Protein AF-0000000075268495 (afdb_homodimer)

Structure (mmCIF, N/CA/C/O backbone):
data_AF-0000000075268495-model_v1
#
loop_
_entity.id
_entity.type
_entity.pdbx_description
1 polymer 'Aminopeptidase P N-terminal domain-containing protein'
#
loop_
_atom_site.group_PDB
_atom_site.id
_atom_site.type_symbol
_atom_site.label_atom_id
_atom_site.label_alt_id
_atom_site.label_comp_id
_atom_site.label_asym_id
_atom_site.label_entity_id
_atom_site.label_seq_id
_atom_site.pdbx_PDB_ins_code
_atom_site.Cartn_x
_atom_site.Cartn_y
_atom_site.Cartn_z
_atom_site.occupancy
_atom_site.B_iso_or_equiv
_atom_site.auth_seq_id
_atom_site.auth_comp_id
_atom_site.auth_asym_id
_atom_site.auth_atom_id
_atom_site.pdbx_PDB_model_num
ATOM 1 N N . MET A 1 1 ? -10.266 -8.406 24.859 1 24.25 1 MET A N 1
ATOM 2 C CA . MET A 1 1 ? -11.539 -7.895 24.344 1 24.25 1 MET A CA 1
ATOM 3 C C . MET A 1 1 ? -12.148 -8.852 23.328 1 24.25 1 MET A C 1
ATOM 5 O O . MET A 1 1 ? -11.461 -9.32 22.422 1 24.25 1 MET A O 1
ATOM 9 N N . ASP A 1 2 ? -13.227 -9.531 23.609 1 26.25 2 ASP A N 1
ATOM 10 C CA . ASP A 1 2 ? -14.039 -10.578 23 1 26.25 2 ASP A CA 1
ATOM 11 C C . ASP A 1 2 ? -14.406 -10.227 21.562 1 26.25 2 ASP A C 1
ATOM 13 O O . ASP A 1 2 ? -14.664 -9.062 21.25 1 26.25 2 ASP A O 1
ATOM 17 N N . THR A 1 3 ? -14.062 -11.039 20.641 1 30.66 3 THR A N 1
ATOM 18 C CA . THR A 1 3 ? -14.414 -11.094 19.219 1 30.66 3 THR A CA 1
ATOM 19 C C . THR A 1 3 ? -15.891 -10.766 19.016 1 30.66 3 THR A C 1
ATOM 21 O O . THR A 1 3 ? -16.328 -10.523 17.891 1 30.66 3 THR A O 1
ATOM 24 N N . LEU A 1 4 ? -16.703 -10.977 20.047 1 28.22 4 LEU A N 1
ATOM 25 C CA . LEU A 1 4 ? -18.141 -10.758 20.016 1 28.22 4 LEU A CA 1
ATOM 26 C C . LEU A 1 4 ? -18.469 -9.266 19.906 1 28.22 4 LEU A C 1
ATOM 28 O O . LEU A 1 4 ? -19.547 -8.891 19.453 1 28.22 4 LEU A O 1
ATOM 32 N N . ALA A 1 5 ? -17.625 -8.445 20.469 1 30.89 5 ALA A N 1
ATOM 33 C CA . ALA A 1 5 ? -17.984 -7.027 20.484 1 30.89 5 ALA A CA 1
ATOM 34 C C . ALA A 1 5 ? -17.922 -6.441 19.078 1 30.89 5 ALA A C 1
ATOM 36 O O . ALA A 1 5 ? -18.562 -5.43 18.797 1 30.89 5 ALA A O 1
ATOM 37 N N . THR A 1 6 ? -17.094 -6.977 18.281 1 30.09 6 THR A N 1
ATOM 38 C CA . THR A 1 6 ? -16.969 -6.355 16.969 1 30.09 6 THR A CA 1
ATOM 39 C C . THR A 1 6 ? -18.172 -6.672 16.094 1 30.09 6 THR A C 1
ATOM 41 O O . THR A 1 6 ? -18.438 -5.977 15.109 1 30.09 6 THR A O 1
ATOM 44 N N . ARG A 1 7 ? -18.797 -7.77 16.312 1 35.94 7 ARG A N 1
ATOM 45 C CA . ARG A 1 7 ? -19.984 -8.07 15.523 1 35.94 7 ARG A CA 1
ATOM 46 C C . ARG A 1 7 ? -21.141 -7.145 15.891 1 35.94 7 ARG A C 1
ATOM 48 O O . ARG A 1 7 ? -22.172 -7.125 15.211 1 35.94 7 ARG A O 1
ATOM 55 N N . ALA A 1 8 ? -21.094 -6.82 17.125 1 32.69 8 ALA A N 1
ATOM 56 C CA . ALA A 1 8 ? -22.266 -6.117 17.641 1 32.69 8 ALA A CA 1
ATOM 57 C C . ALA A 1 8 ? -22.453 -4.77 16.953 1 32.69 8 ALA A C 1
ATOM 59 O O . ALA A 1 8 ? -23.469 -4.105 17.125 1 32.69 8 ALA A O 1
ATOM 60 N N . PHE A 1 9 ? -21.359 -4.18 16.703 1 33.69 9 PHE A N 1
ATOM 61 C CA . PHE A 1 9 ? -21.625 -2.803 16.312 1 33.69 9 PHE A CA 1
ATOM 62 C C . PHE A 1 9 ? -22.047 -2.725 14.859 1 33.69 9 PHE A C 1
ATOM 64 O O . PHE A 1 9 ? -22.219 -1.633 14.312 1 33.69 9 PHE A O 1
ATOM 71 N N . PHE A 1 10 ? -21.516 -3.695 14.047 1 37.97 10 PHE A N 1
ATOM 72 C CA . PHE A 1 10 ? -21.984 -3.408 12.695 1 37.97 10 PHE A CA 1
ATOM 73 C C . PHE A 1 10 ? -23.453 -3.803 12.539 1 37.97 10 PHE A C 1
ATOM 75 O O . PHE A 1 10 ? -23.812 -4.957 12.766 1 37.97 10 PHE A O 1
ATOM 82 N N . PRO A 1 11 ? -24.266 -2.945 12.68 1 39.12 11 PRO A N 1
ATOM 83 C CA . PRO A 1 11 ? -25.625 -3.299 12.266 1 39.12 11 PRO A CA 1
ATOM 84 C C . PRO A 1 11 ? -25.656 -4.113 10.977 1 39.12 11 PRO A C 1
ATOM 86 O O . PRO A 1 11 ? -24.938 -3.797 10.023 1 39.12 11 PRO A O 1
ATOM 89 N N . SER A 1 12 ? -25.734 -5.441 11.031 1 40.78 12 SER A N 1
ATOM 90 C CA . SER A 1 12 ? -25.891 -6.484 10.023 1 40.78 12 SER A CA 1
ATOM 91 C C . SER A 1 12 ? -26.438 -5.922 8.719 1 40.78 12 SER A C 1
ATOM 93 O O . SER A 1 12 ? -25.859 -6.105 7.652 1 40.78 12 SER A O 1
ATOM 95 N N . LYS A 1 13 ? -27.891 -6.102 8.5 1 46.56 13 LYS A N 1
ATOM 96 C CA . LYS A 1 13 ? -28.734 -6.398 7.344 1 46.56 13 LYS A CA 1
ATOM 97 C C . LYS A 1 13 ? -29.047 -5.133 6.547 1 46.56 13 LYS A C 1
ATOM 99 O O . LYS A 1 13 ? -29.828 -5.164 5.602 1 46.56 13 LYS A O 1
ATOM 104 N N . GLU A 1 14 ? -28.562 -4.008 6.902 1 55.59 14 GLU A N 1
ATOM 105 C CA . GLU A 1 14 ? -29.109 -2.896 6.137 1 55.59 14 GLU A CA 1
ATOM 106 C C . GLU A 1 14 ? -28.266 -2.611 4.895 1 55.59 14 GLU A C 1
ATOM 108 O O . GLU A 1 14 ? -27.047 -2.65 4.945 1 55.59 14 GLU A O 1
ATOM 113 N N . ARG A 1 15 ? -28.938 -2.549 3.77 1 67.31 15 ARG A N 1
ATOM 114 C CA . ARG A 1 15 ? -28.391 -2.182 2.469 1 67.31 15 ARG A CA 1
ATOM 115 C C . ARG A 1 15 ? -27.531 -0.919 2.57 1 67.31 15 ARG A C 1
ATOM 117 O O . ARG A 1 15 ? -27.797 -0.053 3.408 1 67.31 15 ARG A O 1
ATOM 124 N N . ILE A 1 16 ? -26.266 -0.981 1.92 1 73.19 16 ILE A N 1
ATOM 125 C CA . ILE A 1 16 ? -25.484 0.243 1.784 1 73.19 16 ILE A CA 1
ATOM 126 C C . ILE A 1 16 ? -26.375 1.365 1.251 1 73.19 16 ILE A C 1
ATOM 128 O O . ILE A 1 16 ? -27.125 1.17 0.293 1 73.19 16 ILE A O 1
ATOM 132 N N . ASN A 1 17 ? -26.391 2.396 1.964 1 80.88 17 ASN A N 1
ATOM 133 C CA . ASN A 1 17 ? -27.375 3.449 1.743 1 80.88 17 ASN A CA 1
ATOM 134 C C . ASN A 1 17 ? -27.016 4.301 0.528 1 80.88 17 ASN A C 1
ATOM 136 O O . ASN A 1 17 ? -26.859 5.52 0.643 1 80.88 17 ASN A O 1
ATOM 140 N N . THR A 1 18 ? -27.031 3.711 -0.625 1 86.5 18 THR A N 1
ATOM 141 C CA . THR A 1 18 ? -26.781 4.383 -1.893 1 86.5 18 THR A CA 1
ATOM 142 C C . THR A 1 18 ? -27.875 5.41 -2.188 1 86.5 18 THR A C 1
ATOM 144 O O . THR A 1 18 ? -27.578 6.539 -2.582 1 86.5 18 THR A O 1
ATOM 147 N N . ARG A 1 19 ? -29.062 5.051 -1.873 1 91.88 19 ARG A N 1
ATOM 148 C CA . ARG A 1 19 ? -30.203 5.906 -2.186 1 91.88 19 ARG A CA 1
ATOM 149 C C . ARG A 1 19 ? -30.203 7.16 -1.315 1 91.88 19 ARG A C 1
ATOM 151 O O . ARG A 1 19 ? -30.453 8.266 -1.804 1 91.88 19 ARG A O 1
ATOM 158 N N . GLU A 1 20 ? -29.922 6.973 -0.08 1 93.06 20 GLU A N 1
ATOM 159 C CA . GLU A 1 20 ? -29.891 8.125 0.814 1 93.06 20 GLU A CA 1
ATOM 160 C C . GLU A 1 20 ? -28.828 9.133 0.392 1 93.06 20 GLU A C 1
ATOM 162 O O . GLU A 1 20 ? -29.062 10.344 0.421 1 93.06 20 GLU A O 1
ATOM 167 N N . HIS A 1 21 ? -27.688 8.609 0.015 1 96 21 HIS A N 1
ATOM 168 C CA . HIS A 1 21 ? -26.625 9.484 -0.469 1 96 21 HIS A CA 1
ATOM 169 C C . HIS A 1 21 ? -27.047 10.211 -1.743 1 96 21 HIS A C 1
ATOM 171 O O . HIS A 1 21 ? -26.812 11.406 -1.891 1 96 21 HIS A O 1
ATOM 177 N N . TYR A 1 22 ? -27.766 9.5 -2.592 1 95.94 22 TYR A N 1
ATOM 178 C CA . TYR A 1 22 ? -28.25 10.078 -3.844 1 95.94 22 TYR A CA 1
ATOM 179 C C . TYR A 1 22 ? -29.219 11.219 -3.58 1 95.94 22 TYR A C 1
ATOM 181 O O . TYR A 1 22 ? -29.078 12.305 -4.145 1 95.94 22 TYR A O 1
ATOM 189 N N . LEU A 1 23 ? -30.094 10.953 -2.736 1 95.62 23 LEU A N 1
ATOM 190 C CA . LEU A 1 23 ? -31.109 11.969 -2.459 1 95.62 23 LEU A CA 1
ATOM 191 C C . LEU A 1 23 ? -30.484 13.203 -1.82 1 95.62 23 LEU A C 1
ATOM 193 O O . LEU A 1 23 ? -30.891 14.328 -2.117 1 95.62 23 LEU A O 1
ATOM 197 N N . LYS A 1 24 ? -29.547 12.992 -0.97 1 95.94 24 LYS A N 1
ATOM 198 C CA . LYS A 1 24 ? -28.828 14.102 -0.348 1 95.94 24 LYS A CA 1
ATOM 199 C C . LYS A 1 24 ? -28.047 14.906 -1.388 1 95.94 24 LYS A C 1
ATOM 201 O O . LYS A 1 24 ? -28.078 16.141 -1.368 1 95.94 24 LYS A O 1
ATOM 206 N N . ILE A 1 25 ? -27.406 14.273 -2.32 1 97.38 25 ILE A N 1
ATOM 207 C CA . ILE A 1 25 ? -26.641 14.914 -3.385 1 97.38 25 ILE A CA 1
ATOM 208 C C . ILE A 1 25 ? -27.594 15.68 -4.309 1 97.38 25 ILE A C 1
ATOM 210 O O . ILE A 1 25 ? -27.312 16.812 -4.707 1 97.38 25 ILE A O 1
ATOM 214 N N . LYS A 1 26 ? -28.688 15.031 -4.625 1 96.81 26 LYS A N 1
ATOM 215 C CA . LYS A 1 26 ? -29.672 15.641 -5.523 1 96.81 26 LYS A CA 1
ATOM 216 C C . LYS A 1 26 ? -30.141 16.984 -4.996 1 96.81 26 LYS A C 1
ATOM 218 O O . LYS A 1 26 ? -30.328 17.938 -5.77 1 96.81 26 LYS A O 1
ATOM 223 N N . LYS A 1 27 ? -30.297 17.078 -3.725 1 95.56 27 LYS A N 1
ATOM 224 C CA . LYS A 1 27 ? -30.734 18.328 -3.096 1 95.56 27 LYS A CA 1
ATOM 225 C C . LYS A 1 27 ? -29.734 19.453 -3.371 1 95.56 27 LYS A C 1
ATOM 227 O O . LYS A 1 27 ? -30.141 20.609 -3.59 1 95.56 27 LYS A O 1
ATOM 232 N N . HIS A 1 28 ? -28.469 19.156 -3.404 1 95.19 28 HIS A N 1
ATOM 233 C CA . HIS A 1 28 ? -27.438 20.156 -3.578 1 95.19 28 HIS A CA 1
ATOM 234 C C . HIS A 1 28 ? -27.141 20.391 -5.055 1 95.19 28 HIS A C 1
ATOM 236 O O . HIS A 1 28 ? -26.594 21.438 -5.426 1 95.19 28 HIS A O 1
ATOM 242 N N . LEU A 1 29 ? -27.375 19.406 -5.891 1 96 29 LEU A N 1
ATOM 243 C CA . LEU A 1 29 ? -27.109 19.5 -7.32 1 96 29 LEU A CA 1
ATOM 244 C C . LEU A 1 29 ? -28.047 20.5 -7.977 1 96 29 LEU A C 1
ATOM 246 O O . LEU A 1 29 ? -27.688 21.156 -8.961 1 96 29 LEU A O 1
ATOM 250 N N . ALA A 1 30 ? -29.188 20.719 -7.492 1 90.31 30 ALA A N 1
ATOM 251 C CA . ALA A 1 30 ? -30.203 21.656 -7.957 1 90.31 30 ALA A CA 1
ATOM 252 C C . ALA A 1 30 ? -30.516 21.438 -9.438 1 90.31 30 ALA A C 1
ATOM 254 O O . ALA A 1 30 ? -30.516 22.391 -10.227 1 90.31 30 ALA A O 1
ATOM 255 N N . ALA A 1 31 ? -30.672 20.266 -9.875 1 92.88 31 ALA A N 1
ATOM 256 C CA . ALA A 1 31 ? -31.078 19.859 -11.227 1 92.88 31 ALA A CA 1
ATOM 257 C C . ALA A 1 31 ? -32.281 18.922 -11.18 1 92.88 31 ALA A C 1
ATOM 259 O O . ALA A 1 31 ? -32.375 18.078 -10.281 1 92.88 31 ALA A O 1
ATOM 260 N N . LYS A 1 32 ? -33.094 19.141 -12.211 1 91.38 32 LYS A N 1
ATOM 261 C CA . LYS A 1 32 ? -34.312 18.344 -12.203 1 91.38 32 LYS A CA 1
ATOM 262 C C . LYS A 1 32 ? -34.281 17.266 -13.289 1 91.38 32 LYS A C 1
ATOM 264 O O . LYS A 1 32 ? -35.062 16.328 -13.258 1 91.38 32 LYS A O 1
ATOM 269 N N . SER A 1 33 ? -33.406 17.516 -14.25 1 95.75 33 SER A N 1
ATOM 270 C CA . SER A 1 33 ? -33.312 16.562 -15.352 1 95.75 33 SER A CA 1
ATOM 271 C C . SER A 1 33 ? -31.875 16.172 -15.641 1 95.75 33 SER A C 1
ATOM 273 O O . SER A 1 33 ? -30.953 16.875 -15.219 1 95.75 33 SER A O 1
ATOM 275 N N . GLY A 1 34 ? -31.75 14.984 -16.281 1 97.88 34 GLY A N 1
ATOM 276 C CA . GLY A 1 34 ? -30.438 14.484 -16.594 1 97.88 34 GLY A CA 1
ATOM 277 C C . GLY A 1 34 ? -30.016 13.297 -15.75 1 97.88 34 GLY A C 1
ATOM 278 O O . GLY A 1 34 ? -30.859 12.68 -15.086 1 97.88 34 GLY A O 1
ATOM 279 N N . ILE A 1 35 ? -28.719 12.945 -15.891 1 98.56 35 ILE A N 1
ATOM 280 C CA . ILE A 1 35 ? -28.219 11.812 -15.109 1 98.56 35 ILE A CA 1
ATOM 281 C C . ILE A 1 35 ? -26.906 12.195 -14.414 1 98.56 35 ILE A C 1
ATOM 283 O O . ILE A 1 35 ? -26.203 13.094 -14.875 1 98.56 35 ILE A O 1
ATOM 287 N N . ILE A 1 36 ? -26.672 11.617 -13.289 1 98.56 36 ILE A N 1
ATOM 288 C CA . ILE A 1 36 ? -25.344 11.547 -12.703 1 98.56 36 ILE A CA 1
ATOM 289 C C . ILE A 1 36 ? -24.625 10.297 -13.203 1 98.56 36 ILE A C 1
ATOM 291 O O . ILE A 1 36 ? -25.172 9.195 -13.164 1 98.56 36 ILE A O 1
ATOM 295 N N . TYR A 1 37 ? -23.484 10.461 -13.781 1 98.62 37 TYR A N 1
ATOM 296 C CA . TYR A 1 37 ? -22.641 9.344 -14.203 1 98.62 37 TYR A CA 1
ATOM 297 C C . TYR A 1 37 ? -21.234 9.461 -13.633 1 98.62 37 TYR A C 1
ATOM 299 O O . TYR A 1 37 ? -20.609 10.523 -13.719 1 98.62 37 TYR A O 1
ATOM 307 N N . HIS A 1 38 ? -20.75 8.414 -13.047 1 98.31 38 HIS A N 1
ATOM 308 C CA . HIS A 1 38 ? -19.359 8.375 -12.609 1 98.31 38 HIS A CA 1
ATOM 309 C C . HIS A 1 38 ? -18.781 6.973 -12.742 1 98.31 38 HIS A C 1
ATOM 311 O O . HIS A 1 38 ? -19.484 5.984 -12.539 1 98.31 38 HIS A O 1
ATOM 317 N N . ARG A 1 39 ? -17.578 6.938 -13.211 1 97.88 39 ARG A N 1
ATOM 318 C CA . ARG A 1 39 ? -16.828 5.695 -13.312 1 97.88 39 ARG A CA 1
ATOM 319 C C . ARG A 1 39 ? -15.867 5.539 -12.133 1 97.88 39 ARG A C 1
ATOM 321 O O . ARG A 1 39 ? -15.039 6.414 -11.883 1 97.88 39 ARG A O 1
ATOM 328 N N . GLY A 1 40 ? -16 4.402 -11.383 1 97.19 40 GLY A N 1
ATOM 329 C CA . GLY A 1 40 ? -15.141 4.137 -10.242 1 97.19 40 GLY A CA 1
ATOM 330 C C . GLY A 1 40 ? -13.719 3.791 -10.641 1 97.19 40 GLY A C 1
ATOM 331 O O . GLY A 1 40 ? -13.383 3.797 -11.828 1 97.19 40 GLY A O 1
ATOM 332 N N . GLY A 1 41 ? -12.938 3.586 -9.641 1 96.44 41 GLY A N 1
ATOM 333 C CA . GLY A 1 41 ? -11.539 3.254 -9.867 1 96.44 41 GLY A CA 1
ATOM 334 C C . GLY A 1 41 ? -11.344 1.907 -10.539 1 96.44 41 GLY A C 1
ATOM 335 O O . GLY A 1 41 ? -12.25 1.065 -10.523 1 96.44 41 GLY A O 1
ATOM 336 N N . THR A 1 42 ? -10.188 1.738 -11.164 1 95.5 42 THR A N 1
ATOM 337 C CA . THR A 1 42 ? -9.781 0.478 -11.781 1 95.5 42 THR A CA 1
ATOM 338 C C . THR A 1 42 ? -8.469 -0.019 -11.18 1 95.5 42 THR A C 1
ATOM 340 O O . THR A 1 42 ? -7.734 0.751 -10.562 1 95.5 42 THR A O 1
ATOM 343 N N . THR A 1 43 ? -8.164 -1.302 -11.289 1 93.69 43 THR A N 1
ATOM 344 C CA . THR A 1 43 ? -6.91 -1.869 -10.82 1 93.69 43 THR A CA 1
ATOM 345 C C . THR A 1 43 ? -5.766 -1.511 -11.766 1 93.69 43 THR A C 1
ATOM 347 O O . THR A 1 43 ? -5.984 -1.276 -12.953 1 93.69 43 THR A O 1
ATOM 350 N N . HIS A 1 44 ? -4.613 -1.408 -11.164 1 93.19 44 HIS A N 1
ATOM 351 C CA . HIS A 1 44 ? -3.391 -1.145 -11.922 1 93.19 44 HIS A CA 1
ATOM 352 C C . HIS A 1 44 ? -2.279 -2.109 -11.523 1 93.19 44 HIS A C 1
ATOM 354 O O . HIS A 1 44 ? -2.307 -2.678 -10.43 1 93.19 44 HIS A O 1
ATOM 360 N N . THR A 1 45 ? -1.354 -2.309 -12.43 1 93.38 45 THR A N 1
ATOM 361 C CA . THR A 1 45 ? -0.168 -3.107 -12.141 1 93.38 45 THR A CA 1
ATOM 362 C C . THR A 1 45 ? 1.051 -2.213 -11.93 1 93.38 45 THR A C 1
ATOM 364 O O . THR A 1 45 ? 1.055 -1.054 -12.352 1 93.38 45 THR A O 1
ATOM 367 N N . ARG A 1 46 ? 2.023 -2.717 -11.289 1 92.06 46 ARG A N 1
ATOM 368 C CA . ARG A 1 46 ? 3.252 -1.988 -11 1 92.06 46 ARG A CA 1
ATOM 369 C C . ARG A 1 46 ? 4.133 -1.873 -12.234 1 92.06 46 ARG A C 1
ATOM 371 O O . ARG A 1 46 ? 4.688 -2.871 -12.703 1 92.06 46 ARG A O 1
ATOM 378 N N . ASP A 1 47 ? 4.23 -0.627 -12.727 1 90.81 47 ASP A N 1
ATOM 379 C CA . ASP A 1 47 ? 5.148 -0.328 -13.812 1 90.81 47 ASP A CA 1
ATOM 380 C C . ASP A 1 47 ? 4.953 -1.299 -14.977 1 90.81 47 ASP A C 1
ATOM 382 O O . ASP A 1 47 ? 3.852 -1.418 -15.516 1 90.81 47 ASP A O 1
ATOM 386 N N . ASP A 1 48 ? 6 -2.023 -15.367 1 87.12 48 ASP A N 1
ATOM 387 C CA . ASP A 1 48 ? 5.945 -2.906 -16.531 1 87.12 48 ASP A CA 1
ATOM 388 C C . ASP A 1 48 ? 5.785 -4.363 -16.094 1 87.12 48 ASP A C 1
ATOM 390 O O . ASP A 1 48 ? 6.18 -5.277 -16.828 1 87.12 48 ASP A O 1
ATOM 394 N N . THR A 1 49 ? 5.152 -4.57 -14.93 1 90.38 49 THR A N 1
ATOM 395 C CA . THR A 1 49 ? 5.008 -5.93 -14.422 1 90.38 49 THR A CA 1
ATOM 396 C C . THR A 1 49 ? 3.535 -6.328 -14.359 1 90.38 49 THR A C 1
ATOM 398 O O . THR A 1 49 ? 2.654 -5.52 -14.656 1 90.38 49 THR A O 1
ATOM 401 N N . ASP A 1 50 ? 3.295 -7.613 -13.969 1 88.62 50 ASP A N 1
ATOM 402 C CA . ASP A 1 50 ? 1.931 -8.109 -13.82 1 88.62 50 ASP A CA 1
ATOM 403 C C . ASP A 1 50 ? 1.501 -8.109 -12.352 1 88.62 50 ASP A C 1
ATOM 405 O O . ASP A 1 50 ? 0.48 -8.703 -12 1 88.62 50 ASP A O 1
ATOM 409 N N . VAL A 1 51 ? 2.289 -7.473 -11.531 1 90.25 51 VAL A N 1
ATOM 410 C CA . VAL A 1 51 ? 1.951 -7.395 -10.117 1 90.25 51 VAL A CA 1
ATOM 411 C C . VAL A 1 51 ? 0.879 -6.328 -9.898 1 90.25 51 VAL A C 1
ATOM 413 O O . VAL A 1 51 ? 1.108 -5.145 -10.156 1 90.25 51 VAL A O 1
ATOM 416 N N . GLU A 1 52 ? -0.221 -6.777 -9.438 1 92.19 52 GLU A N 1
ATOM 417 C CA . GLU A 1 52 ? -1.307 -5.844 -9.148 1 92.19 52 GLU A CA 1
ATOM 418 C C . GLU A 1 52 ? -0.994 -4.992 -7.922 1 92.19 52 GLU A C 1
ATOM 420 O O . GLU A 1 52 ? -0.447 -5.492 -6.938 1 92.19 52 GLU A O 1
ATOM 425 N N . LEU A 1 53 ? -1.383 -3.738 -7.957 1 94 53 LEU A N 1
ATOM 426 C CA . LEU A 1 53 ? -1.26 -2.834 -6.82 1 94 53 LEU A CA 1
ATOM 427 C C . LEU A 1 53 ? -2.5 -2.9 -5.938 1 94 53 LEU A C 1
ATOM 429 O O . LEU A 1 53 ? -3.59 -3.227 -6.414 1 94 53 LEU A O 1
ATOM 433 N N . ASP A 1 54 ? -2.297 -2.613 -4.645 1 92.88 54 ASP A N 1
ATOM 434 C CA . ASP A 1 54 ? -3.449 -2.523 -3.754 1 92.88 54 ASP A CA 1
ATOM 435 C C . ASP A 1 54 ? -4.488 -1.545 -4.297 1 92.88 54 ASP A C 1
ATOM 437 O O . ASP A 1 54 ? -4.137 -0.48 -4.809 1 92.88 54 ASP A O 1
ATOM 441 N N . PHE A 1 55 ? -5.684 -2.002 -4.176 1 94.75 55 PHE A N 1
ATOM 442 C CA . PHE A 1 55 ? -6.758 -1.164 -4.691 1 94.75 55 PHE A CA 1
ATOM 443 C C . PHE A 1 55 ? -7.566 -0.557 -3.551 1 94.75 55 PHE A C 1
ATOM 445 O O . PHE A 1 55 ? -7.898 -1.244 -2.584 1 94.75 55 PHE A O 1
ATOM 452 N N . ARG A 1 56 ? -7.816 0.714 -3.652 1 95.94 56 ARG A N 1
ATOM 453 C CA . ARG A 1 56 ? -8.734 1.488 -2.822 1 95.94 56 ARG A CA 1
ATOM 454 C C . ARG A 1 56 ? -9.664 2.34 -3.682 1 95.94 56 ARG A C 1
ATOM 456 O O . ARG A 1 56 ? -9.203 3.117 -4.52 1 95.94 56 ARG A O 1
ATOM 463 N N . GLN A 1 57 ? -10.93 2.154 -3.541 1 96.75 57 GLN A N 1
ATOM 464 C CA . GLN A 1 57 ? -11.914 2.834 -4.379 1 96.75 57 GLN A CA 1
ATOM 465 C C . GLN A 1 57 ? -11.812 4.348 -4.234 1 96.75 57 GLN A C 1
ATOM 467 O O . GLN A 1 57 ? -11.422 4.852 -3.178 1 96.75 57 GLN A O 1
ATOM 472 N N . GLU A 1 58 ? -12.109 5 -5.316 1 97.19 58 GLU A N 1
ATOM 473 C CA . GLU A 1 58 ? -12.18 6.461 -5.324 1 97.19 58 GLU A CA 1
ATOM 474 C C . GLU A 1 58 ? -13.281 6.965 -4.406 1 97.19 58 GLU A C 1
ATOM 476 O O . GLU A 1 58 ? -14.391 6.418 -4.395 1 97.19 58 GLU A O 1
ATOM 481 N N . SER A 1 59 ? -13.031 7.941 -3.633 1 97.19 59 SER A N 1
ATOM 482 C CA . SER A 1 59 ? -13.859 8.312 -2.494 1 97.19 59 SER A CA 1
ATOM 483 C C . SER A 1 59 ? -15.234 8.812 -2.949 1 97.19 59 SER A C 1
ATOM 485 O O . SER A 1 59 ? -16.25 8.5 -2.322 1 97.19 59 SER A O 1
ATOM 487 N N . ASN A 1 60 ? -15.312 9.617 -3.947 1 97.25 60 ASN A N 1
ATOM 488 C CA . ASN A 1 60 ? -16.609 10.102 -4.418 1 97.25 60 ASN A CA 1
ATOM 489 C C . ASN A 1 60 ? -17.469 8.977 -4.973 1 97.25 60 ASN A C 1
ATOM 491 O O . ASN A 1 60 ? -18.688 8.961 -4.781 1 97.25 60 ASN A O 1
ATOM 495 N N . PHE A 1 61 ? -16.828 8.078 -5.672 1 97.75 61 PHE A N 1
ATOM 496 C CA . PHE A 1 61 ? -17.562 6.91 -6.152 1 97.75 61 PHE A CA 1
ATOM 497 C C . PHE A 1 61 ? -18.062 6.066 -4.984 1 97.75 61 PHE A C 1
ATOM 499 O O . PHE A 1 61 ? -19.188 5.578 -5.004 1 97.75 61 PHE A O 1
ATOM 506 N N . SER A 1 62 ? -17.203 5.867 -4.035 1 96.81 62 SER A N 1
ATOM 507 C CA . SER A 1 62 ? -17.609 5.148 -2.832 1 96.81 62 SER A CA 1
ATOM 508 C C . SER A 1 62 ? -18.812 5.816 -2.174 1 96.81 62 SER A C 1
ATOM 510 O O . SER A 1 62 ? -19.719 5.133 -1.691 1 96.81 62 SER A O 1
ATOM 512 N N . TYR A 1 63 ? -18.797 7.094 -2.111 1 97.19 63 TYR A N 1
ATOM 513 C CA . TYR A 1 63 ? -19.922 7.805 -1.519 1 97.19 63 TYR A CA 1
ATOM 514 C C . TYR A 1 63 ? -21.188 7.582 -2.324 1 97.19 63 TYR A C 1
ATOM 516 O O . TYR A 1 63 ? -22.266 7.332 -1.757 1 97.19 63 TYR A O 1
ATOM 524 N N . LEU A 1 64 ? -21.078 7.598 -3.598 1 96.69 64 LEU A N 1
ATOM 525 C CA . LEU A 1 64 ? -22.234 7.469 -4.492 1 96.69 64 LEU A CA 1
ATOM 526 C C . LEU A 1 64 ? -22.812 6.066 -4.418 1 96.69 64 LEU A C 1
ATOM 528 O O . LEU A 1 64 ? -24.016 5.883 -4.613 1 96.69 64 LEU A O 1
ATOM 532 N N . THR A 1 65 ? -21.969 5.105 -4.145 1 96.19 65 THR A N 1
ATOM 533 C CA . THR A 1 65 ? -22.422 3.75 -4.441 1 96.19 65 THR A CA 1
ATOM 534 C C . THR A 1 65 ? -22.266 2.85 -3.219 1 96.19 65 THR A C 1
ATOM 536 O O . THR A 1 65 ? -23.016 1.881 -3.061 1 96.19 65 THR A O 1
ATOM 539 N N . GLY A 1 66 ? -21.203 3.092 -2.449 1 95.12 66 GLY A N 1
ATOM 540 C CA . GLY A 1 66 ? -20.828 2.168 -1.392 1 95.12 66 GLY A CA 1
ATOM 541 C C . GLY A 1 66 ? -19.969 1.012 -1.884 1 95.12 66 GLY A C 1
ATOM 542 O O . GLY A 1 66 ? -19.547 0.173 -1.091 1 95.12 66 GLY A O 1
ATOM 543 N N . VAL A 1 67 ? -19.688 0.995 -3.227 1 95.69 67 VAL A N 1
ATOM 544 C CA . VAL A 1 67 ? -18.953 -0.123 -3.814 1 95.69 67 VAL A CA 1
ATOM 545 C C . VAL A 1 67 ? -17.453 0.059 -3.58 1 95.69 67 VAL A C 1
ATOM 547 O O . VAL A 1 67 ? -16.891 1.11 -3.896 1 95.69 67 VAL A O 1
ATOM 550 N N . GLU A 1 68 ? -16.812 -0.939 -3.072 1 94.38 68 GLU A N 1
ATOM 551 C CA . GLU A 1 68 ? -15.375 -0.893 -2.836 1 94.38 68 GLU A CA 1
ATOM 552 C C . GLU A 1 68 ? -14.609 -1.591 -3.957 1 94.38 68 GLU A C 1
ATOM 554 O O . GLU A 1 68 ? -13.414 -1.365 -4.133 1 94.38 68 GLU A O 1
ATOM 559 N N . ALA A 1 69 ? -15.273 -2.447 -4.711 1 94.25 69 ALA A N 1
ATOM 560 C CA . ALA A 1 69 ? -14.633 -3.229 -5.762 1 94.25 69 ALA A CA 1
ATOM 561 C C . ALA A 1 69 ? -14.305 -2.355 -6.969 1 94.25 69 ALA A C 1
ATOM 563 O O . ALA A 1 69 ? -14.945 -1.329 -7.195 1 94.25 69 ALA A O 1
ATOM 564 N N . ALA A 1 70 ? -13.359 -2.729 -7.766 1 95.44 70 ALA A N 1
ATOM 565 C CA . ALA A 1 70 ? -12.906 -1.979 -8.93 1 95.44 70 ALA A CA 1
ATOM 566 C C . ALA A 1 70 ? -13.797 -2.244 -10.141 1 95.44 70 ALA A C 1
ATOM 568 O O . ALA A 1 70 ? -14.469 -3.273 -10.203 1 95.44 70 ALA A O 1
ATOM 569 N N . GLY A 1 71 ? -13.836 -1.277 -11.047 1 96.06 71 GLY A N 1
ATOM 570 C CA . GLY A 1 71 ? -14.375 -1.496 -12.383 1 96.06 71 GLY A CA 1
ATOM 571 C C . GLY A 1 71 ? -15.852 -1.162 -12.492 1 96.06 71 GLY A C 1
ATOM 572 O O . GLY A 1 71 ? -16.453 -1.352 -13.547 1 96.06 71 GLY A O 1
ATOM 573 N N . TYR A 1 72 ? -16.453 -0.667 -11.445 1 97.69 72 TYR A N 1
ATOM 574 C CA . TYR A 1 72 ? -17.891 -0.377 -11.438 1 97.69 72 TYR A CA 1
ATOM 575 C C . TYR A 1 72 ? -18.156 1.028 -11.961 1 97.69 72 TYR A C 1
ATOM 577 O O . TYR A 1 72 ? -17.281 1.891 -11.93 1 97.69 72 TYR A O 1
ATOM 585 N N . HIS 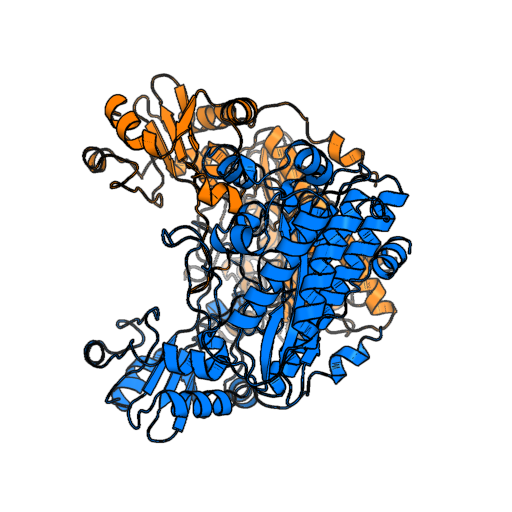A 1 73 ? -19.375 1.239 -12.492 1 98.44 73 HIS A N 1
ATOM 586 C CA . HIS A 1 73 ? -19.938 2.545 -12.812 1 98.44 73 HIS A CA 1
ATOM 587 C C . HIS A 1 73 ? -21.266 2.764 -12.094 1 98.44 73 HIS A C 1
ATOM 589 O O . HIS A 1 73 ? -21.828 1.826 -11.523 1 98.44 73 HIS A O 1
ATOM 595 N N . ILE A 1 74 ? -21.703 3.988 -12.109 1 98.38 74 ILE A N 1
ATOM 596 C CA . ILE A 1 74 ? -23.016 4.305 -11.57 1 98.38 74 ILE A CA 1
ATOM 597 C C . ILE A 1 74 ? -23.734 5.293 -12.492 1 98.38 74 ILE A C 1
ATOM 599 O O . ILE A 1 74 ? -23.109 6.215 -13.023 1 98.38 74 ILE A O 1
ATOM 603 N N . VAL A 1 75 ? -24.969 5.062 -12.719 1 98.5 75 VAL A N 1
ATOM 604 C CA . VAL A 1 75 ? -25.859 5.984 -13.398 1 98.5 75 VAL A CA 1
ATOM 605 C C . VAL A 1 75 ? -27.078 6.258 -12.516 1 98.5 75 VAL A C 1
ATOM 607 O O . VAL A 1 75 ? -27.75 5.328 -12.062 1 98.5 75 VAL A O 1
ATOM 610 N N . MET A 1 76 ? -27.344 7.504 -12.266 1 98.19 76 MET A N 1
ATOM 611 C CA . MET A 1 76 ? -28.516 7.91 -11.484 1 98.19 76 MET A CA 1
ATOM 612 C C . MET A 1 76 ? -29.375 8.883 -12.273 1 98.19 76 MET A C 1
ATOM 614 O O . MET A 1 76 ? -28.938 9.984 -12.609 1 98.19 76 MET A O 1
ATOM 618 N N . GLU A 1 77 ? -30.562 8.492 -12.539 1 97.62 77 GLU A N 1
ATOM 619 C CA . GLU A 1 77 ? -31.5 9.305 -13.305 1 97.62 77 GLU A CA 1
ATOM 620 C C . GLU A 1 77 ? -32.281 10.25 -12.391 1 97.62 77 GLU A C 1
ATOM 622 O O . GLU A 1 77 ? -33 9.812 -11.484 1 97.62 77 GLU A O 1
ATOM 627 N N . LEU A 1 78 ? -32.219 11.539 -12.68 1 97.56 78 LEU A N 1
ATOM 628 C CA . LEU A 1 78 ? -32.781 12.555 -11.789 1 97.56 78 LEU A CA 1
ATOM 629 C C . LEU A 1 78 ? -34.312 12.609 -11.891 1 97.56 78 LEU A C 1
ATOM 631 O O . LEU A 1 78 ? -34.969 12.844 -10.891 1 97.56 78 LEU A O 1
ATOM 635 N N . GLU A 1 79 ? -34.844 12.383 -13.07 1 95.69 79 GLU A N 1
ATOM 636 C CA . GLU A 1 79 ? -36.281 12.562 -13.305 1 95.69 79 GLU A CA 1
ATOM 637 C C . GLU A 1 79 ? -37.094 11.531 -12.531 1 95.69 79 GLU A C 1
ATOM 639 O O . GLU A 1 79 ? -38.094 11.867 -11.891 1 95.69 79 GLU A O 1
ATOM 644 N N . GLU A 1 80 ? -36.656 10.297 -12.555 1 95.06 80 GLU A N 1
ATOM 645 C CA . GLU A 1 80 ? -37.438 9.211 -11.969 1 95.06 80 GLU A CA 1
ATOM 646 C C . GLU A 1 80 ? -36.781 8.688 -10.695 1 95.06 80 GLU A C 1
ATOM 648 O O . GLU A 1 80 ? -37.312 7.793 -10.031 1 95.06 80 GLU A O 1
ATOM 653 N N . ASP A 1 81 ? -35.594 9.195 -10.352 1 96.25 81 ASP A N 1
ATOM 654 C CA . ASP A 1 81 ? -34.812 8.766 -9.188 1 96.25 81 ASP A CA 1
ATOM 655 C C . ASP A 1 81 ? -34.469 7.285 -9.273 1 96.25 81 ASP A C 1
ATOM 657 O O . ASP A 1 81 ? -34.594 6.551 -8.297 1 96.25 81 ASP A O 1
ATOM 661 N N . MET A 1 82 ? -34.125 6.863 -10.531 1 97.31 82 MET A N 1
ATOM 662 C CA . MET A 1 82 ? -33.656 5.492 -10.75 1 97.31 82 MET A CA 1
ATOM 663 C C . MET A 1 82 ? -32.156 5.398 -10.641 1 97.31 82 MET A C 1
ATOM 665 O O . MET A 1 82 ? -31.438 6.258 -11.164 1 97.31 82 MET A O 1
ATOM 669 N N . ILE A 1 83 ? -31.703 4.383 -9.93 1 97.88 83 ILE A N 1
ATOM 670 C CA . ILE A 1 83 ? -30.266 4.184 -9.727 1 97.88 83 ILE A CA 1
ATOM 671 C C . ILE A 1 83 ? -29.844 2.869 -10.375 1 97.88 83 ILE A C 1
ATOM 673 O O . ILE A 1 83 ? -30.344 1.801 -10.023 1 97.88 83 ILE A O 1
ATOM 677 N N . TYR A 1 84 ? -28.891 2.963 -11.297 1 98.31 84 TYR A N 1
ATOM 678 C CA . TYR A 1 84 ? -28.344 1.816 -12.008 1 98.31 84 TYR A CA 1
ATOM 679 C C . TYR A 1 84 ? -26.891 1.59 -11.633 1 98.31 84 TYR A C 1
ATOM 681 O O . TYR A 1 84 ? -26.031 2.443 -11.891 1 98.31 84 TYR A O 1
ATOM 689 N N . LEU A 1 85 ? -26.578 0.479 -10.977 1 98.06 85 LEU A N 1
ATOM 690 C CA . LEU A 1 85 ? -25.203 0.063 -10.719 1 98.06 85 LEU A CA 1
ATOM 691 C C . LEU A 1 85 ? -24.672 -0.79 -11.867 1 98.06 85 LEU A C 1
ATOM 693 O O . LEU A 1 85 ? -25.281 -1.787 -12.242 1 98.06 85 LEU A O 1
ATOM 697 N N . ILE A 1 86 ? -23.578 -0.305 -12.477 1 98.44 86 ILE A N 1
ATOM 698 C CA . ILE A 1 86 ? -22.984 -1.004 -13.609 1 98.44 86 ILE A CA 1
ATOM 699 C C . ILE A 1 86 ? -21.781 -1.818 -13.133 1 98.44 86 ILE A C 1
ATOM 701 O O . ILE A 1 86 ? -20.781 -1.256 -12.68 1 98.44 86 ILE A O 1
ATOM 705 N N . ARG A 1 87 ? -21.812 -3.094 -13.195 1 97 87 ARG A N 1
ATOM 706 C CA . ARG A 1 87 ? -20.703 -3.953 -12.781 1 97 87 ARG A CA 1
ATOM 707 C C . ARG A 1 87 ? -19.875 -4.391 -13.984 1 97 87 ARG A C 1
ATOM 709 O O . ARG A 1 87 ? -20.391 -4.465 -15.102 1 97 87 ARG A O 1
ATOM 716 N N . PRO A 1 88 ? -18.609 -4.629 -13.805 1 96 88 PRO A N 1
ATOM 717 C CA . PRO A 1 88 ? -17.781 -5.133 -14.914 1 96 88 PRO A CA 1
ATOM 718 C C . PRO A 1 88 ? -18.156 -6.559 -15.32 1 96 88 PRO A C 1
ATOM 720 O O . PRO A 1 88 ? -18.578 -7.352 -14.477 1 96 88 PRO A O 1
ATOM 723 N N . ASP A 1 89 ? -17.969 -6.754 -16.516 1 91.56 89 ASP A N 1
ATOM 724 C CA . ASP A 1 89 ? -18.078 -8.125 -16.984 1 91.56 89 ASP A CA 1
ATOM 725 C C . ASP A 1 89 ? -16.812 -8.922 -16.688 1 91.56 89 ASP A C 1
ATOM 727 O O . ASP A 1 89 ? -15.719 -8.352 -16.641 1 91.56 89 ASP A O 1
ATOM 731 N N . ARG A 1 90 ? -16.938 -10.156 -16.219 1 89.31 90 ARG A N 1
ATOM 732 C CA . ARG A 1 90 ? -15.797 -11.055 -16.016 1 89.31 90 ARG A CA 1
ATOM 733 C C . ARG A 1 90 ? -15.938 -12.312 -16.859 1 89.31 90 ARG A C 1
ATOM 735 O O . ARG A 1 90 ? -16.594 -13.273 -16.438 1 89.31 90 ARG A O 1
ATOM 742 N N . PRO A 1 91 ? -15.188 -12.273 -17.906 1 87.56 91 PRO A N 1
ATOM 743 C CA . PRO A 1 91 ? -15.234 -13.477 -18.734 1 87.56 91 PRO A CA 1
ATOM 744 C C . PRO A 1 91 ? -14.766 -14.727 -18 1 87.56 91 PRO A C 1
ATOM 746 O O . PRO A 1 91 ? -14.039 -14.617 -17 1 87.56 91 PRO A O 1
ATOM 749 N N . LYS A 1 92 ? -15.188 -15.82 -18.453 1 82.75 92 LYS A N 1
ATOM 750 C CA . LYS A 1 92 ? -14.922 -17.109 -17.812 1 82.75 92 LYS A CA 1
ATOM 751 C C . LYS A 1 92 ? -13.422 -17.297 -17.594 1 82.75 92 LYS A C 1
ATOM 753 O O . LYS A 1 92 ? -13 -17.766 -16.531 1 82.75 92 LYS A O 1
ATOM 758 N N . ALA A 1 93 ? -12.656 -16.953 -18.562 1 81.94 93 ALA A N 1
ATOM 759 C CA . ALA A 1 93 ? -11.211 -17.109 -18.438 1 81.94 93 ALA A CA 1
ATOM 760 C C . ALA A 1 93 ? -10.664 -16.312 -17.25 1 81.94 93 ALA A C 1
ATOM 762 O O . ALA A 1 93 ? -9.781 -16.797 -16.531 1 81.94 93 ALA A O 1
ATOM 763 N N . GLU A 1 94 ? -11.25 -15.195 -17.016 1 85.5 94 GLU A N 1
ATOM 764 C CA . GLU A 1 94 ? -10.82 -14.352 -15.906 1 85.5 94 GLU A CA 1
ATOM 765 C C . GLU A 1 94 ? -11.352 -14.883 -14.578 1 85.5 94 GLU A C 1
ATOM 767 O O . GLU A 1 94 ? -10.75 -14.648 -13.523 1 85.5 94 GLU A O 1
ATOM 772 N N . GLN A 1 95 ? -12.445 -15.555 -14.664 1 86.44 95 GLN A N 1
ATOM 773 C CA . GLN A 1 95 ? -13.023 -16.125 -13.453 1 86.44 95 GLN A CA 1
ATOM 774 C C . GLN A 1 95 ? -12.133 -17.203 -12.867 1 86.44 95 GLN A C 1
ATOM 776 O O . GLN A 1 95 ? -12.117 -17.422 -11.648 1 86.44 95 GLN A O 1
ATOM 781 N N . LEU A 1 96 ? -11.391 -17.875 -13.75 1 83.81 96 LEU A N 1
ATOM 782 C CA . LEU A 1 96 ? -10.422 -18.875 -13.289 1 83.81 96 LEU A CA 1
ATOM 783 C C . LEU A 1 96 ? -9.359 -18.234 -12.414 1 83.81 96 LEU A C 1
ATOM 785 O O . LEU A 1 96 ? -8.938 -18.812 -11.406 1 83.81 96 LEU A O 1
ATOM 789 N N . TRP A 1 97 ? -9.047 -16.984 -12.719 1 83.75 97 TRP A N 1
ATOM 790 C CA . TRP A 1 97 ? -7.93 -16.297 -12.07 1 83.75 97 TRP A CA 1
ATOM 791 C C . TRP A 1 97 ? -8.414 -15.422 -10.922 1 83.75 97 TRP A C 1
ATOM 793 O O . TRP A 1 97 ? -7.75 -15.312 -9.891 1 83.75 97 TRP A O 1
ATOM 803 N N . LYS A 1 98 ? -9.602 -14.898 -11.086 1 87.62 98 LYS A N 1
ATOM 804 C CA . LYS A 1 98 ? -10.023 -13.891 -10.117 1 87.62 98 LYS A CA 1
ATOM 805 C C . LYS A 1 98 ? -11.297 -14.312 -9.398 1 87.62 98 LYS A C 1
ATOM 807 O O . LYS A 1 98 ? -11.789 -13.602 -8.516 1 87.62 98 LYS A O 1
ATOM 812 N N . GLY A 1 99 ? -11.891 -15.43 -9.805 1 87.81 99 GLY A N 1
ATOM 813 C CA . GLY A 1 99 ? -13.094 -15.922 -9.148 1 87.81 99 GLY A CA 1
ATOM 814 C C . GLY A 1 99 ? -14.375 -15.5 -9.844 1 87.81 99 GLY A C 1
ATOM 815 O O . GLY A 1 99 ? -14.344 -14.664 -10.742 1 87.81 99 GLY A O 1
ATOM 816 N N . ILE A 1 100 ? -15.438 -16.109 -9.422 1 88.25 100 ILE A N 1
ATOM 817 C CA . ILE A 1 100 ? -16.75 -15.812 -9.969 1 88.25 100 ILE A CA 1
ATOM 818 C C . ILE A 1 100 ? -17.328 -14.555 -9.312 1 88.25 100 ILE A C 1
ATOM 820 O O . ILE A 1 100 ? -17.312 -14.43 -8.086 1 88.25 100 ILE A O 1
ATOM 824 N N . PRO A 1 101 ? -17.734 -13.688 -10.156 1 89.69 101 PRO A N 1
ATOM 825 C CA . PRO A 1 101 ? -18.312 -12.469 -9.578 1 89.69 101 PRO A CA 1
ATOM 826 C C . PRO A 1 101 ? -19.609 -12.734 -8.812 1 89.69 101 PRO A C 1
ATOM 828 O O . PRO A 1 101 ? -20.297 -13.727 -9.078 1 89.69 101 PRO A O 1
ATOM 831 N N . GLU A 1 102 ? -19.938 -11.805 -7.945 1 89.25 102 GLU A N 1
ATOM 832 C CA . GLU A 1 102 ? -21.234 -11.883 -7.254 1 89.25 102 GLU A CA 1
ATOM 833 C C . GLU A 1 102 ? -22.391 -11.773 -8.234 1 89.25 102 GLU A C 1
ATOM 835 O O . GLU A 1 102 ? -22.344 -10.961 -9.164 1 89.25 102 GLU A O 1
ATOM 840 N N . PRO A 1 103 ? -23.438 -12.578 -7.965 1 92.44 103 PRO A N 1
ATOM 841 C CA . PRO A 1 103 ? -24.609 -12.469 -8.844 1 92.44 103 PRO A CA 1
ATOM 842 C C . PRO A 1 103 ? -25.375 -11.156 -8.656 1 92.44 103 PRO A C 1
ATOM 844 O O . PRO A 1 103 ? -25.281 -10.531 -7.594 1 92.44 103 PRO A O 1
ATOM 847 N N . ASP A 1 104 ? -26.125 -10.789 -9.656 1 94.94 104 ASP A N 1
ATOM 848 C CA . ASP A 1 104 ? -26.859 -9.539 -9.633 1 94.94 104 ASP A CA 1
ATOM 849 C C . ASP A 1 104 ? -27.797 -9.469 -8.43 1 94.94 104 ASP A C 1
ATOM 851 O O . ASP A 1 104 ? -27.953 -8.414 -7.809 1 94.94 104 ASP A O 1
ATOM 855 N N . GLU A 1 105 ? -28.391 -10.578 -8.109 1 94.88 105 GLU A N 1
ATOM 856 C CA . GLU A 1 105 ? -29.328 -10.617 -6.988 1 94.88 105 GLU A CA 1
ATOM 857 C C . GLU A 1 105 ? -28.625 -10.266 -5.676 1 94.88 105 GLU A C 1
ATOM 859 O O . GLU A 1 105 ? -29.188 -9.555 -4.84 1 94.88 105 GLU A O 1
ATOM 864 N N . ALA A 1 106 ? -27.453 -10.789 -5.551 1 93.5 106 ALA A N 1
ATOM 865 C CA . ALA A 1 106 ? -26.688 -10.484 -4.352 1 93.5 106 ALA A CA 1
ATOM 866 C C . ALA A 1 106 ? -26.312 -9.008 -4.297 1 93.5 106 ALA A C 1
ATOM 868 O O . ALA A 1 106 ? -26.312 -8.398 -3.223 1 93.5 106 ALA A O 1
ATOM 869 N N . LEU A 1 107 ? -25.984 -8.383 -5.41 1 93.94 107 LEU A N 1
ATOM 870 C CA . LEU A 1 107 ? -25.641 -6.969 -5.484 1 93.94 107 LEU A CA 1
ATOM 871 C C . LEU A 1 107 ? -26.844 -6.098 -5.145 1 93.94 107 LEU A C 1
ATOM 873 O O . LEU A 1 107 ? -26.703 -5.094 -4.438 1 93.94 107 LEU A O 1
ATOM 877 N N . LEU A 1 108 ? -28.031 -6.539 -5.621 1 93.94 108 LEU A N 1
ATOM 878 C CA . LEU A 1 108 ? -29.25 -5.793 -5.34 1 93.94 108 LEU A CA 1
ATOM 879 C C . LEU A 1 108 ? -29.594 -5.84 -3.855 1 93.94 108 LEU A C 1
ATOM 881 O O . LEU A 1 108 ? -30.172 -4.895 -3.314 1 93.94 108 LEU A O 1
ATOM 885 N N . GLU A 1 109 ? -29.188 -6.922 -3.256 1 91.94 109 GLU A N 1
ATOM 886 C CA . GLU A 1 109 ? -29.422 -7.055 -1.819 1 91.94 109 GLU A CA 1
ATOM 887 C C . GLU A 1 109 ? -28.438 -6.211 -1.021 1 91.94 109 GLU A C 1
ATOM 889 O O . GLU A 1 109 ? -28.766 -5.695 0.045 1 91.94 109 GLU A O 1
ATOM 894 N N . LYS A 1 110 ? -27.312 -6.047 -1.564 1 91.38 110 LYS A N 1
ATOM 895 C CA . LYS A 1 110 ? -26.234 -5.379 -0.855 1 91.38 110 LYS A CA 1
ATOM 896 C C . LYS A 1 110 ? -26.297 -3.865 -1.05 1 91.38 110 LYS A C 1
ATOM 898 O O . LYS A 1 110 ? -26.047 -3.104 -0.117 1 91.38 110 LYS A O 1
ATOM 903 N N . TYR A 1 111 ? -26.594 -3.486 -2.258 1 92.19 111 TYR A N 1
ATOM 904 C CA . TYR A 1 111 ? -26.625 -2.07 -2.609 1 92.19 111 TYR A CA 1
ATOM 905 C C . TYR A 1 111 ? -28.047 -1.601 -2.881 1 92.19 111 TYR A C 1
ATOM 907 O O . TYR A 1 111 ? -28.797 -2.258 -3.609 1 92.19 111 TYR A O 1
ATOM 915 N N . ASN A 1 112 ? -28.438 -0.495 -2.201 1 93.44 112 ASN A N 1
ATOM 916 C CA . ASN A 1 112 ? -29.781 0.044 -2.393 1 93.44 112 ASN A CA 1
ATOM 917 C C . ASN A 1 112 ? -29.922 0.741 -3.744 1 93.44 112 ASN A C 1
ATOM 919 O O . ASN A 1 112 ? -30.047 1.966 -3.805 1 93.44 112 ASN A O 1
ATOM 923 N N . VAL A 1 113 ? -29.875 -0.076 -4.836 1 95.69 113 VAL A N 1
ATOM 924 C CA . VAL A 1 113 ? -30.031 0.388 -6.211 1 95.69 113 VAL A CA 1
ATOM 925 C C . VAL A 1 113 ? -31.234 -0.3 -6.855 1 95.69 113 VAL A C 1
ATOM 927 O O . VAL A 1 113 ? -31.797 -1.231 -6.285 1 95.69 113 VAL A O 1
ATOM 930 N N . ASP A 1 114 ? -31.625 0.207 -8.008 1 96.69 114 ASP A N 1
ATOM 931 C CA . ASP A 1 114 ? -32.844 -0.3 -8.633 1 96.69 114 ASP A CA 1
ATOM 932 C C . ASP A 1 114 ? -32.531 -1.395 -9.648 1 96.69 114 ASP A C 1
ATOM 934 O O . ASP A 1 114 ? -33.344 -2.291 -9.883 1 96.69 114 ASP A O 1
ATOM 938 N N . CYS A 1 115 ? -31.375 -1.262 -10.289 1 97.06 115 CYS A N 1
ATOM 939 C CA . CYS A 1 115 ? -31.031 -2.184 -11.375 1 97.06 115 CYS A CA 1
ATOM 940 C C . CYS A 1 115 ? -29.531 -2.391 -11.461 1 97.06 115 CYS A C 1
ATOM 942 O O . CYS A 1 115 ? -28.75 -1.488 -11.141 1 97.06 115 CYS A O 1
ATOM 944 N N . ILE A 1 116 ? -29.156 -3.629 -11.867 1 97.75 116 ILE A N 1
ATOM 945 C CA . ILE A 1 116 ? -27.766 -3.953 -12.18 1 97.75 116 ILE A CA 1
ATOM 946 C C . ILE A 1 116 ? -27.609 -4.145 -13.688 1 97.75 116 ILE A C 1
ATOM 948 O O . ILE A 1 116 ? -28.422 -4.82 -14.328 1 97.75 116 ILE A O 1
ATOM 952 N N . LEU A 1 117 ? -26.625 -3.455 -14.273 1 97.88 117 LEU A N 1
ATOM 953 C CA . LEU A 1 117 ? -26.281 -3.645 -15.68 1 97.88 117 LEU A CA 1
ATOM 954 C C . LEU A 1 117 ? -24.828 -4.074 -15.82 1 97.88 117 LEU A C 1
ATOM 956 O O . LEU A 1 117 ? -24 -3.812 -14.938 1 97.88 117 LEU A O 1
ATOM 960 N N . LEU A 1 118 ? -24.547 -4.766 -16.906 1 96.88 118 LEU A N 1
ATOM 961 C CA . LEU A 1 118 ? -23.156 -5 -17.281 1 96.88 118 LEU A CA 1
ATOM 962 C C . LEU A 1 118 ? -22.562 -3.771 -17.953 1 96.88 118 LEU A C 1
ATOM 964 O O . LEU A 1 118 ? -23.266 -3.039 -18.656 1 96.88 118 LEU A O 1
ATOM 968 N N . ASP A 1 119 ? -21.281 -3.598 -17.688 1 97.19 119 ASP A N 1
ATOM 969 C CA . ASP A 1 119 ? -20.625 -2.465 -18.328 1 97.19 119 ASP A CA 1
ATOM 970 C C . ASP A 1 119 ? -20.734 -2.555 -19.859 1 97.19 119 ASP A C 1
ATOM 972 O O . ASP A 1 119 ? -20.828 -1.531 -20.531 1 97.19 119 ASP A O 1
ATOM 976 N N . THR A 1 120 ? -20.844 -3.725 -20.422 1 96.44 120 THR A N 1
ATOM 977 C CA . THR A 1 120 ? -20.953 -3.936 -21.859 1 96.44 120 THR A CA 1
ATOM 978 C C . THR A 1 120 ? -22.312 -3.457 -22.375 1 96.44 120 THR A C 1
ATOM 980 O O . THR A 1 120 ? -22.5 -3.289 -23.578 1 96.44 120 THR A O 1
ATOM 983 N N . GLN A 1 121 ? -23.234 -3.25 -21.453 1 97.56 121 GLN A N 1
ATOM 984 C CA . GLN A 1 121 ? -24.578 -2.807 -21.828 1 97.56 121 GLN A CA 1
ATOM 985 C C . GLN A 1 121 ? -24.719 -1.294 -21.688 1 97.56 121 GLN A C 1
ATOM 987 O O . GLN A 1 121 ? -25.719 -0.713 -22.109 1 97.56 121 GLN A O 1
ATOM 992 N N . LEU A 1 122 ? -23.797 -0.656 -21.094 1 98.19 122 LEU A N 1
ATOM 993 C CA . LEU A 1 122 ? -23.922 0.725 -20.641 1 98.19 122 LEU A CA 1
ATOM 994 C C . LEU A 1 122 ? -24.141 1.662 -21.828 1 98.19 122 LEU A C 1
ATOM 996 O O . LEU A 1 122 ? -25.016 2.527 -21.781 1 98.19 122 LEU A O 1
ATOM 1000 N N . LYS A 1 123 ? -23.375 1.519 -22.859 1 98.06 123 LYS A N 1
ATOM 1001 C CA . LYS A 1 123 ? -23.453 2.402 -24.031 1 98.06 123 LYS A CA 1
ATOM 1002 C C . LYS A 1 123 ? -24.844 2.379 -24.641 1 98.06 123 LYS A C 1
ATOM 1004 O O . LYS A 1 123 ? -25.453 3.43 -24.875 1 98.06 123 LYS A O 1
ATOM 1009 N N . ASP A 1 124 ? -25.359 1.211 -24.906 1 97.81 124 ASP A N 1
ATOM 1010 C CA . ASP A 1 124 ? -26.703 1.063 -25.484 1 97.81 124 ASP A CA 1
ATOM 1011 C C . ASP A 1 124 ? -27.766 1.575 -24.516 1 97.81 124 ASP A C 1
ATOM 1013 O O . ASP A 1 124 ? -28.75 2.197 -24.938 1 97.81 124 ASP A O 1
ATOM 1017 N N . PHE A 1 125 ? -27.562 1.25 -23.281 1 98.06 125 PHE A N 1
ATOM 1018 C CA . PHE A 1 125 ? -28.5 1.716 -22.266 1 98.06 125 PHE A CA 1
ATOM 1019 C C . PHE A 1 125 ? -28.609 3.236 -22.297 1 98.06 125 PHE A C 1
ATOM 1021 O O . PHE A 1 125 ? -29.719 3.781 -22.25 1 98.06 125 PHE A O 1
ATOM 1028 N N . LEU A 1 126 ? -27.516 3.941 -22.375 1 98.12 126 LEU A N 1
ATOM 1029 C CA . LEU A 1 126 ? -27.5 5.398 -22.391 1 98.12 126 LEU A CA 1
ATOM 1030 C C . LEU A 1 126 ? -28.141 5.945 -23.656 1 98.12 126 LEU A C 1
ATOM 1032 O O . LEU A 1 126 ? -28.812 6.98 -23.625 1 98.12 126 LEU A O 1
ATOM 1036 N N . LYS A 1 127 ? -27.922 5.262 -24.75 1 97.19 127 LYS A N 1
ATOM 1037 C CA . LYS A 1 127 ? -28.578 5.656 -26 1 97.19 127 LYS A CA 1
ATOM 1038 C C . LYS A 1 127 ? -30.094 5.613 -25.859 1 97.19 127 LYS A C 1
ATOM 1040 O O . LYS A 1 127 ? -30.797 6.484 -26.375 1 97.19 127 LYS A O 1
ATOM 1045 N N . ASP A 1 128 ? -30.516 4.602 -25.203 1 97.12 128 ASP A N 1
ATOM 1046 C CA . ASP A 1 128 ? -31.953 4.438 -25.016 1 97.12 128 ASP A CA 1
ATOM 1047 C C . ASP A 1 128 ? -32.5 5.461 -24.016 1 97.12 128 ASP A C 1
ATOM 1049 O O . ASP A 1 128 ? -33.594 5.973 -24.188 1 97.12 128 ASP A O 1
ATOM 1053 N N . LEU A 1 129 ? -31.688 5.727 -23.016 1 96.25 129 LEU A N 1
ATOM 1054 C CA . LEU A 1 129 ? -32.125 6.637 -21.953 1 96.25 129 LEU A CA 1
ATOM 1055 C C . LEU A 1 129 ? -32.188 8.07 -22.469 1 96.25 129 LEU A C 1
ATOM 1057 O O . LEU A 1 129 ? -33 8.859 -22 1 96.25 129 LEU A O 1
ATOM 1061 N N . LYS A 1 130 ? -31.297 8.508 -23.375 1 96.25 130 LYS A N 1
ATOM 1062 C CA . LYS A 1 130 ? -31.234 9.82 -24.016 1 96.25 130 LYS A CA 1
ATOM 1063 C C . LYS A 1 130 ? -31.203 10.938 -22.969 1 96.25 130 LYS A C 1
ATOM 1065 O O . LYS A 1 130 ? -32.062 11.844 -23.016 1 96.25 130 LYS A O 1
ATOM 1070 N N . PRO A 1 131 ? -30.25 10.898 -22.156 1 96.88 131 PRO A N 1
ATOM 1071 C CA . PRO A 1 131 ? -30.203 11.945 -21.141 1 96.88 131 PRO A CA 1
ATOM 1072 C C . PRO A 1 131 ? -30.016 13.344 -21.734 1 96.88 131 PRO A C 1
ATOM 1074 O O . PRO A 1 131 ? -29.297 13.5 -22.719 1 96.88 131 PRO A O 1
ATOM 1077 N N . SER A 1 132 ? -30.641 14.344 -21.125 1 97.12 132 SER A N 1
ATOM 1078 C CA . SER A 1 132 ? -30.5 15.734 -21.547 1 97.12 132 SER A CA 1
ATOM 1079 C C . SER A 1 132 ? -29.125 16.281 -21.172 1 97.12 132 SER A C 1
ATOM 1081 O O . SER A 1 132 ? -28.562 17.109 -21.891 1 97.12 132 SER A O 1
ATOM 1083 N N . VAL A 1 133 ? -28.641 15.867 -20.016 1 98 133 VAL A N 1
ATOM 1084 C CA . VAL A 1 133 ? -27.328 16.281 -19.484 1 98 133 VAL A CA 1
ATOM 1085 C C . VAL A 1 133 ? -26.734 15.141 -18.672 1 98 133 VAL A C 1
ATOM 1087 O O . VAL A 1 133 ? -27.453 14.375 -18.031 1 98 133 VAL A O 1
ATOM 1090 N N . ILE A 1 134 ? -25.422 14.984 -18.75 1 98.56 134 ILE A N 1
ATOM 1091 C CA . ILE A 1 134 ? -24.688 14.031 -17.938 1 98.56 134 ILE A CA 1
ATOM 1092 C C . ILE A 1 134 ? -23.797 14.773 -16.938 1 98.56 134 ILE A C 1
ATOM 1094 O O . ILE A 1 134 ? -22.781 15.344 -17.312 1 98.56 134 ILE A O 1
ATOM 1098 N N . PHE A 1 135 ? -24.234 14.805 -15.656 1 98.56 135 PHE A N 1
ATOM 1099 C CA . PHE A 1 135 ? -23.422 15.375 -14.578 1 98.56 135 PHE A CA 1
ATOM 1100 C C . PHE A 1 135 ? -22.344 14.391 -14.133 1 98.56 135 PHE A C 1
ATOM 1102 O O . PHE A 1 135 ? -22.656 13.242 -13.805 1 98.56 135 PHE A O 1
ATOM 1109 N N . THR A 1 136 ? -21.109 14.773 -14.172 1 98.31 136 THR A N 1
ATOM 1110 C CA . THR A 1 136 ? -20.016 13.93 -13.719 1 98.31 136 THR A CA 1
ATOM 1111 C C . THR A 1 136 ? -18.922 14.766 -13.047 1 98.31 136 THR A C 1
ATOM 1113 O O . THR A 1 136 ? -19.062 15.984 -12.922 1 98.31 136 THR A O 1
ATOM 1116 N N . LEU A 1 137 ? -17.922 14.117 -12.5 1 97.25 137 LEU A N 1
ATOM 1117 C CA . LEU A 1 137 ? -16.812 14.82 -11.859 1 97.25 137 LEU A CA 1
ATOM 1118 C C . LEU A 1 137 ? -15.805 15.312 -12.891 1 97.25 137 LEU A C 1
ATOM 1120 O O . LEU A 1 137 ? -15.703 14.742 -13.984 1 97.25 137 LEU A O 1
ATOM 1124 N N . ASP A 1 138 ? -15.016 16.312 -12.547 1 94.31 138 ASP A N 1
ATOM 1125 C CA . ASP A 1 138 ? -14.07 16.938 -13.461 1 94.31 138 ASP A CA 1
ATOM 1126 C C . ASP A 1 138 ? -12.953 15.969 -13.844 1 94.31 138 ASP A C 1
ATOM 1128 O O . ASP A 1 138 ? -12.344 16.109 -14.906 1 94.31 138 ASP A O 1
ATOM 1132 N N . PHE A 1 139 ? -12.719 14.953 -13.016 1 91.5 139 PHE A N 1
ATOM 1133 C CA . PHE A 1 139 ? -11.602 14.062 -13.281 1 91.5 139 PHE A CA 1
ATOM 1134 C C . PHE A 1 139 ? -12.094 12.703 -13.773 1 91.5 139 PHE A C 1
ATOM 1136 O O . PHE A 1 139 ? -11.297 11.789 -14 1 91.5 139 PHE A O 1
ATOM 1143 N N . THR A 1 140 ? -13.383 12.594 -13.961 1 92.31 140 THR A N 1
ATOM 1144 C CA . THR A 1 140 ? -13.914 11.328 -14.43 1 92.31 140 THR A CA 1
ATOM 1145 C C . THR A 1 140 ? -13.344 10.969 -15.805 1 92.31 140 THR A C 1
ATOM 1147 O O . THR A 1 140 ? -13.367 11.797 -16.719 1 92.31 140 THR A O 1
ATOM 1150 N N . ASP A 1 141 ? -12.836 9.781 -15.938 1 91.56 141 ASP A N 1
ATOM 1151 C CA . ASP A 1 141 ? -12.375 9.281 -17.234 1 91.56 141 ASP A CA 1
ATOM 1152 C C . ASP A 1 141 ? -13.531 8.719 -18.047 1 91.56 141 ASP A C 1
ATOM 1154 O O . ASP A 1 141 ? -13.93 7.566 -17.875 1 91.56 141 ASP A O 1
ATOM 1158 N N . ILE A 1 142 ? -14.023 9.516 -18.922 1 95.25 142 ILE A N 1
ATOM 1159 C CA . ILE A 1 142 ? -15.148 9.07 -19.734 1 95.25 142 ILE A CA 1
ATOM 1160 C C . ILE A 1 142 ? -14.617 8.352 -20.984 1 95.25 142 ILE A C 1
ATOM 1162 O O . ILE A 1 142 ? -13.883 8.938 -21.781 1 95.25 142 ILE A O 1
ATOM 1166 N N . ASP A 1 143 ? -14.961 7.16 -21.125 1 96.94 143 ASP A N 1
ATOM 1167 C CA . ASP A 1 143 ? -14.602 6.344 -22.281 1 96.94 143 ASP A CA 1
ATOM 1168 C C . ASP A 1 143 ? -15.711 6.359 -23.328 1 96.94 143 ASP A C 1
ATOM 1170 O O . ASP A 1 143 ? -16.703 5.648 -23.203 1 96.94 143 ASP A O 1
ATOM 1174 N N . TYR A 1 144 ? -15.539 7.156 -24.344 1 96.38 144 TYR A N 1
ATOM 1175 C CA . TYR A 1 144 ? -16.562 7.328 -25.375 1 96.38 144 TYR A CA 1
ATOM 1176 C C . TYR A 1 144 ? -16.531 6.168 -26.375 1 96.38 144 TYR A C 1
ATOM 1178 O O . TYR A 1 144 ? -17.453 6.016 -27.172 1 96.38 144 TYR A O 1
ATOM 1186 N N . ASP A 1 145 ? -15.492 5.359 -26.297 1 95.25 145 ASP A N 1
ATOM 1187 C CA . ASP A 1 145 ? -15.383 4.219 -27.219 1 95.25 145 ASP A CA 1
ATOM 1188 C C . ASP A 1 145 ? -16.188 3.031 -26.703 1 95.25 145 ASP A C 1
ATOM 1190 O O . ASP A 1 145 ? -16.844 2.334 -27.484 1 95.25 145 ASP A O 1
ATOM 1194 N N . HIS A 1 146 ? -16.219 2.932 -25.391 1 95.62 146 HIS A N 1
ATOM 1195 C CA . HIS A 1 146 ? -16.75 1.671 -24.891 1 95.62 146 HIS A CA 1
ATOM 1196 C C . HIS A 1 146 ? -18.031 1.895 -24.094 1 95.62 146 HIS A C 1
ATOM 1198 O O . HIS A 1 146 ? -18.938 1.057 -24.109 1 95.62 146 HIS A O 1
ATOM 1204 N N . TYR A 1 147 ? -18.125 3.006 -23.359 1 97.19 147 TYR A N 1
ATOM 1205 C CA . TYR A 1 147 ? -19.172 3.039 -22.344 1 97.19 147 TYR A CA 1
ATOM 1206 C C . TYR A 1 147 ? -20.156 4.16 -22.625 1 97.19 147 TYR A C 1
ATOM 1208 O O . TYR A 1 147 ? -21.359 4.031 -22.344 1 97.19 147 TYR A O 1
ATOM 1216 N N . VAL A 1 148 ? -19.703 5.305 -23.109 1 97.88 148 VAL A N 1
ATOM 1217 C CA . VAL A 1 148 ? -20.547 6.469 -23.312 1 97.88 148 VAL A CA 1
ATOM 1218 C C . VAL A 1 148 ? -20.562 6.848 -24.797 1 97.88 148 VAL A C 1
ATOM 1220 O O . VAL A 1 148 ? -19.5 7.023 -25.406 1 97.88 148 VAL A O 1
ATOM 1223 N N . PRO A 1 149 ? -21.75 6.984 -25.391 1 97.31 149 PRO A N 1
ATOM 1224 C CA . PRO A 1 149 ? -21.797 7.398 -26.797 1 97.31 149 PRO A CA 1
ATOM 1225 C C . PRO A 1 149 ? -21.156 8.758 -27.047 1 97.31 149 PRO A C 1
ATOM 1227 O O . PRO A 1 149 ? -21.359 9.688 -26.25 1 97.31 149 PRO A O 1
ATOM 1230 N N . MET A 1 150 ? -20.438 8.891 -28.109 1 96.62 150 MET A N 1
ATOM 1231 C CA . MET A 1 150 ? -19.703 10.094 -28.453 1 96.62 150 MET A CA 1
ATOM 1232 C C . MET A 1 150 ? -20.641 11.289 -28.594 1 96.62 150 MET A C 1
ATOM 1234 O O . MET A 1 150 ? -20.25 12.422 -28.297 1 96.62 150 MET A O 1
ATOM 1238 N N . GLU A 1 151 ? -21.859 11.094 -29 1 95.38 151 GLU A N 1
ATOM 1239 C CA . GLU A 1 151 ? -22.828 12.164 -29.219 1 95.38 151 GLU A CA 1
ATOM 1240 C C . GLU A 1 151 ? -23.172 12.891 -27.922 1 95.38 151 GLU A C 1
ATOM 1242 O O . GLU A 1 151 ? -23.703 14 -27.953 1 95.38 151 GLU A O 1
ATOM 1247 N N . TYR A 1 152 ? -22.812 12.305 -26.828 1 96.75 152 TYR A N 1
ATOM 1248 C CA . TYR A 1 152 ? -23.172 12.906 -25.547 1 96.75 152 TYR A CA 1
ATOM 1249 C C . TYR A 1 152 ? -22.031 13.766 -25.016 1 96.75 152 TYR A C 1
ATOM 1251 O O . TYR A 1 152 ? -22.156 14.391 -23.969 1 96.75 152 TYR A O 1
ATOM 1259 N N . LYS A 1 153 ? -20.906 13.773 -25.688 1 96.88 153 LYS A N 1
ATOM 1260 C CA . LYS A 1 153 ? -19.75 14.555 -25.25 1 96.88 153 LYS A CA 1
ATOM 1261 C C . LYS A 1 153 ? -20.141 16.016 -25 1 96.88 153 LYS A C 1
ATOM 1263 O O . LYS A 1 153 ? -19.672 16.625 -24.031 1 96.88 153 LYS A O 1
ATOM 1268 N N . SER A 1 154 ? -21.031 16.578 -25.766 1 96.75 154 SER A N 1
ATOM 1269 C CA . SER A 1 154 ? -21.453 17.969 -25.641 1 96.75 154 SER A CA 1
ATOM 1270 C C . SER A 1 154 ? -22.469 18.141 -24.516 1 96.75 154 SER A C 1
ATOM 1272 O O . SER A 1 154 ? -22.781 19.266 -24.141 1 96.75 154 SER A O 1
ATOM 1274 N N . LYS A 1 155 ? -22.984 17.094 -23.969 1 97.31 155 LYS A N 1
ATOM 1275 C CA . LYS A 1 155 ? -24 17.156 -22.922 1 97.31 155 LYS A CA 1
ATOM 1276 C C . LYS A 1 155 ? -23.406 16.906 -21.547 1 97.31 155 LYS A C 1
ATOM 1278 O O . LYS A 1 155 ? -24.141 16.828 -20.547 1 97.31 155 LYS A O 1
ATOM 1283 N N . VAL A 1 156 ? -22.094 16.75 -21.453 1 98.06 156 VAL A N 1
ATOM 1284 C CA . VAL A 1 156 ? -21.438 16.438 -20.188 1 98.06 156 VAL A CA 1
ATOM 1285 C C . VAL A 1 156 ? -21.219 17.719 -19.391 1 98.06 156 VAL A C 1
ATOM 1287 O O . VAL A 1 156 ? -20.719 18.719 -19.922 1 98.06 156 VAL A O 1
ATOM 1290 N N . ASP A 1 157 ? -21.672 17.781 -18.203 1 97.88 157 ASP A N 1
ATOM 1291 C CA . ASP A 1 157 ? -21.453 18.859 -17.25 1 97.88 157 ASP A CA 1
ATOM 1292 C C . ASP A 1 157 ? -20.531 18.422 -16.125 1 97.88 157 ASP A C 1
ATOM 1294 O O . ASP A 1 157 ? -20.891 17.578 -15.297 1 97.88 157 ASP A O 1
ATOM 1298 N N . ARG A 1 158 ? -19.344 18.969 -16.016 1 97.38 158 ARG A N 1
ATOM 1299 C CA . ARG A 1 158 ? -18.344 18.609 -15.016 1 97.38 158 ARG A CA 1
ATOM 1300 C C . ARG A 1 158 ? -18.266 19.672 -13.93 1 97.38 158 ARG A C 1
ATOM 1302 O O . ARG A 1 158 ? -17.375 19.625 -13.078 1 97.38 158 ARG A O 1
ATOM 1309 N N . SER A 1 159 ? -19.125 20.641 -13.867 1 95.56 159 SER A N 1
ATOM 1310 C CA . SER A 1 159 ? -18.938 21.844 -13.039 1 95.56 159 SER A CA 1
ATOM 1311 C C . SER A 1 159 ? -19.766 21.766 -11.766 1 95.56 159 SER A C 1
ATOM 1313 O O . SER A 1 159 ? -19.484 22.469 -10.789 1 95.56 159 SER A O 1
ATOM 1315 N N . ARG A 1 160 ? -20.766 20.875 -11.68 1 95.69 160 ARG A N 1
ATOM 1316 C CA . ARG A 1 160 ? -21.75 21 -10.609 1 95.69 160 ARG A CA 1
ATOM 1317 C C . ARG A 1 160 ? -21.656 19.828 -9.641 1 95.69 160 ARG A C 1
ATOM 1319 O O . ARG A 1 160 ? -21.891 19.984 -8.438 1 95.69 160 ARG A O 1
ATOM 1326 N N . LEU A 1 161 ? -21.328 18.688 -10.125 1 97.38 161 LEU A N 1
ATOM 1327 C CA . LEU A 1 161 ? -21.5 17.469 -9.336 1 97.38 161 LEU A CA 1
ATOM 1328 C C . LEU A 1 161 ? -20.547 17.453 -8.148 1 97.38 161 LEU A C 1
ATOM 1330 O O . LEU A 1 161 ? -20.922 17.047 -7.047 1 97.38 161 LEU A O 1
ATOM 1334 N N . ARG A 1 162 ? -19.312 17.891 -8.367 1 95.88 162 ARG A N 1
ATOM 1335 C CA . ARG A 1 162 ? -18.312 17.828 -7.301 1 95.88 162 ARG A CA 1
ATOM 1336 C C . ARG A 1 162 ? -18.781 18.609 -6.07 1 95.88 162 ARG A C 1
ATOM 1338 O O . ARG A 1 162 ? -18.734 18.078 -4.953 1 95.88 162 ARG A O 1
ATOM 1345 N N . SER A 1 163 ? -19.203 19.828 -6.246 1 94.44 163 SER A N 1
ATOM 1346 C CA . SER A 1 163 ? -19.656 20.656 -5.129 1 94.44 163 SER A CA 1
ATOM 1347 C C . SER A 1 163 ? -20.859 20.016 -4.422 1 94.44 163 SER A C 1
ATOM 1349 O O . SER A 1 163 ? -20.953 20.078 -3.195 1 94.44 163 SER A O 1
ATOM 1351 N N . ALA A 1 164 ? -21.75 19.422 -5.172 1 96.56 164 ALA A N 1
ATOM 1352 C CA . ALA A 1 164 ? -22.922 18.766 -4.586 1 96.56 164 ALA A CA 1
ATOM 1353 C C . ALA A 1 164 ? -22.5 17.594 -3.707 1 96.56 164 ALA A C 1
ATOM 1355 O O . ALA A 1 164 ? -23.016 17.438 -2.594 1 96.56 164 ALA A O 1
ATOM 1356 N N . ILE A 1 165 ? -21.578 16.781 -4.207 1 96.81 165 ILE A N 1
ATOM 1357 C CA . ILE A 1 165 ? -21.109 15.633 -3.445 1 96.81 165 ILE A CA 1
ATOM 1358 C C . ILE A 1 165 ? -20.391 16.109 -2.186 1 96.81 165 ILE A C 1
ATOM 1360 O O . ILE A 1 165 ? -20.594 15.555 -1.102 1 96.81 165 ILE A O 1
ATOM 1364 N N . HIS A 1 166 ? -19.531 17.141 -2.322 1 94.69 166 HIS A N 1
ATOM 1365 C CA . HIS A 1 166 ? -18.75 17.656 -1.192 1 94.69 166 HIS A CA 1
ATOM 1366 C C . HIS A 1 166 ? -19.672 18.188 -0.091 1 94.69 166 HIS A C 1
ATOM 1368 O O . HIS A 1 166 ? -19.438 17.938 1.093 1 94.69 166 HIS A O 1
ATOM 1374 N N . GLU A 1 167 ? -20.703 18.859 -0.465 1 94.06 167 GLU A N 1
ATOM 1375 C CA . GLU A 1 167 ? -21.656 19.359 0.523 1 94.06 167 GLU A CA 1
ATOM 1376 C C . GLU A 1 167 ? -22.359 18.203 1.242 1 94.06 167 GLU A C 1
ATOM 1378 O O . GLU A 1 167 ? -22.531 18.234 2.463 1 94.06 167 GLU A O 1
ATOM 1383 N N . ALA A 1 168 ? -22.703 17.234 0.488 1 95.75 168 ALA A N 1
ATOM 1384 C CA . ALA A 1 168 ? -23.375 16.078 1.062 1 95.75 168 ALA A CA 1
ATOM 1385 C C . ALA A 1 168 ? -22.469 15.32 2.016 1 95.75 168 ALA A C 1
ATOM 1387 O O . ALA A 1 168 ? -22.906 14.852 3.068 1 95.75 168 ALA A O 1
ATOM 1388 N N . ARG A 1 169 ? -21.172 15.234 1.667 1 96.12 169 ARG A N 1
ATOM 1389 C CA . ARG A 1 169 ? -20.203 14.461 2.43 1 96.12 169 ARG A CA 1
ATOM 1390 C C . ARG A 1 169 ? -19.859 15.148 3.744 1 96.12 169 ARG A C 1
ATOM 1392 O O . ARG A 1 169 ? -19.312 14.531 4.656 1 96.12 169 ARG A O 1
ATOM 1399 N N . LEU A 1 170 ? -20.125 16.406 3.883 1 94.81 170 LEU A N 1
ATOM 1400 C CA . LEU A 1 170 ? -19.688 17.203 5.023 1 94.81 170 LEU A CA 1
ATOM 1401 C C . LEU A 1 170 ? -20.375 16.75 6.305 1 94.81 170 LEU A C 1
ATOM 1403 O O . LEU A 1 170 ? -19.734 16.641 7.355 1 94.81 170 LEU A O 1
ATOM 1407 N N . THR A 1 171 ? -21.672 16.562 6.242 1 95.94 171 THR A N 1
ATOM 1408 C CA . THR A 1 171 ? -22.422 16.062 7.391 1 95.94 171 THR A CA 1
ATOM 1409 C C . THR A 1 171 ? -22.719 14.57 7.227 1 95.94 171 THR A C 1
ATOM 1411 O O . THR A 1 171 ? -23.172 14.133 6.16 1 95.94 171 THR A O 1
ATOM 1414 N N . LYS A 1 172 ? -22.484 13.844 8.234 1 96.94 172 LYS A N 1
ATOM 1415 C CA . LYS A 1 172 ? -22.5 12.391 8.141 1 96.94 172 LYS A CA 1
ATOM 1416 C C . LYS A 1 172 ? -23.859 11.836 8.562 1 96.94 172 LYS A C 1
ATOM 1418 O O . LYS A 1 172 ? -24.5 12.375 9.477 1 96.94 172 LYS A O 1
ATOM 1423 N N . PHE A 1 173 ? -24.297 10.742 7.898 1 95.88 173 PHE A N 1
ATOM 1424 C CA . PHE A 1 173 ? -25.406 9.93 8.391 1 95.88 173 PHE A CA 1
ATOM 1425 C C . PHE A 1 173 ? -24.984 9.133 9.617 1 95.88 173 PHE A C 1
ATOM 1427 O O . PHE A 1 173 ? -23.781 8.945 9.867 1 95.88 173 PHE A O 1
ATOM 1434 N N . ALA A 1 174 ? -25.953 8.609 10.367 1 96 174 ALA A N 1
ATOM 1435 C CA . ALA A 1 174 ? -25.703 7.859 11.586 1 96 174 ALA A CA 1
ATOM 1436 C C . ALA A 1 174 ? -24.812 6.648 11.305 1 96 174 ALA A C 1
ATOM 1438 O O . ALA A 1 174 ? -23.922 6.332 12.094 1 96 174 ALA A O 1
ATOM 1439 N N . TRP A 1 175 ? -25.078 6.008 10.18 1 93.62 175 TRP A N 1
ATOM 1440 C CA . TRP A 1 175 ? -24.297 4.82 9.867 1 93.62 175 TRP A CA 1
ATOM 1441 C C . TRP A 1 175 ? -22.859 5.188 9.508 1 93.62 175 TRP A C 1
ATOM 1443 O O . TRP A 1 175 ? -21.922 4.449 9.82 1 93.62 175 TRP A O 1
ATOM 1453 N N . GLU A 1 176 ? -22.641 6.297 8.82 1 96.19 176 GLU A N 1
ATOM 1454 C CA . GLU A 1 176 ? -21.281 6.781 8.555 1 96.19 176 GLU A CA 1
ATOM 1455 C C . GLU A 1 176 ? -20.531 7.059 9.859 1 96.19 176 GLU A C 1
ATOM 1457 O O . GLU A 1 176 ? -19.359 6.719 9.984 1 96.19 176 GLU A O 1
ATOM 1462 N N . ILE A 1 177 ? -21.234 7.695 10.781 1 97.62 177 ILE A N 1
ATOM 1463 C CA . ILE A 1 177 ? -20.672 8.023 12.086 1 97.62 177 ILE A CA 1
ATOM 1464 C C . ILE A 1 177 ? -20.219 6.746 12.789 1 97.62 177 ILE A C 1
ATOM 1466 O O . ILE A 1 177 ? -19.141 6.711 13.391 1 97.62 177 ILE A O 1
ATOM 1470 N N . THR A 1 178 ? -21 5.754 12.672 1 96.94 178 THR A N 1
ATOM 1471 C CA . THR A 1 178 ? -20.656 4.473 13.281 1 96.94 178 THR A CA 1
ATOM 1472 C C . THR A 1 178 ? -19.375 3.918 12.68 1 96.94 178 THR A C 1
ATOM 1474 O O . THR A 1 178 ? -18.516 3.406 13.406 1 96.94 178 THR A O 1
ATOM 1477 N N . LEU A 1 179 ? -19.203 3.986 11.375 1 96.62 179 LEU A N 1
ATOM 1478 C CA . LEU A 1 179 ? -18 3.512 10.711 1 96.62 179 LEU A CA 1
ATOM 1479 C C . LEU A 1 179 ? -16.781 4.336 11.125 1 96.62 179 LEU A C 1
ATOM 1481 O O . LEU A 1 179 ? -15.711 3.781 11.398 1 96.62 179 LEU A O 1
ATOM 1485 N N . LEU A 1 180 ? -16.953 5.629 11.203 1 98 180 LEU A N 1
ATOM 1486 C CA . LEU A 1 180 ? -15.875 6.523 11.609 1 98 180 LEU A CA 1
ATOM 1487 C C . LEU A 1 180 ? -15.469 6.27 13.055 1 98 180 LEU A C 1
ATOM 1489 O O . LEU A 1 180 ? -14.281 6.25 13.375 1 98 180 LEU A O 1
ATOM 1493 N N . ARG A 1 181 ? -16.453 6.094 13.93 1 98.19 181 ARG A N 1
ATOM 1494 C CA . ARG A 1 181 ? -16.188 5.773 15.328 1 98.19 181 ARG A CA 1
ATOM 1495 C C . ARG A 1 181 ? -15.383 4.484 15.453 1 98.19 181 ARG A C 1
ATOM 1497 O O . ARG A 1 181 ? -14.398 4.434 16.203 1 98.19 181 ARG A O 1
ATOM 1504 N N . TYR A 1 182 ? -15.758 3.523 14.695 1 97.94 182 TYR A N 1
ATOM 1505 C CA . TYR A 1 182 ? -15.07 2.24 14.734 1 97.94 182 TYR A CA 1
ATOM 1506 C C . TYR A 1 182 ? -13.625 2.389 14.273 1 97.94 182 TYR A C 1
ATOM 1508 O O . TYR A 1 182 ? -12.703 1.903 14.938 1 97.94 182 TYR A O 1
ATOM 1516 N N . ALA A 1 183 ? -13.422 3.043 13.133 1 98.25 183 ALA A N 1
ATOM 1517 C CA . ALA A 1 183 ? -12.07 3.264 12.609 1 98.25 183 ALA A CA 1
ATOM 1518 C C . ALA A 1 183 ? -11.195 3.982 13.633 1 98.25 183 ALA A C 1
ATOM 1520 O O . ALA A 1 183 ? -10.047 3.6 13.852 1 98.25 183 ALA A O 1
ATOM 1521 N N . ALA A 1 184 ? -11.734 4.984 14.273 1 98.56 184 ALA A N 1
ATOM 1522 C CA . ALA A 1 184 ? -10.977 5.766 15.242 1 98.56 184 ALA A CA 1
ATOM 1523 C C . ALA A 1 184 ? -10.672 4.945 16.5 1 98.56 184 ALA A C 1
ATOM 1525 O O . ALA A 1 184 ? -9.586 5.047 17.062 1 98.56 184 ALA A O 1
ATOM 1526 N N . HIS A 1 185 ? -11.633 4.168 16.938 1 98.56 185 HIS A N 1
ATOM 1527 C CA . HIS A 1 185 ? -11.445 3.336 18.125 1 98.56 185 HIS A CA 1
ATOM 1528 C C . HIS A 1 185 ? -10.344 2.307 17.906 1 98.56 185 HIS A C 1
ATOM 1530 O O . HIS A 1 185 ? -9.453 2.148 18.75 1 98.56 185 HIS A O 1
ATOM 1536 N N . ILE A 1 186 ? -10.414 1.639 16.781 1 98.44 186 ILE A N 1
ATOM 1537 C CA . ILE A 1 186 ? -9.398 0.63 16.484 1 98.44 186 ILE A CA 1
ATOM 1538 C C . ILE A 1 186 ? -8.039 1.301 16.312 1 98.44 186 ILE A C 1
ATOM 1540 O O . ILE A 1 186 ? -7.023 0.788 16.781 1 98.44 186 ILE A O 1
ATOM 1544 N N . SER A 1 187 ? -8.016 2.426 15.625 1 98.75 187 SER A N 1
ATOM 1545 C CA . SER A 1 187 ? -6.77 3.176 15.484 1 98.75 187 SER A CA 1
ATOM 1546 C C . SER A 1 187 ? -6.219 3.592 16.844 1 98.75 187 SER A C 1
ATOM 1548 O O . SER A 1 187 ? -5.004 3.551 17.062 1 98.75 187 SER A O 1
ATOM 1550 N N . SER A 1 188 ? -7.098 3.998 17.719 1 98.81 188 SER A N 1
ATOM 1551 C CA . SER A 1 188 ? -6.695 4.34 19.078 1 98.81 188 SER A CA 1
ATOM 1552 C C . SER A 1 188 ? -6.059 3.148 19.781 1 98.81 188 SER A C 1
ATOM 1554 O O . SER A 1 188 ? -5.004 3.281 20.406 1 98.81 188 SER A O 1
ATOM 1556 N N . HIS A 1 189 ? -6.676 2.076 19.641 1 98.38 189 HIS A N 1
ATOM 1557 C CA . HIS A 1 189 ? -6.125 0.862 20.234 1 98.38 189 HIS A CA 1
ATOM 1558 C C . HIS A 1 189 ? -4.758 0.532 19.641 1 98.38 189 HIS A C 1
ATOM 1560 O O . HIS A 1 189 ? -3.861 0.077 20.359 1 98.38 189 HIS A O 1
ATOM 1566 N N . ALA A 1 190 ? -4.656 0.705 18.359 1 98.69 190 ALA A N 1
ATOM 1567 C CA . ALA A 1 190 ? -3.369 0.469 17.719 1 98.69 190 ALA A CA 1
ATOM 1568 C C . ALA A 1 190 ? -2.293 1.393 18.281 1 98.69 190 ALA A C 1
ATOM 1570 O O . ALA A 1 190 ? -1.162 0.963 18.531 1 98.69 190 ALA A O 1
ATOM 1571 N N . HIS A 1 191 ? -2.607 2.65 18.5 1 98.81 191 HIS A N 1
ATOM 1572 C CA . HIS A 1 191 ? -1.68 3.59 19.125 1 98.81 191 HIS A CA 1
ATOM 1573 C C . HIS A 1 191 ? -1.279 3.123 20.516 1 98.81 191 HIS A C 1
ATOM 1575 O O . HIS A 1 191 ? -0.097 3.143 20.875 1 98.81 191 HIS A O 1
ATOM 1581 N N . MET A 1 192 ? -2.256 2.754 21.312 1 98.69 192 MET A N 1
ATOM 1582 C CA . MET A 1 192 ? -1.98 2.309 22.688 1 98.69 192 MET A CA 1
ATOM 1583 C C . MET A 1 192 ? -1.067 1.087 22.672 1 98.69 192 MET A C 1
ATOM 1585 O O . MET A 1 192 ? -0.111 1.021 23.453 1 98.69 192 MET A O 1
ATOM 1589 N N . ASN A 1 193 ? -1.378 0.147 21.797 1 97.88 193 ASN A N 1
ATOM 1590 C CA . ASN A 1 193 ? -0.555 -1.052 21.688 1 97.88 193 ASN A CA 1
ATOM 1591 C C . ASN A 1 193 ? 0.877 -0.709 21.281 1 97.88 193 ASN A C 1
ATOM 1593 O O . ASN A 1 193 ? 1.829 -1.282 21.812 1 97.88 193 ASN A O 1
ATOM 1597 N N . LEU A 1 194 ? 0.976 0.167 20.375 1 96.94 194 LEU A N 1
ATOM 1598 C CA . LEU A 1 194 ? 2.281 0.589 19.875 1 96.94 194 LEU A CA 1
ATOM 1599 C C . LEU A 1 194 ? 3.084 1.272 20.984 1 96.94 194 LEU A C 1
ATOM 1601 O O . LEU A 1 194 ? 4.289 1.046 21.109 1 96.94 194 LEU A O 1
ATOM 1605 N N . MET A 1 195 ? 2.473 2.102 21.75 1 97.88 195 MET A N 1
ATOM 1606 C CA . MET A 1 195 ? 3.133 2.797 22.859 1 97.88 195 MET A CA 1
ATOM 1607 C C . MET A 1 195 ? 3.625 1.807 23.906 1 97.88 195 MET A C 1
ATOM 1609 O O . MET A 1 195 ? 4.762 1.9 24.359 1 97.88 195 MET A O 1
ATOM 1613 N N . ALA A 1 196 ? 2.785 0.886 24.266 1 98 196 ALA A N 1
ATOM 1614 C CA . ALA A 1 196 ? 3.168 -0.152 25.219 1 98 196 ALA A CA 1
ATOM 1615 C C . ALA A 1 196 ? 4.328 -0.988 24.672 1 98 196 ALA A C 1
ATOM 1617 O O . ALA A 1 196 ? 5.273 -1.291 25.406 1 98 196 ALA A O 1
ATOM 1618 N N . TYR A 1 197 ? 4.219 -1.351 23.438 1 97.31 197 TYR A N 1
ATOM 1619 C CA . TYR A 1 197 ? 5.254 -2.135 22.766 1 97.31 197 TYR A CA 1
ATOM 1620 C C . TYR A 1 197 ? 6.59 -1.398 22.781 1 97.31 197 TYR A C 1
ATOM 1622 O O . TYR A 1 197 ? 7.629 -1.991 23.078 1 97.31 197 TYR A O 1
ATOM 1630 N N . CYS A 1 198 ? 6.566 -0.124 22.469 1 96.12 198 CYS A N 1
ATOM 1631 C CA . CYS A 1 198 ? 7.77 0.702 22.484 1 96.12 198 CYS A CA 1
ATOM 1632 C C . CYS A 1 198 ? 8.383 0.756 23.875 1 96.12 198 CYS A C 1
ATOM 1634 O O . CYS A 1 198 ? 9.594 0.618 24.031 1 96.12 198 CYS A O 1
ATOM 1636 N N . GLY A 1 199 ? 7.535 0.948 24.891 1 96.38 199 GLY A N 1
ATOM 1637 C CA . GLY A 1 199 ? 8.008 0.954 26.266 1 96.38 199 GLY A CA 1
ATOM 1638 C C . GLY A 1 199 ? 8.664 -0.349 26.672 1 96.38 199 GLY A C 1
ATOM 1639 O O . GLY A 1 199 ? 9.703 -0.342 27.344 1 96.38 199 GLY A O 1
ATOM 1640 N N . GLU A 1 200 ? 8.047 -1.428 26.312 1 96.81 200 GLU A N 1
ATOM 1641 C CA . GLU A 1 200 ? 8.594 -2.746 26.609 1 96.81 200 GLU A CA 1
ATOM 1642 C C . GLU A 1 200 ? 9.977 -2.93 26 1 96.81 200 GLU A C 1
ATOM 1644 O O . GLU A 1 200 ? 10.914 -3.365 26.672 1 96.81 200 GLU A O 1
ATOM 1649 N N . LYS A 1 201 ? 10.094 -2.604 24.781 1 95.94 201 LYS A N 1
ATOM 1650 C CA . LYS A 1 201 ? 11.375 -2.748 24.094 1 95.94 201 LYS A CA 1
ATOM 1651 C C . LYS A 1 201 ? 12.445 -1.868 24.734 1 95.94 201 LYS A C 1
ATOM 1653 O O . LYS A 1 201 ? 13.586 -2.297 24.891 1 95.94 201 LYS A O 1
ATOM 1658 N N . TYR A 1 202 ? 12.047 -0.702 25.047 1 94.44 202 TYR A N 1
ATOM 1659 C CA . TYR A 1 202 ? 12.992 0.2 25.688 1 94.44 202 TYR A CA 1
ATOM 1660 C C . TYR A 1 202 ? 13.484 -0.384 27.016 1 94.44 202 TYR A C 1
ATOM 1662 O O . TYR A 1 202 ? 14.688 -0.38 27.297 1 94.44 202 TYR A O 1
ATOM 1670 N N . ARG A 1 203 ? 12.57 -0.885 27.844 1 94.62 203 ARG A N 1
ATOM 1671 C CA . ARG A 1 203 ? 12.922 -1.456 29.141 1 94.62 203 ARG A CA 1
ATOM 1672 C C . ARG A 1 203 ? 13.828 -2.67 28.984 1 94.62 203 ARG A C 1
ATOM 1674 O O . ARG A 1 203 ? 14.648 -2.957 29.859 1 94.62 203 ARG A O 1
ATOM 1681 N N . GLN A 1 204 ? 13.719 -3.312 27.891 1 95.56 204 GLN A N 1
ATOM 1682 C CA . GLN A 1 204 ? 14.555 -4.473 27.594 1 95.56 204 GLN A CA 1
ATOM 1683 C C . GLN A 1 204 ? 15.844 -4.055 26.891 1 95.56 204 GLN A C 1
ATOM 1685 O O . GLN A 1 204 ? 16.625 -4.906 26.453 1 95.56 204 GLN A O 1
ATOM 1690 N N . LYS A 1 205 ? 16.016 -2.779 26.719 1 94.69 205 LYS A N 1
ATOM 1691 C CA . LYS A 1 205 ? 17.203 -2.209 26.109 1 94.69 205 LYS A CA 1
ATOM 1692 C C . LYS A 1 205 ? 17.375 -2.699 24.672 1 94.69 205 LYS A C 1
ATOM 1694 O O . LYS A 1 205 ? 18.5 -3.025 24.25 1 94.69 205 LYS A O 1
ATOM 1699 N N . GLN A 1 206 ? 16.297 -2.832 24.016 1 95.06 206 GLN A N 1
ATOM 1700 C CA . GLN A 1 206 ? 16.312 -3.232 22.609 1 95.06 206 GLN A CA 1
ATOM 1701 C C . GLN A 1 206 ? 16.203 -2.02 21.688 1 95.06 206 GLN A C 1
ATOM 1703 O O . GLN A 1 206 ? 15.461 -1.082 21.984 1 95.06 206 GLN A O 1
ATOM 1708 N N . GLU A 1 207 ? 16.891 -2.082 20.609 1 94.75 207 GLU A N 1
ATOM 1709 C CA . GLU A 1 207 ? 16.75 -1.053 19.578 1 94.75 207 GLU A CA 1
ATOM 1710 C C . GLU A 1 207 ? 15.422 -1.193 18.844 1 94.75 207 GLU A C 1
ATOM 1712 O O . GLU A 1 207 ? 14.961 -2.309 18.594 1 94.75 207 GLU A O 1
ATOM 1717 N N . ILE A 1 208 ? 14.93 -0.063 18.531 1 94.31 208 ILE A N 1
ATOM 1718 C CA . ILE A 1 208 ? 13.656 -0.056 17.812 1 94.31 208 ILE A CA 1
ATOM 1719 C C . ILE A 1 208 ? 13.812 0.724 16.5 1 94.31 208 ILE A C 1
ATOM 1721 O O . ILE A 1 208 ? 14.375 1.821 16.5 1 94.31 208 ILE A O 1
ATOM 1725 N N . ASN A 1 209 ? 13.352 0.12 15.422 1 96.44 209 ASN A N 1
ATOM 1726 C CA . ASN A 1 209 ? 13.258 0.826 14.148 1 96.44 209 ASN A CA 1
ATOM 1727 C C . ASN A 1 209 ? 11.859 1.399 13.922 1 96.44 209 ASN A C 1
ATOM 1729 O O . ASN A 1 209 ? 10.859 0.759 14.258 1 96.44 209 ASN A O 1
ATOM 1733 N N . GLU A 1 210 ? 11.766 2.609 13.352 1 97.75 210 GLU A N 1
ATOM 1734 C CA . GLU A 1 210 ? 10.484 3.234 13.047 1 97.75 210 GLU A CA 1
ATOM 1735 C C . GLU A 1 210 ? 9.594 2.295 12.242 1 97.75 210 GLU A C 1
ATOM 1737 O O . GLU A 1 210 ? 8.383 2.244 12.461 1 97.75 210 GLU A O 1
ATOM 1742 N N . ALA A 1 211 ? 10.148 1.51 11.367 1 96.69 211 ALA A N 1
ATOM 1743 C CA . ALA A 1 211 ? 9.414 0.578 10.516 1 96.69 211 ALA A CA 1
ATOM 1744 C C . ALA A 1 211 ? 8.727 -0.499 11.344 1 96.69 211 ALA A C 1
ATOM 1746 O O . ALA A 1 211 ? 7.641 -0.965 10.984 1 96.69 211 ALA A O 1
ATOM 1747 N N . GLU A 1 212 ? 9.398 -0.899 12.352 1 96.75 212 GLU A N 1
ATOM 1748 C CA . GLU A 1 212 ? 8.82 -1.897 13.25 1 96.75 212 GLU A CA 1
ATOM 1749 C C . GLU A 1 212 ? 7.543 -1.379 13.906 1 96.75 212 GLU A C 1
ATOM 1751 O O . GLU A 1 212 ? 6.555 -2.107 14.016 1 96.75 212 GLU A O 1
ATOM 1756 N N . LEU A 1 213 ? 7.566 -0.148 14.305 1 97.94 213 LEU A N 1
ATOM 1757 C CA . LEU A 1 213 ? 6.387 0.452 14.922 1 97.94 213 LEU A CA 1
ATOM 1758 C C . LEU A 1 213 ? 5.27 0.619 13.891 1 97.94 213 LEU A C 1
ATOM 1760 O O . LEU A 1 213 ? 4.094 0.417 14.211 1 97.94 213 LEU A O 1
ATOM 1764 N N . GLU A 1 214 ? 5.637 1.029 12.695 1 97.88 214 GLU A N 1
ATOM 1765 C CA . GLU A 1 214 ? 4.629 1.1 11.641 1 97.88 214 GLU A CA 1
ATOM 1766 C C . GLU A 1 214 ? 3.961 -0.255 11.422 1 97.88 214 GLU A C 1
ATOM 1768 O O . GLU A 1 214 ? 2.734 -0.34 11.32 1 97.88 214 GLU A O 1
ATOM 1773 N N . ALA A 1 215 ? 4.785 -1.301 11.336 1 97.56 215 ALA A N 1
ATOM 1774 C CA . ALA A 1 215 ? 4.27 -2.652 11.141 1 97.56 215 ALA A CA 1
ATOM 1775 C C . ALA A 1 215 ? 3.332 -3.051 12.281 1 97.56 215 ALA A C 1
ATOM 1777 O O . ALA A 1 215 ? 2.293 -3.672 12.047 1 97.56 215 ALA A O 1
ATOM 1778 N N . LYS A 1 216 ? 3.717 -2.734 13.492 1 97.94 216 LYS A N 1
ATOM 1779 C CA . LYS A 1 216 ? 2.887 -3.033 14.656 1 97.94 216 LYS A CA 1
ATOM 1780 C C . LYS A 1 216 ? 1.528 -2.346 14.547 1 97.94 216 LYS A C 1
ATOM 1782 O O . LYS A 1 216 ? 0.492 -2.969 14.789 1 97.94 216 LYS A O 1
ATOM 1787 N N . PHE A 1 217 ? 1.528 -1.086 14.234 1 98.5 217 PHE A N 1
ATOM 1788 C CA . PHE A 1 217 ? 0.289 -0.336 14.078 1 98.5 217 PHE A CA 1
ATOM 1789 C C . PHE A 1 217 ? -0.605 -0.988 13.031 1 98.5 217 PHE A C 1
ATOM 1791 O O . PHE A 1 217 ? -1.786 -1.236 13.281 1 98.5 217 PHE A O 1
ATOM 1798 N N . ARG A 1 218 ? -0.06 -1.306 11.875 1 97.69 218 ARG A N 1
ATOM 1799 C CA . ARG A 1 218 ? -0.805 -1.916 10.773 1 97.69 218 ARG A CA 1
ATOM 1800 C C . ARG A 1 218 ? -1.367 -3.273 11.188 1 97.69 218 ARG A C 1
ATOM 1802 O O . ARG A 1 218 ? -2.477 -3.637 10.789 1 97.69 218 ARG A O 1
ATOM 1809 N N . TRP A 1 219 ? -0.622 -3.99 11.953 1 97.56 219 TRP A N 1
ATOM 1810 C CA . TRP A 1 219 ? -1.049 -5.309 12.422 1 97.56 219 TRP A CA 1
ATOM 1811 C C . TRP A 1 219 ? -2.291 -5.199 13.297 1 97.56 219 TRP A C 1
ATOM 1813 O O . TRP A 1 219 ? -3.275 -5.91 13.078 1 97.56 219 TRP A O 1
ATOM 1823 N N . VAL A 1 220 ? -2.223 -4.277 14.227 1 98 220 VAL A N 1
ATOM 1824 C CA . VAL A 1 220 ? -3.346 -4.125 15.148 1 98 220 VAL A CA 1
ATOM 1825 C C . VAL A 1 220 ? -4.586 -3.668 14.383 1 98 220 VAL A C 1
ATOM 1827 O O . VAL A 1 220 ? -5.688 -4.168 14.617 1 98 220 VAL A O 1
ATOM 1830 N N . CYS A 1 221 ? -4.43 -2.779 13.453 1 97.94 221 CYS A N 1
ATOM 1831 C CA . CYS A 1 221 ? -5.539 -2.352 12.609 1 97.94 221 CYS A CA 1
ATOM 1832 C C . CYS A 1 221 ? -6.078 -3.516 11.789 1 97.94 221 CYS A C 1
ATOM 1834 O O . CYS A 1 221 ? -7.281 -3.791 11.805 1 97.94 221 CYS A O 1
ATOM 1836 N N . GLY A 1 222 ? -5.16 -4.207 11.094 1 96.06 222 GLY A N 1
ATOM 1837 C CA . GLY A 1 222 ? -5.547 -5.266 10.18 1 96.06 222 GLY A CA 1
ATOM 1838 C C . GLY A 1 222 ? -6.281 -6.406 10.859 1 96.06 222 GLY A C 1
ATOM 1839 O O . GLY A 1 222 ? -7.254 -6.938 10.32 1 96.06 222 GLY A O 1
ATOM 1840 N N . LYS A 1 223 ? -5.801 -6.801 12.031 1 95.25 223 LYS A N 1
ATOM 1841 C CA . LYS A 1 223 ? -6.426 -7.914 12.742 1 95.25 223 LYS A CA 1
ATOM 1842 C C . LYS A 1 223 ? -7.848 -7.566 13.172 1 95.25 223 LYS A C 1
ATOM 1844 O O . LYS A 1 223 ? -8.648 -8.453 13.453 1 95.25 223 LYS A O 1
ATOM 1849 N N . ASN A 1 224 ? -8.109 -6.254 13.188 1 95.88 224 ASN A N 1
ATOM 1850 C CA . ASN A 1 224 ? -9.438 -5.801 13.594 1 95.88 224 ASN A CA 1
ATOM 1851 C C . ASN A 1 224 ? -10.25 -5.289 12.406 1 95.88 224 ASN A C 1
ATOM 1853 O O . ASN A 1 224 ? -11.188 -4.516 12.586 1 95.88 224 ASN A O 1
ATOM 1857 N N . GLY A 1 225 ? -9.82 -5.578 11.234 1 94 225 GLY A N 1
ATOM 1858 C CA . GLY A 1 225 ? -10.648 -5.359 10.055 1 94 225 GLY A CA 1
ATOM 1859 C C . GLY A 1 225 ? -10.266 -4.102 9.297 1 94 225 GLY A C 1
ATOM 1860 O O . GLY A 1 225 ? -10.875 -3.791 8.266 1 94 225 GLY A O 1
ATOM 1861 N N . LEU A 1 226 ? -9.375 -3.338 9.828 1 96.75 226 LEU A N 1
ATOM 1862 C CA . LEU A 1 226 ? -8.883 -2.176 9.094 1 96.75 226 LEU A CA 1
ATOM 1863 C C . LEU A 1 226 ? -7.648 -2.531 8.281 1 96.75 226 LEU A C 1
ATOM 1865 O O . LEU A 1 226 ? -6.523 -2.203 8.672 1 96.75 226 LEU A O 1
ATOM 1869 N N . SER A 1 227 ? -7.855 -3.094 7.148 1 93.19 227 SER A N 1
ATOM 1870 C CA . SER A 1 227 ? -6.754 -3.604 6.34 1 93.19 227 SER A CA 1
ATOM 1871 C C . SER A 1 227 ? -6 -2.469 5.652 1 93.19 227 SER A C 1
ATOM 1873 O O . SER A 1 227 ? -4.848 -2.637 5.246 1 93.19 227 SER A O 1
ATOM 1875 N N . ARG A 1 228 ? -6.637 -1.352 5.512 1 94.56 228 ARG A N 1
ATOM 1876 C CA . ARG A 1 228 ? -6.016 -0.203 4.859 1 94.56 228 ARG A CA 1
ATOM 1877 C C . ARG A 1 228 ? -5.84 0.953 5.84 1 94.56 228 ARG A C 1
ATOM 1879 O O . ARG A 1 228 ? -6.562 1.044 6.836 1 94.56 228 ARG A O 1
ATOM 1886 N N . GLN A 1 229 ? -4.879 1.704 5.539 1 96.88 229 GLN A N 1
ATOM 1887 C CA . GLN A 1 229 ? -4.656 2.938 6.285 1 96.88 229 GLN A CA 1
ATOM 1888 C C . GLN A 1 229 ? -5.238 4.141 5.547 1 96.88 229 GLN A C 1
ATOM 1890 O O . GLN A 1 229 ? -5.273 4.16 4.312 1 96.88 229 GLN A O 1
ATOM 1895 N N . CYS A 1 230 ? -5.68 5.066 6.289 1 96.12 230 CYS A N 1
ATOM 1896 C CA . CYS A 1 230 ? -6.258 6.266 5.695 1 96.12 230 CYS A CA 1
ATOM 1897 C C . CYS A 1 230 ? -5.203 7.066 4.941 1 96.12 230 CYS A C 1
ATOM 1899 O O . CYS A 1 230 ? -5.516 7.738 3.955 1 96.12 230 CYS A O 1
ATOM 1901 N N . TYR A 1 231 ? -4.039 7.062 5.371 1 95.94 231 TYR A N 1
ATOM 1902 C CA . TYR A 1 231 ? -2.822 7.668 4.844 1 95.94 231 TYR A CA 1
ATOM 1903 C C . TYR A 1 231 ? -1.589 6.898 5.301 1 95.94 231 TYR A C 1
ATOM 1905 O O . TYR A 1 231 ? -1.679 6.023 6.16 1 95.94 231 TYR A O 1
ATOM 1913 N N . ILE A 1 232 ? -0.483 7.148 4.676 1 95.94 232 ILE A N 1
ATOM 1914 C CA . ILE A 1 232 ? 0.733 6.465 5.098 1 95.94 232 ILE A CA 1
ATOM 1915 C C . ILE A 1 232 ? 1.069 6.852 6.535 1 95.94 232 ILE A C 1
ATOM 1917 O O . ILE A 1 232 ? 1.217 8.039 6.848 1 95.94 232 ILE A O 1
ATOM 1921 N N . PRO A 1 233 ? 1.179 5.898 7.43 1 97.75 233 PRO A N 1
ATOM 1922 C CA . PRO A 1 233 ? 1.527 6.23 8.812 1 97.75 233 PRO A CA 1
ATOM 1923 C C . PRO A 1 233 ? 2.848 6.992 8.922 1 97.75 233 PRO A C 1
ATOM 1925 O O . PRO A 1 233 ? 3.803 6.684 8.203 1 97.75 233 PRO A O 1
ATOM 1928 N N . ILE A 1 234 ? 2.875 7.957 9.703 1 98 234 ILE A N 1
ATOM 1929 C CA . ILE A 1 234 ? 4.082 8.695 10.062 1 98 234 ILE A CA 1
ATOM 1930 C C . ILE A 1 234 ? 4.59 8.219 11.422 1 98 234 ILE A C 1
ATOM 1932 O O . ILE A 1 234 ? 3.906 8.375 12.43 1 98 234 ILE A O 1
ATOM 1936 N N . ILE A 1 235 ? 5.672 7.586 11.422 1 98.38 235 ILE A N 1
ATOM 1937 C CA . ILE A 1 235 ? 6.383 7.215 12.641 1 98.38 235 ILE A CA 1
ATOM 1938 C C . ILE A 1 235 ? 7.695 7.988 12.727 1 98.38 235 ILE A C 1
ATOM 1940 O O . ILE A 1 235 ? 8.742 7.496 12.312 1 98.38 235 ILE A O 1
ATOM 1944 N N . ALA A 1 236 ? 7.664 9.133 13.32 1 98.06 236 ALA A N 1
ATOM 1945 C CA . ALA A 1 236 ? 8.812 10.039 13.352 1 98.06 236 ALA A CA 1
ATOM 1946 C C . ALA A 1 236 ? 9.422 10.094 14.75 1 98.06 236 ALA A C 1
ATOM 1948 O O . ALA A 1 236 ? 8.703 10.227 15.742 1 98.06 236 ALA A O 1
ATOM 1949 N N . SER A 1 237 ? 10.734 9.984 14.828 1 97.31 237 SER A N 1
ATOM 1950 C CA . SER A 1 237 ? 11.398 10.008 16.125 1 97.31 237 SER A CA 1
ATOM 1951 C C . SER A 1 237 ? 12.492 11.07 16.172 1 97.31 237 SER A C 1
ATOM 1953 O O . SER A 1 237 ? 13.117 11.367 15.148 1 97.31 237 SER A O 1
ATOM 1955 N N . GLY A 1 238 ? 12.727 11.586 17.328 1 95.69 238 GLY A N 1
ATOM 1956 C CA . GLY A 1 238 ? 13.75 12.609 17.484 1 95.69 238 GLY A CA 1
ATOM 1957 C C . GLY A 1 238 ? 13.5 13.836 16.625 1 95.69 238 GLY A C 1
ATOM 1958 O O . GLY A 1 238 ? 12.375 14.344 16.562 1 95.69 238 GLY A O 1
ATOM 1959 N N . PRO A 1 239 ? 14.523 14.352 15.961 1 94.88 239 PRO A N 1
ATOM 1960 C CA . PRO A 1 239 ? 14.375 15.562 15.156 1 94.88 239 PRO A CA 1
ATOM 1961 C C . PRO A 1 239 ? 13.398 15.383 13.992 1 94.88 239 PRO A C 1
ATOM 1963 O O . PRO A 1 239 ? 12.828 16.359 13.5 1 94.88 239 PRO A O 1
ATOM 1966 N N . ARG A 1 240 ? 13.141 14.133 13.609 1 96 240 ARG A N 1
ATOM 1967 C CA . ARG A 1 240 ? 12.266 13.844 12.477 1 96 240 ARG A CA 1
ATOM 1968 C C . ARG A 1 240 ? 10.805 14.109 12.828 1 96 240 ARG A C 1
ATOM 1970 O O . ARG A 1 240 ? 9.961 14.219 11.938 1 96 240 ARG A O 1
ATOM 1977 N N . ALA A 1 241 ? 10.531 14.188 14.117 1 97.31 241 ALA A N 1
ATOM 1978 C CA . ALA A 1 241 ? 9.188 14.5 14.57 1 97.31 241 ALA A CA 1
ATOM 1979 C C . ALA A 1 241 ? 8.797 15.93 14.188 1 97.31 241 ALA A C 1
ATOM 1981 O O . ALA A 1 241 ? 7.621 16.297 14.258 1 97.31 241 ALA A O 1
ATOM 1982 N N . ALA A 1 242 ? 9.797 16.703 13.758 1 96.94 242 ALA A N 1
ATOM 1983 C CA . ALA A 1 242 ? 9.516 18.078 13.344 1 96.94 242 ALA A CA 1
ATOM 1984 C C . ALA A 1 242 ? 9.234 18.156 11.852 1 96.94 242 ALA A C 1
ATOM 1986 O O . ALA A 1 242 ? 8.93 19.219 11.32 1 96.94 242 ALA A O 1
ATOM 1987 N N . VAL A 1 243 ? 9.336 17.016 11.156 1 94.44 243 VAL A N 1
ATOM 1988 C CA . VAL A 1 243 ? 9.023 16.938 9.734 1 94.44 243 VAL A CA 1
ATOM 1989 C C . VAL A 1 243 ? 7.562 16.516 9.555 1 94.44 243 VAL A C 1
ATOM 1991 O O . VAL A 1 243 ? 7.18 15.406 9.906 1 94.44 243 VAL A O 1
ATOM 1994 N N . LEU A 1 244 ? 6.762 17.312 8.984 1 90.5 244 LEU A N 1
ATOM 1995 C CA . LEU A 1 244 ? 5.312 17.188 9.039 1 90.5 244 LEU A CA 1
ATOM 1996 C C . LEU A 1 244 ? 4.855 15.945 8.273 1 90.5 244 LEU A C 1
ATOM 1998 O O . LEU A 1 244 ? 3.943 15.234 8.711 1 90.5 244 LEU A O 1
ATOM 2002 N N . HIS A 1 245 ? 5.445 15.688 7.141 1 91.31 245 HIS A N 1
ATOM 2003 C CA . HIS A 1 245 ? 5.055 14.555 6.32 1 91.31 245 HIS A CA 1
ATOM 2004 C C . HIS A 1 245 ? 6.191 13.539 6.199 1 91.31 245 HIS A C 1
ATOM 2006 O O . HIS A 1 245 ? 6.516 13.094 5.098 1 91.31 245 HIS A O 1
ATOM 2012 N N . TYR A 1 246 ? 6.75 13.25 7.352 1 94.06 246 TYR A N 1
ATOM 2013 C CA . TYR A 1 246 ? 7.789 12.227 7.426 1 94.06 246 TYR A CA 1
ATOM 2014 C C . TYR A 1 246 ? 7.203 10.836 7.215 1 94.06 246 TYR A C 1
ATOM 2016 O O . TYR A 1 246 ? 6.484 10.328 8.078 1 94.06 246 TYR A O 1
ATOM 2024 N N . THR A 1 247 ? 7.562 10.164 6.059 1 92.12 247 THR A N 1
ATOM 2025 C CA . THR A 1 247 ? 6.988 8.852 5.797 1 92.12 247 THR A CA 1
ATOM 2026 C C . THR A 1 247 ? 8.086 7.836 5.477 1 92.12 247 THR A C 1
ATOM 2028 O O . THR A 1 247 ? 7.801 6.75 4.969 1 92.12 247 THR A O 1
ATOM 2031 N N . ASP A 1 248 ? 9.352 8.188 5.711 1 92.62 248 ASP A N 1
ATOM 2032 C CA . ASP A 1 248 ? 10.43 7.223 5.48 1 92.62 248 ASP A CA 1
ATOM 2033 C C . ASP A 1 248 ? 10.32 6.035 6.434 1 92.62 248 ASP A C 1
ATOM 2035 O O . ASP A 1 248 ? 10.383 4.883 6.008 1 92.62 248 ASP A O 1
ATOM 2039 N N . ASN A 1 249 ? 10.156 6.352 7.754 1 96.19 249 ASN A N 1
ATOM 2040 C CA . ASN A 1 249 ? 9.898 5.363 8.797 1 96.19 249 ASN A CA 1
ATOM 2041 C C . ASN A 1 249 ? 10.953 4.262 8.797 1 96.19 249 ASN A C 1
ATOM 2043 O O . ASN A 1 249 ? 10.633 3.084 8.961 1 96.19 249 ASN A O 1
ATOM 2047 N N . ASP A 1 250 ? 12.164 4.57 8.562 1 93.75 250 ASP A N 1
ATOM 2048 C CA . ASP A 1 250 ? 13.141 3.498 8.406 1 93.75 250 ASP A CA 1
ATOM 2049 C C . ASP A 1 250 ? 14.383 3.752 9.258 1 93.75 250 ASP A C 1
ATOM 2051 O O . ASP A 1 250 ? 15.445 3.176 9.016 1 93.75 250 ASP A O 1
ATOM 2055 N N . LYS A 1 251 ? 14.297 4.633 10.219 1 95.5 251 LYS A N 1
ATOM 2056 C CA . LYS A 1 251 ? 15.453 4.977 11.031 1 95.5 251 LYS A CA 1
ATOM 2057 C C . LYS A 1 251 ? 15.359 4.34 12.422 1 95.5 251 LYS A C 1
ATOM 2059 O O . LYS A 1 251 ? 14.266 4.047 12.898 1 95.5 251 LYS A O 1
ATOM 2064 N N . ILE A 1 252 ? 16.516 4.172 12.984 1 96.62 252 ILE A N 1
ATOM 2065 C CA . ILE A 1 252 ? 16.578 3.744 14.375 1 96.62 252 ILE A CA 1
ATOM 2066 C C . ILE A 1 252 ? 16.094 4.879 15.289 1 96.62 252 ILE A C 1
ATOM 2068 O O . ILE A 1 252 ? 16.484 6.035 15.102 1 96.62 252 ILE A O 1
ATOM 2072 N N . ILE A 1 253 ? 15.273 4.582 16.188 1 96.94 253 ILE A N 1
ATOM 2073 C CA . ILE A 1 253 ? 14.75 5.551 17.156 1 96.94 253 ILE A CA 1
ATOM 2074 C C . ILE A 1 253 ? 15.82 5.871 18.188 1 96.94 253 ILE A C 1
ATOM 2076 O O . ILE A 1 253 ? 16.391 4.969 18.812 1 96.94 253 ILE A O 1
ATOM 2080 N N . PRO A 1 254 ? 16.109 7.137 18.375 1 95.62 254 PRO A N 1
ATOM 2081 C CA . PRO A 1 254 ? 17.094 7.488 19.391 1 95.62 254 PRO A CA 1
ATOM 2082 C C . PRO A 1 254 ? 16.641 7.105 20.797 1 95.62 254 PRO A C 1
ATOM 2084 O O . PRO A 1 254 ? 15.445 7.16 21.109 1 95.62 254 PRO A O 1
ATOM 2087 N N . SER A 1 255 ? 17.625 6.844 21.672 1 91 255 SER A N 1
ATOM 2088 C CA . SER A 1 255 ? 17.281 6.344 23 1 91 255 SER A CA 1
ATOM 2089 C C . SER A 1 255 ? 17.609 7.371 24.078 1 91 255 SER A C 1
ATOM 2091 O O . SER A 1 255 ? 17.438 7.098 25.266 1 91 255 SER A O 1
ATOM 2093 N N . HIS A 1 256 ? 18 8.562 23.719 1 89.62 256 HIS A N 1
ATOM 2094 C CA . HIS A 1 256 ? 18.328 9.547 24.75 1 89.62 256 HIS A CA 1
ATOM 2095 C C . HIS A 1 256 ? 17.062 10.023 25.469 1 89.62 256 HIS A C 1
ATOM 2097 O O . HIS A 1 256 ? 15.953 9.859 24.953 1 89.62 256 HIS A O 1
ATOM 2103 N N . GLN A 1 257 ? 17.188 10.727 26.547 1 91.5 257 GLN A N 1
ATOM 2104 C CA . GLN A 1 257 ? 16.109 11 27.484 1 91.5 257 GLN A CA 1
ATOM 2105 C C . GLN A 1 257 ? 15.102 11.977 26.891 1 91.5 257 GLN A C 1
ATOM 2107 O O . GLN A 1 257 ? 13.938 12 27.297 1 91.5 257 GLN A O 1
ATOM 2112 N N . HIS A 1 258 ? 15.461 12.773 25.922 1 95.19 258 HIS A N 1
ATOM 2113 C CA . HIS A 1 258 ? 14.57 13.789 25.375 1 95.19 258 HIS A CA 1
ATOM 2114 C C . HIS A 1 258 ? 13.828 13.273 24.141 1 95.19 258 HIS A C 1
ATOM 2116 O O . HIS A 1 258 ? 12.93 13.938 23.625 1 95.19 258 HIS A O 1
ATOM 2122 N N . ALA A 1 259 ? 14.211 12.07 23.703 1 95.19 259 ALA A N 1
ATOM 2123 C CA . ALA A 1 259 ? 13.703 11.57 22.438 1 95.19 259 ALA A CA 1
ATOM 2124 C C . ALA A 1 259 ? 12.211 11.266 22.516 1 95.19 259 ALA A C 1
ATOM 2126 O O . ALA A 1 259 ? 11.766 10.562 23.422 1 95.19 259 ALA A O 1
ATOM 2127 N N . LEU A 1 260 ? 11.516 11.852 21.578 1 98.12 260 LEU A N 1
ATOM 2128 C CA . LEU A 1 260 ? 10.094 11.586 21.422 1 98.12 260 LEU A CA 1
ATOM 2129 C C . LEU A 1 260 ? 9.828 10.797 20.156 1 98.12 260 LEU A C 1
ATOM 2131 O O . LEU A 1 260 ? 10.633 10.812 19.219 1 98.12 260 LEU A O 1
ATOM 2135 N N . VAL A 1 261 ? 8.773 10.039 20.141 1 98.5 261 VAL A N 1
ATOM 2136 C CA . VAL A 1 261 ? 8.211 9.414 18.938 1 98.5 261 VAL A CA 1
ATOM 2137 C C . VAL A 1 261 ? 6.844 10.023 18.641 1 98.5 261 VAL A C 1
ATOM 2139 O O . VAL A 1 261 ? 5.961 10.047 19.5 1 98.5 261 VAL A O 1
ATOM 2142 N N . LEU A 1 262 ? 6.715 10.617 17.5 1 98.75 262 LEU A N 1
ATOM 2143 C CA . LEU A 1 262 ? 5.441 11.125 17.016 1 98.75 262 LEU A CA 1
ATOM 2144 C C . LEU A 1 262 ? 4.816 10.156 16.016 1 98.75 262 LEU A C 1
ATOM 2146 O O . LEU A 1 262 ? 5.402 9.875 14.961 1 98.75 262 LEU A O 1
ATOM 2150 N N . VAL A 1 263 ? 3.689 9.625 16.375 1 98.75 263 VAL A N 1
ATOM 2151 C CA . VAL A 1 263 ? 2.959 8.711 15.5 1 98.75 263 VAL A CA 1
ATOM 2152 C C . VAL A 1 263 ? 1.679 9.375 15.008 1 98.75 263 VAL A C 1
ATOM 2154 O O . VAL A 1 263 ? 0.798 9.711 15.805 1 98.75 263 VAL A O 1
ATOM 2157 N N . ASP A 1 264 ? 1.612 9.664 13.797 1 98.56 264 ASP A N 1
ATOM 2158 C CA . ASP A 1 264 ? 0.427 10.125 13.078 1 98.56 264 ASP A CA 1
ATOM 2159 C C . ASP A 1 264 ? -0.09 9.047 12.125 1 98.56 264 ASP A C 1
ATOM 2161 O O . ASP A 1 264 ? 0.433 8.891 11.023 1 98.56 264 ASP A O 1
ATOM 2165 N N . ALA A 1 265 ? -1.088 8.352 12.57 1 98.62 265 ALA A N 1
ATOM 2166 C CA . ALA A 1 265 ? -1.562 7.18 11.844 1 98.62 265 ALA A CA 1
ATOM 2167 C C . ALA A 1 265 ? -3.031 6.902 12.148 1 98.62 265 ALA A C 1
ATOM 2169 O O . ALA A 1 265 ? -3.488 7.109 13.273 1 98.62 265 ALA A O 1
ATOM 2170 N N . GLY A 1 266 ? -3.725 6.469 11.203 1 98.5 266 GLY A N 1
ATOM 2171 C CA . GLY A 1 266 ? -5.129 6.098 11.297 1 98.5 266 GLY A CA 1
ATOM 2172 C C . GLY A 1 266 ? -5.555 5.098 10.242 1 98.5 266 GLY A C 1
ATOM 2173 O O . GLY A 1 266 ? -5.25 5.273 9.055 1 98.5 266 GLY A O 1
ATOM 2174 N N . GLY A 1 267 ? -6.242 4.055 10.656 1 97.81 267 GLY A N 1
ATOM 2175 C CA . GLY A 1 267 ? -6.793 3.082 9.734 1 97.81 267 GLY A CA 1
ATOM 2176 C C . GLY A 1 267 ? -8.109 3.52 9.117 1 97.81 267 GLY A C 1
ATOM 2177 O O . GLY A 1 267 ? -8.656 4.562 9.484 1 97.81 267 GLY A O 1
ATOM 2178 N N . GLU A 1 268 ? -8.555 2.791 8.164 1 96.62 268 GLU A N 1
ATOM 2179 C CA . GLU A 1 268 ? -9.875 3.025 7.594 1 96.62 268 GLU A CA 1
ATOM 2180 C C . GLU A 1 268 ? -10.688 1.734 7.535 1 96.62 268 GLU A C 1
ATOM 2182 O O . GLU A 1 268 ? -10.125 0.641 7.469 1 96.62 268 GLU A O 1
ATOM 2187 N N . TYR A 1 269 ? -11.914 1.863 7.602 1 95.81 269 TYR A N 1
ATOM 2188 C CA . TYR A 1 269 ? -12.906 0.798 7.48 1 95.81 269 TYR A CA 1
ATOM 2189 C C . TYR A 1 269 ? -13.984 1.171 6.477 1 95.81 269 TYR A C 1
ATOM 2191 O O . TYR A 1 269 ? -14.68 2.178 6.645 1 95.81 269 TYR A O 1
ATOM 2199 N N . ARG A 1 270 ? -14.086 0.373 5.387 1 93.88 270 ARG A N 1
ATOM 2200 C CA . ARG A 1 270 ? -15.023 0.641 4.301 1 93.88 270 ARG A CA 1
ATOM 2201 C C . ARG A 1 270 ? -14.828 2.045 3.742 1 93.88 270 ARG A C 1
ATOM 2203 O O . ARG A 1 270 ? -15.797 2.795 3.58 1 93.88 270 ARG A O 1
ATOM 2210 N N . CYS A 1 271 ? -13.594 2.496 3.705 1 95.56 271 CYS A N 1
ATOM 2211 C CA . CYS A 1 271 ? -13.109 3.742 3.125 1 95.56 271 CYS A CA 1
ATOM 2212 C C . CYS A 1 271 ? -13.266 4.898 4.105 1 95.56 271 CYS A C 1
ATOM 2214 O O . CYS A 1 271 ? -12.789 6.008 3.848 1 95.56 271 CYS A O 1
ATOM 2216 N N . TYR A 1 272 ? -13.961 4.691 5.199 1 97.25 272 TYR A N 1
ATOM 2217 C CA . TYR A 1 272 ? -14.062 5.738 6.211 1 97.25 272 TYR A CA 1
ATOM 2218 C C . TYR A 1 272 ? -12.883 5.676 7.18 1 97.25 272 TYR A C 1
ATOM 2220 O O . TYR A 1 272 ? -12.57 4.609 7.715 1 97.25 272 TYR A O 1
ATOM 2228 N N . GLY A 1 273 ? -12.266 6.762 7.348 1 95.69 273 GLY A N 1
ATOM 2229 C CA . GLY A 1 273 ? -10.977 6.746 8.023 1 95.69 273 GLY A CA 1
ATOM 2230 C C . GLY A 1 273 ? -10.984 7.484 9.344 1 95.69 273 GLY A C 1
ATOM 2231 O O . GLY A 1 273 ? -12.047 7.824 9.867 1 95.69 273 GLY A O 1
ATOM 2232 N N . SER A 1 274 ? -9.805 7.539 9.922 1 95.31 274 SER A N 1
ATOM 2233 C CA . SER A 1 274 ? -9.508 8.289 11.141 1 95.31 274 SER A CA 1
ATOM 2234 C C . SER A 1 274 ? -8.133 8.953 11.055 1 95.31 274 SER A C 1
ATOM 2236 O O . SER A 1 274 ? -7.316 8.586 10.203 1 95.31 274 SER A O 1
ATOM 2238 N N . ASP A 1 275 ? -7.988 9.922 11.859 1 97.75 275 ASP A N 1
ATOM 2239 C CA . ASP A 1 275 ? -6.719 10.633 11.969 1 97.75 275 ASP A CA 1
ATOM 2240 C C . ASP A 1 275 ? -6.355 10.875 13.43 1 97.75 275 ASP A C 1
ATOM 2242 O O . ASP A 1 275 ? -7.062 11.594 14.141 1 97.75 275 ASP A O 1
ATOM 2246 N N . VAL A 1 276 ? -5.332 10.203 13.867 1 98.56 276 VAL A N 1
ATOM 2247 C CA . VAL A 1 276 ? -4.902 10.234 15.258 1 98.56 276 VAL A CA 1
ATOM 2248 C C . VAL A 1 276 ? -3.398 10.492 15.328 1 98.56 276 VAL A C 1
ATOM 2250 O O . VAL A 1 276 ? -2.623 9.883 14.586 1 98.56 276 VAL A O 1
ATOM 2253 N N . THR A 1 277 ? -3.006 11.43 16.125 1 98.69 277 THR A N 1
ATOM 2254 C CA . THR A 1 277 ? -1.586 11.633 16.391 1 98.69 277 THR A CA 1
ATOM 2255 C C . THR A 1 277 ? -1.312 11.609 17.891 1 98.69 277 THR A C 1
ATOM 2257 O O . THR A 1 277 ? -2.062 12.203 18.672 1 98.69 277 THR A O 1
ATOM 2260 N N . ARG A 1 278 ? -0.318 10.898 18.281 1 98.81 278 ARG A N 1
ATOM 2261 C CA . ARG A 1 278 ? 0.225 10.945 19.625 1 98.81 278 ARG A CA 1
ATOM 2262 C C . ARG A 1 278 ? 1.741 11.102 19.609 1 98.81 278 ARG A C 1
ATOM 2264 O O . ARG A 1 278 ? 2.408 10.617 18.688 1 98.81 278 ARG A O 1
ATOM 2271 N N . THR A 1 279 ? 2.207 11.812 20.5 1 98.81 279 THR A N 1
ATOM 2272 C CA . THR A 1 279 ? 3.635 11.93 20.781 1 98.81 279 THR A CA 1
ATOM 2273 C C . THR A 1 279 ? 3.967 11.391 22.172 1 98.81 279 THR A C 1
ATOM 2275 O O . THR A 1 279 ? 3.289 11.711 23.141 1 98.81 279 THR A O 1
ATOM 2278 N N . PHE A 1 280 ? 4.934 10.523 22.266 1 98.62 280 PHE A N 1
ATOM 2279 C CA . PHE A 1 280 ? 5.273 9.891 23.531 1 98.62 280 PHE A CA 1
ATOM 2280 C C . PHE A 1 280 ? 6.781 9.742 23.688 1 98.62 280 PHE A C 1
ATOM 2282 O O . PHE A 1 280 ? 7.512 9.789 22.688 1 98.62 280 PHE A O 1
ATOM 2289 N N . PRO A 1 281 ? 7.281 9.664 24.938 1 97.88 281 PRO A N 1
ATOM 2290 C CA . PRO A 1 281 ? 8.727 9.539 25.156 1 97.88 281 PRO A CA 1
ATOM 2291 C C . PRO A 1 281 ? 9.242 8.117 24.922 1 97.88 281 PRO A C 1
ATOM 2293 O O . PRO A 1 281 ? 8.633 7.152 25.391 1 97.88 281 PRO A O 1
ATOM 2296 N N . VAL A 1 282 ? 10.32 8.016 24.25 1 94.19 282 VAL A N 1
ATOM 2297 C CA . VAL A 1 282 ? 10.922 6.711 24 1 94.19 282 VAL A CA 1
ATOM 2298 C C . VAL A 1 282 ? 11.289 6.055 25.328 1 94.19 282 VAL A C 1
ATOM 2300 O O . VAL A 1 282 ? 11.141 4.84 25.484 1 94.19 282 VAL A O 1
ATOM 2303 N N . SER A 1 283 ? 11.711 6.855 26.344 1 93.31 283 SER A N 1
ATOM 2304 C CA . SER A 1 283 ? 12.242 6.375 27.625 1 93.31 283 SER A CA 1
ATOM 2305 C C . SER A 1 283 ? 11.117 6.047 28.594 1 93.31 283 SER A C 1
ATOM 2307 O O . SER A 1 283 ? 11.375 5.723 29.75 1 93.31 283 SER A O 1
ATOM 2309 N N . THR A 1 284 ? 9.914 6.172 28.234 1 95.31 284 THR A N 1
ATOM 2310 C CA . THR A 1 284 ? 8.711 5.883 29 1 95.31 284 THR A CA 1
ATOM 2311 C C . THR A 1 284 ? 8.383 7.039 29.938 1 95.31 284 THR A C 1
ATOM 2313 O O . THR A 1 284 ? 7.289 7.098 30.5 1 95.31 284 THR A O 1
ATOM 2316 N N . LYS A 1 285 ? 9.305 7.973 30.094 1 96.94 285 LYS A N 1
ATOM 2317 C CA . LYS A 1 285 ? 9.062 9.188 30.875 1 96.94 285 LYS A CA 1
ATOM 2318 C C . LYS A 1 285 ? 9.477 10.43 30.078 1 96.94 285 LYS A C 1
ATOM 2320 O O . LYS A 1 285 ? 10.531 10.445 29.453 1 96.94 285 LYS A O 1
ATOM 2325 N N . PHE A 1 286 ? 8.672 11.422 30.219 1 98 286 PHE A N 1
ATOM 2326 C CA . PHE A 1 286 ? 9.016 12.68 29.562 1 98 286 PHE A CA 1
ATOM 2327 C C . PHE A 1 286 ? 10.133 13.391 30.312 1 98 286 PHE A C 1
ATOM 2329 O O . PHE A 1 286 ? 10.133 13.453 31.531 1 98 286 PHE A O 1
ATOM 2336 N N . SER A 1 287 ? 11.109 13.906 29.578 1 97.94 287 SER A N 1
ATOM 2337 C CA . SER A 1 287 ? 12.047 14.852 30.188 1 97.94 287 SER A CA 1
ATOM 2338 C C . SER A 1 287 ? 11.367 16.188 30.5 1 97.94 287 SER A C 1
ATOM 2340 O O . SER A 1 287 ? 10.234 16.422 30.078 1 97.94 287 SER A O 1
ATOM 2342 N N . HIS A 1 288 ? 12.039 17 31.172 1 98.12 288 HIS A N 1
ATOM 2343 C CA . HIS A 1 288 ? 11.492 18.312 31.516 1 98.12 288 HIS A CA 1
ATOM 2344 C C . HIS A 1 288 ? 11.148 19.109 30.266 1 98.12 288 HIS A C 1
ATOM 2346 O O . HIS A 1 288 ? 10.055 19.656 30.156 1 98.12 288 HIS A O 1
ATOM 2352 N N . GLU A 1 289 ? 12.094 19.172 29.297 1 98.19 289 GLU A N 1
ATOM 2353 C CA . GLU A 1 289 ? 11.898 19.922 28.062 1 98.19 289 GLU A CA 1
ATOM 2354 C C . GLU A 1 289 ? 10.734 19.359 27.25 1 98.19 289 GLU A C 1
ATOM 2356 O O . GLU A 1 289 ? 9.875 20.109 26.781 1 98.19 289 GLU A O 1
ATOM 2361 N N . ALA A 1 290 ? 10.727 18.031 27.125 1 98.19 290 ALA A N 1
ATOM 2362 C CA . ALA A 1 290 ? 9.672 17.375 26.359 1 98.19 290 ALA A CA 1
ATOM 2363 C C . ALA A 1 290 ? 8.305 17.594 27 1 98.19 290 ALA A C 1
ATOM 2365 O O . ALA A 1 290 ? 7.324 17.875 26.312 1 98.19 290 ALA A O 1
ATOM 2366 N N . LYS A 1 291 ? 8.242 17.484 28.297 1 98.62 291 LYS A N 1
ATOM 2367 C CA . LYS A 1 291 ? 6.996 17.656 29.031 1 98.62 291 LYS A CA 1
ATOM 2368 C C . LYS A 1 291 ? 6.453 19.078 28.875 1 98.62 291 LYS A C 1
ATOM 2370 O O . LYS A 1 291 ? 5.246 19.266 28.734 1 98.62 291 LYS A O 1
ATOM 2375 N N . THR A 1 292 ? 7.336 19.969 28.953 1 98.75 292 THR A N 1
ATOM 2376 C CA . THR A 1 292 ? 6.945 21.375 28.828 1 98.75 292 THR A CA 1
ATOM 2377 C C . THR A 1 292 ? 6.273 21.625 27.484 1 98.75 292 THR A C 1
ATOM 2379 O O . THR A 1 292 ? 5.152 22.141 27.438 1 98.75 292 THR A O 1
ATOM 2382 N N . ILE A 1 293 ? 6.941 21.234 26.406 1 98.75 293 ILE A N 1
ATOM 2383 C CA . ILE A 1 293 ? 6.414 21.469 25.062 1 98.75 293 ILE A CA 1
ATOM 2384 C C . ILE A 1 293 ? 5.133 20.672 24.875 1 98.75 293 ILE A C 1
ATOM 2386 O O . ILE A 1 293 ? 4.152 21.172 24.312 1 98.75 293 ILE A O 1
ATOM 2390 N N . TYR A 1 294 ? 5.125 19.422 25.344 1 98.81 294 TYR A N 1
ATOM 2391 C CA . TYR A 1 294 ? 3.947 18.562 25.234 1 98.81 294 TYR A CA 1
ATOM 2392 C C . TYR A 1 294 ? 2.738 19.219 25.906 1 98.81 294 TYR A C 1
ATOM 2394 O O . TYR A 1 294 ? 1.656 19.266 25.312 1 98.81 294 TYR A O 1
ATOM 2402 N N . ASN A 1 295 ? 2.939 19.703 27.062 1 98.88 295 ASN A N 1
ATOM 2403 C CA . ASN A 1 295 ? 1.84 20.281 27.828 1 98.88 295 ASN A CA 1
ATOM 2404 C C . ASN A 1 295 ? 1.306 21.547 27.172 1 98.88 295 ASN A C 1
ATOM 2406 O O . ASN A 1 295 ? 0.11 21.844 27.25 1 98.88 295 ASN A O 1
ATOM 2410 N N . ILE A 1 296 ? 2.174 22.297 26.562 1 98.88 296 ILE A N 1
ATOM 2411 C CA . ILE A 1 296 ? 1.732 23.484 25.828 1 98.88 296 ILE A CA 1
ATOM 2412 C C . ILE A 1 296 ? 0.786 23.078 24.703 1 98.88 296 ILE A C 1
ATOM 2414 O O . ILE A 1 296 ? -0.288 23.656 24.547 1 98.88 296 ILE A O 1
ATOM 2418 N N . VAL A 1 297 ? 1.161 22.047 23.922 1 98.94 297 VAL A N 1
ATOM 2419 C CA . VAL A 1 297 ? 0.343 21.562 22.812 1 98.94 297 VAL A CA 1
ATOM 2420 C C . VAL A 1 297 ? -0.969 21 23.344 1 98.94 297 VAL A C 1
ATOM 2422 O O . VAL A 1 297 ? -2.039 21.266 22.797 1 98.94 297 VAL A O 1
ATOM 2425 N N . LEU A 1 298 ? -0.874 20.234 24.422 1 98.88 298 LEU A N 1
ATOM 2426 C CA . LEU A 1 298 ? -2.061 19.656 25.047 1 98.88 298 LEU A CA 1
ATOM 2427 C C . LEU A 1 298 ? -3.023 20.734 25.5 1 98.88 298 LEU A C 1
ATOM 2429 O O . LEU A 1 298 ? -4.234 20.625 25.297 1 98.88 298 LEU A O 1
ATOM 2433 N N . LYS A 1 299 ? -2.494 21.781 26.125 1 98.88 299 LYS A N 1
ATOM 2434 C CA . LYS A 1 299 ? -3.303 22.922 26.562 1 98.88 299 LYS A CA 1
ATOM 2435 C C . LYS A 1 299 ? -4.078 23.531 25.406 1 98.88 299 LYS A C 1
ATOM 2437 O O . LYS A 1 299 ? -5.273 23.797 25.516 1 98.88 299 LYS A O 1
ATOM 2442 N N . ALA A 1 300 ? -3.354 23.734 24.328 1 98.88 300 ALA A N 1
ATOM 2443 C CA . ALA A 1 300 ? -3.982 24.312 23.141 1 98.88 300 ALA A CA 1
ATOM 2444 C C . ALA A 1 300 ? -5.086 23.391 22.609 1 98.88 300 ALA A C 1
ATOM 2446 O O . ALA A 1 300 ? -6.168 23.859 22.266 1 98.88 300 ALA A O 1
ATOM 2447 N N . GLN A 1 301 ? -4.855 22.094 22.5 1 98.81 301 GLN A N 1
ATOM 2448 C CA . GLN A 1 301 ? -5.859 21.172 21.984 1 98.81 301 GLN A CA 1
ATOM 2449 C C . GLN A 1 301 ? -7.105 21.172 22.875 1 98.81 301 GLN A C 1
ATOM 2451 O O . GLN A 1 301 ? -8.227 21.234 22.359 1 98.81 301 GLN A O 1
ATOM 2456 N N . ASN A 1 302 ? -6.859 21.047 24.188 1 98.75 302 ASN A N 1
ATOM 2457 C CA . ASN A 1 302 ? -7.973 20.984 25.141 1 98.75 302 ASN A CA 1
ATOM 2458 C C . ASN A 1 302 ? -8.828 22.25 25.062 1 98.75 302 ASN A C 1
ATOM 2460 O O . ASN A 1 302 ? -10.047 22.188 25.219 1 98.75 302 ASN A O 1
ATOM 2464 N N . ALA A 1 303 ? -8.211 23.359 24.875 1 98.81 303 ALA A N 1
ATOM 2465 C CA . ALA A 1 303 ? -8.953 24.625 24.75 1 98.81 303 ALA A CA 1
ATOM 2466 C C . ALA A 1 303 ? -9.922 24.562 23.578 1 98.81 303 ALA A C 1
ATOM 2468 O O . ALA A 1 303 ? -11.062 25.031 23.688 1 98.81 303 ALA A O 1
ATOM 2469 N N . VAL A 1 304 ? -9.477 24.031 22.469 1 98.5 304 VAL A N 1
ATOM 2470 C CA . VAL A 1 304 ? -10.328 23.922 21.297 1 98.5 304 VAL A CA 1
ATOM 2471 C C . VAL A 1 304 ? -11.438 22.906 21.547 1 98.5 304 VAL A C 1
ATOM 2473 O O . VAL A 1 304 ? -12.617 23.203 21.312 1 98.5 304 VAL A O 1
ATOM 2476 N N . LEU A 1 305 ? -11.109 21.734 22.094 1 98.62 305 LEU A N 1
ATOM 2477 C CA . LEU A 1 305 ? -12.07 20.641 22.312 1 98.62 305 LEU A CA 1
ATOM 2478 C C . LEU A 1 305 ? -13.211 21.109 23.219 1 98.62 305 LEU A C 1
ATOM 2480 O O . LEU A 1 305 ? -14.359 20.703 23.016 1 98.62 305 LEU A O 1
ATOM 2484 N N . SER A 1 306 ? -12.875 21.953 24.141 1 98.44 306 SER A N 1
ATOM 2485 C CA . SER A 1 306 ? -13.867 22.375 25.125 1 98.44 306 SER A CA 1
ATOM 2486 C C . SER A 1 306 ? -14.82 23.422 24.531 1 98.44 306 SER A C 1
ATOM 2488 O O . SER A 1 306 ? -15.867 23.719 25.125 1 98.44 306 SER A O 1
ATOM 2490 N N . ARG A 1 307 ? -14.578 23.938 23.359 1 98 307 ARG A N 1
ATOM 2491 C CA . ARG A 1 307 ? -15.359 25.031 22.812 1 98 307 ARG A CA 1
ATOM 2492 C C . ARG A 1 307 ? -16.125 24.578 21.578 1 98 307 ARG A C 1
ATOM 2494 O O . ARG A 1 307 ? -17 25.297 21.094 1 98 307 ARG A O 1
ATOM 2501 N N . LEU A 1 308 ? -15.852 23.469 21.047 1 98.06 308 LEU A N 1
ATOM 2502 C CA . LEU A 1 308 ? -16.438 23.016 19.797 1 98.06 308 LEU A CA 1
ATOM 2503 C C . LEU A 1 308 ? -17.922 22.703 19.953 1 98.06 308 LEU A C 1
ATOM 2505 O O . LEU A 1 308 ? -18.312 22 20.891 1 98.06 308 LEU A O 1
ATOM 2509 N N . LYS A 1 309 ? -18.656 23.188 19.125 1 97.81 309 LYS A N 1
ATOM 2510 C CA . LYS A 1 309 ? -20.094 23 18.984 1 97.81 309 LYS A CA 1
ATOM 2511 C C . LYS A 1 309 ? -20.609 23.609 17.688 1 97.81 309 LYS A C 1
ATOM 2513 O O . LYS A 1 309 ? -19.875 24.328 17.016 1 97.81 309 LYS A O 1
ATOM 2518 N N . PRO A 1 310 ? -21.859 23.281 17.328 1 97.25 310 PRO A N 1
ATOM 2519 C CA . PRO A 1 310 ? -22.391 23.906 16.125 1 97.25 310 PRO A CA 1
ATOM 2520 C C . PRO A 1 310 ? -22.344 25.438 16.188 1 97.25 310 PRO A C 1
ATOM 2522 O O . PRO A 1 310 ? -22.609 26.016 17.234 1 97.25 310 PRO A O 1
ATOM 2525 N N . GLY A 1 311 ? -22.016 26.031 15.078 1 95.94 311 GLY A N 1
ATOM 2526 C CA . GLY A 1 311 ? -21.984 27.484 15.008 1 95.94 311 GLY A CA 1
ATOM 2527 C C . GLY A 1 311 ? -20.578 28.047 15.156 1 95.94 311 GLY A C 1
ATOM 2528 O O . GLY A 1 311 ? -20.328 29.188 14.766 1 95.94 311 GLY A O 1
ATOM 2529 N N . VAL A 1 312 ? -19.719 27.312 15.727 1 95.56 312 VAL A N 1
ATOM 2530 C CA . VAL A 1 312 ? -18.344 27.75 15.93 1 95.56 312 VAL A CA 1
ATOM 2531 C C . VAL A 1 312 ? -17.625 27.828 14.586 1 95.56 312 VAL A C 1
ATOM 2533 O O . VAL A 1 312 ? -17.766 26.938 13.742 1 95.56 312 VAL A O 1
ATOM 2536 N N . PHE A 1 313 ? -16.906 28.906 14.352 1 93.56 313 PHE A N 1
ATOM 2537 C CA . PHE A 1 313 ? -16.078 29.031 13.164 1 93.56 313 PHE A CA 1
ATOM 2538 C C . PHE A 1 313 ? -14.695 28.438 13.398 1 93.56 313 PHE A C 1
ATOM 2540 O O . PHE A 1 313 ? -14.039 28.734 14.398 1 93.56 313 PHE A O 1
ATOM 2547 N N . TRP A 1 314 ? -14.266 27.656 12.508 1 91.81 314 TRP A N 1
ATOM 2548 C CA . TRP A 1 314 ? -12.984 26.969 12.664 1 91.81 314 TRP A CA 1
ATOM 2549 C C . TRP A 1 314 ? -11.836 27.953 12.742 1 91.81 314 TRP A C 1
ATOM 2551 O O . TRP A 1 314 ? -10.859 27.734 13.461 1 91.81 314 TRP A O 1
ATOM 2561 N N . LYS A 1 315 ? -11.906 29.047 11.969 1 90.56 315 LYS A N 1
ATOM 2562 C CA . LYS A 1 315 ? -10.883 30.078 12.008 1 90.56 315 LYS A CA 1
ATOM 2563 C C . LYS A 1 315 ? -10.672 30.594 13.438 1 90.56 315 LYS A C 1
ATOM 2565 O O . LYS A 1 315 ? -9.539 30.859 13.844 1 90.56 315 LYS A O 1
ATOM 2570 N N . ASP A 1 316 ? -11.75 30.75 14.156 1 94 316 ASP A N 1
ATOM 2571 C CA . ASP A 1 316 ? -11.656 31.219 15.539 1 94 316 ASP A CA 1
ATOM 2572 C C . ASP A 1 316 ? -10.898 30.219 16.406 1 94 316 ASP A C 1
ATOM 2574 O O . ASP A 1 316 ? -10.18 30.609 17.328 1 94 316 ASP A O 1
ATOM 2578 N N . MET A 1 317 ? -11.172 28.969 16.141 1 95.25 317 MET A N 1
ATOM 2579 C CA . MET A 1 317 ? -10.477 27.922 16.891 1 95.25 317 MET A CA 1
ATOM 2580 C C . MET A 1 317 ? -8.992 27.906 16.562 1 95.25 317 MET A C 1
ATOM 2582 O O . MET A 1 317 ? -8.156 27.719 17.438 1 95.25 317 MET A O 1
ATOM 2586 N N . HIS A 1 318 ? -8.641 28.109 15.289 1 94.31 318 HIS A N 1
ATOM 2587 C CA . HIS A 1 318 ? -7.238 28.219 14.898 1 94.31 318 HIS A CA 1
ATOM 2588 C C . HIS A 1 318 ? -6.562 29.406 15.586 1 94.31 318 HIS A C 1
ATOM 2590 O O . HIS A 1 318 ? -5.457 29.266 16.109 1 94.31 318 HIS A O 1
ATOM 2596 N N . ASP A 1 319 ? -7.223 30.516 15.562 1 94.75 319 ASP A N 1
ATOM 2597 C CA . ASP A 1 319 ? -6.691 31.719 16.203 1 94.75 319 ASP A CA 1
ATOM 2598 C C . ASP A 1 319 ? -6.48 31.484 17.703 1 94.75 319 ASP A C 1
ATOM 2600 O O . ASP A 1 319 ? -5.512 31.969 18.281 1 94.75 319 ASP A O 1
ATOM 2604 N N . LEU A 1 320 ? -7.445 30.781 18.281 1 97.25 320 LEU A N 1
ATOM 2605 C CA . LEU A 1 320 ? -7.324 30.438 19.688 1 97.25 320 LEU A CA 1
ATOM 2606 C C . LEU A 1 320 ? -6.047 29.641 19.953 1 97.25 320 LEU A C 1
ATOM 2608 O O . LEU A 1 320 ? -5.305 29.938 20.891 1 97.25 320 LEU A O 1
ATOM 2612 N N . VAL A 1 321 ? -5.766 28.672 19.125 1 97.62 321 VAL A N 1
ATOM 2613 C CA . VAL A 1 321 ? -4.574 27.844 19.266 1 97.62 321 VAL A CA 1
ATOM 2614 C C . VAL A 1 321 ? -3.322 28.703 19.125 1 97.62 321 VAL A C 1
ATOM 2616 O O . VAL A 1 321 ? -2.41 28.609 19.953 1 97.62 321 VAL A O 1
ATOM 2619 N N . VAL A 1 322 ? -3.312 29.547 18.156 1 97.19 322 VAL A N 1
ATOM 2620 C CA . VAL A 1 322 ? -2.162 30.391 17.875 1 97.19 322 VAL A CA 1
ATOM 2621 C C . VAL A 1 322 ? -1.9 31.312 19.078 1 97.19 322 VAL A C 1
ATOM 2623 O O . VAL A 1 322 ? -0.752 31.484 19.5 1 97.19 322 VAL A O 1
ATOM 2626 N N . ARG A 1 323 ? -2.92 31.844 19.625 1 98.19 323 ARG A N 1
ATOM 2627 C CA . ARG A 1 323 ? -2.785 32.719 20.781 1 98.19 323 ARG A CA 1
ATOM 2628 C C . ARG A 1 323 ? -2.203 31.953 21.969 1 98.19 323 ARG A C 1
ATOM 2630 O O . ARG A 1 323 ? -1.309 32.469 22.656 1 98.19 323 ARG A O 1
ATOM 2637 N N . ILE A 1 324 ? -2.725 30.781 22.203 1 98.69 324 ILE A N 1
ATOM 2638 C CA . ILE A 1 324 ? -2.264 29.984 23.344 1 98.69 324 ILE A CA 1
ATOM 2639 C C . ILE A 1 324 ? -0.799 29.609 23.141 1 98.69 324 ILE A C 1
ATOM 2641 O O . ILE A 1 324 ? 0.019 29.75 24.047 1 98.69 324 ILE A O 1
ATOM 2645 N N . LEU A 1 325 ? -0.462 29.141 21.953 1 98.44 325 LEU A N 1
ATOM 2646 C CA . LEU A 1 325 ? 0.913 28.75 21.656 1 98.44 325 LEU A CA 1
ATOM 2647 C C . LEU A 1 325 ? 1.86 29.922 21.812 1 98.44 325 LEU A C 1
ATOM 2649 O O . LEU A 1 325 ? 2.914 29.812 22.438 1 98.44 325 LEU A O 1
ATOM 2653 N N . CYS A 1 326 ? 1.492 31.047 21.25 1 97.94 326 CYS A N 1
ATOM 2654 C CA . CYS A 1 326 ? 2.322 32.25 21.328 1 97.94 326 CYS A CA 1
ATOM 2655 C C . CYS A 1 326 ? 2.545 32.656 22.781 1 97.94 326 CYS A C 1
ATOM 2657 O O . CYS A 1 326 ? 3.678 32.906 23.203 1 97.94 326 CYS A O 1
ATOM 2659 N N . HIS A 1 327 ? 1.459 32.719 23.516 1 98.56 327 HIS A N 1
ATOM 2660 C CA . HIS A 1 327 ? 1.54 33.062 24.938 1 98.56 327 HIS A CA 1
ATOM 2661 C C . HIS A 1 327 ? 2.502 32.156 25.688 1 98.56 327 HIS A C 1
ATOM 2663 O O . HIS A 1 327 ? 3.365 32.625 26.422 1 98.56 327 HIS A O 1
ATOM 2669 N N . GLU A 1 328 ? 2.314 30.875 25.484 1 98.75 328 GLU A N 1
ATOM 2670 C CA . GLU A 1 328 ? 3.125 29.906 26.219 1 98.75 328 GLU A CA 1
ATOM 2671 C C . GLU A 1 328 ? 4.586 29.969 25.781 1 98.75 328 GLU A C 1
ATOM 2673 O O . GLU A 1 328 ? 5.488 29.75 26.594 1 98.75 328 GLU A O 1
ATOM 2678 N N . LEU A 1 329 ? 4.852 30.203 24.531 1 98.69 329 LEU A N 1
ATOM 2679 C CA . LEU A 1 329 ? 6.219 30.312 24.031 1 98.69 329 LEU A CA 1
ATOM 2680 C C . LEU A 1 329 ? 6.91 31.531 24.625 1 98.69 329 LEU A C 1
ATOM 2682 O O . LEU A 1 329 ? 8.125 31.516 24.859 1 98.69 329 LEU A O 1
ATOM 2686 N N . VAL A 1 330 ? 6.172 32.594 24.844 1 98.56 330 VAL A N 1
ATOM 2687 C CA . VAL A 1 330 ? 6.707 33.75 25.531 1 98.56 330 VAL A CA 1
ATOM 2688 C C . VAL A 1 330 ? 6.996 33.406 26.984 1 98.56 330 VAL A C 1
ATOM 2690 O O . VAL A 1 330 ? 8.062 33.75 27.516 1 98.56 330 VAL A O 1
ATOM 2693 N N . GLU A 1 331 ? 6.074 32.719 27.625 1 98.5 331 GLU A N 1
ATOM 2694 C CA . GLU A 1 331 ? 6.191 32.375 29.031 1 98.5 331 GLU A CA 1
ATOM 2695 C C . GLU A 1 331 ? 7.438 31.547 29.297 1 98.5 331 GLU A C 1
ATOM 2697 O O . GLU A 1 331 ? 8.117 31.734 30.312 1 98.5 331 GLU A O 1
ATOM 2702 N N . ILE A 1 332 ? 7.758 30.641 28.391 1 98.19 332 ILE A N 1
ATOM 2703 C CA . ILE A 1 332 ? 8.906 29.781 28.641 1 98.19 332 ILE A CA 1
ATOM 2704 C C . ILE A 1 332 ? 10.164 30.422 28.062 1 98.19 332 ILE A C 1
ATOM 2706 O O . ILE A 1 332 ? 11.258 29.844 28.141 1 98.19 332 ILE A O 1
ATOM 2710 N N . GLY A 1 333 ? 10.039 31.531 27.359 1 98.25 333 GLY A N 1
ATOM 2711 C CA . GLY A 1 333 ? 11.18 32.375 27 1 98.25 333 GLY A CA 1
ATOM 2712 C C . GLY A 1 333 ? 11.656 32.125 25.578 1 98.25 333 GLY A C 1
ATOM 2713 O O . GLY A 1 333 ? 12.68 32.688 25.172 1 98.25 333 GLY A O 1
ATOM 2714 N N . LEU A 1 334 ? 10.992 31.344 24.75 1 98.38 334 LEU A N 1
ATOM 2715 C CA . LEU A 1 334 ? 11.406 31.094 23.375 1 98.38 334 LEU A CA 1
ATOM 2716 C C . LEU A 1 334 ? 11.195 32.344 22.516 1 98.38 334 LEU A C 1
ATOM 2718 O O . LEU A 1 334 ? 12 32.625 21.625 1 98.38 334 LEU A O 1
ATOM 2722 N N . LEU A 1 335 ? 10.086 32.969 22.766 1 98.5 335 LEU A N 1
ATOM 2723 C CA . LEU A 1 335 ? 9.758 34.219 22.078 1 98.5 335 LEU A CA 1
ATOM 2724 C C . LEU A 1 335 ? 9.906 35.406 23.016 1 98.5 335 LEU A C 1
ATOM 2726 O O . LEU A 1 335 ? 9.602 35.312 24.203 1 98.5 335 LEU A O 1
ATOM 2730 N N . ILE A 1 336 ? 10.328 36.5 22.438 1 98.19 336 ILE A N 1
ATOM 2731 C CA . ILE A 1 336 ? 10.523 37.75 23.188 1 98.19 336 ILE A CA 1
ATOM 2732 C C . ILE A 1 336 ? 9.656 38.844 22.594 1 98.19 336 ILE A C 1
ATOM 2734 O O . ILE A 1 336 ? 9.695 39.094 21.375 1 98.19 336 ILE A O 1
ATOM 2738 N N . GLY A 1 337 ? 8.953 39.5 23.422 1 96.88 337 GLY A N 1
ATOM 2739 C CA . GLY A 1 337 ? 8.172 40.656 22.969 1 96.88 337 GLY A CA 1
ATOM 2740 C C . GLY A 1 337 ? 6.727 40.594 23.406 1 96.88 337 GLY A C 1
ATOM 2741 O O . GLY A 1 337 ? 6.332 39.719 24.156 1 96.88 337 GLY A O 1
ATOM 2742 N N . ASP A 1 338 ? 6.008 41.594 22.938 1 96.62 338 ASP A N 1
ATOM 2743 C CA . ASP A 1 338 ? 4.582 41.688 23.234 1 96.62 338 ASP A CA 1
ATOM 2744 C C . ASP A 1 338 ? 3.785 40.688 22.391 1 96.62 338 ASP A C 1
ATOM 2746 O O . ASP A 1 338 ? 3.996 40.562 21.188 1 96.62 338 ASP A O 1
ATOM 2750 N N . GLU A 1 339 ? 2.904 39.969 23.047 1 95.56 339 GLU A N 1
ATOM 2751 C CA . GLU A 1 339 ? 2.16 38.906 22.391 1 95.56 339 GLU A CA 1
ATOM 2752 C C . GLU A 1 339 ? 1.397 39.406 21.172 1 95.56 339 GLU A C 1
ATOM 2754 O O . GLU A 1 339 ? 1.342 38.75 20.141 1 95.56 339 GLU A O 1
ATOM 2759 N N . THR A 1 340 ? 0.804 40.562 21.328 1 96.12 340 THR A N 1
ATOM 2760 C CA . THR A 1 340 ? 0.032 41.156 20.219 1 96.12 340 THR A CA 1
ATOM 2761 C C . THR A 1 340 ? 0.923 41.406 19.016 1 96.12 340 THR A C 1
ATOM 2763 O O . THR A 1 340 ? 0.537 41.125 17.875 1 96.12 340 THR A O 1
ATOM 2766 N N . GLU A 1 341 ? 2.039 41.938 19.266 1 96.38 341 GLU A N 1
ATOM 2767 C CA . GLU A 1 341 ? 2.994 42.188 18.188 1 96.38 341 GLU A CA 1
ATOM 2768 C C . GLU A 1 341 ? 3.482 40.906 17.547 1 96.38 341 GLU A C 1
ATOM 2770 O O . GLU A 1 341 ? 3.592 40.812 16.328 1 96.38 341 GLU A O 1
ATOM 2775 N N . LEU A 1 342 ? 3.775 39.969 18.438 1 97.06 342 LEU A N 1
ATOM 2776 C CA . LEU A 1 342 ? 4.266 38.688 17.953 1 97.06 342 LEU A CA 1
ATOM 2777 C C . LEU A 1 342 ? 3.24 38.031 17.047 1 97.06 342 LEU A C 1
ATOM 2779 O O . LEU A 1 342 ? 3.598 37.438 16.016 1 97.06 342 LEU A O 1
ATOM 2783 N N . LEU A 1 343 ? 1.979 38.125 17.391 1 96.25 343 LEU A N 1
ATOM 2784 C CA . LEU A 1 343 ? 0.896 37.531 16.609 1 96.25 343 LEU A CA 1
ATOM 2785 C C . LEU A 1 343 ? 0.766 38.25 15.258 1 96.25 343 LEU A C 1
ATOM 2787 O O . LEU A 1 343 ? 0.583 37.594 14.227 1 96.25 343 LEU A O 1
ATOM 2791 N N . GLN A 1 344 ? 0.849 39.562 15.258 1 94.69 344 GLN A N 1
ATOM 2792 C CA . GLN A 1 344 ? 0.731 40.344 14.039 1 94.69 344 GLN A CA 1
ATOM 2793 C C . GLN A 1 344 ? 1.867 40.031 13.07 1 94.69 344 GLN A C 1
ATOM 2795 O O . GLN A 1 344 ? 1.654 39.969 11.859 1 94.69 344 GLN A O 1
ATOM 2800 N N . LEU A 1 345 ? 3.037 39.812 13.633 1 94.5 345 LEU A N 1
ATOM 2801 C CA . LEU A 1 345 ? 4.215 39.562 12.812 1 94.5 345 LEU A CA 1
ATOM 2802 C C . LEU A 1 345 ? 4.242 38.094 12.367 1 94.5 345 LEU A C 1
ATOM 2804 O O . LEU A 1 345 ? 4.977 37.719 11.438 1 94.5 345 LEU A O 1
ATOM 2808 N N . GLY A 1 346 ? 3.514 37.25 13.039 1 94.38 346 GLY A N 1
ATOM 2809 C CA . GLY A 1 346 ? 3.457 35.812 12.688 1 94.38 346 GLY A CA 1
ATOM 2810 C C . GLY A 1 346 ? 4.707 35.062 13.078 1 94.38 346 GLY A C 1
ATOM 2811 O O . GLY A 1 346 ? 5.055 34.062 12.445 1 94.38 346 GLY A O 1
ATOM 2812 N N . VAL A 1 347 ? 5.438 35.5 14.148 1 94.69 347 VAL A N 1
ATOM 2813 C CA . VAL A 1 347 ? 6.734 34.906 14.492 1 94.69 347 VAL A CA 1
ATOM 2814 C C . VAL A 1 347 ? 6.551 33.5 15.039 1 94.69 347 VAL A C 1
ATOM 2816 O O . VAL A 1 347 ? 7.473 32.688 14.984 1 94.69 347 VAL A O 1
ATOM 2819 N N . TYR A 1 348 ? 5.289 33.219 15.617 1 94.31 348 TYR A N 1
ATOM 2820 C CA . TYR A 1 348 ? 4.996 31.875 16.125 1 94.31 348 TYR A CA 1
ATOM 2821 C C . TYR A 1 348 ? 5.152 30.828 15.023 1 94.31 348 TYR A C 1
ATOM 2823 O O . TYR A 1 348 ? 5.336 29.656 15.312 1 94.31 348 TYR A O 1
ATOM 2831 N N . ARG A 1 349 ? 5.16 31.172 13.742 1 94.44 349 ARG A N 1
ATOM 2832 C CA . ARG A 1 349 ? 5.207 30.266 12.586 1 94.44 349 ARG A CA 1
ATOM 2833 C C . ARG A 1 349 ? 6.57 29.594 12.477 1 94.44 349 ARG A C 1
ATOM 2835 O O . ARG A 1 349 ? 6.719 28.609 11.758 1 94.44 349 ARG A O 1
ATOM 2842 N N . ALA A 1 350 ? 7.555 30.094 13.18 1 95.94 350 ALA A N 1
ATOM 2843 C CA . ALA A 1 350 ? 8.844 29.422 13.258 1 95.94 350 ALA A CA 1
ATOM 2844 C C . ALA A 1 350 ? 8.703 28.031 13.867 1 95.94 350 ALA A C 1
ATOM 2846 O O . ALA A 1 350 ? 9.5 27.141 13.578 1 95.94 350 ALA A O 1
ATOM 2847 N N . PHE A 1 351 ? 7.555 27.844 14.688 1 97.25 351 PHE A N 1
ATOM 2848 C CA . PHE A 1 351 ? 7.418 26.609 15.445 1 97.25 351 PHE A CA 1
ATOM 2849 C C . PHE A 1 351 ? 6.078 25.938 15.148 1 97.25 351 PHE A C 1
ATOM 2851 O O . PHE A 1 351 ? 5.84 24.797 15.555 1 97.25 351 PHE A O 1
ATOM 2858 N N . TYR A 1 352 ? 5.148 26.641 14.555 1 95.94 352 TYR A N 1
ATOM 2859 C CA . TYR A 1 352 ? 3.824 26.141 14.203 1 95.94 352 TYR A CA 1
ATOM 2860 C C . TYR A 1 352 ? 3.408 26.625 12.82 1 95.94 352 TYR A C 1
ATOM 2862 O O . TYR A 1 352 ? 3.014 27.781 12.656 1 95.94 352 TYR A O 1
ATOM 2870 N N . PHE A 1 353 ? 3.346 25.734 11.883 1 89.94 353 PHE A N 1
ATOM 2871 C CA . PHE A 1 353 ? 3.207 26.219 10.516 1 89.94 353 PHE A CA 1
ATOM 2872 C C . PHE A 1 353 ? 2.189 25.391 9.742 1 89.94 353 PHE A C 1
ATOM 2874 O O . PHE A 1 353 ? 2.328 25.188 8.531 1 89.94 353 PHE A O 1
ATOM 2881 N N . HIS A 1 354 ? 1.272 24.719 10.391 1 88.25 354 HIS A N 1
ATOM 2882 C CA . HIS A 1 354 ? 0.159 24.016 9.75 1 88.25 354 HIS A CA 1
ATOM 2883 C C . HIS A 1 354 ? -1.168 24.391 10.406 1 88.25 354 HIS A C 1
ATOM 2885 O O . HIS A 1 354 ? -1.192 25.109 11.406 1 88.25 354 HIS A O 1
ATOM 2891 N N . GLY A 1 355 ? -2.258 23.984 9.789 1 89.75 355 GLY A N 1
ATOM 2892 C CA . GLY A 1 355 ? -3.584 24.25 10.328 1 89.75 355 GLY A CA 1
ATOM 2893 C C . GLY A 1 355 ? -3.898 23.406 11.555 1 89.75 355 GLY A C 1
ATOM 2894 O O . GLY A 1 355 ? -3.143 22.5 11.906 1 89.75 355 GLY A O 1
ATOM 2895 N N . THR A 1 356 ? -5.012 23.75 12.203 1 93.44 356 THR A N 1
ATOM 2896 C CA . THR A 1 356 ? -5.348 23.156 13.484 1 93.44 356 THR A CA 1
ATOM 2897 C C . THR A 1 356 ? -6.191 21.891 13.289 1 93.44 356 THR A C 1
ATOM 2899 O O . THR A 1 356 ? -6.383 21.125 14.234 1 93.44 356 THR A O 1
ATOM 2902 N N . GLY A 1 357 ? -6.684 21.688 12.055 1 93.38 357 GLY A N 1
ATOM 2903 C CA . GLY A 1 357 ? -7.48 20.5 11.805 1 93.38 357 GLY A CA 1
ATOM 2904 C C . GLY A 1 357 ? -8.141 20.5 10.438 1 93.38 357 GLY A C 1
ATOM 2905 O O . GLY A 1 357 ? -7.906 21.406 9.633 1 93.38 357 GLY A O 1
ATOM 2906 N N . HIS A 1 358 ? -8.875 19.469 10.18 1 92.94 358 HIS A N 1
ATOM 2907 C CA . HIS A 1 358 ? -9.562 19.266 8.906 1 92.94 358 HIS A CA 1
ATOM 2908 C C . HIS A 1 358 ? -10.719 18.281 9.062 1 92.94 358 HIS A C 1
ATOM 2910 O O . HIS A 1 358 ? -10.828 17.594 10.078 1 92.94 358 HIS A O 1
ATOM 2916 N N . SER A 1 359 ? -11.578 18.328 8.039 1 94.31 359 SER A N 1
ATOM 2917 C CA . SER A 1 359 ? -12.664 17.344 8.008 1 94.31 359 SER A CA 1
ATOM 2918 C C . SER A 1 359 ? -12.133 15.938 7.738 1 94.31 359 SER A C 1
ATOM 2920 O O . SER A 1 359 ? -11.125 15.773 7.055 1 94.31 359 SER A O 1
ATOM 2922 N N . VAL A 1 360 ? -12.844 14.961 8.297 1 95.56 360 VAL A N 1
ATOM 2923 C CA . VAL A 1 360 ? -12.508 13.555 8.109 1 95.56 360 VAL A CA 1
ATOM 2924 C C . VAL A 1 360 ? -13.742 12.781 7.66 1 95.56 360 VAL A C 1
ATOM 2926 O O . VAL A 1 360 ? -14.859 13.07 8.102 1 95.56 360 VAL A O 1
ATOM 2929 N N . GLY A 1 361 ? -13.609 11.898 6.801 1 96.81 361 GLY A N 1
ATOM 2930 C CA . GLY A 1 361 ? -14.641 11.008 6.281 1 96.81 361 GLY A CA 1
ATOM 2931 C C . GLY A 1 361 ? -14.078 9.898 5.406 1 96.81 361 GLY A C 1
ATOM 2932 O O . GLY A 1 361 ? -13.289 9.07 5.867 1 96.81 361 GLY A O 1
ATOM 2933 N N . LEU A 1 362 ? -14.367 10.031 4.117 1 96.94 362 LEU A N 1
ATOM 2934 C CA . LEU A 1 362 ? -13.875 9.047 3.16 1 96.94 362 LEU A CA 1
ATOM 2935 C C . LEU A 1 362 ? -12.422 9.328 2.791 1 96.94 362 LEU A C 1
ATOM 2937 O O . LEU A 1 362 ? -11.75 8.469 2.209 1 96.94 362 LEU A O 1
ATOM 2941 N N . ASP A 1 363 ? -11.969 10.484 3.172 1 95.25 363 ASP A N 1
ATOM 2942 C CA . ASP A 1 363 ? -10.562 10.852 3.045 1 95.25 363 ASP A CA 1
ATOM 2943 C C . ASP A 1 363 ? -10.016 11.391 4.363 1 95.25 363 ASP A C 1
ATOM 2945 O O . ASP A 1 363 ? -10.773 11.859 5.211 1 95.25 363 ASP A O 1
ATOM 2949 N N . CYS A 1 364 ? -8.711 11.258 4.512 1 93.31 364 CYS A N 1
ATOM 2950 C CA . CYS A 1 364 ? -8.086 11.867 5.68 1 93.31 364 CYS A CA 1
ATOM 2951 C C . CYS A 1 364 ? -8.375 13.367 5.727 1 93.31 364 CYS A C 1
ATOM 2953 O O . CYS A 1 364 ? -9.008 13.852 6.66 1 93.31 364 CYS A O 1
ATOM 2955 N N . HIS A 1 365 ? -7.875 14.039 4.762 1 92.19 365 HIS A N 1
ATOM 2956 C CA . HIS A 1 365 ? -8.328 15.406 4.512 1 92.19 365 HIS A CA 1
ATOM 2957 C C . HIS A 1 365 ? -9.57 15.422 3.633 1 92.19 365 HIS A C 1
ATOM 2959 O O . HIS A 1 365 ? -9.469 15.484 2.406 1 92.19 365 HIS A O 1
ATOM 2965 N N . ASP A 1 366 ? -10.656 15.32 4.254 1 93.31 366 ASP A N 1
ATOM 2966 C CA . ASP A 1 366 ? -11.914 15.18 3.531 1 93.31 366 ASP A CA 1
ATOM 2967 C C . ASP A 1 366 ? -12.422 16.547 3.051 1 93.31 366 ASP A C 1
ATOM 2969 O O . ASP A 1 366 ? -11.68 17.516 3.049 1 93.31 366 ASP A O 1
ATOM 2973 N N . VAL A 1 367 ? -13.617 16.641 2.59 1 90.25 367 VAL A N 1
ATOM 2974 C CA . VAL A 1 367 ? -14.203 17.766 1.861 1 90.25 367 VAL A CA 1
ATOM 2975 C C . VAL A 1 367 ? -14.453 18.922 2.818 1 90.25 367 VAL A C 1
ATOM 2977 O O . VAL A 1 367 ? -14.484 18.734 4.039 1 90.25 367 VAL A O 1
ATOM 2980 N N . GLY A 1 368 ? -14.695 20.047 2.225 1 80.19 368 GLY A N 1
ATOM 2981 C CA . GLY A 1 368 ? -15.125 21.219 2.979 1 80.19 368 GLY A CA 1
ATOM 2982 C C . GLY A 1 368 ? -14.023 22.234 3.193 1 80.19 368 GLY A C 1
ATOM 2983 O O . GLY A 1 368 ? -14.273 23.344 3.645 1 80.19 368 GLY A O 1
ATOM 2984 N N . GLY A 1 369 ? -12.742 21.656 2.852 1 66.44 369 GLY A N 1
ATOM 2985 C CA . GLY A 1 369 ? -11.648 22.578 3.09 1 66.44 369 GLY A CA 1
ATOM 2986 C C . GLY A 1 369 ? -11.094 23.188 1.816 1 66.44 369 GLY A C 1
ATOM 2987 O O . GLY A 1 369 ? -11.344 22.688 0.72 1 66.44 369 GLY A O 1
ATOM 2988 N N . LYS A 1 370 ? -10.82 24.484 1.723 1 56.31 370 LYS A N 1
ATOM 2989 C CA . LYS A 1 370 ? -10.086 25.078 0.613 1 56.31 370 LYS A CA 1
ATOM 2990 C C . LYS A 1 370 ? -8.578 25 0.851 1 56.31 370 LYS A C 1
ATOM 2992 O O . LYS A 1 370 ? -8.125 25.031 1.995 1 56.31 370 LYS A O 1
ATOM 2997 N N . GLU A 1 371 ? -7.836 24.375 -0.281 1 45.94 371 GLU A N 1
ATOM 2998 C CA . GLU A 1 371 ? -6.391 24.172 -0.242 1 45.94 371 GLU A CA 1
ATOM 2999 C C . GLU A 1 371 ? -5.664 25.484 0.071 1 45.94 371 GLU A C 1
ATOM 3001 O O . GLU A 1 371 ? -5.961 26.516 -0.521 1 45.94 371 GLU A O 1
ATOM 3006 N N . ILE A 1 372 ? -5.445 26.047 0.996 1 36.91 372 ILE A N 1
ATOM 3007 C CA . ILE A 1 372 ? -4.574 27.219 1.071 1 36.91 372 ILE A CA 1
ATOM 3008 C C . ILE A 1 372 ? -3.119 26.766 1.191 1 36.91 372 ILE A C 1
ATOM 3010 O O . ILE A 1 372 ? -2.799 25.891 1.985 1 36.91 372 ILE A O 1
ATOM 3014 N N . SER A 1 373 ? -2.492 26.812 0.051 1 38.38 373 SER A N 1
ATOM 3015 C CA . SER A 1 373 ? -1.058 26.531 0.023 1 38.38 373 SER A CA 1
ATOM 3016 C C . SER A 1 373 ? -0.328 27.297 1.121 1 38.38 373 SER A C 1
ATOM 3018 O O . SER A 1 373 ? -0.644 28.469 1.39 1 38.38 373 SER A O 1
ATOM 3020 N N . ILE A 1 374 ? 0.36 26.594 1.889 1 37.91 374 ILE A N 1
ATOM 3021 C CA . ILE A 1 374 ? 1.147 27.141 2.984 1 37.91 374 ILE A CA 1
ATOM 3022 C C . ILE A 1 374 ? 1.912 28.375 2.498 1 37.91 374 ILE A C 1
ATOM 3024 O O . ILE A 1 374 ? 1.959 29.391 3.186 1 37.91 374 ILE A O 1
ATOM 3028 N N . LEU A 1 375 ? 2.939 28.047 1.527 1 38.44 375 LEU A N 1
ATOM 3029 C CA . LEU A 1 375 ? 3.963 29.078 1.324 1 38.44 375 LEU A CA 1
ATOM 3030 C C . LEU A 1 375 ? 3.42 30.234 0.488 1 38.44 375 LEU A C 1
ATOM 3032 O O . LEU A 1 375 ? 4.16 31.156 0.145 1 38.44 375 LEU A O 1
ATOM 3036 N N . ASP A 1 376 ? 2.439 30.047 -0.372 1 38.5 376 ASP A N 1
ATOM 3037 C CA . ASP A 1 376 ? 2.191 31.156 -1.282 1 38.5 376 ASP A CA 1
ATOM 3038 C C . ASP A 1 376 ? 1.881 32.438 -0.511 1 38.5 376 ASP A C 1
ATOM 3040 O O . ASP A 1 376 ? 1.405 33.406 -1.09 1 38.5 376 ASP A O 1
ATOM 3044 N N . THR A 1 377 ? 1.033 32.438 0.592 1 34.91 377 THR A N 1
ATOM 3045 C CA . THR A 1 377 ? 0.636 33.75 1.08 1 34.91 377 THR A CA 1
ATOM 3046 C C . THR A 1 377 ? 1.857 34.625 1.291 1 34.91 377 THR A C 1
ATOM 3048 O O . THR A 1 377 ? 2.699 34.344 2.146 1 34.91 377 THR A O 1
ATOM 3051 N N . THR A 1 378 ? 2.396 35.281 0.398 1 34.5 378 THR A N 1
ATOM 3052 C CA . THR A 1 378 ? 2.936 36.594 0.776 1 34.5 378 THR A CA 1
ATOM 3053 C C . THR A 1 378 ? 2.088 37.219 1.874 1 34.5 378 THR A C 1
ATOM 3055 O O . THR A 1 378 ? 2.48 38.25 2.461 1 34.5 378 THR A O 1
ATOM 3058 N N . ARG A 1 379 ? 0.751 37.625 1.641 1 35.94 379 ARG A N 1
ATOM 3059 C CA . ARG A 1 379 ? 0.243 37.969 2.971 1 35.94 379 ARG A CA 1
ATOM 3060 C C . ARG A 1 379 ? 0.36 36.75 3.906 1 35.94 379 ARG A C 1
ATOM 3062 O O . ARG A 1 379 ? -0.073 35.656 3.568 1 35.94 379 ARG A O 1
ATOM 3069 N N . LYS A 1 380 ? 1.235 36.562 4.891 1 36.25 380 LYS A N 1
ATOM 3070 C CA . LYS A 1 380 ? 2.064 35.688 5.695 1 36.25 380 LYS A CA 1
ATOM 3071 C C . LYS A 1 380 ? 1.357 34.344 5.945 1 36.25 380 LYS A C 1
ATOM 3073 O O . LYS A 1 380 ? 2 33.312 6.004 1 36.25 380 LYS A O 1
ATOM 3078 N N . GLY A 1 381 ? 0.321 33.969 6.895 1 32.09 381 GLY A N 1
ATOM 3079 C CA . GLY A 1 381 ? 0.092 32.844 7.789 1 32.09 381 GLY A CA 1
ATOM 3080 C C . GLY A 1 381 ? -0.897 31.828 7.234 1 32.09 381 GLY A C 1
ATOM 3081 O O . GLY A 1 381 ? -0.71 30.609 7.391 1 32.09 381 GLY A O 1
ATOM 3082 N N . SER A 1 382 ? -2.25 32.094 6.988 1 33.78 382 SER A N 1
ATOM 3083 C CA . SER A 1 382 ? -3.217 31.078 7.371 1 33.78 382 SER A CA 1
ATOM 3084 C C . SER A 1 382 ? -3.463 30.094 6.234 1 33.78 382 SER A C 1
ATOM 3086 O O . SER A 1 382 ? -4.156 30.406 5.266 1 33.78 382 SER A O 1
ATOM 3088 N N . SER A 1 383 ? -2.568 29.469 5.629 1 38.66 383 SER A N 1
ATOM 3089 C CA . SER A 1 383 ? -2.959 28.469 4.641 1 38.66 383 SER A CA 1
ATOM 3090 C C . SER A 1 383 ? -3.881 27.422 5.25 1 38.66 383 SER A C 1
ATOM 3092 O O . SER A 1 383 ? -3.986 26.312 4.734 1 38.66 383 SER A O 1
ATOM 3094 N N . LEU A 1 384 ? -4.281 27.453 6.41 1 42.09 384 LEU A N 1
ATOM 3095 C CA . LEU A 1 384 ? -4.918 26.297 7.035 1 42.09 384 LEU A CA 1
ATOM 3096 C C . LEU A 1 384 ? -6.195 25.906 6.293 1 42.09 384 LEU A C 1
ATOM 3098 O O . LEU A 1 384 ? -6.922 26.781 5.816 1 42.09 384 LEU A O 1
ATOM 3102 N N . LEU A 1 385 ? -6.188 24.781 5.531 1 49.44 385 LEU A N 1
ATOM 3103 C CA . LEU A 1 385 ? -7.391 24.094 5.09 1 49.44 385 LEU A CA 1
ATOM 3104 C C . LEU A 1 385 ? -8.562 24.391 6.023 1 49.44 385 LEU A C 1
ATOM 3106 O O . LEU A 1 385 ? -8.867 23.594 6.914 1 49.44 385 LEU A O 1
ATOM 3110 N N . LEU A 1 386 ? -8.859 25.75 6.094 1 57.44 386 LEU A N 1
ATOM 3111 C CA . LEU A 1 386 ? -9.844 26.094 7.117 1 57.44 386 LEU A CA 1
ATOM 3112 C C . LEU A 1 386 ? -11.266 25.969 6.566 1 57.44 386 LEU A C 1
ATOM 3114 O O . LEU A 1 386 ? -11.523 26.359 5.422 1 57.44 386 LEU A O 1
ATOM 3118 N N . LEU A 1 387 ? -12 25.156 7.184 1 65.81 387 LEU A N 1
ATOM 3119 C CA . LEU A 1 387 ? -13.445 25.188 6.996 1 65.81 387 LEU A CA 1
ATOM 3120 C C . LEU A 1 387 ? -13.969 26.625 7.082 1 65.81 387 LEU A C 1
ATOM 3122 O O . LEU A 1 387 ? -13.781 27.297 8.102 1 65.81 387 LEU A O 1
ATOM 3126 N N . GLN A 1 388 ? -14.375 27.266 6.051 1 70 388 GLN A N 1
ATOM 3127 C CA . GLN A 1 388 ? -14.812 28.656 6.012 1 70 388 GLN A CA 1
ATOM 3128 C C . GLN A 1 388 ? -16.281 28.781 6.398 1 70 388 GLN A C 1
ATOM 3130 O O . GLN A 1 388 ? -16.922 29.797 6.098 1 70 388 GLN A O 1
ATOM 3135 N N . ARG A 1 389 ? -16.828 27.812 6.973 1 81.69 389 ARG A N 1
ATOM 3136 C CA . ARG A 1 389 ? -18.203 27.828 7.445 1 81.69 389 ARG A CA 1
ATOM 3137 C C . ARG A 1 389 ? -18.297 27.375 8.898 1 81.69 389 ARG A C 1
ATOM 3139 O O . ARG A 1 389 ? -17.391 26.719 9.406 1 81.69 389 ARG A O 1
ATOM 3146 N N . PRO A 1 390 ? -19.359 27.844 9.508 1 92.06 390 PRO A N 1
ATOM 3147 C CA . PRO A 1 390 ? -19.531 27.328 10.875 1 92.06 390 PRO A CA 1
ATOM 3148 C C . PRO A 1 390 ? -19.688 25.812 10.914 1 92.06 390 PRO A C 1
ATOM 3150 O O . PRO A 1 390 ? -20.266 25.219 9.984 1 92.06 390 PRO A O 1
ATOM 3153 N N . LEU A 1 391 ? -19.25 25.266 11.953 1 95.44 391 LEU A N 1
ATOM 3154 C CA . LEU A 1 391 ? -19.422 23.828 12.164 1 95.44 391 LEU A CA 1
ATOM 3155 C C . LEU A 1 391 ? -20.891 23.469 12.336 1 95.44 391 LEU A C 1
ATOM 3157 O O . LEU A 1 391 ? -21.672 24.266 12.844 1 95.44 391 LEU A O 1
ATOM 3161 N N . ASP A 1 392 ? -21.234 22.328 11.859 1 95.81 392 ASP A N 1
ATOM 3162 C CA . ASP A 1 392 ? -22.609 21.828 11.992 1 95.81 392 ASP A CA 1
ATOM 3163 C C . ASP A 1 392 ? -22.609 20.453 12.664 1 95.81 392 ASP A C 1
ATOM 3165 O O . ASP A 1 392 ? -21.609 19.75 12.656 1 95.81 392 ASP A O 1
ATOM 3169 N N . GLU A 1 393 ? -23.844 20.219 13.242 1 97.69 393 GLU A N 1
ATOM 3170 C CA . GLU A 1 393 ? -24.047 18.875 13.797 1 97.69 393 GLU A CA 1
ATOM 3171 C C . GLU A 1 393 ? -23.734 17.797 12.766 1 97.69 393 GLU A C 1
ATOM 3173 O O . GLU A 1 393 ? -24.094 17.938 11.594 1 97.69 393 GLU A O 1
ATOM 3178 N N . ASN A 1 394 ? -22.984 16.734 13.188 1 98.19 394 ASN A N 1
ATOM 3179 C CA . ASN A 1 394 ? -22.688 15.539 12.414 1 98.19 394 ASN A CA 1
ATOM 3180 C C . ASN A 1 394 ? -21.5 15.758 11.477 1 98.19 394 ASN A C 1
ATOM 3182 O O . ASN A 1 394 ? -21.266 14.961 10.57 1 98.19 394 ASN A O 1
ATOM 3186 N N . MET A 1 395 ? -20.844 16.875 11.648 1 97.12 395 MET A N 1
ATOM 3187 C CA . MET A 1 395 ? -19.531 17 11.039 1 97.12 395 MET A CA 1
ATOM 3188 C C . MET A 1 395 ? -18.469 16.266 11.875 1 97.12 395 MET A C 1
ATOM 3190 O O . MET A 1 395 ? -18.594 16.188 13.094 1 97.12 395 MET A O 1
ATOM 3194 N N . VAL A 1 396 ? -17.531 15.664 11.234 1 97.69 396 VAL A N 1
ATOM 3195 C CA . VAL A 1 396 ? -16.406 15.039 11.898 1 97.69 396 VAL A CA 1
ATOM 3196 C C . VAL A 1 396 ? -15.109 15.766 11.508 1 97.69 396 VAL A C 1
ATOM 3198 O O . VAL A 1 396 ? -14.82 15.93 10.32 1 97.69 396 VAL A O 1
ATOM 3201 N N . ILE A 1 397 ? -14.336 16.234 12.469 1 96.25 397 ILE A N 1
ATOM 3202 C CA . ILE A 1 397 ? -13.133 17.016 12.203 1 96.25 397 ILE A CA 1
ATOM 3203 C C . ILE A 1 397 ? -12.008 16.562 13.133 1 96.25 397 ILE A C 1
ATOM 3205 O O . ILE A 1 397 ? -12.242 15.812 14.086 1 96.25 397 ILE A O 1
ATOM 3209 N N . THR A 1 398 ? -10.828 17 12.812 1 96.88 398 THR A N 1
ATOM 3210 C CA . THR A 1 398 ? -9.688 16.75 13.695 1 96.88 398 THR A CA 1
ATOM 3211 C C . THR A 1 398 ? -9.32 18.016 14.453 1 96.88 398 THR A C 1
ATOM 3213 O O . THR A 1 398 ? -9.648 19.125 14.023 1 96.88 398 THR A O 1
ATOM 3216 N N . VAL A 1 399 ? -8.742 17.891 15.562 1 97.75 399 VAL A N 1
ATOM 3217 C CA . VAL A 1 399 ? -8.078 18.953 16.328 1 97.75 399 VAL A CA 1
ATOM 3218 C C . VAL A 1 399 ? -6.621 18.562 16.578 1 97.75 399 VAL A C 1
ATOM 3220 O O . VAL A 1 399 ? -6.332 17.688 17.375 1 97.75 399 VAL A O 1
ATOM 3223 N N . GLU A 1 400 ? -5.711 19.281 15.875 1 97.62 400 GLU A N 1
ATOM 3224 C CA . GLU A 1 400 ? -4.363 18.719 15.828 1 97.62 400 GLU A CA 1
ATOM 3225 C C . GLU A 1 400 ? -3.311 19.828 15.93 1 97.62 400 GLU A C 1
ATOM 3227 O O . GLU A 1 400 ? -2.416 19.922 15.086 1 97.62 400 GLU A O 1
ATOM 3232 N N . PRO A 1 401 ? -3.277 20.578 17.016 1 98.19 401 PRO A N 1
ATOM 3233 C CA . PRO A 1 401 ? -2.172 21.516 17.188 1 98.19 401 PRO A CA 1
ATOM 3234 C C . PRO A 1 401 ? -0.826 20.828 17.375 1 98.19 401 PRO A C 1
ATOM 3236 O O . PRO A 1 401 ? -0.781 19.625 17.656 1 98.19 401 PRO A O 1
ATOM 3239 N N . GLY A 1 402 ? 0.241 21.609 17.156 1 98.12 402 GLY A N 1
ATOM 3240 C CA . GLY A 1 402 ? 1.59 21.094 17.328 1 98.12 402 GLY A CA 1
ATOM 3241 C C . GLY A 1 402 ? 2.631 22.188 17.484 1 98.12 402 GLY A C 1
ATOM 3242 O O . GLY A 1 402 ? 2.332 23.375 17.281 1 98.12 402 GLY A O 1
ATOM 3243 N N . LEU A 1 403 ? 3.787 21.828 17.906 1 98.56 403 LEU A N 1
ATOM 3244 C CA . LEU A 1 403 ? 4.996 22.641 17.938 1 98.56 403 LEU A CA 1
ATOM 3245 C C . LEU A 1 403 ? 6.195 21.859 17.406 1 98.56 403 LEU A C 1
ATOM 3247 O O . LEU A 1 403 ? 6.402 20.703 17.781 1 98.56 403 LEU A O 1
ATOM 3251 N N . TYR A 1 404 ? 6.922 22.547 16.594 1 97.62 404 TYR A N 1
ATOM 3252 C CA . TYR A 1 404 ? 7.988 21.844 15.883 1 97.62 404 TYR A CA 1
ATOM 3253 C C . TYR A 1 404 ? 9.281 22.641 15.914 1 97.62 404 TYR A C 1
ATOM 3255 O O . TYR A 1 404 ? 9.297 23.828 15.602 1 97.62 404 TYR A O 1
ATOM 3263 N N . PHE A 1 405 ? 10.297 22 16.328 1 97.56 405 PHE A N 1
ATOM 3264 C CA . PHE A 1 405 ? 11.633 22.578 16.25 1 97.56 405 PHE A CA 1
ATOM 3265 C C . PHE A 1 405 ? 12.367 22.078 15.016 1 97.56 405 PHE A C 1
ATOM 3267 O O . PHE A 1 405 ? 13.273 21.234 15.117 1 97.56 405 PHE A O 1
ATOM 3274 N N . ASN A 1 406 ? 11.906 22.594 13.922 1 95.56 406 ASN A N 1
ATOM 3275 C CA . ASN A 1 406 ? 12.453 22.281 12.609 1 95.56 406 ASN A CA 1
ATOM 3276 C C . ASN A 1 406 ? 13.562 23.25 12.219 1 95.56 406 ASN A C 1
ATOM 3278 O O . ASN A 1 406 ? 13.328 24.469 12.133 1 95.56 406 ASN A O 1
ATOM 3282 N N . ASP A 1 407 ? 14.703 22.781 11.922 1 93.88 407 ASP A N 1
ATOM 3283 C CA . ASP A 1 407 ? 15.875 23.625 11.688 1 93.88 407 ASP A CA 1
ATOM 3284 C C . ASP A 1 407 ? 15.664 24.516 10.477 1 93.88 407 ASP A C 1
ATOM 3286 O O . ASP A 1 407 ? 16.109 25.672 10.461 1 93.88 407 ASP A O 1
ATOM 3290 N N . VAL A 1 408 ? 15.008 24.031 9.5 1 92.88 408 VAL A N 1
ATOM 3291 C CA . VAL A 1 408 ? 14.766 24.828 8.297 1 92.88 408 VAL A CA 1
ATOM 3292 C C . VAL A 1 408 ? 13.891 26.031 8.633 1 92.88 408 VAL A C 1
ATOM 3294 O O . VAL A 1 408 ? 14.195 27.156 8.25 1 92.88 408 VAL A O 1
ATOM 3297 N N . SER A 1 409 ? 12.844 25.781 9.375 1 93.62 409 SER A N 1
ATOM 3298 C CA . SER A 1 409 ? 11.938 26.859 9.758 1 93.62 409 SER A CA 1
ATOM 3299 C C . SER A 1 409 ? 12.602 27.828 10.727 1 93.62 409 SER A C 1
ATOM 3301 O O . SER A 1 409 ? 12.531 29.047 10.539 1 93.62 409 SER A O 1
ATOM 3303 N N . ILE A 1 410 ? 13.242 27.281 11.727 1 95.56 410 ILE A N 1
ATOM 3304 C CA . ILE A 1 410 ? 13.891 28.109 12.727 1 95.56 410 ILE A CA 1
ATOM 3305 C C . ILE A 1 410 ? 14.922 29.016 12.062 1 95.56 410 ILE A C 1
ATOM 3307 O O . ILE A 1 410 ? 14.961 30.219 12.32 1 95.56 410 ILE A O 1
ATOM 3311 N N . ASP A 1 411 ? 15.703 28.453 11.188 1 94.12 411 ASP A N 1
ATOM 3312 C CA . ASP A 1 411 ? 16.734 29.219 10.5 1 94.12 411 ASP A CA 1
ATOM 3313 C C . ASP A 1 411 ? 16.109 30.328 9.641 1 94.12 411 ASP A C 1
ATOM 3315 O O . ASP A 1 411 ? 16.609 31.453 9.617 1 94.12 411 ASP A O 1
ATOM 3319 N N . LEU A 1 412 ? 15.086 30 8.953 1 92.06 412 LEU A N 1
ATOM 3320 C CA . LEU A 1 412 ? 14.406 30.969 8.086 1 92.06 412 LEU A CA 1
ATOM 3321 C C . LEU A 1 412 ? 13.945 32.188 8.883 1 92.06 412 LEU A C 1
ATOM 3323 O O . LEU A 1 412 ? 14.086 33.312 8.43 1 92.06 412 LEU A O 1
ATOM 3327 N N . TRP A 1 413 ? 13.484 31.969 10.039 1 94.44 413 TRP A N 1
ATOM 3328 C CA . TRP A 1 413 ? 12.898 33.062 10.844 1 94.44 413 TRP A CA 1
ATOM 3329 C C . TRP A 1 413 ? 13.969 33.781 11.641 1 94.44 413 TRP A C 1
ATOM 3331 O O . TRP A 1 413 ? 13.953 35 11.734 1 94.44 413 TRP A O 1
ATOM 3341 N N . THR A 1 414 ? 14.938 33.094 12.18 1 95.88 414 THR A N 1
ATOM 3342 C CA . THR A 1 414 ? 15.883 33.688 13.125 1 95.88 414 THR A CA 1
ATOM 3343 C C . THR A 1 414 ? 17.031 34.375 12.383 1 95.88 414 THR A C 1
ATOM 3345 O O . THR A 1 414 ? 17.734 35.188 12.953 1 95.88 414 THR A O 1
ATOM 3348 N N . ASN A 1 415 ? 17.234 33.969 11.148 1 95 415 ASN A N 1
ATOM 3349 C CA . ASN A 1 415 ? 18.297 34.625 10.383 1 95 415 ASN A CA 1
ATOM 3350 C C . ASN A 1 415 ? 17.812 35.875 9.695 1 95 415 ASN A C 1
ATOM 3352 O O . ASN A 1 415 ? 18.625 36.656 9.18 1 95 415 ASN A O 1
ATOM 3356 N N . ASP A 1 416 ? 16.562 36.125 9.617 1 94.94 416 ASP A N 1
ATOM 3357 C CA . ASP A 1 416 ? 16.016 37.375 9.109 1 94.94 416 ASP A CA 1
ATOM 3358 C C . ASP A 1 416 ? 16.125 38.469 10.148 1 94.94 416 ASP A C 1
ATOM 3360 O O . ASP A 1 416 ? 15.508 38.406 11.211 1 94.94 416 ASP A O 1
ATOM 3364 N N . PRO A 1 417 ? 16.844 39.562 9.836 1 96 417 PRO A N 1
ATOM 3365 C CA . PRO A 1 417 ? 17.062 40.625 10.812 1 96 417 PRO A CA 1
ATOM 3366 C C . PRO A 1 417 ? 15.766 41.25 11.305 1 96 417 PRO A C 1
ATOM 3368 O O . PRO A 1 417 ? 15.703 41.75 12.43 1 96 417 PRO A O 1
ATOM 3371 N N . ALA A 1 418 ? 14.758 41.219 10.477 1 95.56 418 ALA A N 1
ATOM 3372 C CA . ALA A 1 418 ? 13.477 41.812 10.828 1 95.56 418 ALA A CA 1
ATOM 3373 C C . ALA A 1 418 ? 12.812 41.062 11.977 1 95.56 418 ALA A C 1
ATOM 3375 O O . ALA A 1 418 ? 12.039 41.656 12.742 1 95.56 418 ALA A O 1
ATOM 3376 N N . TYR A 1 419 ? 13.195 39.781 12.172 1 96.81 419 TYR A N 1
ATOM 3377 C CA . TYR A 1 419 ? 12.492 38.969 13.148 1 96.81 419 TYR A CA 1
ATOM 3378 C C . TYR A 1 419 ? 13.445 38.469 14.234 1 96.81 419 TYR A C 1
ATOM 3380 O O . TYR A 1 419 ? 13.008 38.031 15.305 1 96.81 419 TYR A O 1
ATOM 3388 N N . LYS A 1 420 ? 14.727 38.531 14.062 1 96.25 420 LYS A N 1
ATOM 3389 C CA . LYS A 1 420 ? 15.766 37.969 14.922 1 96.25 420 LYS A CA 1
ATOM 3390 C C . LYS A 1 420 ? 15.586 38.438 16.375 1 96.25 420 LYS A C 1
ATOM 3392 O O . LYS A 1 420 ? 15.75 37.625 17.297 1 96.25 420 LYS A O 1
ATOM 3397 N N . PRO A 1 421 ? 15.172 39.688 16.609 1 97.06 421 PRO A N 1
ATOM 3398 C CA . PRO A 1 421 ? 15.094 40.156 18 1 97.06 421 PRO A CA 1
ATOM 3399 C C . PRO A 1 421 ? 13.984 39.469 18.797 1 97.06 421 PRO A C 1
ATOM 3401 O O . PRO A 1 421 ? 13.93 39.594 20.016 1 97.06 421 PRO A O 1
ATOM 3404 N N . TYR A 1 422 ? 13.141 38.812 18.109 1 98.25 422 TYR A N 1
ATOM 3405 C CA . TYR A 1 422 ? 11.969 38.219 18.75 1 98.25 422 TYR A CA 1
ATOM 3406 C C . TYR A 1 422 ? 12.242 36.812 19.234 1 98.25 422 TYR A C 1
ATOM 3408 O O . TYR A 1 422 ? 11.367 36.156 19.812 1 98.25 422 TYR A O 1
ATOM 3416 N N . PHE A 1 423 ? 13.453 36.281 19.031 1 98.38 423 PHE A N 1
ATOM 3417 C CA . PHE A 1 423 ? 13.773 34.906 19.359 1 98.38 423 PHE A CA 1
ATOM 3418 C C . PHE A 1 423 ? 14.906 34.844 20.375 1 98.38 423 PHE A C 1
ATOM 3420 O O . PHE A 1 423 ? 15.859 35.625 20.312 1 98.38 423 PHE A O 1
ATOM 3427 N N . ASN A 1 424 ? 14.828 33.938 21.328 1 98.5 424 ASN A N 1
ATOM 3428 C CA . ASN A 1 424 ? 15.891 33.594 22.25 1 98.5 424 ASN A CA 1
ATOM 3429 C C . ASN A 1 424 ? 16.594 32.281 21.828 1 98.5 424 ASN A C 1
ATOM 3431 O O . ASN A 1 424 ? 16.125 31.203 22.141 1 98.5 424 ASN A O 1
ATOM 3435 N N . MET A 1 425 ? 17.703 32.406 21.266 1 97.75 425 MET A N 1
ATOM 3436 C CA . MET A 1 425 ? 18.391 31.281 20.656 1 97.75 425 MET A CA 1
ATOM 3437 C C . MET A 1 425 ? 18.859 30.312 21.734 1 97.75 425 MET A C 1
ATOM 3439 O O . MET A 1 425 ? 18.922 29.094 21.5 1 97.75 425 MET A O 1
ATOM 3443 N N . GLU A 1 426 ? 19.188 30.781 22.891 1 98.12 426 GLU A N 1
ATOM 3444 C CA . GLU A 1 426 ? 19.578 29.891 23.984 1 98.12 426 GLU A CA 1
ATOM 3445 C C . GLU A 1 426 ? 18.438 28.969 24.375 1 98.12 426 GLU A C 1
ATOM 3447 O O . GLU A 1 426 ? 18.625 27.75 24.547 1 98.12 426 GLU A O 1
ATOM 3452 N N . LYS A 1 427 ? 17.266 29.562 24.5 1 98.25 427 LYS A N 1
ATOM 3453 C CA . LYS A 1 427 ? 16.078 28.766 24.844 1 98.25 427 LYS A CA 1
ATOM 3454 C C . LYS A 1 427 ? 15.695 27.828 23.688 1 98.25 427 LYS A C 1
ATOM 3456 O O . LYS A 1 427 ? 15.297 26.688 23.922 1 98.25 427 LYS A O 1
ATOM 3461 N N . ILE A 1 428 ? 15.789 28.328 22.469 1 98.25 428 ILE A N 1
ATOM 3462 C CA . ILE A 1 428 ? 15.508 27.5 21.312 1 98.25 428 ILE A CA 1
ATOM 3463 C C . ILE A 1 428 ? 16.438 26.281 21.312 1 98.25 428 ILE A C 1
ATOM 3465 O O . ILE A 1 428 ? 15.992 25.156 21.094 1 98.25 428 ILE A O 1
ATOM 3469 N N . ASN A 1 429 ? 17.688 26.484 21.609 1 97.62 429 ASN A N 1
ATOM 3470 C CA . ASN A 1 429 ? 18.656 25.391 21.672 1 97.62 429 ASN A CA 1
ATOM 3471 C C . ASN A 1 429 ? 18.344 24.438 22.812 1 97.62 429 ASN A C 1
ATOM 3473 O O . ASN A 1 429 ? 18.594 23.234 22.688 1 97.62 429 ASN A O 1
ATOM 3477 N N . GLN A 1 430 ? 17.828 24.938 23.875 1 97.62 430 GLN A N 1
ATOM 3478 C CA . GLN A 1 430 ? 17.438 24.109 25 1 97.62 430 GLN A CA 1
ATOM 3479 C C . GLN A 1 430 ? 16.297 23.156 24.609 1 97.62 430 GLN A C 1
ATOM 3481 O O . GLN A 1 430 ? 16.328 21.969 24.969 1 97.62 430 GLN A O 1
ATOM 3486 N N . TYR A 1 431 ? 15.32 23.641 23.844 1 97.5 431 TYR A N 1
ATOM 3487 C CA . TYR A 1 431 ? 14.094 22.875 23.625 1 97.5 431 TYR A CA 1
ATOM 3488 C C . TYR A 1 431 ? 14.133 22.141 22.297 1 97.5 431 TYR A C 1
ATOM 3490 O O . TYR A 1 431 ? 13.328 21.25 22.031 1 97.5 431 TYR A O 1
ATOM 3498 N N . ARG A 1 432 ? 15.07 22.438 21.406 1 95.75 432 ARG A N 1
ATOM 3499 C CA . ARG A 1 432 ? 15.117 21.844 20.078 1 95.75 432 ARG A CA 1
ATOM 3500 C C . ARG A 1 432 ? 15.352 20.328 20.156 1 95.75 432 ARG A C 1
ATOM 3502 O O . ARG A 1 432 ? 15.047 19.609 19.203 1 95.75 432 ARG A O 1
ATOM 3509 N N . VAL A 1 433 ? 15.82 19.797 21.266 1 94.31 433 VAL A N 1
ATOM 3510 C CA . VAL A 1 433 ? 16.094 18.391 21.484 1 94.31 433 VAL A CA 1
ATOM 3511 C C . VAL A 1 433 ? 14.773 17.609 21.453 1 94.31 433 VAL A C 1
ATOM 3513 O O . VAL A 1 433 ? 14.781 16.375 21.328 1 94.31 433 VAL A O 1
ATOM 3516 N N . VAL A 1 434 ? 13.664 18.328 21.516 1 94.94 434 VAL A N 1
ATOM 3517 C CA . VAL A 1 434 ? 12.344 17.703 21.594 1 94.94 434 VAL A CA 1
ATOM 3518 C C . VAL A 1 434 ? 11.906 17.25 20.203 1 94.94 434 VAL A C 1
ATOM 3520 O O . VAL A 1 434 ? 11.156 16.281 20.062 1 94.94 434 VAL A O 1
ATOM 3523 N N . GLY A 1 435 ? 12.414 17.922 19.156 1 96.12 435 GLY A N 1
ATOM 3524 C CA . GLY A 1 435 ? 11.953 17.672 17.797 1 96.12 435 GLY A CA 1
ATOM 3525 C C . GLY A 1 435 ? 10.594 18.266 17.516 1 96.12 435 GLY A C 1
ATOM 3526 O O . GLY A 1 435 ? 10.477 19.469 17.25 1 96.12 435 GLY A O 1
ATOM 3527 N N . GLY A 1 436 ? 9.492 17.484 17.688 1 97.81 436 GLY A N 1
ATOM 3528 C CA . GLY A 1 436 ? 8.141 17.953 17.438 1 97.81 436 GLY A CA 1
ATOM 3529 C C . GLY A 1 436 ? 7.09 17.234 18.25 1 97.81 436 GLY A C 1
ATOM 3530 O O . GLY A 1 436 ? 7.254 16.047 18.578 1 97.81 436 GLY A O 1
ATOM 3531 N N . VAL A 1 437 ? 6.086 17.969 18.578 1 98.69 437 VAL A N 1
ATOM 3532 C CA . VAL A 1 437 ? 4.934 17.422 19.266 1 98.69 437 VAL A CA 1
ATOM 3533 C C . VAL A 1 437 ? 3.652 17.766 18.516 1 98.69 437 VAL A C 1
ATOM 3535 O O . VAL A 1 437 ? 3.475 18.891 18.062 1 98.69 437 VAL A O 1
ATOM 3538 N N . ARG A 1 438 ? 2.855 16.844 18.312 1 98.69 438 ARG A N 1
ATOM 3539 C CA . ARG A 1 438 ? 1.507 16.984 17.766 1 98.69 438 ARG A CA 1
ATOM 3540 C C . ARG A 1 438 ? 0.528 16.078 18.5 1 98.69 438 ARG A C 1
ATOM 3542 O O . ARG A 1 438 ? 0.862 14.93 18.844 1 98.69 438 ARG A O 1
ATOM 3549 N N . ILE A 1 439 ? -0.545 16.531 18.875 1 98.88 439 ILE A N 1
ATOM 3550 C CA . ILE A 1 439 ? -1.645 15.766 19.469 1 98.88 439 ILE A CA 1
ATOM 3551 C C . ILE A 1 439 ? -2.908 15.961 18.625 1 98.88 439 ILE A C 1
ATOM 3553 O O . ILE A 1 439 ? -3.332 17.094 18.391 1 98.88 439 ILE A O 1
ATOM 3557 N N . GLU A 1 440 ? -3.451 14.875 18.172 1 98.62 440 GLU A N 1
ATOM 3558 C CA . GLU A 1 440 ? -4.578 14.984 17.25 1 98.62 440 GLU A CA 1
ATOM 3559 C C . GLU A 1 440 ? -5.691 14.008 17.609 1 98.62 440 GLU A C 1
ATOM 3561 O O . GLU A 1 440 ? -5.441 12.82 17.812 1 98.62 440 GLU A O 1
ATOM 3566 N N . ASP A 1 441 ? -6.883 14.484 17.75 1 98.75 441 ASP A N 1
ATOM 3567 C CA . ASP A 1 441 ? -8.094 13.695 17.938 1 98.75 441 ASP A CA 1
ATOM 3568 C C . ASP A 1 441 ? -9.07 13.898 16.781 1 98.75 441 ASP A C 1
ATOM 3570 O O . ASP A 1 441 ? -9.086 14.961 16.156 1 98.75 441 ASP A O 1
ATOM 3574 N N . THR A 1 442 ? -9.781 12.875 16.531 1 98.5 442 THR A N 1
ATOM 3575 C CA . THR A 1 442 ? -10.93 12.945 15.633 1 98.5 442 THR A CA 1
ATOM 3576 C C . THR A 1 442 ? -12.227 13.078 16.422 1 98.5 442 THR A C 1
ATOM 3578 O O . THR A 1 442 ? -12.547 12.219 17.25 1 98.5 442 THR A O 1
ATOM 3581 N N . VAL A 1 443 ? -13.062 14.141 16.125 1 98.5 443 VAL A N 1
ATOM 3582 C CA . VAL A 1 443 ? -14.219 14.391 16.969 1 98.5 443 VAL A CA 1
ATOM 3583 C C . VAL A 1 443 ? -15.461 14.586 16.109 1 98.5 443 VAL A C 1
ATOM 3585 O O . VAL A 1 443 ? -15.383 15.156 15.008 1 98.5 443 VAL A O 1
ATOM 3588 N N . LEU A 1 444 ? -16.547 14.117 16.562 1 98.62 444 LEU A N 1
ATOM 3589 C CA . LEU A 1 444 ? -17.875 14.375 16.016 1 98.62 444 LEU A CA 1
ATOM 3590 C C . LEU A 1 444 ? -18.484 15.617 16.656 1 98.62 444 LEU A C 1
ATOM 3592 O O . LEU A 1 444 ? -18.516 15.75 17.875 1 98.62 444 LEU A O 1
ATOM 3596 N N . ILE A 1 445 ? -18.922 16.562 15.852 1 98.44 445 ILE A N 1
ATOM 3597 C CA . ILE A 1 445 ? -19.719 17.672 16.375 1 98.44 445 ILE A CA 1
ATOM 3598 C C . ILE A 1 445 ? -21.141 17.203 16.672 1 98.44 445 ILE A C 1
ATOM 3600 O O . ILE A 1 445 ? -21.844 16.734 15.766 1 98.44 445 ILE A O 1
ATOM 3604 N N . THR A 1 446 ? -21.5 17.297 17.891 1 98.44 446 THR A N 1
ATOM 3605 C CA . THR A 1 446 ? -22.859 16.938 18.312 1 98.44 446 THR A CA 1
ATOM 3606 C C . THR A 1 446 ? -23.719 18.188 18.453 1 98.44 446 THR A C 1
ATOM 3608 O O . THR A 1 446 ? -23.297 19.297 18.094 1 98.44 446 THR A O 1
ATOM 3611 N N . ARG A 1 447 ? -24.906 18.016 18.922 1 97.12 447 ARG A N 1
ATOM 3612 C CA . ARG A 1 447 ? -25.859 19.109 19.031 1 97.12 447 ARG A CA 1
ATOM 3613 C C . ARG A 1 447 ? -25.375 20.156 20.031 1 97.12 447 ARG A C 1
ATOM 3615 O O . ARG A 1 447 ? -25.609 21.359 19.844 1 97.12 447 ARG A O 1
ATOM 3622 N N . GLU A 1 448 ? -24.641 19.719 21.016 1 96.62 448 GLU A N 1
ATOM 3623 C CA . GLU A 1 448 ? -24.297 20.641 22.094 1 96.62 448 GLU A CA 1
ATOM 3624 C C . GLU A 1 448 ? -22.797 20.656 22.359 1 96.62 448 GLU A C 1
ATOM 3626 O O . GLU A 1 448 ? -22.328 21.375 23.234 1 96.62 448 GLU A O 1
ATOM 3631 N N . GLY A 1 449 ? -22.109 19.875 21.656 1 98.12 449 GLY A N 1
ATOM 3632 C CA . GLY A 1 449 ? -20.672 19.766 21.875 1 98.12 449 GLY A CA 1
ATOM 3633 C C . GLY A 1 449 ? -20 18.797 20.938 1 98.12 449 GLY A C 1
ATOM 3634 O O . GLY A 1 449 ? -20.172 18.875 19.719 1 98.12 449 GLY A O 1
ATOM 3635 N N . ILE A 1 450 ? -19.219 17.906 21.609 1 98.56 450 ILE A N 1
ATOM 3636 C CA . ILE A 1 450 ? -18.5 16.969 20.766 1 98.56 450 ILE A CA 1
ATOM 3637 C C . ILE A 1 450 ? -18.578 15.57 21.359 1 98.56 450 ILE A C 1
ATOM 3639 O O . ILE A 1 450 ? -18.906 15.406 22.531 1 98.56 450 ILE A O 1
ATOM 3643 N N . GLU A 1 451 ? -18.422 14.609 20.562 1 98.62 451 GLU A N 1
ATOM 3644 C CA . GLU A 1 451 ? -18 13.258 20.938 1 98.62 451 GLU A CA 1
ATOM 3645 C C . GLU A 1 451 ? -16.609 12.953 20.406 1 98.62 451 GLU A C 1
ATOM 3647 O O . GLU A 1 451 ? -16.375 12.969 19.188 1 98.62 451 GLU A O 1
ATOM 3652 N N . ASN A 1 452 ? -15.711 12.797 21.281 1 98.69 452 ASN A N 1
ATOM 3653 C CA . ASN A 1 452 ? -14.352 12.453 20.875 1 98.69 452 ASN A CA 1
ATOM 3654 C C . ASN A 1 452 ? -14.227 10.969 20.562 1 98.69 452 ASN A C 1
ATOM 3656 O O . ASN A 1 452 ? -14.359 10.125 21.453 1 98.69 452 ASN A O 1
ATOM 3660 N N . PHE A 1 453 ? -13.945 10.625 19.281 1 98.56 453 PHE A N 1
ATOM 3661 C CA . PHE A 1 453 ? -13.82 9.234 18.859 1 98.56 453 PHE A CA 1
ATOM 3662 C C . PHE A 1 453 ? -12.477 8.664 19.297 1 98.56 453 PHE A C 1
ATOM 3664 O O . PHE A 1 453 ? -12.297 7.441 19.328 1 98.56 453 PHE A O 1
ATOM 3671 N N . THR A 1 454 ? -11.477 9.516 19.5 1 98.5 454 THR A N 1
ATOM 3672 C CA . THR A 1 454 ? -10.117 9.094 19.828 1 98.5 454 THR A CA 1
ATOM 3673 C C . THR A 1 454 ? -9.984 8.82 21.328 1 98.5 454 THR A C 1
ATOM 3675 O O . THR A 1 454 ? -10.195 9.719 22.156 1 98.5 454 THR A O 1
ATOM 3678 N N . VAL A 1 455 ? -9.562 7.633 21.672 1 97.88 455 VAL A N 1
ATOM 3679 C CA . VAL A 1 455 ? -9.586 7.273 23.078 1 97.88 455 VAL A CA 1
ATOM 3680 C C . VAL A 1 455 ? -8.164 7.012 23.578 1 97.88 455 VAL A C 1
ATOM 3682 O O . VAL A 1 455 ? -7.969 6.566 24.703 1 97.88 455 VAL A O 1
ATOM 3685 N N . VAL A 1 456 ? -7.191 7.246 22.812 1 98 456 VAL A N 1
ATOM 3686 C CA . VAL A 1 456 ? -5.805 7.117 23.25 1 98 456 VAL A CA 1
ATOM 3687 C C . VAL A 1 456 ? -5.508 8.141 24.344 1 98 456 VAL A C 1
ATOM 3689 O O . VAL A 1 456 ? -5.855 9.312 24.219 1 98 456 VAL A O 1
ATOM 3692 N N . PRO A 1 457 ? -4.848 7.746 25.391 1 97.69 457 PRO A N 1
ATOM 3693 C CA . PRO A 1 457 ? -4.516 8.727 26.438 1 97.69 457 PRO A CA 1
ATOM 3694 C C . PRO A 1 457 ? -3.635 9.859 25.906 1 97.69 457 PRO A C 1
ATOM 3696 O O . PRO A 1 457 ? -2.781 9.641 25.047 1 97.69 457 PRO A O 1
ATOM 3699 N N . LYS A 1 458 ? -3.855 11.047 26.453 1 97.19 458 LYS A N 1
ATOM 3700 C CA . LYS A 1 458 ? -3.031 12.172 26.016 1 97.19 458 LYS A CA 1
ATOM 3701 C C . LYS A 1 458 ? -2.434 12.906 27.219 1 97.19 458 LYS A C 1
ATOM 3703 O O . LYS A 1 458 ? -1.541 13.742 27.062 1 97.19 458 LYS A O 1
ATOM 3708 N N . GLU A 1 459 ? -2.924 12.586 28.438 1 98.31 459 GLU A N 1
ATOM 3709 C CA . GLU A 1 459 ? -2.283 13.164 29.609 1 98.31 459 GLU A CA 1
ATOM 3710 C C . GLU A 1 459 ? -0.928 12.516 29.875 1 98.31 459 GLU A C 1
ATOM 3712 O O . GLU A 1 459 ? -0.774 11.297 29.719 1 98.31 459 GLU A O 1
ATOM 3717 N N . VAL A 1 460 ? -0.013 13.312 30.344 1 98.44 460 VAL A N 1
ATOM 3718 C CA . VAL A 1 460 ? 1.364 12.875 30.531 1 98.44 460 VAL A CA 1
ATOM 3719 C C . VAL A 1 460 ? 1.395 11.648 31.438 1 98.44 460 VAL A C 1
ATOM 3721 O O . VAL A 1 460 ? 2.004 10.633 31.094 1 98.44 460 VAL A O 1
ATOM 3724 N N . HIS A 1 461 ? 0.668 11.719 32.562 1 97.94 461 HIS A N 1
ATOM 3725 C CA . HIS A 1 461 ? 0.706 10.633 33.531 1 97.94 461 HIS A CA 1
ATOM 3726 C C . HIS A 1 461 ? 0.136 9.344 32.938 1 97.94 461 HIS A C 1
ATOM 3728 O O . HIS A 1 461 ? 0.631 8.258 33.25 1 97.94 461 HIS A O 1
ATOM 3734 N N . ASP A 1 462 ? -0.877 9.43 32.156 1 98.31 462 ASP A N 1
ATOM 3735 C CA . ASP A 1 462 ? -1.508 8.258 31.547 1 98.31 462 ASP A CA 1
ATOM 3736 C C . ASP A 1 462 ? -0.602 7.621 30.5 1 98.31 462 ASP A C 1
ATOM 3738 O O . ASP A 1 462 ? -0.53 6.395 30.391 1 98.31 462 ASP A O 1
ATOM 3742 N N . ILE A 1 463 ? 0.057 8.453 29.719 1 98.5 463 ILE A N 1
ATOM 3743 C CA . ILE A 1 463 ? 0.972 7.961 28.688 1 98.5 463 ILE A CA 1
ATOM 3744 C C . ILE A 1 463 ? 2.125 7.203 29.344 1 98.5 463 ILE A C 1
ATOM 3746 O O . ILE A 1 463 ? 2.457 6.09 28.938 1 98.5 463 ILE A O 1
ATOM 3750 N N . GLU A 1 464 ? 2.715 7.832 30.406 1 98.25 464 GLU A N 1
ATOM 3751 C CA . GLU A 1 464 ? 3.828 7.207 31.109 1 98.25 464 GLU A CA 1
ATOM 3752 C C . GLU A 1 464 ? 3.406 5.883 31.75 1 98.25 464 GLU A C 1
ATOM 3754 O O . GLU A 1 464 ? 4.152 4.902 31.703 1 98.25 464 GLU A O 1
ATOM 3759 N N . ALA A 1 465 ? 2.209 5.82 32.25 1 97.94 465 ALA A N 1
ATOM 3760 C CA . ALA A 1 465 ? 1.691 4.594 32.844 1 97.94 465 ALA A CA 1
ATOM 3761 C C . ALA A 1 465 ? 1.501 3.502 31.797 1 97.94 465 ALA A C 1
ATOM 3763 O O . ALA A 1 465 ? 1.857 2.344 32.031 1 97.94 465 ALA A O 1
ATOM 3764 N N . LEU A 1 466 ? 0.957 3.871 30.672 1 97.56 466 LEU A N 1
ATOM 3765 C CA . LEU A 1 466 ? 0.717 2.938 29.578 1 97.56 466 LEU A CA 1
ATOM 3766 C C . LEU A 1 466 ? 2.025 2.328 29.078 1 97.56 466 LEU A C 1
ATOM 3768 O O . LEU A 1 466 ? 2.086 1.133 28.781 1 97.56 466 LEU A O 1
ATOM 3772 N N . MET A 1 467 ? 3.076 3.113 29.031 1 96.44 467 MET A N 1
ATOM 3773 C CA . MET A 1 467 ? 4.348 2.668 28.469 1 96.44 467 MET A CA 1
ATOM 3774 C C . MET A 1 467 ? 5.129 1.834 29.484 1 96.44 467 MET A C 1
ATOM 3776 O O . MET A 1 467 ? 6.117 1.19 29.125 1 96.44 467 MET A O 1
ATOM 3780 N N . GLN A 1 468 ? 4.664 1.84 30.781 1 93.31 468 GLN A N 1
ATOM 3781 C CA . GLN A 1 468 ? 5.336 1.066 31.828 1 93.31 468 GLN A CA 1
ATOM 3782 C C . GLN A 1 468 ? 4.68 -0.3 32 1 93.31 468 GLN A C 1
ATOM 3784 O O . GLN A 1 468 ? 5.156 -1.123 32.781 1 93.31 468 GLN A O 1
ATOM 3789 N N . GLN A 1 469 ? 3.695 -0.613 31.266 1 85.88 469 GLN A N 1
ATOM 3790 C CA . GLN A 1 469 ? 3.043 -1.918 31.297 1 85.88 469 GLN A CA 1
ATOM 3791 C C . GLN A 1 469 ? 3.822 -2.939 30.469 1 85.88 469 GLN A C 1
ATOM 3793 O O . GLN A 1 469 ? 4.465 -2.586 29.484 1 85.88 469 GLN A O 1
ATOM 3798 N N . MET B 1 1 ? 14.984 -15.32 18.328 1 25.47 1 MET B N 1
ATOM 3799 C CA . MET B 1 1 ? 16.156 -15.078 17.484 1 25.47 1 MET B CA 1
ATOM 3800 C C . MET B 1 1 ? 16.641 -13.641 17.641 1 25.47 1 MET B C 1
ATOM 3802 O O . MET B 1 1 ? 15.844 -12.703 17.594 1 25.47 1 MET B O 1
ATOM 3806 N N . ASP B 1 2 ? 17.75 -13.383 18.25 1 27.95 2 ASP B N 1
ATOM 3807 C CA . ASP B 1 2 ? 18.5 -12.203 18.656 1 27.95 2 ASP B CA 1
ATOM 3808 C C . ASP B 1 2 ? 18.625 -11.211 17.5 1 27.95 2 ASP B C 1
ATOM 3810 O O . ASP B 1 2 ? 18.828 -11.602 16.359 1 27.95 2 ASP B O 1
ATOM 3814 N N . THR B 1 3 ? 18.094 -10.062 17.656 1 30.06 3 THR B N 1
ATOM 3815 C CA . THR B 1 3 ? 18.219 -8.836 16.875 1 30.06 3 THR B CA 1
ATOM 3816 C C . THR B 1 3 ? 19.641 -8.672 16.344 1 30.06 3 THR B C 1
ATOM 3818 O O . THR B 1 3 ? 19.891 -7.859 15.453 1 30.06 3 THR B O 1
ATOM 3821 N N . LEU B 1 4 ? 20.609 -9.32 17.125 1 32.12 4 LEU B N 1
ATOM 3822 C CA . LEU B 1 4 ? 22.016 -9.219 16.766 1 32.12 4 LEU B CA 1
ATOM 3823 C C . LEU B 1 4 ? 22.281 -9.914 15.438 1 32.12 4 LEU B C 1
ATOM 3825 O O . LEU B 1 4 ? 23.328 -9.695 14.828 1 32.12 4 LEU B O 1
ATOM 3829 N N . ALA B 1 5 ? 21.547 -10.984 15.242 1 29.69 5 ALA B N 1
ATOM 3830 C CA . ALA B 1 5 ? 21.844 -11.844 14.094 1 29.69 5 ALA B CA 1
ATOM 3831 C C . ALA B 1 5 ? 21.5 -11.141 12.781 1 29.69 5 ALA B C 1
ATOM 3833 O O . ALA B 1 5 ? 22.047 -11.484 11.727 1 29.69 5 ALA B O 1
ATOM 3834 N N . THR B 1 6 ? 20.547 -10.25 12.789 1 30.73 6 THR B N 1
ATOM 3835 C CA . THR B 1 6 ? 20.156 -9.625 11.523 1 30.73 6 THR B CA 1
ATOM 3836 C C . THR B 1 6 ? 21.234 -8.656 11.055 1 30.73 6 THR B C 1
ATOM 3838 O O . THR B 1 6 ? 21.25 -8.258 9.883 1 30.73 6 THR B O 1
ATOM 3841 N N . ARG B 1 7 ? 22.016 -8.094 11.977 1 33.31 7 ARG B N 1
ATOM 3842 C CA . ARG B 1 7 ? 23.078 -7.207 11.516 1 33.31 7 ARG B CA 1
ATOM 3843 C C . ARG B 1 7 ? 24.188 -7.992 10.805 1 33.31 7 ARG B C 1
ATOM 3845 O O . ARG B 1 7 ? 25.125 -7.402 10.258 1 33.31 7 ARG B O 1
ATOM 3852 N N . ALA B 1 8 ? 24.234 -9.18 11.195 1 33.69 8 ALA B N 1
ATOM 3853 C CA . ALA B 1 8 ? 25.391 -9.922 10.703 1 33.69 8 ALA B CA 1
ATOM 3854 C C . ALA B 1 8 ? 25.359 -10.07 9.188 1 33.69 8 ALA B C 1
ATOM 3856 O O . ALA B 1 8 ? 26.375 -10.383 8.562 1 33.69 8 ALA B O 1
ATOM 3857 N N . PHE B 1 9 ? 24.188 -10.305 8.695 1 34.66 9 PHE B N 1
ATOM 3858 C CA . PHE B 1 9 ? 24.328 -10.727 7.309 1 34.66 9 PHE B CA 1
ATOM 3859 C C . PHE B 1 9 ? 24.531 -9.523 6.395 1 34.66 9 PHE B C 1
ATOM 3861 O O . PHE B 1 9 ? 24.594 -9.664 5.172 1 34.66 9 PHE B O 1
ATOM 3868 N N . PHE B 1 10 ? 23.953 -8.359 6.863 1 37.94 10 PHE B N 1
ATOM 3869 C CA . PHE B 1 10 ? 24.234 -7.375 5.828 1 37.94 10 PHE B CA 1
ATOM 3870 C C . PHE B 1 10 ? 25.672 -6.883 5.914 1 37.94 10 PHE B C 1
ATOM 3872 O O . PHE B 1 10 ? 26.094 -6.363 6.949 1 37.94 10 PHE B O 1
ATOM 3879 N N . PRO B 1 11 ? 26.469 -7.473 5.242 1 39.19 11 PRO B N 1
ATOM 3880 C CA . PRO B 1 11 ? 27.766 -6.793 5.121 1 39.19 11 PRO B CA 1
ATOM 3881 C C . PRO B 1 11 ? 27.625 -5.277 5.012 1 39.19 11 PRO B C 1
ATOM 3883 O O . PRO B 1 11 ? 26.734 -4.785 4.305 1 39.19 11 PRO B O 1
ATOM 3886 N N . SER B 1 12 ? 27.781 -4.516 6.074 1 40.66 12 SER B N 1
ATOM 3887 C CA . SER B 1 12 ? 27.828 -3.078 6.312 1 40.66 12 SER B CA 1
ATOM 3888 C C . SER B 1 12 ? 28.109 -2.312 5.02 1 40.66 12 SER B C 1
ATOM 3890 O O . SER B 1 12 ? 27.344 -1.412 4.652 1 40.66 12 SER B O 1
ATOM 3892 N N . LYS B 1 13 ? 29.516 -1.876 4.852 1 45.66 13 LYS B N 1
ATOM 3893 C CA . LYS B 1 13 ? 30.156 -0.687 4.297 1 45.66 13 LYS B CA 1
ATOM 3894 C C . LYS B 1 13 ? 30.25 -0.777 2.777 1 45.66 13 LYS B C 1
ATOM 3896 O O . LYS B 1 13 ? 30.891 0.06 2.143 1 45.66 13 LYS B O 1
ATOM 3901 N N . GLU B 1 14 ? 29.75 -1.752 2.152 1 55.16 14 GLU B N 1
ATOM 3902 C CA . GLU B 1 14 ? 30.078 -1.716 0.731 1 55.16 14 GLU B CA 1
ATOM 3903 C C . GLU B 1 14 ? 29.031 -0.946 -0.059 1 55.16 14 GLU B C 1
ATOM 3905 O O . GLU B 1 14 ? 27.828 -1.08 0.2 1 55.16 14 GLU B O 1
ATOM 3910 N N . ARG B 1 15 ? 29.469 -0.015 -0.836 1 67 15 ARG B N 1
ATOM 3911 C CA . ARG B 1 15 ? 28.688 0.788 -1.77 1 67 15 ARG B CA 1
ATOM 3912 C C . ARG B 1 15 ? 27.766 -0.092 -2.613 1 67 15 ARG B C 1
ATOM 3914 O O . ARG B 1 15 ? 28.109 -1.242 -2.906 1 67 15 ARG B O 1
ATOM 3921 N N . ILE B 1 16 ? 26.406 0.345 -2.705 1 72.94 16 ILE B N 1
ATOM 3922 C CA . ILE B 1 16 ? 25.531 -0.308 -3.668 1 72.94 16 ILE B CA 1
ATOM 3923 C C . ILE B 1 16 ? 26.234 -0.427 -5.016 1 72.94 16 ILE B C 1
ATOM 3925 O O . ILE B 1 16 ? 26.844 0.536 -5.492 1 72.94 16 ILE B O 1
ATOM 3929 N N . ASN B 1 17 ? 26.297 -1.593 -5.461 1 80.88 17 ASN B N 1
ATOM 3930 C CA . ASN B 1 17 ? 27.156 -1.902 -6.598 1 80.88 17 ASN B CA 1
ATOM 3931 C C . ASN B 1 17 ? 26.547 -1.433 -7.914 1 80.88 17 ASN B C 1
ATOM 3933 O O . ASN B 1 17 ? 26.297 -2.24 -8.812 1 80.88 17 ASN B O 1
ATOM 3937 N N . THR B 1 18 ? 26.406 -0.162 -8.078 1 86.25 18 THR B N 1
ATOM 3938 C CA . THR B 1 18 ? 25.891 0.468 -9.289 1 86.25 18 THR B CA 1
ATOM 3939 C C . THR B 1 18 ? 26.828 0.219 -10.469 1 86.25 18 THR B C 1
ATOM 3941 O O . THR B 1 18 ? 26.391 -0.13 -11.562 1 86.25 18 THR B O 1
ATOM 3944 N N . ARG B 1 19 ? 28.078 0.259 -10.195 1 91.69 19 ARG B N 1
ATOM 3945 C CA . ARG B 1 19 ? 29.078 0.123 -11.25 1 91.69 19 ARG B CA 1
ATOM 3946 C C . ARG B 1 19 ? 29.109 -1.302 -11.789 1 91.69 19 ARG B C 1
ATOM 3948 O O . ARG B 1 19 ? 29.188 -1.508 -13 1 91.69 19 ARG B O 1
ATOM 3955 N N . GLU B 1 20 ? 29.031 -2.23 -10.906 1 92.88 20 GLU B N 1
ATOM 3956 C CA . GLU B 1 20 ? 29.062 -3.621 -11.359 1 92.88 20 GLU B CA 1
ATOM 3957 C C . GLU B 1 20 ? 27.859 -3.938 -12.242 1 92.88 20 GLU B C 1
ATOM 3959 O O . GLU B 1 20 ? 27.984 -4.633 -13.25 1 92.88 20 GLU B O 1
ATOM 3964 N N . HIS B 1 21 ? 26.719 -3.434 -11.836 1 95.88 21 HIS B N 1
ATOM 3965 C CA . HIS B 1 21 ? 25.531 -3.625 -12.648 1 95.88 21 HIS B CA 1
ATOM 3966 C C . HIS B 1 21 ? 25.688 -2.961 -14.016 1 95.88 21 HIS B C 1
ATOM 3968 O O . HIS B 1 21 ? 25.328 -3.547 -15.039 1 95.88 21 HIS B O 1
ATOM 3974 N N . TYR B 1 22 ? 26.312 -1.789 -14.016 1 95.81 22 TYR B N 1
ATOM 3975 C CA . TYR B 1 22 ? 26.531 -1.054 -15.258 1 95.81 22 TYR B CA 1
ATOM 3976 C C . TYR B 1 22 ? 27.438 -1.841 -16.203 1 95.81 22 TYR B C 1
ATOM 3978 O O . TYR B 1 22 ? 27.109 -2.012 -17.375 1 95.81 22 TYR B O 1
ATOM 3986 N N . LEU B 1 23 ? 28.453 -2.314 -15.656 1 95.5 23 LEU B N 1
ATOM 3987 C CA . LEU B 1 23 ? 29.406 -3.033 -16.484 1 95.5 23 LEU B CA 1
ATOM 3988 C C . LEU B 1 23 ? 28.797 -4.312 -17.047 1 95.5 23 LEU B C 1
ATOM 3990 O O . LEU B 1 23 ? 29.047 -4.68 -18.188 1 95.5 23 LEU B O 1
ATOM 3994 N N . LYS B 1 24 ? 28.016 -4.961 -16.25 1 95.81 24 LYS B N 1
ATOM 3995 C CA . LYS B 1 24 ? 27.312 -6.16 -16.703 1 95.81 24 LYS B CA 1
ATOM 3996 C C . LYS B 1 24 ? 26.328 -5.84 -17.812 1 95.81 24 LYS B C 1
ATOM 3998 O O . LYS B 1 24 ? 26.25 -6.555 -18.812 1 95.81 24 LYS B O 1
ATOM 4003 N N . ILE B 1 25 ? 25.609 -4.77 -17.719 1 97.31 25 ILE B N 1
ATOM 4004 C CA . ILE B 1 25 ? 24.641 -4.332 -18.719 1 97.31 25 ILE B CA 1
ATOM 4005 C C . ILE B 1 25 ? 25.359 -3.936 -20 1 97.31 25 ILE B C 1
ATOM 4007 O O . ILE B 1 25 ? 24.922 -4.277 -21.094 1 97.31 25 ILE B O 1
ATOM 4011 N N . LYS B 1 26 ? 26.438 -3.215 -19.812 1 96.75 26 LYS B N 1
ATOM 4012 C CA . LYS B 1 26 ? 27.203 -2.746 -20.969 1 96.75 26 LYS B CA 1
ATOM 4013 C C . LYS B 1 26 ? 27.641 -3.908 -21.859 1 96.75 26 LYS B C 1
ATOM 4015 O O . LYS B 1 26 ? 27.625 -3.799 -23.078 1 96.75 26 LYS B O 1
ATOM 4020 N N . LYS B 1 27 ? 27.984 -4.996 -21.25 1 95.38 27 LYS B N 1
ATOM 4021 C CA . LYS B 1 27 ? 28.406 -6.184 -21.984 1 95.38 27 LYS B CA 1
ATOM 4022 C C . LYS B 1 27 ? 27.297 -6.688 -22.906 1 95.38 27 LYS B C 1
ATOM 4024 O O . LYS B 1 27 ? 27.562 -7.141 -24.016 1 95.38 27 LYS B O 1
ATOM 4029 N N . HIS B 1 28 ? 26.078 -6.57 -22.484 1 95 28 HIS B N 1
ATOM 4030 C CA . HIS B 1 28 ? 24.938 -7.086 -23.234 1 95 28 HIS B CA 1
ATOM 4031 C C . HIS B 1 28 ? 24.391 -6.035 -24.203 1 95 28 HIS B C 1
ATOM 4033 O O . HIS B 1 28 ? 23.703 -6.371 -25.156 1 95 28 HIS B O 1
ATOM 4039 N N . LEU B 1 29 ? 24.578 -4.77 -23.891 1 95.88 29 LEU B N 1
ATOM 4040 C CA . LEU B 1 29 ? 24.078 -3.678 -24.719 1 95.88 29 LEU B CA 1
ATOM 4041 C C . LEU B 1 29 ? 24.797 -3.637 -26.062 1 95.88 29 LEU B C 1
ATOM 4043 O O . LEU B 1 29 ? 24.234 -3.215 -27.062 1 95.88 29 LEU B O 1
ATOM 4047 N N . ALA B 1 30 ? 25.984 -4.066 -26.172 1 90.12 30 ALA B N 1
ATOM 4048 C CA . ALA B 1 30 ? 26.812 -4.133 -27.375 1 90.12 30 ALA B CA 1
ATOM 4049 C C . ALA B 1 30 ? 26.922 -2.766 -28.047 1 90.12 30 ALA B C 1
ATOM 4051 O O . ALA B 1 30 ? 26.703 -2.648 -29.25 1 90.12 30 ALA B O 1
ATOM 4052 N N . ALA B 1 31 ? 27.094 -1.731 -27.344 1 92.69 31 ALA B N 1
ATOM 4053 C CA . ALA B 1 31 ? 27.328 -0.37 -27.812 1 92.69 31 ALA B CA 1
ATOM 4054 C C . ALA B 1 31 ? 28.578 0.227 -27.203 1 92.69 31 ALA B C 1
ATOM 4056 O O . ALA B 1 31 ? 28.891 -0.027 -26.031 1 92.69 31 ALA B O 1
ATOM 4057 N N . LYS B 1 32 ? 29.219 1.017 -28.078 1 91.31 32 LYS B N 1
ATOM 4058 C CA . LYS B 1 32 ? 30.484 1.563 -27.609 1 91.31 32 LYS B CA 1
ATOM 4059 C C . LYS B 1 32 ? 30.375 3.059 -27.312 1 91.31 32 LYS B C 1
ATOM 4061 O O . LYS B 1 32 ? 31.234 3.637 -26.656 1 91.31 32 LYS B O 1
ATOM 4066 N N . SER B 1 33 ? 29.344 3.641 -27.906 1 95.62 33 SER B N 1
ATOM 4067 C CA . SER B 1 33 ? 29.172 5.074 -27.734 1 95.62 33 SER B CA 1
ATOM 4068 C C . SER B 1 33 ? 27.719 5.406 -27.359 1 95.62 33 SER B C 1
ATOM 4070 O O . SER B 1 33 ? 26.828 4.59 -27.562 1 95.62 33 SER B O 1
ATOM 4072 N N . GLY B 1 34 ? 27.609 6.582 -26.719 1 97.81 34 GLY B N 1
ATOM 4073 C CA . GLY B 1 34 ? 26.297 7.02 -26.281 1 97.81 34 GLY B CA 1
ATOM 4074 C C . GLY B 1 34 ? 26.125 6.969 -24.766 1 97.81 34 GLY B C 1
ATOM 4075 O O . GLY B 1 34 ? 27.109 6.852 -24.031 1 97.81 34 GLY B O 1
ATOM 4076 N N . ILE B 1 35 ? 24.844 7.18 -24.359 1 98.5 35 ILE B N 1
ATOM 4077 C CA . ILE B 1 35 ? 24.578 7.145 -22.922 1 98.5 35 ILE B CA 1
ATOM 4078 C C . ILE B 1 35 ? 23.375 6.254 -22.641 1 98.5 35 ILE B C 1
ATOM 4080 O O . ILE B 1 35 ? 22.516 6.062 -23.516 1 98.5 35 ILE B O 1
ATOM 4084 N N . ILE B 1 36 ? 23.359 5.645 -21.5 1 98.56 36 ILE B N 1
ATOM 4085 C CA . ILE B 1 36 ? 22.141 5.09 -20.922 1 98.56 36 ILE B CA 1
ATOM 4086 C C . ILE B 1 36 ? 21.469 6.152 -20.062 1 98.56 36 ILE B C 1
ATOM 4088 O O . ILE B 1 36 ? 22.109 6.801 -19.234 1 98.56 36 ILE B O 1
ATOM 4092 N N . TYR B 1 37 ? 20.234 6.438 -20.328 1 98.62 37 TYR B N 1
ATOM 4093 C CA . TYR B 1 37 ? 19.438 7.352 -19.516 1 98.62 37 TYR B CA 1
ATOM 4094 C C . TYR B 1 37 ? 18.141 6.699 -19.078 1 98.62 37 TYR B C 1
ATOM 4096 O O . TYR B 1 37 ? 17.422 6.109 -19.891 1 98.62 37 TYR B O 1
ATOM 4104 N N . HIS B 1 38 ? 17.828 6.773 -17.812 1 98.31 38 HIS B N 1
ATOM 4105 C CA . HIS B 1 38 ? 16.531 6.328 -17.328 1 98.31 38 HIS B CA 1
ATOM 4106 C C . HIS B 1 38 ? 16.062 7.191 -16.156 1 98.31 38 HIS B C 1
ATOM 4108 O O . HIS B 1 38 ? 16.859 7.648 -15.352 1 98.31 38 HIS B O 1
ATOM 4114 N N . ARG B 1 39 ? 14.812 7.496 -16.203 1 97.88 39 ARG B N 1
ATOM 4115 C CA . ARG B 1 39 ? 14.156 8.227 -15.117 1 97.88 39 ARG B CA 1
ATOM 4116 C C . ARG B 1 39 ? 13.414 7.27 -14.188 1 97.88 39 ARG B C 1
ATOM 4118 O O . ARG B 1 39 ? 12.555 6.504 -14.633 1 97.88 39 ARG B O 1
ATOM 4125 N N . GLY B 1 40 ? 13.758 7.309 -12.875 1 97.25 40 GLY B N 1
ATOM 4126 C CA . GLY B 1 40 ? 13.109 6.457 -11.891 1 97.25 40 GLY B CA 1
ATOM 4127 C C . GLY B 1 40 ? 11.68 6.863 -11.602 1 97.25 40 GLY B C 1
ATOM 4128 O O . GLY B 1 40 ? 11.156 7.797 -12.219 1 97.25 40 GLY B O 1
ATOM 4129 N N . GLY B 1 41 ? 11.078 6.102 -10.758 1 96.5 41 GLY B N 1
ATOM 4130 C CA . GLY B 1 41 ? 9.695 6.363 -10.391 1 96.5 41 GLY B CA 1
ATOM 4131 C C . GLY B 1 41 ? 9.516 7.664 -9.633 1 96.5 41 GLY B C 1
ATOM 4132 O O . GLY B 1 41 ? 10.477 8.203 -9.086 1 96.5 41 GLY B O 1
ATOM 4133 N N . THR B 1 42 ? 8.289 8.188 -9.656 1 95.5 42 THR B N 1
ATOM 4134 C CA . THR B 1 42 ? 7.902 9.367 -8.898 1 95.5 42 THR B CA 1
ATOM 4135 C C . THR B 1 42 ? 6.746 9.055 -7.957 1 95.5 42 THR B C 1
ATOM 4137 O O . THR B 1 42 ? 6.062 8.047 -8.125 1 95.5 42 THR B O 1
ATOM 4140 N N . THR B 1 43 ? 6.535 9.836 -6.926 1 93.81 43 THR B N 1
ATOM 4141 C CA . THR B 1 43 ? 5.418 9.664 -6 1 93.81 43 THR B CA 1
ATOM 4142 C C . THR B 1 43 ? 4.113 10.141 -6.637 1 93.81 43 THR B C 1
ATOM 4144 O O . THR B 1 43 ? 4.121 11 -7.52 1 93.81 43 THR B O 1
ATOM 4147 N N . HIS B 1 44 ? 3.078 9.508 -6.203 1 93.38 44 HIS B N 1
ATOM 4148 C CA . HIS B 1 44 ? 1.733 9.867 -6.645 1 93.38 44 HIS B CA 1
ATOM 4149 C C . HIS B 1 44 ? 0.786 10 -5.457 1 93.38 44 HIS B C 1
ATOM 4151 O O . HIS B 1 44 ? 1.043 9.453 -4.383 1 93.38 44 HIS B O 1
ATOM 4157 N N . THR B 1 45 ? -0.269 10.766 -5.656 1 93.5 45 THR B N 1
ATOM 4158 C CA . THR B 1 45 ? -1.321 10.891 -4.652 1 93.5 45 THR B CA 1
ATOM 4159 C C . THR B 1 45 ? -2.564 10.117 -5.074 1 93.5 45 THR B C 1
ATOM 4161 O O . THR B 1 45 ? -2.736 9.797 -6.254 1 93.5 45 THR B O 1
ATOM 4164 N N . ARG B 1 46 ? -3.389 9.812 -4.152 1 92.5 46 ARG B N 1
ATOM 4165 C CA . ARG B 1 46 ? -4.613 9.055 -4.383 1 92.5 46 ARG B CA 1
ATOM 4166 C C . ARG B 1 46 ? -5.684 9.93 -5.027 1 92.5 46 ARG B C 1
ATOM 4168 O O . ARG B 1 46 ? -6.215 10.836 -4.391 1 92.5 46 ARG B O 1
ATOM 4175 N N . ASP B 1 47 ? -5.949 9.609 -6.297 1 90.94 47 ASP B N 1
ATOM 4176 C CA . ASP B 1 47 ? -7.051 10.25 -7.008 1 90.94 47 ASP B CA 1
ATOM 4177 C C . ASP B 1 47 ? -6.965 11.773 -6.887 1 90.94 47 ASP B C 1
ATOM 4179 O O . ASP B 1 47 ? -5.949 12.375 -7.258 1 90.94 47 ASP B O 1
ATOM 4183 N N . ASP B 1 48 ? -7.992 12.422 -6.348 1 87.5 48 ASP B N 1
ATOM 4184 C CA . ASP B 1 48 ? -8.047 13.875 -6.277 1 87.5 48 ASP B CA 1
ATOM 4185 C C . ASP B 1 48 ? -7.703 14.375 -4.875 1 87.5 48 ASP B C 1
ATOM 4187 O O . ASP B 1 48 ? -8.133 15.453 -4.469 1 87.5 48 ASP B O 1
ATOM 4191 N N . THR B 1 49 ? -6.887 13.578 -4.156 1 90.56 49 THR B N 1
ATOM 4192 C CA . THR B 1 49 ? -6.547 13.945 -2.789 1 90.56 49 THR B CA 1
ATOM 4193 C C . THR B 1 49 ? -5.055 14.242 -2.664 1 90.56 49 THR B C 1
ATOM 4195 O O . THR B 1 49 ? -4.305 14.094 -3.631 1 90.56 49 THR B O 1
ATOM 4198 N N . ASP B 1 50 ? -4.637 14.672 -1.445 1 88.81 50 ASP B N 1
ATOM 4199 C CA . ASP B 1 50 ? -3.227 14.945 -1.177 1 88.81 50 ASP B CA 1
ATOM 4200 C C . ASP B 1 50 ? -2.574 13.789 -0.434 1 88.81 50 ASP B C 1
ATOM 4202 O O . ASP B 1 50 ? -1.461 13.914 0.079 1 88.81 50 ASP B O 1
ATOM 4206 N N . VAL B 1 51 ? -3.271 12.68 -0.362 1 90.5 51 VAL B N 1
ATOM 4207 C CA . VAL B 1 51 ? -2.723 11.508 0.307 1 90.5 51 VAL B CA 1
ATOM 4208 C C . VAL B 1 51 ? -1.723 10.805 -0.611 1 90.5 51 VAL B C 1
ATOM 4210 O O . VAL B 1 51 ? -2.088 10.328 -1.688 1 90.5 51 VAL B O 1
ATOM 4213 N N . GLU B 1 52 ? -0.535 10.773 -0.168 1 92.5 52 GLU B N 1
ATOM 4214 C CA . GLU B 1 52 ? 0.498 10.102 -0.945 1 92.5 52 GLU B CA 1
ATOM 4215 C C . GLU B 1 52 ? 0.309 8.586 -0.913 1 92.5 52 GLU B C 1
ATOM 4217 O O . GLU B 1 52 ? -0.037 8.016 0.126 1 92.5 52 GLU B O 1
ATOM 4222 N N . LEU B 1 53 ? 0.586 7.934 -2.018 1 94.06 53 LEU B N 1
ATOM 4223 C CA . LEU B 1 53 ? 0.568 6.477 -2.113 1 94.06 53 LEU B CA 1
ATOM 4224 C C . LEU B 1 53 ? 1.932 5.891 -1.765 1 94.06 53 LEU B C 1
ATOM 4226 O O . LEU B 1 53 ? 2.957 6.555 -1.929 1 94.06 53 LEU B O 1
ATOM 4230 N N . ASP B 1 54 ? 1.909 4.652 -1.248 1 92.88 54 ASP B N 1
ATOM 4231 C CA . ASP B 1 54 ? 3.174 3.965 -1.009 1 92.88 54 ASP B CA 1
ATOM 4232 C C . ASP B 1 54 ? 4.031 3.936 -2.271 1 92.88 54 ASP B C 1
ATOM 4234 O O . ASP B 1 54 ? 3.518 3.727 -3.373 1 92.88 54 ASP B O 1
ATOM 4238 N N . PHE B 1 55 ? 5.266 4.203 -2.02 1 94.69 55 PHE B N 1
ATOM 4239 C CA . PHE B 1 55 ? 6.176 4.238 -3.158 1 94.69 55 PHE B CA 1
ATOM 4240 C C . PHE B 1 55 ? 7.098 3.027 -3.152 1 94.69 55 PHE B C 1
ATOM 4242 O O . PHE B 1 55 ? 7.629 2.65 -2.105 1 94.69 55 PHE B O 1
ATOM 4249 N N . ARG B 1 56 ? 7.223 2.404 -4.289 1 95.88 56 ARG B N 1
ATOM 4250 C CA . ARG B 1 56 ? 8.195 1.362 -4.605 1 95.88 56 ARG B CA 1
ATOM 4251 C C . ARG B 1 56 ? 8.906 1.657 -5.926 1 95.88 56 ARG B C 1
ATOM 4253 O O . ARG B 1 56 ? 8.25 1.863 -6.953 1 95.88 56 ARG B O 1
ATOM 4260 N N . GLN B 1 57 ? 10.195 1.762 -5.891 1 96.75 57 GLN B N 1
ATOM 4261 C CA . GLN B 1 57 ? 10.969 2.143 -7.062 1 96.75 57 GLN B CA 1
ATOM 4262 C C . GLN B 1 57 ? 10.766 1.152 -8.203 1 96.75 57 GLN B C 1
ATOM 4264 O O . GLN B 1 57 ? 10.508 -0.029 -7.969 1 96.75 57 GLN B O 1
ATOM 4269 N N . GLU B 1 58 ? 10.852 1.696 -9.391 1 97.19 58 GLU B N 1
ATOM 4270 C CA . GLU B 1 58 ? 10.797 0.876 -10.594 1 97.19 58 GLU B CA 1
ATOM 4271 C C . GLU B 1 58 ? 11.984 -0.073 -10.672 1 97.19 58 GLU B C 1
ATOM 4273 O O . GLU B 1 58 ? 13.117 0.321 -10.391 1 97.19 58 GLU B O 1
ATOM 4278 N N . SER B 1 59 ? 11.773 -1.286 -11.008 1 97.12 59 SER B N 1
ATOM 4279 C CA . SER B 1 59 ? 12.742 -2.361 -10.805 1 97.12 59 SER B CA 1
ATOM 4280 C C . SER B 1 59 ? 13.977 -2.16 -11.68 1 97.12 59 SER B C 1
ATOM 4282 O O . SER B 1 59 ? 15.102 -2.41 -11.234 1 97.12 59 SER B O 1
ATOM 4284 N N . ASN B 1 60 ? 13.828 -1.792 -12.898 1 97.19 60 ASN B N 1
ATOM 4285 C CA . ASN B 1 60 ? 14.992 -1.583 -13.758 1 97.19 60 ASN B CA 1
ATOM 4286 C C . ASN B 1 60 ? 15.844 -0.413 -13.281 1 97.19 60 ASN B C 1
ATOM 4288 O O . ASN B 1 60 ? 17.078 -0.463 -13.352 1 97.19 60 ASN B O 1
ATOM 4292 N N . PHE B 1 61 ? 15.195 0.616 -12.836 1 97.75 61 PHE B N 1
ATOM 4293 C CA . PHE B 1 61 ? 15.93 1.734 -12.266 1 97.75 61 PHE B CA 1
ATOM 4294 C C . PHE B 1 61 ? 16.672 1.303 -11.008 1 97.75 61 PHE B C 1
ATOM 4296 O O . PHE B 1 61 ? 17.828 1.689 -10.797 1 97.75 61 PHE B O 1
ATOM 4303 N N . SER B 1 62 ? 15.992 0.565 -10.18 1 96.75 62 SER B N 1
ATOM 4304 C CA . SER B 1 62 ? 16.641 0.029 -8.992 1 96.75 62 SER B CA 1
ATOM 4305 C C . SER B 1 62 ? 17.875 -0.79 -9.359 1 96.75 62 SER B C 1
ATOM 4307 O O . SER B 1 62 ? 18.906 -0.72 -8.68 1 96.75 62 SER B O 1
ATOM 4309 N N . TYR B 1 63 ? 17.766 -1.569 -10.375 1 97.19 63 TYR B N 1
ATOM 4310 C CA . TYR B 1 63 ? 18.906 -2.365 -10.805 1 97.19 63 TYR B CA 1
ATOM 4311 C C . TYR B 1 63 ? 20.047 -1.472 -11.266 1 97.19 63 TYR B C 1
ATOM 4313 O O . TYR B 1 63 ? 21.203 -1.708 -10.914 1 97.19 63 TYR B O 1
ATOM 4321 N N . LEU B 1 64 ? 19.734 -0.444 -11.961 1 96.69 64 LEU B N 1
ATOM 4322 C CA . LEU B 1 64 ? 20.734 0.459 -12.531 1 96.69 64 LEU B CA 1
ATOM 4323 C C . LEU B 1 64 ? 21.438 1.246 -11.438 1 96.69 64 LEU B C 1
ATOM 4325 O O . LEU B 1 64 ? 22.609 1.609 -11.586 1 96.69 6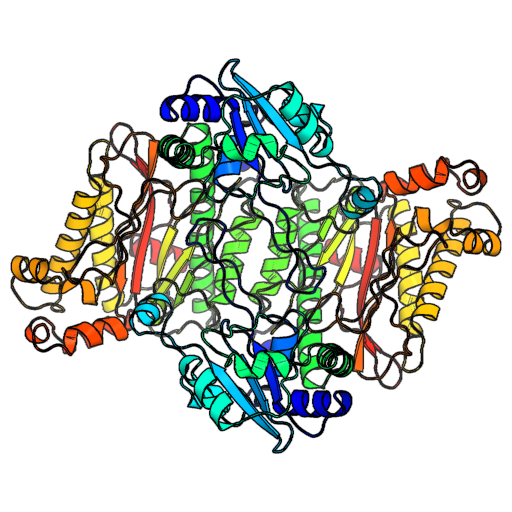4 LEU B O 1
ATOM 4329 N N . THR B 1 65 ? 20.719 1.497 -10.359 1 96.19 65 THR B N 1
ATOM 4330 C CA . THR B 1 65 ? 21.234 2.551 -9.492 1 96.19 65 THR B CA 1
ATOM 4331 C C . THR B 1 65 ? 21.359 2.053 -8.055 1 96.19 65 THR B C 1
ATOM 4333 O O . THR B 1 65 ? 22.188 2.539 -7.293 1 96.19 65 THR B O 1
ATOM 4336 N N . GLY B 1 66 ? 20.391 1.194 -7.66 1 95.06 66 GLY B N 1
ATOM 4337 C CA . GLY B 1 66 ? 20.266 0.826 -6.258 1 95.06 66 GLY B CA 1
ATOM 4338 C C . GLY B 1 66 ? 19.438 1.814 -5.457 1 95.06 66 GLY B C 1
ATOM 4339 O O . GLY B 1 66 ? 19.203 1.609 -4.266 1 95.06 66 GLY B O 1
ATOM 4340 N N . VAL B 1 67 ? 18.953 2.898 -6.141 1 95.69 67 VAL B N 1
ATOM 4341 C CA . VAL B 1 67 ? 18.219 3.955 -5.441 1 95.69 67 VAL B CA 1
ATOM 4342 C C . VAL B 1 67 ? 16.781 3.531 -5.223 1 95.69 67 VAL B C 1
ATOM 4344 O O . VAL B 1 67 ? 16.094 3.143 -6.168 1 95.69 67 VAL B O 1
ATOM 4347 N N . GLU B 1 68 ? 16.312 3.629 -4.027 1 94.44 68 GLU B N 1
ATOM 4348 C CA . GLU B 1 68 ? 14.922 3.287 -3.705 1 94.44 68 GLU B CA 1
ATOM 4349 C C . GLU B 1 68 ? 14.047 4.535 -3.635 1 94.44 68 GLU B C 1
ATOM 4351 O O . GLU B 1 68 ? 12.82 4.449 -3.727 1 94.44 68 GLU B O 1
ATOM 4356 N N . ALA B 1 69 ? 14.656 5.699 -3.447 1 94.25 69 ALA B N 1
ATOM 4357 C CA . ALA B 1 69 ? 13.914 6.949 -3.289 1 94.25 69 ALA B CA 1
ATOM 4358 C C . ALA B 1 69 ? 13.336 7.414 -4.621 1 94.25 69 ALA B C 1
ATOM 4360 O O . ALA B 1 69 ? 13.844 7.066 -5.688 1 94.25 69 ALA B O 1
ATOM 4361 N N . ALA B 1 70 ? 12.312 8.211 -4.605 1 95.44 70 ALA B N 1
ATOM 4362 C CA . ALA B 1 70 ? 11.617 8.695 -5.793 1 95.44 70 ALA B CA 1
ATOM 4363 C C . ALA B 1 70 ? 12.336 9.906 -6.391 1 95.44 70 ALA B C 1
ATOM 4365 O O . ALA B 1 70 ? 13.07 10.602 -5.691 1 95.44 70 ALA B O 1
ATOM 4366 N N . GLY B 1 71 ? 12.141 10.102 -7.695 1 96.12 71 GLY B N 1
ATOM 4367 C CA . GLY B 1 71 ? 12.477 11.359 -8.344 1 96.12 71 GLY B CA 1
ATOM 4368 C C . GLY B 1 71 ? 13.883 11.375 -8.914 1 96.12 71 GLY B C 1
ATOM 4369 O O . GLY B 1 71 ? 14.328 12.398 -9.445 1 96.12 71 GLY B O 1
ATOM 4370 N N . TYR B 1 72 ? 14.617 10.289 -8.82 1 97.75 72 TYR B N 1
ATOM 4371 C CA . TYR B 1 72 ? 16 10.234 -9.281 1 97.75 72 TYR B CA 1
ATOM 4372 C C . TYR B 1 72 ? 16.078 9.883 -10.766 1 97.75 72 TYR B C 1
ATOM 4374 O O . TYR B 1 72 ? 15.141 9.297 -11.312 1 97.75 72 TYR B O 1
ATOM 4382 N N . HIS B 1 73 ? 17.156 10.305 -11.43 1 98.44 73 HIS B N 1
ATOM 4383 C CA . HIS B 1 73 ? 17.547 9.867 -12.766 1 98.44 73 HIS B CA 1
ATOM 4384 C C . HIS B 1 73 ? 18.953 9.266 -12.758 1 98.44 73 HIS B C 1
ATOM 4386 O O . HIS B 1 73 ? 19.672 9.383 -11.766 1 98.44 73 HIS B O 1
ATOM 4392 N N . ILE B 1 74 ? 19.281 8.617 -13.828 1 98.38 74 ILE B N 1
ATOM 4393 C CA . ILE B 1 74 ? 20.641 8.109 -13.992 1 98.38 74 ILE B CA 1
ATOM 4394 C C . ILE B 1 74 ? 21.109 8.352 -15.422 1 98.38 74 ILE B C 1
ATOM 4396 O O . ILE B 1 74 ? 20.344 8.211 -16.375 1 98.38 74 ILE B O 1
ATOM 4400 N N . VAL B 1 75 ? 22.312 8.781 -15.562 1 98.5 75 VAL B N 1
ATOM 4401 C CA . VAL B 1 75 ? 23.016 8.883 -16.828 1 98.5 75 VAL B CA 1
ATOM 4402 C C . VAL B 1 75 ? 24.328 8.109 -16.766 1 98.5 75 VAL B C 1
ATOM 4404 O O . VAL B 1 75 ? 25.125 8.32 -15.859 1 98.5 75 VAL B O 1
ATOM 4407 N N . MET B 1 76 ? 24.531 7.211 -17.672 1 98.19 76 MET B N 1
ATOM 4408 C CA . MET B 1 76 ? 25.766 6.445 -17.766 1 98.19 76 MET B CA 1
ATOM 4409 C C . MET B 1 76 ? 26.406 6.609 -19.141 1 98.19 76 MET B C 1
ATOM 4411 O O . MET B 1 76 ? 25.828 6.227 -20.156 1 98.19 76 MET B O 1
ATOM 4415 N N . GLU B 1 77 ? 27.562 7.152 -19.141 1 97.62 77 GLU B N 1
ATOM 4416 C CA . GLU B 1 77 ? 28.312 7.391 -20.375 1 97.62 77 GLU B CA 1
ATOM 4417 C C . GLU B 1 77 ? 29.141 6.172 -20.781 1 97.62 77 GLU B C 1
ATOM 4419 O O . GLU B 1 77 ? 30.016 5.738 -20.016 1 97.62 77 GLU B O 1
ATOM 4424 N N . LEU B 1 78 ? 28.922 5.656 -21.984 1 97.5 78 LEU B N 1
ATOM 4425 C CA . LEU B 1 78 ? 29.516 4.395 -22.406 1 97.5 78 LEU B CA 1
ATOM 4426 C C . LEU B 1 78 ? 31 4.574 -22.75 1 97.5 78 LEU B C 1
ATOM 4428 O O . LEU B 1 78 ? 31.812 3.686 -22.484 1 97.5 78 LEU B O 1
ATOM 4432 N N . GLU B 1 79 ? 31.375 5.727 -23.312 1 95.62 79 GLU B N 1
ATOM 4433 C CA . GLU B 1 79 ? 32.719 5.934 -23.812 1 95.62 79 GLU B CA 1
ATOM 4434 C C . GLU B 1 79 ? 33.75 5.969 -22.672 1 95.62 79 GLU B C 1
ATOM 4436 O O . GLU B 1 79 ? 34.812 5.336 -22.734 1 95.62 79 GLU B O 1
ATOM 4441 N N . GLU B 1 80 ? 33.438 6.648 -21.594 1 95.06 80 GLU B N 1
ATOM 4442 C CA . GLU B 1 80 ? 34.375 6.859 -20.516 1 95.06 80 GLU B CA 1
ATOM 4443 C C . GLU B 1 80 ? 33.969 6.066 -19.266 1 95.06 80 GLU B C 1
ATOM 4445 O O . GLU B 1 80 ? 34.656 6.082 -18.25 1 95.06 80 GLU B O 1
ATOM 4450 N N . ASP B 1 81 ? 32.812 5.391 -19.312 1 96.25 81 ASP B N 1
ATOM 4451 C CA . ASP B 1 81 ? 32.281 4.617 -18.188 1 96.25 81 ASP B CA 1
ATOM 4452 C C . ASP B 1 81 ? 32.031 5.504 -16.969 1 96.25 81 ASP B C 1
ATOM 4454 O O . ASP B 1 81 ? 32.375 5.137 -15.852 1 96.25 81 ASP B O 1
ATOM 4458 N N . MET B 1 82 ? 31.516 6.746 -17.281 1 97.31 82 MET B N 1
ATOM 4459 C CA . MET B 1 82 ? 31.156 7.668 -16.203 1 97.31 82 MET B CA 1
ATOM 4460 C C . MET B 1 82 ? 29.688 7.504 -15.828 1 97.31 82 MET B C 1
ATOM 4462 O O . MET B 1 82 ? 28.828 7.379 -16.703 1 97.31 82 MET B O 1
ATOM 4466 N N . ILE B 1 83 ? 29.438 7.465 -14.539 1 97.88 83 ILE B N 1
ATOM 4467 C CA . ILE B 1 83 ? 28.078 7.289 -14.039 1 97.88 83 ILE B CA 1
ATOM 4468 C C . ILE B 1 83 ? 27.656 8.531 -13.25 1 97.88 83 ILE B C 1
ATOM 4470 O O . ILE B 1 83 ? 28.297 8.891 -12.266 1 97.88 83 ILE B O 1
ATOM 4474 N N . TYR B 1 84 ? 26.562 9.148 -13.68 1 98.31 84 TYR B N 1
ATOM 4475 C CA . TYR B 1 84 ? 26 10.344 -13.055 1 98.31 84 TYR B CA 1
ATOM 4476 C C . TYR B 1 84 ? 24.656 10.039 -12.43 1 98.31 84 TYR B C 1
ATOM 4478 O O . TYR B 1 84 ? 23.703 9.688 -13.133 1 98.31 84 TYR B O 1
ATOM 4486 N N . LEU B 1 85 ? 24.531 10.102 -11.117 1 98.06 85 LEU B N 1
ATOM 4487 C CA . LEU B 1 85 ? 23.266 10.008 -10.414 1 98.06 85 LEU B CA 1
ATOM 4488 C C . LEU B 1 85 ? 22.625 11.391 -10.266 1 98.06 85 LEU B C 1
ATOM 4490 O O . LEU B 1 85 ? 23.25 12.32 -9.758 1 98.06 85 LEU B O 1
ATOM 4494 N N . ILE B 1 86 ? 21.438 11.531 -10.812 1 98.44 86 ILE B N 1
ATOM 4495 C CA . ILE B 1 86 ? 20.719 12.805 -10.773 1 98.44 86 ILE B CA 1
ATOM 4496 C C . ILE B 1 86 ? 19.688 12.781 -9.656 1 98.44 86 ILE B C 1
ATOM 4498 O O . ILE B 1 86 ? 18.734 11.992 -9.703 1 98.44 86 ILE B O 1
ATOM 4502 N N . ARG B 1 87 ? 19.797 13.547 -8.664 1 97 87 ARG B N 1
ATOM 4503 C CA . ARG B 1 87 ? 18.844 13.609 -7.559 1 97 87 ARG B CA 1
ATOM 4504 C C . ARG B 1 87 ? 17.875 14.766 -7.738 1 97 87 ARG B C 1
ATOM 4506 O O . ARG B 1 87 ? 18.203 15.766 -8.383 1 97 87 ARG B O 1
ATOM 4513 N N . PRO B 1 88 ? 16.672 14.664 -7.234 1 95.94 88 PRO B N 1
ATOM 4514 C CA . PRO B 1 88 ? 15.727 15.781 -7.309 1 95.94 88 PRO B CA 1
ATOM 4515 C C . PRO B 1 88 ? 16.141 16.953 -6.43 1 95.94 88 PRO B C 1
ATOM 4517 O O . PRO B 1 88 ? 16.766 16.766 -5.379 1 95.94 88 PRO B O 1
ATOM 4520 N N . ASP B 1 89 ? 15.789 18.031 -6.895 1 91.44 89 ASP B N 1
ATOM 4521 C CA . ASP B 1 89 ? 15.93 19.219 -6.059 1 91.44 89 ASP B CA 1
ATOM 4522 C C . ASP B 1 89 ? 14.797 19.297 -5.039 1 91.44 89 ASP B C 1
ATOM 4524 O O . ASP B 1 89 ? 13.68 18.844 -5.301 1 91.44 89 ASP B O 1
ATOM 4528 N N . ARG B 1 90 ? 15.094 19.641 -3.789 1 89.19 90 ARG B N 1
ATOM 4529 C CA . ARG B 1 90 ? 14.086 19.891 -2.762 1 89.19 90 ARG B CA 1
ATOM 4530 C C . ARG B 1 90 ? 14.188 21.312 -2.217 1 89.19 90 ARG B C 1
ATOM 4532 O O . ARG B 1 90 ? 14.977 21.578 -1.305 1 89.19 90 ARG B O 1
ATOM 4539 N N . PRO B 1 91 ? 13.289 22.078 -2.715 1 87.62 91 PRO B N 1
ATOM 4540 C CA . PRO B 1 91 ? 13.305 23.453 -2.195 1 87.62 91 PRO B CA 1
ATOM 4541 C C . PRO B 1 91 ? 13.062 23.516 -0.69 1 87.62 91 PRO B C 1
ATOM 4543 O O . PRO B 1 91 ? 12.5 22.578 -0.113 1 87.62 91 PRO B O 1
ATOM 4546 N N . LYS B 1 92 ? 13.5 24.547 -0.114 1 82.81 92 LYS B N 1
ATOM 4547 C CA . LYS B 1 92 ? 13.438 24.719 1.334 1 82.81 92 LYS B CA 1
ATOM 4548 C C . LYS B 1 92 ? 12.016 24.531 1.853 1 82.81 92 LYS B C 1
ATOM 4550 O O . LYS B 1 92 ? 11.812 23.906 2.893 1 82.81 92 LYS B O 1
ATOM 4555 N N . ALA B 1 93 ? 11.078 25.047 1.141 1 82.19 93 ALA B N 1
ATOM 4556 C CA . ALA B 1 93 ? 9.688 24.922 1.558 1 82.19 93 ALA B CA 1
ATOM 4557 C C . ALA B 1 93 ? 9.281 23.453 1.657 1 82.19 93 ALA B C 1
ATOM 4559 O O . ALA B 1 93 ? 8.562 23.062 2.578 1 82.19 93 ALA B O 1
ATOM 4560 N N . GLU B 1 94 ? 9.805 22.672 0.783 1 85.81 94 GLU B N 1
ATOM 4561 C CA . GLU B 1 94 ? 9.492 21.234 0.773 1 85.81 94 GLU B CA 1
ATOM 4562 C C . GLU B 1 94 ? 10.266 20.5 1.859 1 85.81 94 GLU B C 1
ATOM 4564 O O . GLU B 1 94 ? 9.82 19.453 2.34 1 85.81 94 GLU B O 1
ATOM 4569 N N . GLN B 1 95 ? 11.383 21.062 2.191 1 86.81 95 GLN B N 1
ATOM 4570 C CA . GLN B 1 95 ? 12.195 20.422 3.229 1 86.81 95 GLN B CA 1
ATOM 4571 C C . GLN B 1 95 ? 11.5 20.5 4.586 1 86.81 95 GLN B C 1
ATOM 4573 O O . GLN B 1 95 ? 11.68 19.609 5.426 1 86.81 95 GLN B O 1
ATOM 4578 N N . LEU B 1 96 ? 10.68 21.531 4.758 1 84.38 96 LEU B N 1
ATOM 4579 C CA . LEU B 1 96 ? 9.883 21.641 5.977 1 84.38 96 LEU B CA 1
ATOM 4580 C C . LEU B 1 96 ? 8.914 20.469 6.102 1 84.38 96 LEU B C 1
ATOM 4582 O O . LEU B 1 96 ? 8.703 19.953 7.195 1 84.38 96 LEU B O 1
ATOM 4586 N N . TRP B 1 97 ? 8.461 19.969 4.965 1 84.25 97 TRP B N 1
ATOM 4587 C CA . TRP B 1 97 ? 7.41 18.969 4.941 1 84.25 97 TRP B CA 1
ATOM 4588 C C . TRP B 1 97 ? 8.008 17.562 4.789 1 84.25 97 TRP B C 1
ATOM 4590 O O . TRP B 1 97 ? 7.512 16.609 5.383 1 84.25 97 TRP B O 1
ATOM 4600 N N . LYS B 1 98 ? 9.094 17.5 4.078 1 87.88 98 LYS B N 1
ATOM 4601 C CA . LYS B 1 98 ? 9.578 16.172 3.729 1 87.88 98 LYS B CA 1
ATOM 4602 C C . LYS B 1 98 ? 10.984 15.945 4.27 1 87.88 98 LYS B C 1
ATOM 4604 O O . LYS B 1 98 ? 11.547 14.859 4.105 1 87.88 98 LYS B O 1
ATOM 4609 N N . GLY B 1 99 ? 11.594 16.953 4.863 1 88.06 99 GLY B N 1
ATOM 4610 C CA . GLY B 1 99 ? 12.922 16.812 5.449 1 88.06 99 GLY B CA 1
ATOM 4611 C C . GLY B 1 99 ? 14.031 17.234 4.516 1 88.06 99 GLY B C 1
ATOM 4612 O O . GLY B 1 99 ? 13.797 17.5 3.332 1 88.06 99 GLY B O 1
ATOM 4613 N N . ILE B 1 100 ? 15.188 17.344 5.078 1 88.38 100 ILE B N 1
ATOM 4614 C CA . ILE B 1 100 ? 16.375 17.734 4.332 1 88.38 100 ILE B CA 1
ATOM 4615 C C . ILE B 1 100 ? 16.938 16.531 3.574 1 88.38 100 ILE B C 1
ATOM 4617 O O . ILE B 1 100 ? 17.109 15.453 4.148 1 88.38 100 ILE B O 1
ATOM 4621 N N . PRO B 1 101 ? 17.141 16.75 2.318 1 89.81 101 PRO B N 1
ATOM 4622 C CA . PRO B 1 101 ? 17.703 15.641 1.551 1 89.81 101 PRO B CA 1
ATOM 4623 C C . PRO B 1 101 ? 19.125 15.273 1.99 1 89.81 101 PRO B C 1
ATOM 4625 O O . PRO B 1 101 ? 19.828 16.125 2.549 1 89.81 101 PRO B O 1
ATOM 4628 N N . GLU B 1 102 ? 19.516 14.078 1.662 1 89.31 102 GLU B N 1
ATOM 4629 C CA . GLU B 1 102 ? 20.891 13.664 1.908 1 89.31 102 GLU B CA 1
ATOM 4630 C C . GLU B 1 102 ? 21.859 14.5 1.089 1 89.31 102 GLU B C 1
ATOM 4632 O O . GLU B 1 102 ? 21.609 14.797 -0.08 1 89.31 102 GLU B O 1
ATOM 4637 N N . PRO B 1 103 ? 23.016 14.828 1.734 1 92.44 103 PRO B N 1
ATOM 4638 C CA . PRO B 1 103 ? 24.016 15.586 0.973 1 92.44 103 PRO B CA 1
ATOM 4639 C C . PRO B 1 103 ? 24.688 14.742 -0.11 1 92.44 103 PRO B C 1
ATOM 4641 O O . PRO B 1 103 ? 24.703 13.516 -0.021 1 92.44 103 PRO B O 1
ATOM 4644 N N . ASP B 1 104 ? 25.234 15.414 -1.087 1 95 104 ASP B N 1
ATOM 4645 C CA . ASP B 1 104 ? 25.875 14.742 -2.219 1 95 104 ASP B CA 1
ATOM 4646 C C . ASP B 1 104 ? 26.969 13.797 -1.753 1 95 104 ASP B C 1
ATOM 4648 O O . ASP B 1 104 ? 27.125 12.703 -2.299 1 95 104 ASP B O 1
ATOM 4652 N N . GLU B 1 105 ? 27.688 14.211 -0.759 1 94.81 105 GLU B N 1
ATOM 4653 C CA . GLU B 1 105 ? 28.797 13.391 -0.258 1 94.81 105 GLU B CA 1
ATOM 4654 C C . GLU B 1 105 ? 28.281 12.062 0.29 1 94.81 105 GLU B C 1
ATOM 4656 O O . GLU B 1 105 ? 28.906 11.016 0.082 1 94.81 105 GLU B O 1
ATOM 4661 N N . ALA B 1 106 ? 27.188 12.156 0.968 1 93.38 106 ALA B N 1
ATOM 4662 C CA . ALA B 1 106 ? 26.594 10.93 1.507 1 93.38 106 ALA B CA 1
ATOM 4663 C C . ALA B 1 106 ? 26.109 10.016 0.385 1 93.38 106 ALA B C 1
ATOM 4665 O O . ALA B 1 106 ? 26.234 8.789 0.482 1 93.38 106 ALA B O 1
ATOM 4666 N N . LEU B 1 107 ? 25.562 10.547 -0.686 1 93.94 107 LEU B N 1
ATOM 4667 C CA . LEU B 1 107 ? 25.094 9.773 -1.83 1 93.94 107 LEU B CA 1
ATOM 4668 C C . LEU B 1 107 ? 26.266 9.102 -2.543 1 93.94 107 LEU B C 1
ATOM 4670 O O . LEU B 1 107 ? 26.172 7.941 -2.953 1 93.94 107 LEU B O 1
ATOM 4674 N N . LEU B 1 108 ? 27.406 9.844 -2.641 1 93.81 108 LEU B N 1
ATOM 4675 C CA . LEU B 1 108 ? 28.594 9.289 -3.289 1 93.81 108 LEU B CA 1
ATOM 4676 C C . LEU B 1 108 ? 29.156 8.133 -2.482 1 93.81 108 LEU B C 1
ATOM 4678 O O . LEU B 1 108 ? 29.734 7.199 -3.049 1 93.81 108 LEU B O 1
ATOM 4682 N N . GLU B 1 109 ? 28.953 8.227 -1.196 1 91.81 109 GLU B N 1
ATOM 4683 C CA . GLU B 1 109 ? 29.406 7.141 -0.331 1 91.81 109 GLU B CA 1
ATOM 4684 C C . GLU B 1 109 ? 28.5 5.93 -0.424 1 91.81 109 GLU B C 1
ATOM 4686 O O . GLU B 1 109 ? 28.953 4.789 -0.321 1 91.81 109 GLU B O 1
ATOM 4691 N N . LYS B 1 110 ? 27.297 6.191 -0.676 1 91.31 110 LYS B N 1
ATOM 4692 C CA . LYS B 1 110 ? 26.281 5.141 -0.66 1 91.31 110 LYS B CA 1
ATOM 4693 C C . LYS B 1 110 ? 26.188 4.441 -2.014 1 91.31 110 LYS B C 1
ATOM 4695 O O . LYS B 1 110 ? 26.016 3.225 -2.082 1 91.31 110 LYS B O 1
ATOM 4700 N N . TYR B 1 111 ? 26.266 5.242 -3.037 1 92.06 111 TYR B N 1
ATOM 4701 C CA . TYR B 1 111 ? 26.125 4.727 -4.395 1 92.06 111 TYR B CA 1
ATOM 4702 C C . TYR B 1 111 ? 27.438 4.801 -5.152 1 92.06 111 TYR B C 1
ATOM 4704 O O . TYR B 1 111 ? 28.125 5.828 -5.133 1 92.06 111 TYR B O 1
ATOM 4712 N N . ASN B 1 112 ? 27.859 3.66 -5.742 1 93.31 112 ASN B N 1
ATOM 4713 C CA . ASN B 1 112 ? 29.094 3.621 -6.5 1 93.31 112 ASN B CA 1
ATOM 4714 C C . ASN B 1 112 ? 28.969 4.34 -7.84 1 93.31 112 ASN B C 1
ATOM 4716 O O . ASN B 1 112 ? 28.984 3.703 -8.891 1 93.31 112 ASN B O 1
ATOM 4720 N N . VAL B 1 113 ? 28.812 5.688 -7.773 1 95.69 113 VAL B N 1
ATOM 4721 C CA . VAL B 1 113 ? 28.703 6.559 -8.938 1 95.69 113 VAL B CA 1
ATOM 4722 C C . VAL B 1 113 ? 29.844 7.582 -8.922 1 95.69 113 VAL B C 1
ATOM 4724 O O . VAL B 1 113 ? 30.562 7.695 -7.934 1 95.69 113 VAL B O 1
ATOM 4727 N N . ASP B 1 114 ? 30.016 8.266 -10.039 1 96.69 114 ASP B N 1
ATOM 4728 C CA . ASP B 1 114 ? 31.156 9.172 -10.164 1 96.69 114 ASP B CA 1
ATOM 4729 C C . ASP B 1 114 ? 30.766 10.602 -9.781 1 96.69 114 ASP B C 1
ATOM 4731 O O . ASP B 1 114 ? 31.609 11.367 -9.305 1 96.69 114 ASP B O 1
ATOM 4735 N N . CYS B 1 115 ? 29.516 10.945 -10.062 1 97.06 115 CYS B N 1
ATOM 4736 C CA . CYS B 1 115 ? 29.094 12.32 -9.852 1 97.06 115 CYS B CA 1
ATOM 4737 C C . CYS B 1 115 ? 27.609 12.391 -9.5 1 97.06 115 CYS B C 1
ATOM 4739 O O . CYS B 1 115 ? 26.828 11.547 -9.938 1 97.06 115 CYS B O 1
ATOM 4741 N N . ILE B 1 116 ? 27.281 13.398 -8.648 1 97.75 116 ILE B N 1
ATOM 4742 C CA . ILE B 1 116 ? 25.891 13.719 -8.344 1 97.75 116 ILE B CA 1
ATOM 4743 C C . ILE B 1 116 ? 25.516 15.047 -8.992 1 97.75 116 ILE B C 1
ATOM 4745 O O . ILE B 1 116 ? 26.266 16.016 -8.922 1 97.75 116 ILE B O 1
ATOM 4749 N N . LEU B 1 117 ? 24.406 15.055 -9.727 1 97.88 117 LEU B N 1
ATOM 4750 C CA . LEU B 1 117 ? 23.844 16.281 -10.297 1 97.88 117 LEU B CA 1
ATOM 4751 C C . LEU B 1 117 ? 22.422 16.516 -9.789 1 97.88 117 LEU B C 1
ATOM 4753 O O . LEU B 1 117 ? 21.734 15.578 -9.375 1 97.88 117 LEU B O 1
ATOM 4757 N N . LEU B 1 118 ? 22.031 17.75 -9.773 1 96.88 118 LEU B N 1
ATOM 4758 C CA . LEU B 1 118 ? 20.625 18.078 -9.578 1 96.88 118 LEU B CA 1
ATOM 4759 C C . LEU B 1 118 ? 19.844 17.891 -10.867 1 96.88 118 LEU B C 1
ATOM 4761 O O . LEU B 1 118 ? 20.359 18.094 -11.961 1 96.88 118 LEU B O 1
ATOM 4765 N N . ASP B 1 119 ? 18.594 17.469 -10.656 1 97.19 119 ASP B N 1
ATOM 4766 C CA . ASP B 1 119 ? 17.75 17.297 -11.836 1 97.19 119 ASP B CA 1
ATOM 4767 C C . ASP B 1 119 ? 17.625 18.594 -12.625 1 97.19 119 ASP B C 1
ATOM 4769 O O . ASP B 1 119 ? 17.516 18.578 -13.852 1 97.19 119 ASP B O 1
ATOM 4773 N N . THR B 1 120 ? 17.75 19.734 -12 1 96.44 120 THR B N 1
ATOM 4774 C CA . THR B 1 120 ? 17.641 21.047 -12.648 1 96.44 120 THR B CA 1
ATOM 4775 C C . THR B 1 120 ? 18.859 21.297 -13.531 1 96.44 120 THR B C 1
ATOM 4777 O O . THR B 1 120 ? 18.844 22.203 -14.375 1 96.44 120 THR B O 1
ATOM 4780 N N . GLN B 1 121 ? 19.906 20.516 -13.336 1 97.62 121 GLN B N 1
ATOM 4781 C CA . GLN B 1 121 ? 21.141 20.672 -14.109 1 97.62 121 GLN B CA 1
ATOM 4782 C C . GLN B 1 121 ? 21.172 19.703 -15.289 1 97.62 121 GLN B C 1
ATOM 4784 O O . GLN B 1 121 ? 22.047 19.812 -16.156 1 97.62 121 GLN B O 1
ATOM 4789 N N . LEU B 1 122 ? 20.297 18.781 -15.336 1 98.19 122 LEU B N 1
ATOM 4790 C CA . LEU B 1 122 ? 20.391 17.641 -16.25 1 98.19 122 LEU B CA 1
ATOM 4791 C C . LEU B 1 122 ? 20.328 18.094 -17.703 1 98.19 122 LEU B C 1
ATOM 4793 O O . LEU B 1 122 ? 21.125 17.641 -18.531 1 98.19 122 LEU B O 1
ATOM 4797 N N . LYS B 1 123 ? 19.422 18.953 -18.031 1 98.06 123 LYS B N 1
ATOM 4798 C CA . LYS B 1 123 ? 19.234 19.406 -19.406 1 98.06 123 LYS B CA 1
ATOM 4799 C C . LYS B 1 123 ? 20.516 20.047 -19.953 1 98.06 123 LYS B C 1
ATOM 4801 O O . LYS B 1 123 ? 20.984 19.688 -21.031 1 98.06 123 LYS B O 1
ATOM 4806 N N . ASP B 1 124 ? 21.078 20.969 -19.234 1 97.81 124 ASP B N 1
ATOM 4807 C CA . ASP B 1 124 ? 22.312 21.641 -19.641 1 97.81 124 ASP B CA 1
ATOM 4808 C C . ASP B 1 124 ? 23.484 20.656 -19.703 1 97.81 124 ASP B C 1
ATOM 4810 O O . ASP B 1 124 ? 24.312 20.734 -20.594 1 97.81 124 ASP B O 1
ATOM 4814 N N . PHE B 1 125 ? 23.5 19.812 -18.703 1 98.06 125 PHE B N 1
ATOM 4815 C CA . PHE B 1 125 ? 24.547 18.797 -18.672 1 98.06 125 PHE B CA 1
ATOM 4816 C C . PHE B 1 125 ? 24.531 17.953 -19.953 1 98.06 125 PHE B C 1
ATOM 4818 O O . PHE B 1 125 ? 25.578 17.703 -20.547 1 98.06 125 PHE B O 1
ATOM 4825 N N . LEU B 1 126 ? 23.359 17.531 -20.406 1 98.12 126 LEU B N 1
ATOM 4826 C CA . LEU B 1 126 ? 23.234 16.719 -21.594 1 98.12 126 LEU B CA 1
ATOM 4827 C C . LEU B 1 126 ? 23.625 17.5 -22.844 1 98.12 126 LEU B C 1
ATOM 4829 O O . LEU B 1 126 ? 24.188 16.938 -23.781 1 98.12 126 LEU B O 1
ATOM 4833 N N . LYS B 1 127 ? 23.281 18.766 -22.859 1 97.19 127 LYS B N 1
ATOM 4834 C CA . LYS B 1 127 ? 23.688 19.625 -23.984 1 97.19 127 LYS B CA 1
ATOM 4835 C C . LYS B 1 127 ? 25.219 19.656 -24.109 1 97.19 127 LYS B C 1
ATOM 4837 O O . LYS B 1 127 ? 25.75 19.641 -25.219 1 97.19 127 LYS B O 1
ATOM 4842 N N . ASP B 1 128 ? 25.812 19.719 -22.969 1 97.12 128 ASP B N 1
ATOM 4843 C CA . ASP B 1 128 ? 27.266 19.781 -22.969 1 97.12 128 ASP B CA 1
ATOM 4844 C C . ASP B 1 128 ? 27.875 18.438 -23.344 1 97.12 128 ASP B C 1
ATOM 4846 O O . ASP B 1 128 ? 28.906 18.375 -24.016 1 97.12 128 ASP B O 1
ATOM 4850 N N . LEU B 1 129 ? 27.234 17.391 -22.875 1 96.25 129 LEU B N 1
ATOM 4851 C CA . LEU B 1 129 ? 27.75 16.031 -23.094 1 96.25 129 LEU B CA 1
ATOM 4852 C C . LEU B 1 129 ? 27.609 15.641 -24.562 1 96.25 129 LEU B C 1
ATOM 4854 O O . LEU B 1 129 ? 28.422 14.883 -25.094 1 96.25 129 LEU B O 1
ATOM 4858 N N . LYS B 1 130 ? 26.578 16.062 -25.281 1 96.19 130 LYS B N 1
ATOM 4859 C CA . LYS B 1 130 ? 26.281 15.828 -26.688 1 96.19 130 LYS B CA 1
ATOM 4860 C C . LYS B 1 130 ? 26.344 14.336 -27.031 1 96.19 130 LYS B C 1
ATOM 4862 O O . LYS B 1 130 ? 27.078 13.922 -27.922 1 96.19 130 LYS B O 1
ATOM 4867 N N . PRO B 1 131 ? 25.531 13.602 -26.391 1 96.88 131 PRO B N 1
ATOM 4868 C CA . PRO B 1 131 ? 25.562 12.172 -26.672 1 96.88 131 PRO B CA 1
ATOM 4869 C C . PRO B 1 131 ? 25.156 11.852 -28.125 1 96.88 131 PRO B C 1
ATOM 4871 O O . PRO B 1 131 ? 24.281 12.508 -28.688 1 96.88 131 PRO B O 1
ATOM 4874 N N . SER B 1 132 ? 25.797 10.828 -28.703 1 97.06 132 SER B N 1
ATOM 4875 C CA . SER B 1 132 ? 25.469 10.383 -30.047 1 97.06 132 SER B CA 1
ATOM 4876 C C . SER B 1 132 ? 24.141 9.633 -30.078 1 97.06 132 SER B C 1
ATOM 4878 O O . SER B 1 132 ? 23.391 9.703 -31.062 1 97.06 132 SER B O 1
ATOM 4880 N N . VAL B 1 133 ? 23.875 8.883 -29.016 1 98 133 VAL B N 1
ATOM 4881 C CA . VAL B 1 133 ? 22.641 8.109 -28.844 1 98 133 VAL B CA 1
ATOM 4882 C C . VAL B 1 133 ? 22.266 8.039 -27.375 1 98 133 VAL B C 1
ATOM 4884 O O . VAL B 1 133 ? 23.141 8.016 -26.5 1 98 133 VAL B O 1
ATOM 4887 N N . ILE B 1 134 ? 20.984 8.086 -27.078 1 98.56 134 ILE B N 1
ATOM 4888 C CA . ILE B 1 134 ? 20.469 7.902 -25.734 1 98.56 134 ILE B CA 1
ATOM 4889 C C . ILE B 1 134 ? 19.703 6.582 -25.656 1 98.56 134 ILE B C 1
ATOM 4891 O O . ILE B 1 134 ? 18.578 6.473 -26.156 1 98.56 134 ILE B O 1
ATOM 4895 N N . PHE B 1 135 ? 20.312 5.555 -25.031 1 98.56 135 PHE B N 1
ATOM 4896 C CA . PHE B 1 135 ? 19.641 4.285 -24.781 1 98.56 135 PHE B CA 1
ATOM 4897 C C . PHE B 1 135 ? 18.75 4.391 -23.547 1 98.56 135 PHE B C 1
ATOM 4899 O O . PHE B 1 135 ? 19.188 4.801 -22.484 1 98.56 135 PHE B O 1
ATOM 4906 N N . THR B 1 136 ? 17.484 4.098 -23.703 1 98.31 136 THR B N 1
ATOM 4907 C CA . THR B 1 136 ? 16.547 4.109 -22.578 1 98.31 136 THR B CA 1
ATOM 4908 C C . THR B 1 136 ? 15.516 2.992 -22.719 1 98.31 136 THR B C 1
ATOM 4910 O O . THR B 1 136 ? 15.586 2.199 -23.672 1 98.31 136 THR B O 1
ATOM 4913 N N . LEU B 1 137 ? 14.656 2.824 -21.734 1 97.19 137 LEU B N 1
ATOM 4914 C CA . LEU B 1 137 ? 13.609 1.809 -21.781 1 97.19 137 LEU B CA 1
ATOM 4915 C C . LEU B 1 137 ? 12.422 2.289 -22.594 1 97.19 137 LEU B C 1
ATOM 4917 O O . LEU B 1 137 ? 12.203 3.496 -22.734 1 97.19 137 LEU B O 1
ATOM 4921 N N . ASP B 1 138 ? 11.617 1.371 -23.094 1 94.25 138 ASP B N 1
ATOM 4922 C CA . ASP B 1 138 ? 10.484 1.677 -23.969 1 94.25 138 ASP B CA 1
ATOM 4923 C C . ASP B 1 138 ? 9.406 2.451 -23.203 1 94.25 138 ASP B C 1
ATOM 4925 O O . ASP B 1 138 ? 8.625 3.191 -23.812 1 94.25 138 ASP B O 1
ATOM 4929 N N . PHE B 1 139 ? 9.398 2.33 -21.891 1 91.62 139 PHE B N 1
ATOM 4930 C CA . PHE B 1 139 ? 8.336 2.969 -21.125 1 91.62 139 PHE B CA 1
ATOM 4931 C C . PHE B 1 139 ? 8.859 4.18 -20.375 1 91.62 139 PHE B C 1
ATOM 4933 O O . PHE B 1 139 ? 8.117 4.82 -19.625 1 91.62 139 PHE B O 1
ATOM 4940 N N . THR B 1 140 ? 10.117 4.508 -20.578 1 92.62 140 THR B N 1
ATOM 4941 C CA . THR B 1 140 ? 10.672 5.664 -19.891 1 92.62 140 THR B CA 1
ATOM 4942 C C . THR B 1 140 ? 9.922 6.938 -20.266 1 92.62 140 THR B C 1
ATOM 4944 O O . THR B 1 140 ? 9.727 7.219 -21.453 1 92.62 140 THR B O 1
ATOM 4947 N N . ASP B 1 141 ? 9.508 7.684 -19.297 1 91.69 141 ASP B N 1
ATOM 4948 C CA . ASP B 1 141 ? 8.891 8.984 -19.516 1 91.69 141 ASP B CA 1
ATOM 4949 C C . ASP B 1 141 ? 9.945 10.07 -19.703 1 91.69 141 ASP B C 1
ATOM 4951 O O . ASP B 1 141 ? 10.453 10.617 -18.719 1 91.69 141 ASP B O 1
ATOM 4955 N N . ILE B 1 142 ? 10.211 10.375 -20.906 1 95.25 142 ILE B N 1
ATOM 4956 C CA . ILE B 1 142 ? 11.211 11.398 -21.172 1 95.25 142 ILE B CA 1
ATOM 4957 C C . ILE B 1 142 ? 10.555 12.773 -21.188 1 95.25 142 ILE B C 1
ATOM 4959 O O . ILE B 1 142 ? 9.656 13.031 -22 1 95.25 142 ILE B O 1
ATOM 4963 N N . ASP B 1 143 ? 10.961 13.609 -20.344 1 96.94 143 ASP B N 1
ATOM 4964 C CA . ASP B 1 143 ? 10.492 14.984 -20.266 1 96.94 143 ASP B CA 1
ATOM 4965 C C . ASP B 1 143 ? 11.414 15.93 -21.031 1 96.94 143 ASP B C 1
ATOM 4967 O O . ASP B 1 143 ? 12.469 16.312 -20.531 1 96.94 143 ASP B O 1
ATOM 4971 N N . TYR B 1 144 ? 11.023 16.297 -22.219 1 96.31 144 TYR B N 1
ATOM 4972 C CA . TYR B 1 144 ? 11.844 17.125 -23.094 1 96.31 144 TYR B CA 1
ATOM 4973 C C . TYR B 1 144 ? 11.766 18.594 -22.688 1 96.31 144 TYR B C 1
ATOM 4975 O O . TYR B 1 144 ?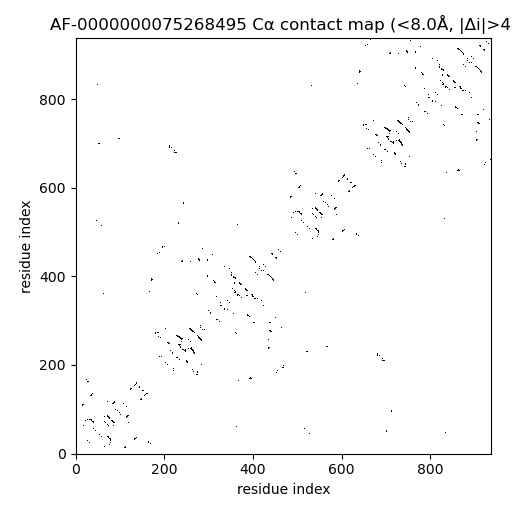 12.555 19.422 -23.156 1 96.31 144 TYR B O 1
ATOM 4983 N N . ASP B 1 145 ? 10.812 18.906 -21.828 1 95.31 145 ASP B N 1
ATOM 4984 C CA . ASP B 1 145 ? 10.656 20.281 -21.391 1 95.31 145 ASP B CA 1
ATOM 4985 C C . ASP B 1 145 ? 11.633 20.625 -20.266 1 95.31 145 ASP B C 1
ATOM 4987 O O . ASP B 1 145 ? 12.203 21.719 -20.234 1 95.31 145 ASP B O 1
ATOM 4991 N N . HIS B 1 146 ? 11.875 19.609 -19.453 1 95.62 146 HIS B N 1
ATOM 4992 C CA . HIS B 1 146 ? 12.586 19.969 -18.234 1 95.62 146 HIS B CA 1
ATOM 4993 C C . HIS B 1 146 ? 13.953 19.297 -18.172 1 95.62 146 HIS B C 1
ATOM 4995 O O . HIS B 1 146 ? 14.906 19.859 -17.641 1 95.62 146 HIS B O 1
ATOM 5001 N N . TYR B 1 147 ? 14.062 18.062 -18.688 1 97.12 147 TYR B N 1
ATOM 5002 C CA . TYR B 1 147 ? 15.25 17.312 -18.328 1 97.12 147 TYR B CA 1
ATOM 5003 C C . TYR B 1 147 ? 16.094 16.984 -19.547 1 97.12 147 TYR B C 1
ATOM 5005 O O . TYR B 1 147 ? 17.312 16.922 -19.484 1 97.12 147 TYR B O 1
ATOM 5013 N N . VAL B 1 148 ? 15.453 16.688 -20.672 1 97.88 148 VAL B N 1
ATOM 5014 C CA . VAL B 1 148 ? 16.172 16.266 -21.875 1 97.88 148 VAL B CA 1
ATOM 5015 C C . VAL B 1 148 ? 15.914 17.266 -23 1 97.88 148 VAL B C 1
ATOM 5017 O O . VAL B 1 148 ? 14.766 17.562 -23.328 1 97.88 148 VAL B O 1
ATOM 5020 N N . PRO B 1 149 ? 16.984 17.766 -23.641 1 97.31 149 PRO B N 1
ATOM 5021 C CA . PRO B 1 149 ? 16.781 18.688 -24.766 1 97.31 149 PRO B CA 1
ATOM 5022 C C . PRO B 1 149 ? 15.992 18.062 -25.922 1 97.31 149 PRO B C 1
ATOM 5024 O O . PRO B 1 149 ? 16.25 16.906 -26.281 1 97.31 149 PRO B O 1
ATOM 5027 N N . MET B 1 150 ? 15.117 18.797 -26.5 1 96.62 150 MET B N 1
ATOM 5028 C CA . MET B 1 150 ? 14.227 18.344 -27.562 1 96.62 150 MET B CA 1
ATOM 5029 C C . MET B 1 150 ? 15.031 17.844 -28.766 1 96.62 150 MET B C 1
ATOM 5031 O O . MET B 1 150 ? 14.602 16.922 -29.469 1 96.62 150 MET B O 1
ATOM 5035 N N . GLU B 1 151 ? 16.188 18.391 -29.016 1 95.38 151 GLU B N 1
ATOM 5036 C CA . GLU B 1 151 ? 17.016 18.047 -30.172 1 95.38 151 GLU B CA 1
ATOM 5037 C C . GLU B 1 151 ? 17.484 16.594 -30.109 1 95.38 151 GLU B C 1
ATOM 5039 O O . GLU B 1 151 ? 17.922 16.031 -31.109 1 95.38 151 GLU B O 1
ATOM 5044 N N . TYR B 1 152 ? 17.359 16 -28.953 1 96.75 152 TYR B N 1
ATOM 5045 C CA . TYR B 1 152 ? 17.859 14.633 -28.812 1 96.75 152 TYR B CA 1
ATOM 5046 C C . TYR B 1 152 ? 16.75 13.617 -29.031 1 96.75 152 TYR B C 1
ATOM 5048 O O . TYR B 1 152 ? 16.984 12.406 -28.969 1 96.75 152 TYR B O 1
ATOM 5056 N N . LYS B 1 153 ? 15.523 14.062 -29.219 1 96.88 153 LYS B N 1
ATOM 5057 C CA . LYS B 1 153 ? 14.391 13.172 -29.438 1 96.88 153 LYS B CA 1
ATOM 5058 C C . LYS B 1 153 ? 14.695 12.164 -30.547 1 96.88 153 LYS B C 1
ATOM 5060 O O . LYS B 1 153 ? 14.352 10.984 -30.438 1 96.88 153 LYS B O 1
ATOM 5065 N N . SER B 1 154 ? 15.414 12.539 -31.578 1 96.75 154 SER B N 1
ATOM 5066 C CA . SER B 1 154 ? 15.727 11.68 -32.719 1 96.75 154 SER B CA 1
ATOM 5067 C C . SER B 1 154 ? 16.891 10.75 -32.406 1 96.75 154 SER B C 1
ATOM 5069 O O . SER B 1 154 ? 17.172 9.82 -33.156 1 96.75 154 SER B O 1
ATOM 5071 N N . LYS B 1 155 ? 17.562 10.938 -31.297 1 97.25 155 LYS B N 1
ATOM 5072 C CA . LYS B 1 155 ? 18.734 10.148 -30.938 1 97.25 155 LYS B CA 1
ATOM 5073 C C . LYS B 1 155 ? 18.391 9.109 -29.875 1 97.25 155 LYS B C 1
ATOM 5075 O O . LYS B 1 155 ? 19.281 8.414 -29.375 1 97.25 155 LYS B O 1
ATOM 5080 N N . VAL B 1 156 ? 17.125 9 -29.5 1 98.06 156 VAL B N 1
ATOM 5081 C CA . VAL B 1 156 ? 16.703 8.094 -28.438 1 98.06 156 VAL B CA 1
ATOM 5082 C C . VAL B 1 156 ? 16.516 6.688 -29.016 1 98.06 156 VAL B C 1
ATOM 5084 O O . VAL B 1 156 ? 15.852 6.512 -30.047 1 98.06 156 VAL B O 1
ATOM 5087 N N . ASP B 1 157 ? 17.156 5.73 -28.469 1 97.88 157 ASP B N 1
ATOM 5088 C CA . ASP B 1 157 ? 17.016 4.316 -28.797 1 97.88 157 ASP B CA 1
ATOM 5089 C C . ASP B 1 157 ? 16.297 3.57 -27.656 1 97.88 157 ASP B C 1
ATOM 5091 O O . ASP B 1 157 ? 16.859 3.408 -26.578 1 97.88 157 ASP B O 1
ATOM 5095 N N . ARG B 1 158 ? 15.109 3.059 -27.875 1 97.38 158 ARG B N 1
ATOM 5096 C CA . ARG B 1 158 ? 14.32 2.359 -26.875 1 97.38 158 ARG B CA 1
ATOM 5097 C C . ARG B 1 158 ? 14.312 0.856 -27.125 1 97.38 158 ARG B C 1
ATOM 5099 O O . ARG B 1 158 ? 13.562 0.115 -26.484 1 97.38 158 ARG B O 1
ATOM 5106 N N . SER B 1 159 ? 15.109 0.33 -28 1 95.44 159 SER B N 1
ATOM 5107 C CA . SER B 1 159 ? 14.961 -1.039 -28.484 1 95.44 159 SER B CA 1
ATOM 5108 C C . SER B 1 159 ? 15.992 -1.968 -27.859 1 95.44 159 SER B C 1
ATOM 5110 O O . SER B 1 159 ? 15.805 -3.186 -27.844 1 95.44 159 SER B O 1
ATOM 5112 N N . ARG B 1 160 ? 17.062 -1.44 -27.234 1 95.62 160 ARG B N 1
ATOM 5113 C CA . ARG B 1 160 ? 18.188 -2.303 -26.891 1 95.62 160 ARG B CA 1
ATOM 5114 C C . ARG B 1 160 ? 18.344 -2.438 -25.375 1 95.62 160 ARG B C 1
ATOM 5116 O O . ARG B 1 160 ? 18.719 -3.498 -24.875 1 95.62 160 ARG B O 1
ATOM 5123 N N . LEU B 1 161 ? 18.031 -1.412 -24.672 1 97.31 161 LEU B N 1
ATOM 5124 C CA . LEU B 1 161 ? 18.422 -1.348 -23.266 1 97.31 161 LEU B CA 1
ATOM 5125 C C . LEU B 1 161 ? 17.672 -2.385 -22.438 1 97.31 161 LEU B C 1
ATOM 5127 O O . LEU B 1 161 ? 18.25 -3.025 -21.562 1 97.31 161 LEU B O 1
ATOM 5131 N N . ARG B 1 162 ? 16.391 -2.566 -22.734 1 95.75 162 ARG B N 1
ATOM 5132 C CA . ARG B 1 162 ? 15.578 -3.488 -21.953 1 95.75 162 ARG B CA 1
ATOM 5133 C C . ARG B 1 162 ? 16.172 -4.895 -21.969 1 95.75 162 ARG B C 1
ATOM 5135 O O . ARG B 1 162 ? 16.344 -5.516 -20.922 1 95.75 162 ARG B O 1
ATOM 5142 N N . SER B 1 163 ? 16.453 -5.418 -23.125 1 94.25 163 SER B N 1
ATOM 5143 C CA . SER B 1 163 ? 17.016 -6.762 -23.25 1 94.25 163 SER B CA 1
ATOM 5144 C C . SER B 1 163 ? 18.344 -6.879 -22.531 1 94.25 163 SER B C 1
ATOM 5146 O O . SER B 1 163 ? 18.641 -7.914 -21.922 1 94.25 163 SER B O 1
ATOM 5148 N N . ALA B 1 164 ? 19.156 -5.84 -22.594 1 96.44 164 ALA B N 1
ATOM 5149 C CA . ALA B 1 164 ? 20.453 -5.852 -21.922 1 96.44 164 ALA B CA 1
ATOM 5150 C C . ALA B 1 164 ? 20.281 -5.934 -20.422 1 96.44 164 ALA B C 1
ATOM 5152 O O . ALA B 1 164 ? 20.969 -6.711 -19.75 1 96.44 164 ALA B O 1
ATOM 5153 N N . ILE B 1 165 ? 19.375 -5.145 -19.875 1 96.69 165 ILE B N 1
ATOM 5154 C CA . ILE B 1 165 ? 19.109 -5.152 -18.438 1 96.69 165 ILE B CA 1
ATOM 5155 C C . ILE B 1 165 ? 18.562 -6.512 -18.031 1 96.69 165 ILE B C 1
ATOM 5157 O O . ILE B 1 165 ? 18.984 -7.07 -17 1 96.69 165 ILE B O 1
ATOM 5161 N N . HIS B 1 166 ? 17.625 -7.066 -18.812 1 94.5 166 HIS B N 1
ATOM 5162 C CA . HIS B 1 166 ? 17 -8.344 -18.484 1 94.5 166 HIS B CA 1
ATOM 5163 C C . HIS B 1 166 ? 18.031 -9.469 -18.453 1 94.5 166 HIS B C 1
ATOM 5165 O O . HIS B 1 166 ? 18 -10.312 -17.547 1 94.5 166 HIS B O 1
ATOM 5171 N N . GLU B 1 167 ? 18.922 -9.461 -19.375 1 93.75 167 GLU B N 1
ATOM 5172 C CA . GLU B 1 167 ? 19.969 -10.469 -19.375 1 93.75 167 GLU B CA 1
ATOM 5173 C C . GLU B 1 167 ? 20.859 -10.344 -18.141 1 93.75 167 GLU B C 1
ATOM 5175 O O . GLU B 1 167 ? 21.219 -11.352 -17.531 1 93.75 167 GLU B O 1
ATOM 5180 N N . ALA B 1 168 ? 21.172 -9.148 -17.844 1 95.56 168 ALA B N 1
ATOM 5181 C CA . ALA B 1 168 ? 22.031 -8.898 -16.688 1 95.56 168 ALA B CA 1
ATOM 5182 C C . ALA B 1 168 ? 21.344 -9.32 -15.391 1 95.56 168 ALA B C 1
ATOM 5184 O O . ALA B 1 168 ? 21.984 -9.867 -14.492 1 95.56 168 ALA B O 1
ATOM 5185 N N . ARG B 1 169 ? 20.016 -9.102 -15.305 1 96 169 ARG B N 1
ATOM 5186 C CA . ARG B 1 169 ? 19.25 -9.359 -14.102 1 96 169 ARG B CA 1
ATOM 5187 C C . ARG B 1 169 ? 19.062 -10.859 -13.883 1 96 169 ARG B C 1
ATOM 5189 O O . ARG B 1 169 ? 18.719 -11.297 -12.781 1 96 169 ARG B O 1
ATOM 5196 N N . LEU B 1 170 ? 19.25 -11.664 -14.867 1 94.62 170 LEU B N 1
ATOM 5197 C CA . LEU B 1 170 ? 18.922 -13.086 -14.82 1 94.62 170 LEU B CA 1
ATOM 5198 C C . LEU B 1 170 ? 19.844 -13.82 -13.852 1 94.62 170 LEU B C 1
ATOM 5200 O O . LEU B 1 170 ? 19.391 -14.672 -13.086 1 94.62 170 LEU B O 1
ATOM 5204 N N . THR B 1 171 ? 21.125 -13.547 -13.945 1 95.81 171 THR B N 1
ATOM 5205 C CA . THR B 1 171 ? 22.078 -14.141 -13.016 1 95.81 171 THR B CA 1
ATOM 5206 C C . THR B 1 171 ? 22.484 -13.133 -11.938 1 95.81 171 THR B C 1
ATOM 5208 O O . THR B 1 171 ? 22.766 -11.969 -12.242 1 95.81 171 THR B O 1
ATOM 5211 N N . LYS B 1 172 ? 22.469 -13.562 -10.75 1 96.88 172 LYS B N 1
ATOM 5212 C CA . LYS B 1 172 ? 22.594 -12.656 -9.609 1 96.88 172 LYS B CA 1
ATOM 5213 C C . LYS B 1 172 ? 24.047 -12.57 -9.141 1 96.88 172 LYS B C 1
ATOM 5215 O O . LYS B 1 172 ? 24.766 -13.562 -9.172 1 96.88 172 LYS B O 1
ATOM 5220 N N . PHE B 1 173 ? 24.453 -11.367 -8.68 1 95.81 173 PHE B N 1
ATOM 5221 C CA . PHE B 1 173 ? 25.688 -11.219 -7.914 1 95.81 173 PHE B CA 1
ATOM 5222 C C . PHE B 1 173 ? 25.531 -11.805 -6.516 1 95.81 173 PHE B C 1
ATOM 5224 O O . PHE B 1 173 ? 24.406 -11.992 -6.039 1 95.81 173 PHE B O 1
ATOM 5231 N N . ALA B 1 174 ? 26.641 -12.039 -5.832 1 95.88 174 ALA B N 1
ATOM 5232 C CA . ALA B 1 174 ? 26.641 -12.633 -4.5 1 95.88 174 ALA B CA 1
ATOM 5233 C C . ALA B 1 174 ? 25.828 -11.797 -3.523 1 95.88 174 ALA B C 1
ATOM 5235 O O . ALA B 1 174 ? 25.094 -12.336 -2.691 1 95.88 174 ALA B O 1
ATOM 5236 N N . TRP B 1 175 ? 25.969 -10.492 -3.652 1 93.56 175 TRP B N 1
ATOM 5237 C CA . TRP B 1 175 ? 25.25 -9.625 -2.725 1 93.56 175 TRP B CA 1
ATOM 5238 C C . TRP B 1 175 ? 23.75 -9.656 -3 1 93.56 175 TRP B C 1
ATOM 5240 O O . TRP B 1 175 ? 22.938 -9.578 -2.074 1 93.56 175 TRP B O 1
ATOM 5250 N N . GLU B 1 176 ? 23.328 -9.734 -4.258 1 96.12 176 GLU B N 1
ATOM 5251 C CA . GLU B 1 176 ? 21.922 -9.906 -4.582 1 96.12 176 GLU B CA 1
ATOM 5252 C C . GLU B 1 176 ? 21.375 -11.195 -3.975 1 96.12 176 GLU B C 1
ATOM 5254 O O . GLU B 1 176 ? 20.25 -11.203 -3.441 1 96.12 176 GLU B O 1
ATOM 5259 N N . ILE B 1 177 ? 22.141 -12.258 -4.098 1 97.56 177 ILE B N 1
ATOM 5260 C CA . ILE B 1 177 ? 21.766 -13.555 -3.559 1 97.56 177 ILE B CA 1
ATOM 5261 C C . ILE B 1 177 ? 21.531 -13.445 -2.053 1 97.56 177 ILE B C 1
ATOM 5263 O O . ILE B 1 177 ? 20.578 -14.008 -1.518 1 97.56 177 ILE B O 1
ATOM 5267 N N . THR B 1 178 ? 22.375 -12.719 -1.429 1 96.94 178 THR B N 1
ATOM 5268 C CA . THR B 1 178 ? 22.234 -12.516 0.009 1 96.94 178 THR B CA 1
ATOM 5269 C C . THR B 1 178 ? 20.922 -11.82 0.335 1 96.94 178 THR B C 1
ATOM 5271 O O . THR B 1 178 ? 20.234 -12.195 1.29 1 96.94 178 THR B O 1
ATOM 5274 N N . LEU B 1 179 ? 20.547 -10.797 -0.424 1 96.56 179 LEU B N 1
ATOM 5275 C CA . LEU B 1 179 ? 19.297 -10.086 -0.215 1 96.56 179 LEU B CA 1
ATOM 5276 C C . LEU B 1 179 ? 18.094 -11 -0.468 1 96.56 179 LEU B C 1
ATOM 5278 O O . LEU B 1 179 ? 17.125 -10.992 0.301 1 96.56 179 LEU B O 1
ATOM 5282 N N . LEU B 1 180 ? 18.172 -11.781 -1.511 1 98 180 LEU B N 1
ATOM 5283 C CA . LEU B 1 180 ? 17.109 -12.703 -1.854 1 98 180 LEU B CA 1
ATOM 5284 C C . LEU B 1 180 ? 16.953 -13.781 -0.779 1 98 180 LEU B C 1
ATOM 5286 O O . LEU B 1 180 ? 15.836 -14.125 -0.4 1 98 180 LEU B O 1
ATOM 5290 N N . ARG B 1 181 ? 18.062 -14.312 -0.308 1 98.25 181 ARG B N 1
ATOM 5291 C CA . ARG B 1 181 ? 18.047 -15.297 0.768 1 98.25 181 ARG B CA 1
ATOM 5292 C C . ARG B 1 181 ? 17.391 -14.742 2.02 1 98.25 181 ARG B C 1
ATOM 5294 O O . ARG B 1 181 ? 16.531 -15.398 2.627 1 98.25 181 ARG B O 1
ATOM 5301 N N . TYR B 1 182 ? 17.719 -13.539 2.328 1 97.88 182 TYR B N 1
ATOM 5302 C CA . TYR B 1 182 ? 17.156 -12.898 3.508 1 97.88 182 TYR B CA 1
ATOM 5303 C C . TYR B 1 182 ? 15.641 -12.727 3.357 1 97.88 182 TYR B C 1
ATOM 5305 O O . TYR B 1 182 ? 14.883 -13.062 4.262 1 97.88 182 TYR B O 1
ATOM 5313 N N . ALA B 1 183 ? 15.211 -12.188 2.227 1 98.25 183 ALA B N 1
ATOM 5314 C CA . ALA B 1 183 ? 13.781 -11.992 1.966 1 98.25 183 ALA B CA 1
ATOM 5315 C C . ALA B 1 183 ? 13.023 -13.312 2.08 1 98.25 183 ALA B C 1
ATOM 5317 O O . ALA B 1 183 ? 11.953 -13.367 2.691 1 98.25 183 ALA B O 1
ATOM 5318 N N . ALA B 1 184 ? 13.57 -14.359 1.533 1 98.56 184 ALA B N 1
ATOM 5319 C CA . ALA B 1 184 ? 12.914 -15.664 1.55 1 98.56 184 ALA B CA 1
ATOM 5320 C C . ALA B 1 184 ? 12.875 -16.234 2.961 1 98.56 184 ALA B C 1
ATOM 5322 O O . ALA B 1 184 ? 11.883 -16.844 3.363 1 98.56 184 ALA B O 1
ATOM 5323 N N . HIS B 1 185 ? 13.961 -16.094 3.691 1 98.56 185 HIS B N 1
ATOM 5324 C CA . HIS B 1 185 ? 14.031 -16.594 5.059 1 98.56 185 HIS B CA 1
ATOM 5325 C C . HIS B 1 185 ? 12.992 -15.922 5.949 1 98.56 185 HIS B C 1
ATOM 5327 O O . HIS B 1 185 ? 12.258 -16.594 6.68 1 98.56 185 HIS B O 1
ATOM 5333 N N . ILE B 1 186 ? 12.938 -14.609 5.859 1 98.44 186 ILE B N 1
ATOM 5334 C CA . ILE B 1 186 ? 11.984 -13.883 6.684 1 98.44 186 ILE B CA 1
ATOM 5335 C C . ILE B 1 186 ? 10.562 -14.234 6.25 1 98.44 186 ILE B C 1
ATOM 5337 O O . ILE B 1 186 ? 9.672 -14.406 7.09 1 98.44 186 ILE B O 1
ATOM 5341 N N . SER B 1 187 ? 10.328 -14.32 4.957 1 98.75 187 SER B N 1
ATOM 5342 C CA . SER B 1 187 ? 9.023 -14.734 4.461 1 98.75 187 SER B CA 1
ATOM 5343 C C . SER B 1 187 ? 8.656 -16.125 4.961 1 98.75 187 SER B C 1
ATOM 5345 O O . SER B 1 187 ? 7.504 -16.391 5.309 1 98.75 187 SER B O 1
ATOM 5347 N N . SER B 1 188 ? 9.633 -17 4.965 1 98.81 188 SER B N 1
ATOM 5348 C CA . SER B 1 188 ? 9.414 -18.344 5.5 1 98.81 188 SER B CA 1
ATOM 5349 C C . SER B 1 188 ? 9 -18.297 6.965 1 98.81 188 SER B C 1
ATOM 5351 O O . SER B 1 188 ? 8.055 -18.969 7.371 1 98.81 188 SER B O 1
ATOM 5353 N N . HIS B 1 189 ? 9.68 -17.516 7.676 1 98.44 189 HIS B N 1
ATOM 5354 C CA . HIS B 1 189 ? 9.328 -17.359 9.086 1 98.44 189 HIS B CA 1
ATOM 5355 C C . HIS B 1 189 ? 7.922 -16.797 9.242 1 98.44 189 HIS B C 1
ATOM 5357 O O . HIS B 1 189 ? 7.188 -17.203 10.148 1 98.44 189 HIS B O 1
ATOM 5363 N N . ALA B 1 190 ? 7.602 -15.859 8.414 1 98.69 190 ALA B N 1
ATOM 5364 C CA . ALA B 1 190 ? 6.254 -15.305 8.453 1 98.69 190 ALA B CA 1
ATOM 5365 C C . ALA B 1 190 ? 5.207 -16.391 8.172 1 98.69 190 ALA B C 1
ATOM 5367 O O . ALA B 1 190 ? 4.168 -16.438 8.836 1 98.69 190 ALA B O 1
ATOM 5368 N N . HIS B 1 191 ? 5.449 -17.25 7.219 1 98.81 191 HIS B N 1
ATOM 5369 C CA . HIS B 1 191 ? 4.559 -18.359 6.941 1 98.81 191 HIS B CA 1
ATOM 5370 C C . HIS B 1 191 ? 4.422 -19.281 8.156 1 98.81 191 HIS B C 1
ATOM 5372 O O . HIS B 1 191 ? 3.312 -19.672 8.523 1 98.81 191 HIS B O 1
ATOM 5378 N N . MET B 1 192 ? 5.543 -19.641 8.734 1 98.69 192 MET B N 1
ATOM 5379 C CA . MET B 1 192 ? 5.52 -20.531 9.898 1 98.69 192 MET B CA 1
ATOM 5380 C C . MET B 1 192 ? 4.727 -19.906 11.039 1 98.69 192 MET B C 1
ATOM 5382 O O . MET B 1 192 ? 3.914 -20.578 11.68 1 98.69 192 MET B O 1
ATOM 5386 N N . ASN B 1 193 ? 4.973 -18.625 11.281 1 97.88 193 ASN B N 1
ATOM 5387 C CA . ASN B 1 193 ? 4.242 -17.922 12.32 1 97.88 193 ASN B CA 1
ATOM 5388 C C . ASN B 1 193 ? 2.742 -17.906 12.047 1 97.88 193 ASN B C 1
ATOM 5390 O O . ASN B 1 193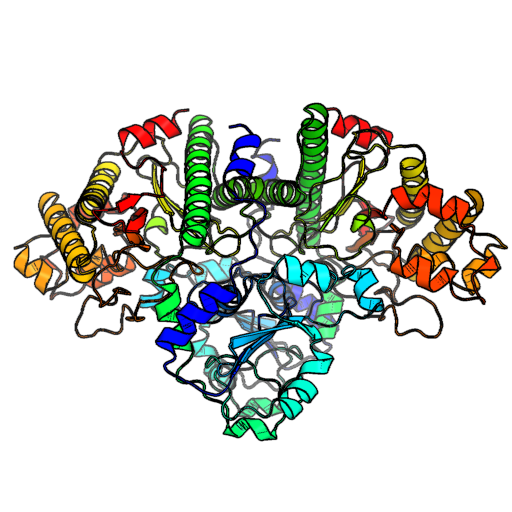 ? 1.937 -18.094 12.961 1 97.88 193 ASN B O 1
ATOM 5394 N N . LEU B 1 194 ? 2.428 -17.672 10.852 1 96.94 194 LEU B N 1
ATOM 5395 C CA . LEU B 1 194 ? 1.03 -17.609 10.438 1 96.94 194 LEU B CA 1
ATOM 5396 C C . LEU B 1 194 ? 0.356 -18.969 10.617 1 96.94 194 LEU B C 1
ATOM 5398 O O . LEU B 1 194 ? -0.791 -19.047 11.062 1 96.94 194 LEU B O 1
ATOM 5402 N N . MET B 1 195 ? 1.006 -20.016 10.266 1 97.94 195 MET B N 1
ATOM 5403 C CA . MET B 1 195 ? 0.473 -21.375 10.414 1 97.94 195 MET B CA 1
ATOM 5404 C C . MET B 1 195 ? 0.233 -21.703 11.883 1 97.94 195 MET B C 1
ATOM 5406 O O . MET B 1 195 ? -0.822 -22.234 12.234 1 97.94 195 MET B O 1
ATOM 5410 N N . ALA B 1 196 ? 1.192 -21.406 12.695 1 98.06 196 ALA B N 1
ATOM 5411 C CA . ALA B 1 196 ? 1.052 -21.625 14.133 1 98.06 196 ALA B CA 1
ATOM 5412 C C . ALA B 1 196 ? -0.102 -20.812 14.703 1 98.06 196 ALA B C 1
ATOM 5414 O O . ALA B 1 196 ? -0.893 -21.312 15.5 1 98.06 196 ALA B O 1
ATOM 5415 N N . TYR B 1 197 ? -0.158 -19.578 14.289 1 97.38 197 TYR B N 1
ATOM 5416 C CA . TYR B 1 197 ? -1.216 -18.672 14.727 1 97.38 197 TYR B CA 1
ATOM 5417 C C . TYR B 1 197 ? -2.588 -19.203 14.344 1 97.38 197 TYR B C 1
ATOM 5419 O O . TYR B 1 197 ? -3.516 -19.203 15.156 1 97.38 197 TYR B O 1
ATOM 5427 N N . CYS B 1 198 ? -2.719 -19.672 13.125 1 96.25 198 CYS B N 1
ATOM 5428 C CA . CYS B 1 198 ? -3.969 -20.266 12.648 1 96.25 198 CYS B CA 1
ATOM 5429 C C . CYS B 1 198 ? -4.352 -21.484 13.477 1 96.25 198 CYS B C 1
ATOM 5431 O O . CYS B 1 198 ? -5.508 -21.625 13.867 1 96.25 198 CYS B O 1
ATOM 5433 N N . GLY 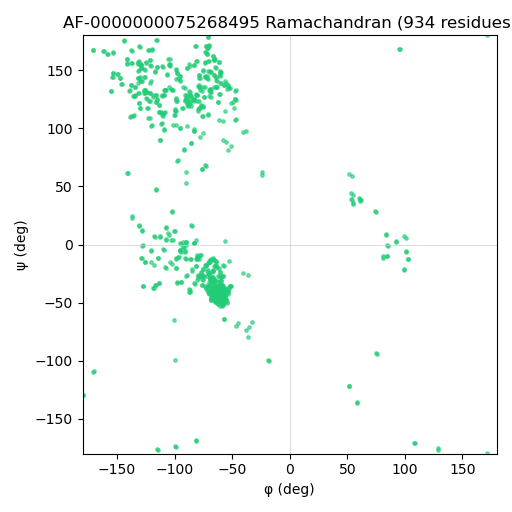B 1 199 ? -3.383 -22.344 13.742 1 96.5 199 GLY B N 1
ATOM 5434 C CA . GLY B 1 199 ? -3.625 -23.516 14.57 1 96.5 199 GLY B CA 1
ATOM 5435 C C . GLY B 1 199 ? -4.102 -23.172 15.969 1 96.5 199 GLY B C 1
ATOM 5436 O O . GLY B 1 199 ? -5.02 -23.797 16.5 1 96.5 199 GLY B O 1
ATOM 5437 N N . GLU B 1 200 ? -3.467 -22.203 16.547 1 96.88 200 GLU B N 1
ATOM 5438 C CA . GLU B 1 200 ? -3.844 -21.75 17.891 1 96.88 200 GLU B CA 1
ATOM 5439 C C . GLU B 1 200 ? -5.289 -21.25 17.906 1 96.88 200 GLU B C 1
ATOM 5441 O O . GLU B 1 200 ? -6.062 -21.625 18.797 1 96.88 200 GLU B O 1
ATOM 5446 N N . LYS B 1 201 ? -5.617 -20.438 17 1 96 201 LYS B N 1
ATOM 5447 C CA . LYS B 1 201 ? -6.969 -19.906 16.938 1 96 201 LYS B CA 1
ATOM 5448 C C . LYS B 1 201 ? -8 -21.016 16.75 1 96 201 LYS B C 1
ATOM 5450 O O . LYS B 1 201 ? -9.062 -21 17.375 1 96 201 LYS B O 1
ATOM 5455 N N . TYR B 1 202 ? -7.656 -21.906 15.914 1 94.44 202 TYR B N 1
ATOM 5456 C CA . TYR B 1 202 ? -8.562 -23.031 15.695 1 94.44 202 TYR B CA 1
ATOM 5457 C C . TYR B 1 202 ? -8.789 -23.812 16.984 1 94.44 202 TYR B C 1
ATOM 5459 O O . TYR B 1 202 ? -9.93 -24.141 17.328 1 94.44 202 TYR B O 1
ATOM 5467 N N . ARG B 1 203 ? -7.707 -24.141 17.688 1 94.75 203 ARG B N 1
ATOM 5468 C CA . ARG B 1 203 ? -7.797 -24.906 18.938 1 94.75 203 ARG B CA 1
ATOM 5469 C C . ARG B 1 203 ? -8.617 -24.141 19.984 1 94.75 203 ARG B C 1
ATOM 5471 O O . ARG B 1 203 ? -9.258 -24.766 20.828 1 94.75 203 ARG B O 1
ATOM 5478 N N . GLN B 1 204 ? -8.625 -22.875 19.875 1 95.56 204 GLN B N 1
ATOM 5479 C CA . GLN B 1 204 ? -9.398 -22.047 20.797 1 95.56 204 GLN B CA 1
ATOM 5480 C C . GLN B 1 204 ? -10.812 -21.812 20.266 1 95.56 204 GLN B C 1
ATOM 5482 O O . GLN B 1 204 ? -11.57 -21.047 20.844 1 95.56 204 GLN B O 1
ATOM 5487 N N . LYS B 1 205 ? -11.109 -22.391 19.156 1 94.75 205 LYS B N 1
ATOM 5488 C CA . LYS B 1 205 ? -12.43 -22.328 18.531 1 94.75 205 LYS B CA 1
ATOM 5489 C C . LYS B 1 205 ? -12.789 -20.891 18.172 1 94.75 205 LYS B C 1
ATOM 5491 O O . LYS B 1 205 ? -13.914 -20.438 18.375 1 94.75 205 LYS B O 1
ATOM 5496 N N . GLN B 1 206 ? -11.82 -20.188 17.734 1 95.12 206 GLN B N 1
ATOM 5497 C CA . GLN B 1 206 ? -12.031 -18.812 17.297 1 95.12 206 GLN B CA 1
ATOM 5498 C C . GLN B 1 206 ? -12.156 -18.734 15.773 1 95.12 206 GLN B C 1
ATOM 5500 O O . GLN B 1 206 ? -11.453 -19.453 15.055 1 95.12 206 GLN B O 1
ATOM 5505 N N . GLU B 1 207 ? -13.008 -17.891 15.344 1 94.75 207 GLU B N 1
ATOM 5506 C CA . GLU B 1 207 ? -13.117 -17.625 13.906 1 94.75 207 GLU B CA 1
ATOM 5507 C C . GLU B 1 207 ? -11.914 -16.828 13.406 1 94.75 207 GLU B C 1
ATOM 5509 O O . GLU B 1 207 ? -11.414 -15.938 14.102 1 94.75 207 GLU B O 1
ATOM 5514 N N . ILE B 1 208 ? -11.57 -17.156 12.227 1 94.38 208 ILE B N 1
ATOM 5515 C CA . ILE B 1 208 ? -10.438 -16.469 11.617 1 94.38 208 ILE B CA 1
ATOM 5516 C C . ILE B 1 208 ? -10.859 -15.859 10.281 1 94.38 208 ILE B C 1
ATOM 5518 O O . ILE B 1 208 ? -11.508 -16.531 9.469 1 94.38 208 ILE B O 1
ATOM 5522 N N . ASN B 1 209 ? -10.531 -14.602 10.102 1 96.44 209 ASN B N 1
ATOM 5523 C CA . ASN B 1 209 ? -10.695 -13.961 8.805 1 96.44 209 ASN B CA 1
ATOM 5524 C C . ASN B 1 209 ? -9.406 -13.984 7.996 1 96.44 209 ASN B C 1
ATOM 5526 O O . ASN B 1 209 ? -8.32 -13.805 8.547 1 96.44 209 ASN B O 1
ATOM 5530 N N . GLU B 1 210 ? -9.5 -14.203 6.668 1 97.75 210 GLU B N 1
ATOM 5531 C CA . GLU B 1 210 ? -8.336 -14.203 5.785 1 97.75 210 GLU B CA 1
ATOM 5532 C C . GLU B 1 210 ? -7.512 -12.93 5.965 1 97.75 210 GLU B C 1
ATOM 5534 O O . GLU B 1 210 ? -6.277 -12.977 5.934 1 97.75 210 GLU B O 1
ATOM 5539 N N . ALA B 1 211 ? -8.133 -11.812 6.211 1 96.69 211 ALA B N 1
ATOM 5540 C CA . ALA B 1 211 ? -7.473 -10.523 6.383 1 96.69 211 ALA B CA 1
ATOM 5541 C C . ALA B 1 211 ? -6.57 -10.531 7.613 1 96.69 211 ALA B C 1
ATOM 5543 O O . ALA B 1 211 ? -5.523 -9.883 7.625 1 96.69 211 ALA B O 1
ATOM 5544 N N . GLU B 1 212 ? -7.035 -11.188 8.609 1 96.75 212 GLU B N 1
ATOM 5545 C CA . GLU B 1 212 ? -6.242 -11.305 9.828 1 96.75 212 GLU B CA 1
ATOM 5546 C C . GLU B 1 212 ? -4.926 -12.031 9.562 1 96.75 212 GLU B C 1
ATOM 5548 O O . GLU B 1 212 ? -3.877 -11.617 10.062 1 96.75 212 GLU B O 1
ATOM 5553 N N . LEU B 1 213 ? -4.988 -13.062 8.789 1 97.94 213 LEU B N 1
ATOM 5554 C CA . LEU B 1 213 ? -3.781 -13.805 8.445 1 97.94 213 LEU B CA 1
ATOM 5555 C C . LEU B 1 213 ? -2.855 -12.969 7.566 1 97.94 213 LEU B C 1
ATOM 5557 O O . LEU B 1 213 ? -1.634 -13.016 7.723 1 97.94 213 LEU B O 1
ATOM 5561 N N . GLU B 1 214 ? -3.443 -12.25 6.625 1 97.88 214 GLU B N 1
ATOM 5562 C CA . GLU B 1 214 ? -2.627 -11.352 5.82 1 97.88 214 GLU B CA 1
ATOM 5563 C C . GLU B 1 214 ? -1.888 -10.344 6.703 1 97.88 214 GLU B C 1
ATOM 5565 O O . GLU B 1 214 ? -0.69 -10.117 6.52 1 97.88 214 GLU B O 1
ATOM 5570 N N . ALA B 1 215 ? -2.623 -9.742 7.641 1 97.56 215 ALA B N 1
ATOM 5571 C CA . ALA B 1 215 ? -2.031 -8.773 8.555 1 97.56 215 ALA B CA 1
ATOM 5572 C C . ALA B 1 215 ? -0.901 -9.398 9.367 1 97.56 215 ALA B C 1
ATOM 5574 O O . ALA B 1 215 ? 0.137 -8.766 9.586 1 97.56 215 ALA B O 1
ATOM 5575 N N . LYS B 1 216 ? -1.108 -10.602 9.836 1 97.88 216 LYS B N 1
ATOM 5576 C CA . LYS B 1 216 ? -0.084 -11.312 10.594 1 97.88 216 LYS B CA 1
ATOM 5577 C C . LYS B 1 216 ? 1.181 -11.508 9.766 1 97.88 216 LYS B C 1
ATOM 5579 O O . LYS B 1 216 ? 2.289 -11.266 10.242 1 97.88 216 LYS B O 1
ATOM 5584 N N . PHE B 1 217 ? 1.021 -11.977 8.555 1 98.5 217 PHE B N 1
ATOM 5585 C CA . PHE B 1 217 ? 2.152 -12.172 7.656 1 98.5 217 PHE B CA 1
ATOM 5586 C C . PHE B 1 217 ? 2.922 -10.867 7.473 1 98.5 217 PHE B C 1
ATOM 5588 O O . PHE B 1 217 ? 4.145 -10.836 7.633 1 98.5 217 PHE B O 1
ATOM 5595 N N . ARG B 1 218 ? 2.229 -9.781 7.184 1 97.69 218 ARG B N 1
ATOM 5596 C CA . ARG B 1 218 ? 2.838 -8.477 6.957 1 97.69 218 ARG B CA 1
ATOM 5597 C C . ARG B 1 218 ? 3.568 -7.992 8.203 1 97.69 218 ARG B C 1
ATOM 5599 O O . ARG B 1 218 ? 4.625 -7.367 8.109 1 97.69 218 ARG B O 1
ATOM 5606 N N . TRP B 1 219 ? 3.014 -8.281 9.336 1 97.56 219 TRP B N 1
ATOM 5607 C CA . TRP B 1 219 ? 3.617 -7.871 10.602 1 97.56 219 TRP B CA 1
ATOM 5608 C C . TRP B 1 219 ? 4.969 -8.547 10.805 1 97.56 219 TRP B C 1
ATOM 5610 O O . TRP B 1 219 ? 5.961 -7.887 11.109 1 97.56 219 TRP B O 1
ATOM 5620 N N . VAL B 1 220 ? 4.977 -9.844 10.57 1 98 220 VAL B N 1
ATOM 5621 C CA . VAL B 1 220 ? 6.215 -10.586 10.781 1 98 220 VAL B CA 1
ATOM 5622 C C . VAL B 1 220 ? 7.273 -10.117 9.789 1 98 220 VAL B C 1
ATOM 5624 O O . VAL B 1 220 ? 8.438 -9.93 10.156 1 98 220 VAL B O 1
ATOM 5627 N N . CYS B 1 221 ? 6.898 -9.875 8.57 1 98 221 CYS B N 1
ATOM 5628 C CA . CYS B 1 221 ? 7.824 -9.336 7.578 1 98 221 CYS B CA 1
ATOM 5629 C C . CYS B 1 221 ? 8.32 -7.957 7.992 1 98 221 CYS B C 1
ATOM 5631 O O . CYS B 1 221 ? 9.531 -7.715 8.031 1 98 221 CYS B O 1
ATOM 5633 N N . GLY B 1 222 ? 7.359 -7.07 8.32 1 96.06 222 GLY B N 1
ATOM 5634 C CA . GLY B 1 222 ? 7.688 -5.688 8.625 1 96.06 222 GLY B CA 1
ATOM 5635 C C . GLY B 1 222 ? 8.609 -5.535 9.812 1 96.06 222 GLY B C 1
ATOM 5636 O O . GLY B 1 222 ? 9.523 -4.707 9.797 1 96.06 222 GLY B O 1
ATOM 5637 N N . LYS B 1 223 ? 8.359 -6.309 10.859 1 95.19 223 LYS B N 1
ATOM 5638 C CA . LYS B 1 223 ? 9.172 -6.203 12.07 1 95.19 223 LYS B CA 1
ATOM 5639 C C . LYS B 1 223 ? 10.609 -6.637 11.797 1 95.19 223 LYS B C 1
ATOM 5641 O O . LYS B 1 223 ? 11.523 -6.301 12.555 1 95.19 223 LYS B O 1
ATOM 5646 N N . ASN B 1 224 ? 10.773 -7.375 10.68 1 95.81 224 ASN B N 1
ATOM 5647 C CA . ASN B 1 224 ? 12.102 -7.855 10.328 1 95.81 224 ASN B CA 1
ATOM 5648 C C . ASN B 1 224 ? 12.672 -7.109 9.125 1 95.81 224 ASN B C 1
ATOM 5650 O O . ASN B 1 224 ? 13.555 -7.617 8.438 1 95.81 224 ASN B O 1
ATOM 5654 N N . GLY B 1 225 ? 12.094 -6.016 8.781 1 93.94 225 GLY B N 1
ATOM 5655 C CA . GLY B 1 225 ? 12.695 -5.105 7.82 1 93.94 225 GLY B CA 1
ATOM 5656 C C . GLY B 1 225 ? 12.102 -5.23 6.43 1 93.94 225 GLY B C 1
ATOM 5657 O O . GLY B 1 225 ? 12.508 -4.516 5.508 1 93.94 225 GLY B O 1
ATOM 5658 N N . LEU B 1 226 ? 11.234 -6.184 6.238 1 96.75 226 LEU B N 1
ATOM 5659 C CA . LEU B 1 226 ? 10.539 -6.289 4.961 1 96.75 226 LEU B CA 1
ATOM 5660 C C . LEU B 1 226 ? 9.219 -5.523 4.996 1 96.75 226 LEU B C 1
ATOM 5662 O O . LEU B 1 226 ? 8.156 -6.125 5.117 1 96.75 226 LEU B O 1
ATOM 5666 N N . SER B 1 227 ? 9.297 -4.262 4.801 1 93.12 227 SER B N 1
ATOM 5667 C CA . SER B 1 227 ? 8.125 -3.404 4.949 1 93.12 227 SER B CA 1
ATOM 5668 C C . SER B 1 227 ? 7.18 -3.547 3.76 1 93.12 227 SER B C 1
ATOM 5670 O O . SER B 1 227 ? 5.992 -3.223 3.857 1 93.12 227 SER B O 1
ATOM 5672 N N . ARG B 1 228 ? 7.699 -4.012 2.668 1 94.5 228 ARG B N 1
ATOM 5673 C CA . ARG B 1 228 ? 6.891 -4.184 1.466 1 94.5 228 ARG B CA 1
ATOM 5674 C C . ARG B 1 228 ? 6.777 -5.656 1.087 1 94.5 228 ARG B C 1
ATOM 5676 O O . ARG B 1 228 ? 7.641 -6.461 1.446 1 94.5 228 ARG B O 1
ATOM 5683 N N . GLN B 1 229 ? 5.715 -5.906 0.456 1 96.88 229 GLN B N 1
ATOM 5684 C CA . GLN B 1 229 ? 5.508 -7.238 -0.107 1 96.88 229 GLN B CA 1
ATOM 5685 C C . GLN B 1 229 ? 5.863 -7.27 -1.59 1 96.88 229 GLN B C 1
ATOM 5687 O O . GLN B 1 229 ? 5.707 -6.27 -2.293 1 96.88 229 GLN B O 1
ATOM 5692 N N . CYS B 1 230 ? 6.336 -8.375 -2.008 1 95.94 230 CYS B N 1
ATOM 5693 C CA . CYS B 1 230 ? 6.715 -8.523 -3.408 1 95.94 230 CYS B CA 1
ATOM 5694 C C . CYS B 1 230 ? 5.488 -8.453 -4.312 1 95.94 230 CYS B C 1
ATOM 5696 O O . CYS B 1 230 ? 5.586 -7.996 -5.457 1 95.94 230 CYS B O 1
ATOM 5698 N N . TYR B 1 231 ? 4.422 -8.898 -3.883 1 95.75 231 TYR B N 1
ATOM 5699 C CA . TYR B 1 231 ? 3.09 -8.922 -4.48 1 95.75 231 TYR B CA 1
ATOM 5700 C C . TYR B 1 231 ? 2.01 -8.961 -3.404 1 95.75 231 TYR B C 1
ATOM 5702 O O . TYR B 1 231 ? 2.309 -9.156 -2.223 1 95.75 231 TYR B O 1
ATOM 5710 N N . ILE B 1 232 ? 0.8 -8.68 -3.791 1 95.88 232 ILE B N 1
ATOM 5711 C CA . ILE B 1 232 ? -0.273 -8.734 -2.805 1 95.88 232 ILE B CA 1
ATOM 5712 C C . ILE B 1 232 ? -0.406 -10.156 -2.27 1 95.88 232 ILE B C 1
ATOM 5714 O O . ILE B 1 232 ? -0.601 -11.102 -3.041 1 95.88 232 ILE B O 1
ATOM 5718 N N . PRO B 1 233 ? -0.292 -10.352 -0.974 1 97.75 233 PRO B N 1
ATOM 5719 C CA . PRO B 1 233 ? -0.444 -11.703 -0.423 1 97.75 233 PRO B CA 1
ATOM 5720 C C . PRO B 1 233 ? -1.788 -12.336 -0.776 1 97.75 233 PRO B C 1
ATOM 5722 O O . PRO B 1 233 ? -2.816 -11.656 -0.773 1 97.75 233 PRO B O 1
ATOM 5725 N N . ILE B 1 234 ? -1.769 -13.531 -1.125 1 97.94 234 ILE B N 1
ATOM 5726 C CA . ILE B 1 234 ? -2.961 -14.344 -1.34 1 97.94 234 ILE B CA 1
ATOM 5727 C C . ILE B 1 234 ? -3.209 -15.227 -0.121 1 97.94 234 ILE B C 1
ATOM 5729 O O . ILE B 1 234 ? -2.389 -16.094 0.207 1 97.94 234 ILE B O 1
ATOM 5733 N N . ILE B 1 235 ? -4.227 -14.961 0.568 1 98.38 235 ILE B N 1
ATOM 5734 C CA . ILE B 1 235 ? -4.699 -15.805 1.659 1 98.38 235 ILE B CA 1
ATOM 5735 C C . ILE B 1 235 ? -6.043 -16.422 1.284 1 98.38 235 ILE B C 1
ATOM 5737 O O . ILE B 1 235 ? -7.098 -15.891 1.623 1 98.38 235 ILE B O 1
ATOM 5741 N N . ALA B 1 236 ? -6.016 -17.562 0.673 1 98 236 ALA B N 1
ATOM 5742 C CA . ALA B 1 236 ? -7.215 -18.188 0.14 1 98 236 ALA B CA 1
ATOM 5743 C C . ALA B 1 236 ? -7.598 -19.422 0.966 1 98 236 ALA B C 1
ATOM 5745 O O . ALA B 1 236 ? -6.746 -20.25 1.297 1 98 236 ALA B O 1
ATOM 5746 N N . SER B 1 237 ? -8.875 -19.516 1.305 1 97.25 237 SER B N 1
ATOM 5747 C CA . SER B 1 237 ? -9.32 -20.656 2.105 1 97.25 237 SER B CA 1
ATOM 5748 C C . SER B 1 237 ? -10.484 -21.375 1.437 1 97.25 237 SER B C 1
ATOM 5750 O O . SER B 1 237 ? -11.273 -20.766 0.72 1 97.25 237 SER B O 1
ATOM 5752 N N . GLY B 1 238 ? -10.578 -22.641 1.69 1 95.69 238 GLY B N 1
ATOM 5753 C CA . GLY B 1 238 ? -11.641 -23.438 1.098 1 95.69 238 GLY B CA 1
ATOM 5754 C C . GLY B 1 238 ? -11.633 -23.406 -0.419 1 95.69 238 GLY B C 1
ATOM 5755 O O . GLY B 1 238 ? -10.578 -23.547 -1.039 1 95.69 238 GLY B O 1
ATOM 5756 N N . PRO B 1 239 ? -12.789 -23.266 -1.046 1 94.81 239 PRO B N 1
ATOM 5757 C CA . PRO B 1 239 ? -12.867 -23.281 -2.508 1 94.81 239 PRO B CA 1
ATOM 5758 C C . PRO B 1 239 ? -12.07 -22.141 -3.152 1 94.81 239 PRO B C 1
ATOM 5760 O O . PRO B 1 239 ? -11.672 -22.25 -4.316 1 94.81 239 PRO B O 1
ATOM 5763 N N . ARG B 1 240 ? -11.773 -21.094 -2.387 1 95.94 240 ARG B N 1
ATOM 5764 C CA . ARG B 1 240 ? -11.07 -19.938 -2.92 1 95.94 240 ARG B CA 1
ATOM 5765 C C . ARG B 1 240 ? -9.602 -20.25 -3.174 1 95.94 240 ARG B C 1
ATOM 5767 O O . ARG B 1 240 ? -8.922 -19.516 -3.891 1 95.94 240 ARG B O 1
ATOM 5774 N N . ALA B 1 241 ? -9.141 -21.328 -2.564 1 97.19 241 ALA B N 1
ATOM 5775 C CA . ALA B 1 241 ? -7.766 -21.766 -2.789 1 97.19 241 ALA B CA 1
ATOM 5776 C C . ALA B 1 241 ? -7.566 -22.234 -4.23 1 97.19 241 ALA B C 1
ATOM 5778 O O . ALA B 1 241 ? -6.434 -22.406 -4.684 1 97.19 241 ALA B O 1
ATOM 5779 N N . ALA B 1 242 ? -8.688 -22.391 -4.938 1 96.88 242 ALA B N 1
ATOM 5780 C CA . ALA B 1 242 ? -8.594 -22.812 -6.332 1 96.88 242 ALA B CA 1
ATOM 5781 C C . ALA B 1 242 ? -8.57 -21.609 -7.27 1 96.88 242 ALA B C 1
ATOM 5783 O O . ALA B 1 242 ? -8.445 -21.766 -8.484 1 96.88 242 ALA B O 1
ATOM 5784 N N . VAL B 1 243 ? -8.672 -20.422 -6.703 1 94.31 243 VAL B N 1
ATOM 5785 C CA . VAL B 1 243 ? -8.578 -19.188 -7.473 1 94.31 243 VAL B CA 1
ATOM 5786 C C . VAL B 1 243 ? -7.141 -18.672 -7.461 1 94.31 243 VAL B C 1
ATOM 5788 O O . VAL B 1 243 ? -6.617 -18.281 -6.414 1 94.31 243 VAL B O 1
ATOM 5791 N N . LEU B 1 244 ? -6.512 -18.594 -8.555 1 90.25 244 LEU B N 1
ATOM 5792 C CA . LEU B 1 244 ? -5.062 -18.438 -8.641 1 90.25 244 LEU B CA 1
ATOM 5793 C C . LEU B 1 244 ? -4.637 -17.062 -8.133 1 90.25 244 LEU B C 1
ATOM 5795 O O . LEU B 1 244 ? -3.609 -16.938 -7.453 1 90.25 244 LEU B O 1
ATOM 5799 N N . HIS B 1 245 ? -5.375 -16.047 -8.453 1 91.12 245 HIS B N 1
ATOM 5800 C CA . HIS B 1 245 ? -5.027 -14.695 -8.039 1 91.12 245 HIS B CA 1
ATOM 5801 C C . HIS B 1 245 ? -6.078 -14.117 -7.102 1 91.12 245 HIS B C 1
ATOM 5803 O O . HIS B 1 245 ? -6.535 -12.984 -7.293 1 91.12 245 HIS B O 1
ATOM 5809 N N . TYR B 1 246 ? -6.418 -14.945 -6.137 1 93.94 246 TYR B N 1
ATOM 5810 C CA . TYR B 1 246 ? -7.34 -14.516 -5.09 1 93.94 246 TYR B CA 1
ATOM 5811 C C . TYR B 1 246 ? -6.676 -13.5 -4.164 1 93.94 246 TYR B C 1
ATOM 5813 O O . TYR B 1 246 ? -5.805 -13.859 -3.365 1 93.94 246 TYR B O 1
ATOM 5821 N N . THR B 1 247 ? -7.148 -12.195 -4.207 1 92 247 THR B N 1
ATOM 5822 C CA . THR B 1 247 ? -6.512 -11.188 -3.367 1 92 247 THR B CA 1
ATOM 5823 C C . THR B 1 247 ? -7.555 -10.438 -2.541 1 92 247 THR B C 1
ATOM 5825 O O . THR B 1 247 ? -7.262 -9.383 -1.979 1 92 247 THR B O 1
ATOM 5828 N N . ASP B 1 248 ? -8.797 -10.93 -2.492 1 92.56 248 ASP B N 1
ATOM 5829 C CA . ASP B 1 248 ? -9.812 -10.281 -1.667 1 92.56 248 ASP B CA 1
ATOM 5830 C C . ASP B 1 248 ? -9.461 -10.375 -0.185 1 92.56 248 ASP B C 1
ATOM 5832 O O . ASP B 1 248 ? -9.492 -9.375 0.533 1 92.56 248 ASP B O 1
ATOM 5836 N N . ASN B 1 249 ? -9.109 -11.625 0.258 1 96.19 249 ASN B N 1
ATOM 5837 C CA . ASN B 1 249 ? -8.617 -11.898 1.603 1 96.19 249 ASN B CA 1
ATOM 5838 C C . ASN B 1 249 ? -9.562 -11.352 2.67 1 96.19 249 ASN B C 1
ATOM 5840 O O . ASN B 1 249 ? -9.125 -10.789 3.668 1 96.19 249 ASN B O 1
ATOM 5844 N N . ASP B 1 250 ? -10.828 -11.445 2.477 1 93.81 250 ASP B N 1
ATOM 5845 C CA . ASP B 1 250 ? -11.719 -10.789 3.424 1 93.81 250 ASP B CA 1
ATOM 5846 C C . ASP B 1 250 ? -12.82 -11.734 3.887 1 93.81 250 ASP B C 1
ATOM 5848 O O . ASP B 1 250 ? -13.852 -11.297 4.398 1 93.81 250 ASP B O 1
ATOM 5852 N N . LYS B 1 251 ? -12.656 -13.008 3.674 1 95.5 251 LYS B N 1
ATOM 5853 C CA . LYS B 1 251 ? -13.695 -13.969 4.031 1 95.5 251 LYS B CA 1
ATOM 5854 C C . LYS B 1 251 ? -13.328 -14.727 5.305 1 95.5 251 LYS B C 1
ATOM 5856 O O . LYS B 1 251 ? -12.148 -14.867 5.633 1 95.5 251 LYS B O 1
ATOM 5861 N N . ILE B 1 252 ? -14.367 -15.188 5.949 1 96.56 252 ILE B N 1
ATOM 5862 C CA . ILE B 1 252 ? -14.172 -16.094 7.078 1 96.56 252 ILE B CA 1
ATOM 5863 C C . ILE B 1 252 ? -13.656 -17.438 6.582 1 96.56 252 ILE B C 1
ATOM 5865 O O . ILE B 1 252 ? -14.156 -17.969 5.594 1 96.56 252 ILE B O 1
ATOM 5869 N N . ILE B 1 253 ? -12.672 -17.938 7.191 1 96.94 253 ILE B N 1
ATOM 5870 C CA . ILE B 1 253 ? -12.086 -19.234 6.852 1 96.94 253 ILE B CA 1
ATOM 5871 C C . ILE B 1 253 ? -13 -20.359 7.332 1 96.94 253 ILE B C 1
ATOM 5873 O O . ILE B 1 253 ? -13.391 -20.391 8.5 1 96.94 253 ILE B O 1
ATOM 5877 N N . PRO B 1 254 ? -13.344 -21.25 6.449 1 95.56 254 PRO B N 1
ATOM 5878 C CA . PRO B 1 254 ? -14.18 -22.359 6.883 1 95.56 254 PRO B CA 1
ATOM 5879 C C . PRO B 1 254 ? -13.484 -23.266 7.902 1 95.56 254 PRO B C 1
ATOM 5881 O O . PRO B 1 254 ? -12.266 -23.422 7.852 1 95.56 254 PRO B O 1
ATOM 5884 N N . SER B 1 255 ? -14.305 -23.922 8.75 1 90.94 255 SER B N 1
ATOM 5885 C CA . SER B 1 255 ? -13.711 -24.688 9.836 1 90.94 255 SER B CA 1
ATOM 5886 C C . SER B 1 255 ? -13.953 -26.188 9.641 1 90.94 255 SER B C 1
ATOM 5888 O O . SER B 1 255 ? -13.586 -26.984 10.5 1 90.94 255 SER B O 1
ATOM 5890 N N . HIS B 1 256 ? -14.492 -26.594 8.523 1 89.62 256 HIS B N 1
ATOM 5891 C CA . HIS B 1 256 ? -14.734 -28.016 8.344 1 89.62 256 HIS B CA 1
ATOM 5892 C C . HIS B 1 256 ? -13.422 -28.781 8.141 1 89.62 256 HIS B C 1
ATOM 5894 O O . HIS B 1 256 ? -12.398 -28.188 7.82 1 89.62 256 HIS B O 1
ATOM 5900 N N . GLN B 1 257 ? -13.438 -30.078 8.188 1 91.5 257 GLN B N 1
ATOM 5901 C CA . GLN B 1 257 ? -12.25 -30.922 8.312 1 91.5 257 GLN B CA 1
ATOM 5902 C C . GLN B 1 257 ? -11.43 -30.906 7.02 1 91.5 257 GLN B C 1
ATOM 5904 O O . GLN B 1 257 ? -10.227 -31.156 7.043 1 91.5 257 GLN B O 1
ATOM 5909 N N . HIS B 1 258 ? -12.008 -30.578 5.895 1 95.25 258 HIS B N 1
ATOM 5910 C CA . HIS B 1 258 ? -11.312 -30.641 4.617 1 95.25 258 HIS B CA 1
ATOM 5911 C C . HIS B 1 258 ? -10.734 -29.266 4.246 1 95.25 258 HIS B C 1
ATOM 5913 O O . HIS B 1 258 ? -9.992 -29.156 3.271 1 95.25 258 HIS B O 1
ATOM 5919 N N . ALA B 1 259 ? -11.062 -28.281 5.055 1 95.19 259 ALA B N 1
ATOM 5920 C CA . ALA B 1 259 ? -10.727 -26.906 4.676 1 95.19 259 ALA B CA 1
ATOM 5921 C C . ALA B 1 259 ? -9.219 -26.672 4.738 1 95.19 259 ALA B C 1
ATOM 5923 O O . ALA B 1 259 ? -8.578 -26.984 5.75 1 95.19 259 ALA B O 1
ATOM 5924 N N . LEU B 1 260 ? -8.734 -26.172 3.637 1 98.19 260 LEU B N 1
ATOM 5925 C CA . LEU B 1 260 ? -7.332 -25.781 3.549 1 98.19 260 LEU B CA 1
ATOM 5926 C C . LEU B 1 260 ? -7.203 -24.266 3.445 1 98.19 260 LEU B C 1
ATOM 5928 O O . LEU B 1 260 ? -8.156 -23.578 3.053 1 98.19 260 LEU B O 1
ATOM 5932 N N . VAL B 1 261 ? -6.102 -23.734 3.879 1 98.44 261 VAL B N 1
ATOM 5933 C CA . VAL B 1 261 ? -5.688 -22.359 3.639 1 98.44 261 VAL B CA 1
ATOM 5934 C C . VAL B 1 261 ? -4.441 -22.344 2.756 1 98.44 261 VAL B C 1
ATOM 5936 O O . VAL B 1 261 ? -3.441 -22.984 3.07 1 98.44 261 VAL B O 1
ATOM 5939 N N . LEU B 1 262 ? -4.539 -21.734 1.627 1 98.75 262 LEU B N 1
ATOM 5940 C CA . LEU B 1 262 ? -3.408 -21.516 0.733 1 98.75 262 LEU B CA 1
ATOM 5941 C C . LEU B 1 262 ? -2.867 -20.109 0.876 1 98.75 262 LEU B C 1
ATOM 5943 O O . LEU B 1 262 ? -3.584 -19.125 0.625 1 98.75 262 LEU B O 1
ATOM 5947 N N . VAL B 1 263 ? -1.658 -20 1.332 1 98.75 263 VAL B N 1
ATOM 5948 C CA . VAL B 1 263 ? -1 -18.719 1.485 1 98.75 263 VAL B CA 1
ATOM 5949 C C . VAL B 1 263 ? 0.125 -18.578 0.462 1 98.75 263 VAL B C 1
ATOM 5951 O O . VAL B 1 263 ? 1.088 -19.344 0.486 1 98.75 263 VAL B O 1
ATOM 5954 N N . ASP B 1 264 ? -0.027 -17.75 -0.459 1 98.56 264 ASP B N 1
ATOM 5955 C CA . ASP B 1 264 ? 0.99 -17.328 -1.418 1 98.56 264 ASP B CA 1
ATOM 5956 C C . ASP B 1 264 ? 1.438 -15.891 -1.147 1 98.56 264 ASP B C 1
ATOM 5958 O O . ASP B 1 264 ? 0.763 -14.938 -1.544 1 98.56 264 ASP B O 1
ATOM 5962 N N . ALA B 1 265 ? 2.545 -15.773 -0.482 1 98.62 265 ALA B N 1
ATOM 5963 C CA . ALA B 1 265 ? 2.994 -14.469 -0.003 1 98.62 265 ALA B CA 1
ATOM 5964 C C . ALA B 1 265 ? 4.512 -14.43 0.157 1 98.62 265 ALA B C 1
ATOM 5966 O O . ALA B 1 265 ? 5.125 -15.438 0.533 1 98.62 265 ALA B O 1
ATOM 5967 N N . GLY B 1 266 ? 5.086 -13.359 -0.121 1 98.5 266 GLY B N 1
ATOM 5968 C CA . GLY B 1 266 ? 6.512 -13.109 0.01 1 98.5 266 GLY B CA 1
ATOM 5969 C C . GLY B 1 266 ? 6.848 -11.641 0.175 1 98.5 266 GLY B C 1
ATOM 5970 O O . GLY B 1 266 ? 6.344 -10.797 -0.568 1 98.5 266 GLY B O 1
ATOM 5971 N N . GLY B 1 267 ? 7.672 -11.328 1.144 1 97.81 267 GLY B N 1
ATOM 5972 C CA . GLY B 1 267 ? 8.148 -9.969 1.34 1 97.81 267 GLY B CA 1
ATOM 5973 C C . GLY B 1 267 ? 9.312 -9.609 0.435 1 97.81 267 GLY B C 1
ATOM 5974 O O . GLY B 1 267 ? 9.82 -10.461 -0.299 1 97.81 267 GLY B O 1
ATOM 5975 N N . GLU B 1 268 ? 9.656 -8.375 0.435 1 96.62 268 GLU B N 1
ATOM 5976 C CA . GLU B 1 268 ? 10.852 -7.93 -0.281 1 96.62 268 GLU B CA 1
ATOM 5977 C C . GLU B 1 268 ? 11.75 -7.086 0.616 1 96.62 268 GLU B C 1
ATOM 5979 O O . GLU B 1 268 ? 11.273 -6.461 1.565 1 96.62 268 GLU B O 1
ATOM 5984 N N . TYR B 1 269 ? 12.953 -7.113 0.355 1 95.75 269 TYR B N 1
ATOM 5985 C CA . TYR B 1 269 ? 13.992 -6.324 1.007 1 95.75 269 TYR B CA 1
ATOM 5986 C C . TYR B 1 269 ? 14.875 -5.625 -0.023 1 95.75 269 TYR B C 1
ATOM 5988 O O . TYR B 1 269 ? 15.492 -6.273 -0.863 1 95.75 269 TYR B O 1
ATOM 5996 N N . ARG B 1 270 ? 14.867 -4.266 0.015 1 93.75 270 ARG B N 1
ATOM 5997 C CA . ARG B 1 270 ? 15.602 -3.453 -0.951 1 93.75 270 ARG B CA 1
ATOM 5998 C C . ARG B 1 270 ? 15.203 -3.812 -2.379 1 93.75 270 ARG B C 1
ATOM 6000 O O . ARG B 1 270 ? 16.062 -4.031 -3.232 1 93.75 270 ARG B O 1
ATOM 6007 N N . CYS B 1 271 ? 13.945 -4.145 -2.568 1 95.5 271 CYS B N 1
ATOM 6008 C CA . CYS B 1 271 ? 13.273 -4.418 -3.832 1 95.5 271 CYS B CA 1
ATOM 6009 C C . CYS B 1 271 ? 13.484 -5.867 -4.262 1 95.5 271 CYS B C 1
ATOM 6011 O O . CYS B 1 271 ? 12.883 -6.324 -5.234 1 95.5 271 CYS B O 1
ATOM 6013 N N . TYR B 1 272 ? 14.359 -6.59 -3.605 1 97.19 272 TYR B N 1
ATOM 6014 C CA . TYR B 1 272 ? 14.523 -8.008 -3.914 1 97.19 272 TYR B CA 1
ATOM 6015 C C . TYR B 1 272 ? 13.523 -8.859 -3.145 1 97.19 272 TYR B C 1
ATOM 6017 O O . TYR B 1 272 ? 13.383 -8.719 -1.928 1 97.19 272 TYR B O 1
ATOM 6025 N N . GLY B 1 273 ? 12.844 -9.664 -3.848 1 95.56 273 GLY B N 1
ATOM 6026 C CA . GLY B 1 273 ? 11.68 -10.305 -3.264 1 95.56 273 GLY B CA 1
ATOM 6027 C C . GLY B 1 273 ? 11.844 -11.812 -3.121 1 95.56 273 GLY B C 1
ATOM 6028 O O . GLY B 1 273 ? 12.945 -12.336 -3.262 1 95.56 273 GLY B O 1
ATOM 6029 N N . SER B 1 274 ? 10.773 -12.406 -2.664 1 95.31 274 SER B N 1
ATOM 6030 C CA . SER B 1 274 ? 10.602 -13.859 -2.559 1 95.31 274 SER B CA 1
ATOM 6031 C C . SER B 1 274 ? 9.188 -14.273 -2.93 1 95.31 274 SER B C 1
ATOM 6033 O O . SER B 1 274 ? 8.273 -13.445 -2.969 1 95.31 274 SER B O 1
ATOM 6035 N N . ASP B 1 275 ? 9.094 -15.508 -3.254 1 97.75 275 ASP B N 1
ATOM 6036 C CA . ASP B 1 275 ? 7.805 -16.109 -3.576 1 97.75 275 ASP B CA 1
ATOM 6037 C C . ASP B 1 275 ? 7.656 -17.469 -2.912 1 97.75 275 ASP B C 1
ATOM 6039 O O . ASP B 1 275 ? 8.406 -18.406 -3.215 1 97.75 275 ASP B O 1
ATOM 6043 N N . VAL B 1 276 ? 6.773 -17.531 -1.955 1 98.56 276 VAL B N 1
ATOM 6044 C CA . VAL B 1 276 ? 6.566 -18.734 -1.144 1 98.56 276 VAL B CA 1
ATOM 6045 C C . VAL B 1 276 ? 5.074 -19.047 -1.078 1 98.56 276 VAL B C 1
ATOM 6047 O O . VAL B 1 276 ? 4.246 -18.156 -0.868 1 98.56 276 VAL B O 1
ATOM 6050 N N . THR B 1 277 ? 4.734 -20.266 -1.351 1 98.69 277 THR B N 1
ATOM 6051 C CA . THR B 1 277 ? 3.361 -20.719 -1.145 1 98.69 277 THR B CA 1
ATOM 6052 C C . THR B 1 277 ? 3.33 -21.953 -0.254 1 98.69 277 THR B C 1
ATOM 6054 O O . THR B 1 277 ? 4.145 -22.875 -0.42 1 98.69 277 THR B O 1
ATOM 6057 N N . ARG B 1 278 ? 2.473 -21.938 0.703 1 98.81 278 ARG B N 1
ATOM 6058 C CA . ARG B 1 278 ? 2.148 -23.125 1.498 1 98.81 278 ARG B CA 1
ATOM 6059 C C . ARG B 1 278 ? 0.639 -23.328 1.592 1 98.81 278 ARG B C 1
ATOM 6061 O O . ARG B 1 278 ? -0.122 -22.359 1.593 1 98.81 278 ARG B O 1
ATOM 6068 N N . THR B 1 279 ? 0.264 -24.5 1.59 1 98.81 279 THR B N 1
ATOM 6069 C CA . THR B 1 279 ? -1.107 -24.922 1.868 1 98.81 279 THR B CA 1
ATOM 6070 C C . THR B 1 279 ? -1.17 -25.766 3.133 1 98.81 279 THR B C 1
ATOM 6072 O O . THR B 1 279 ? -0.377 -26.703 3.301 1 98.81 279 THR B O 1
ATOM 6075 N N . PHE B 1 280 ? -2.033 -25.438 4.055 1 98.62 280 PHE B N 1
ATOM 6076 C CA . PHE B 1 280 ? -2.111 -26.156 5.324 1 98.62 280 PHE B CA 1
ATOM 6077 C C . PHE B 1 280 ? -3.562 -26.312 5.766 1 98.62 280 PHE B C 1
ATOM 6079 O O . PHE B 1 280 ? -4.441 -25.578 5.301 1 98.62 280 PHE B O 1
ATOM 6086 N N . PRO B 1 281 ? -3.846 -27.328 6.602 1 97.88 281 PRO B N 1
ATOM 6087 C CA . PRO B 1 281 ? -5.219 -27.562 7.055 1 97.88 281 PRO B CA 1
ATOM 6088 C C . PRO B 1 281 ? -5.645 -26.609 8.172 1 97.88 281 PRO B C 1
ATOM 6090 O O . PRO B 1 281 ? -4.895 -26.391 9.125 1 97.88 281 PRO B O 1
ATOM 6093 N N . VAL B 1 282 ? -6.816 -26.094 8.055 1 94.19 282 VAL B N 1
ATOM 6094 C CA . VAL B 1 282 ? -7.34 -25.203 9.086 1 9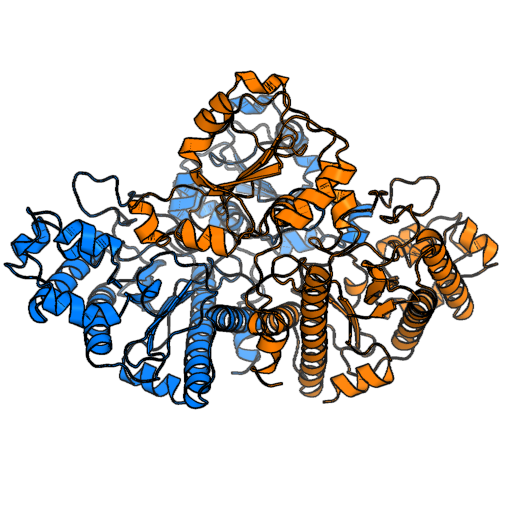4.19 282 VAL B CA 1
ATOM 6095 C C . VAL B 1 282 ? -7.434 -25.953 10.422 1 94.19 282 VAL B C 1
ATOM 6097 O O . VAL B 1 282 ? -7.156 -25.375 11.477 1 94.19 282 VAL B O 1
ATOM 6100 N N . SER B 1 283 ? -7.758 -27.266 10.391 1 93.25 283 SER B N 1
ATOM 6101 C CA . SER B 1 283 ? -8.031 -28.078 11.562 1 93.25 283 SER B CA 1
ATOM 6102 C C . SER B 1 283 ? -6.742 -28.594 12.195 1 93.25 283 SER B C 1
ATOM 6104 O O . SER B 1 283 ? -6.781 -29.375 13.156 1 93.25 283 SER B O 1
ATOM 6106 N N . THR B 1 284 ? -5.645 -28.266 11.695 1 95.31 284 THR B N 1
ATOM 6107 C CA . THR B 1 284 ? -4.309 -28.625 12.164 1 95.31 284 THR B CA 1
ATOM 6108 C C . THR B 1 284 ? -3.934 -30.031 11.695 1 95.31 284 THR B C 1
ATOM 6110 O O . THR B 1 284 ? -2.771 -30.422 11.781 1 95.31 284 THR B O 1
ATOM 6113 N N . LYS B 1 285 ? -4.891 -30.75 11.148 1 97 285 LYS B N 1
ATOM 6114 C CA . LYS B 1 285 ? -4.637 -32.062 10.547 1 97 285 LYS B CA 1
ATOM 6115 C C . LYS B 1 285 ? -5.27 -32.156 9.164 1 97 285 LYS B C 1
ATOM 6117 O O . LYS B 1 285 ? -6.406 -31.734 8.961 1 97 285 LYS B O 1
ATOM 6122 N N . PHE B 1 286 ? -4.535 -32.75 8.305 1 98.06 286 PHE B N 1
ATOM 6123 C CA . PHE B 1 286 ? -5.078 -32.969 6.965 1 98.06 286 PHE B CA 1
ATOM 6124 C C . PHE B 1 286 ? -6.125 -34.062 6.973 1 98.06 286 PHE B C 1
ATOM 6126 O O . PHE B 1 286 ? -5.934 -35.125 7.605 1 98.06 286 PHE B O 1
ATOM 6133 N N . SER B 1 287 ? -7.242 -33.844 6.305 1 97.94 287 SER B N 1
ATOM 6134 C CA . SER B 1 287 ? -8.148 -34.969 6.012 1 97.94 287 SER B CA 1
ATOM 6135 C C . SER B 1 287 ? -7.543 -35.906 4.988 1 97.94 287 SER B C 1
ATOM 6137 O O . SER B 1 287 ? -6.512 -35.594 4.383 1 97.94 287 SER B O 1
ATOM 6139 N N . HIS B 1 288 ? -8.156 -37 4.797 1 98.06 288 HIS B N 1
ATOM 6140 C CA . HIS B 1 288 ? -7.672 -37.969 3.832 1 98.06 288 HIS B CA 1
ATOM 6141 C C . HIS B 1 288 ? -7.605 -37.375 2.43 1 98.06 288 HIS B C 1
ATOM 6143 O O . HIS B 1 288 ? -6.586 -37.5 1.746 1 98.06 288 HIS B O 1
ATOM 6149 N N . GLU B 1 289 ? -8.688 -36.719 1.995 1 98.19 289 GLU B N 1
ATOM 6150 C CA . GLU B 1 289 ? -8.75 -36.094 0.667 1 98.19 289 GLU B CA 1
ATOM 6151 C C . GLU B 1 289 ? -7.688 -35.031 0.499 1 98.19 289 GLU B C 1
ATOM 6153 O O . GLU B 1 289 ? -6.98 -35 -0.509 1 98.19 289 GLU B O 1
ATOM 6158 N N . ALA B 1 290 ? -7.594 -34.156 1.501 1 98.25 290 ALA B N 1
ATOM 6159 C CA . ALA B 1 290 ? -6.621 -33.062 1.453 1 98.25 290 ALA B CA 1
ATOM 6160 C C . ALA B 1 290 ? -5.195 -33.625 1.411 1 98.25 290 ALA B C 1
ATOM 6162 O O . ALA B 1 290 ? -4.363 -33.125 0.641 1 98.25 290 ALA B O 1
ATOM 6163 N N . LYS B 1 291 ? -4.922 -34.594 2.205 1 98.62 291 LYS B N 1
ATOM 6164 C CA . LYS B 1 291 ? -3.592 -35.188 2.277 1 98.62 291 LYS B CA 1
ATOM 6165 C C . LYS B 1 291 ? -3.201 -35.844 0.946 1 98.62 291 LYS B C 1
ATOM 6167 O O . LYS B 1 291 ? -2.053 -35.719 0.511 1 98.62 291 LYS B O 1
ATOM 6172 N N . THR B 1 292 ? -4.129 -36.469 0.398 1 98.75 292 THR B N 1
ATOM 6173 C CA . THR B 1 292 ? -3.879 -37.156 -0.877 1 98.75 292 THR B CA 1
ATOM 6174 C C . THR B 1 292 ? -3.455 -36.125 -1.938 1 98.75 292 THR B C 1
ATOM 6176 O O . THR B 1 292 ? -2.402 -36.281 -2.562 1 98.75 292 THR B O 1
ATOM 6179 N N . ILE B 1 293 ? -4.25 -35.094 -2.109 1 98.75 293 ILE B N 1
ATOM 6180 C CA . ILE B 1 293 ? -3.965 -34.094 -3.125 1 98.75 293 ILE B CA 1
ATOM 6181 C C . ILE B 1 293 ? -2.666 -33.344 -2.779 1 98.75 293 ILE B C 1
ATOM 6183 O O . ILE B 1 293 ? -1.832 -33.125 -3.654 1 98.75 293 ILE B O 1
ATOM 6187 N N . TYR B 1 294 ? -2.477 -33.031 -1.495 1 98.81 294 TYR B N 1
ATOM 6188 C CA . TYR B 1 294 ? -1.264 -32.375 -1.041 1 98.81 294 TYR B CA 1
ATOM 6189 C C . TYR B 1 294 ? -0.024 -33.188 -1.397 1 98.81 294 TYR B C 1
ATOM 6191 O O . TYR B 1 294 ? 0.943 -32.625 -1.94 1 98.81 294 TYR B O 1
ATOM 6199 N N . ASN B 1 295 ? -0.078 -34.406 -1.122 1 98.88 295 ASN B N 1
ATOM 6200 C CA . ASN B 1 295 ? 1.075 -35.281 -1.352 1 98.88 295 ASN B CA 1
ATOM 6201 C C . ASN B 1 295 ? 1.388 -35.406 -2.838 1 98.88 295 ASN B C 1
ATOM 6203 O O . ASN B 1 295 ? 2.551 -35.562 -3.225 1 98.88 295 ASN B O 1
ATOM 6207 N N . ILE B 1 296 ? 0.373 -35.406 -3.645 1 98.88 296 ILE B N 1
ATOM 6208 C CA . ILE B 1 296 ? 0.592 -35.469 -5.086 1 98.88 296 ILE B CA 1
ATOM 6209 C C . ILE B 1 296 ? 1.379 -34.219 -5.523 1 98.88 296 ILE B C 1
ATOM 6211 O O . ILE B 1 296 ? 2.361 -34.344 -6.262 1 98.88 296 ILE B O 1
ATOM 6215 N N . VAL B 1 297 ? 0.972 -33.031 -5.066 1 98.94 297 VAL B N 1
ATOM 6216 C CA . VAL B 1 297 ? 1.643 -31.797 -5.414 1 98.94 297 VAL B CA 1
ATOM 6217 C C . VAL B 1 297 ? 3.066 -31.797 -4.859 1 98.94 297 VAL B C 1
ATOM 6219 O O . VAL B 1 297 ? 4.008 -31.406 -5.555 1 98.94 297 VAL B O 1
ATOM 6222 N N . LEU B 1 298 ? 3.211 -32.25 -3.615 1 98.88 298 LEU B N 1
ATOM 6223 C CA . LEU B 1 298 ? 4.523 -32.312 -2.984 1 98.88 298 LEU B CA 1
ATOM 6224 C C . LEU B 1 298 ? 5.453 -33.219 -3.777 1 98.88 298 LEU B C 1
ATOM 6226 O O . LEU B 1 298 ? 6.621 -32.906 -3.99 1 98.88 298 LEU B O 1
ATOM 6230 N N . LYS B 1 299 ? 4.945 -34.406 -4.199 1 98.88 299 LYS B N 1
ATOM 6231 C CA . LYS B 1 299 ? 5.719 -35.312 -5.012 1 98.88 299 LYS B CA 1
ATOM 6232 C C . LYS B 1 299 ? 6.246 -34.656 -6.273 1 98.88 299 LYS B C 1
ATOM 6234 O O . LYS B 1 299 ? 7.422 -34.812 -6.617 1 98.88 299 LYS B O 1
ATOM 6239 N N . ALA B 1 300 ? 5.34 -33.969 -6.918 1 98.81 300 ALA B N 1
ATOM 6240 C CA . ALA B 1 300 ? 5.723 -33.25 -8.141 1 98.81 300 ALA B CA 1
ATOM 6241 C C . ALA B 1 300 ? 6.801 -32.219 -7.867 1 98.81 300 ALA B C 1
ATOM 6243 O O . ALA B 1 300 ? 7.77 -32.094 -8.625 1 98.81 300 ALA B O 1
ATOM 6244 N N . GLN B 1 301 ? 6.668 -31.406 -6.828 1 98.81 301 GLN B N 1
ATOM 6245 C CA . GLN B 1 301 ? 7.652 -30.375 -6.523 1 98.81 301 GLN B CA 1
ATOM 6246 C C . GLN B 1 301 ? 9.016 -30.984 -6.223 1 98.81 301 GLN B C 1
ATOM 6248 O O . GLN B 1 301 ? 10.039 -30.516 -6.738 1 98.81 301 GLN B O 1
ATOM 6253 N N . ASN B 1 302 ? 9 -32 -5.359 1 98.75 302 ASN B N 1
ATOM 6254 C CA . ASN B 1 302 ? 10.242 -32.656 -4.969 1 98.75 302 ASN B CA 1
ATOM 6255 C C . ASN B 1 302 ? 10.977 -33.25 -6.176 1 98.75 302 ASN B C 1
ATOM 6257 O O . ASN B 1 302 ? 12.203 -33.25 -6.23 1 98.75 302 ASN B O 1
ATOM 6261 N N . ALA B 1 303 ? 10.234 -33.781 -7.086 1 98.81 303 ALA B N 1
ATOM 6262 C CA . ALA B 1 303 ? 10.836 -34.344 -8.297 1 98.81 303 ALA B CA 1
ATOM 6263 C C . ALA B 1 303 ? 11.617 -33.25 -9.062 1 98.81 303 ALA B C 1
ATOM 6265 O O . ALA B 1 303 ? 12.719 -33.531 -9.555 1 98.81 303 ALA B O 1
ATOM 6266 N N . VAL B 1 304 ? 11.047 -32.094 -9.156 1 98.5 304 VAL B N 1
ATOM 6267 C CA . VAL B 1 304 ? 11.703 -31 -9.852 1 98.5 304 VAL B CA 1
ATOM 6268 C C . VAL B 1 304 ? 12.93 -30.547 -9.062 1 98.5 304 VAL B C 1
ATOM 6270 O O . VAL B 1 304 ? 14.023 -30.422 -9.617 1 98.5 304 VAL B O 1
ATOM 6273 N N . LEU B 1 305 ? 12.789 -30.344 -7.75 1 98.69 305 LEU B N 1
ATOM 6274 C CA . LEU B 1 305 ? 13.859 -29.828 -6.898 1 98.69 305 LEU B CA 1
ATOM 6275 C C . LEU B 1 305 ? 15.086 -30.734 -6.953 1 98.69 305 LEU B C 1
ATOM 6277 O O . LEU B 1 305 ? 16.219 -30.25 -6.922 1 98.69 305 LEU B O 1
ATOM 6281 N N . SER B 1 306 ? 14.836 -32 -7.078 1 98.44 306 SER B N 1
ATOM 6282 C CA . SER B 1 306 ? 15.93 -32.969 -7.043 1 98.44 306 SER B CA 1
ATOM 6283 C C . SER B 1 306 ? 16.688 -33 -8.367 1 98.44 306 SER B C 1
ATOM 6285 O O . SER B 1 306 ? 17.781 -33.562 -8.445 1 98.44 306 SER B O 1
ATOM 6287 N N . ARG B 1 307 ? 16.203 -32.344 -9.391 1 97.94 307 ARG B N 1
ATOM 6288 C CA . ARG B 1 307 ? 16.812 -32.438 -10.719 1 97.94 307 ARG B CA 1
ATOM 6289 C C . ARG B 1 307 ? 17.406 -31.109 -11.156 1 97.94 307 ARG B C 1
ATOM 6291 O O . ARG B 1 307 ? 18.125 -31.047 -12.156 1 97.94 307 ARG B O 1
ATOM 6298 N N . LEU B 1 308 ? 17.141 -30.078 -10.492 1 98.06 308 LEU B N 1
ATOM 6299 C CA . LEU B 1 308 ? 17.562 -28.734 -10.898 1 98.06 308 LEU B CA 1
ATOM 6300 C C . LEU B 1 308 ? 19.078 -28.578 -10.789 1 98.06 308 LEU B C 1
ATOM 6302 O O . LEU B 1 308 ? 19.656 -28.891 -9.75 1 98.06 308 LEU B O 1
ATOM 6306 N N . LYS B 1 309 ? 19.641 -28.109 -11.758 1 97.75 309 LYS B N 1
ATOM 6307 C CA . LYS B 1 309 ? 21.047 -27.781 -11.914 1 97.75 309 LYS B CA 1
ATOM 6308 C C . LYS B 1 309 ? 21.297 -27.016 -13.211 1 97.75 309 LYS B C 1
ATOM 6310 O O . LYS B 1 309 ? 20.406 -26.938 -14.062 1 97.75 309 LYS B O 1
ATOM 6315 N N . PRO B 1 310 ? 22.484 -26.438 -13.328 1 97.19 310 PRO B N 1
ATOM 6316 C CA . PRO B 1 310 ? 22.781 -25.766 -14.602 1 97.19 310 PRO B CA 1
ATOM 6317 C C . PRO B 1 310 ? 22.625 -26.688 -15.805 1 97.19 310 PRO B C 1
ATOM 6319 O O . PRO B 1 310 ? 23 -27.859 -15.742 1 97.19 310 PRO B O 1
ATOM 6322 N N . GLY B 1 311 ? 22.062 -26.156 -16.844 1 95.75 311 GLY B N 1
ATOM 6323 C CA . GLY B 1 311 ? 21.891 -26.922 -18.078 1 95.75 311 GLY B CA 1
ATOM 6324 C C . GLY B 1 311 ? 20.5 -27.484 -18.234 1 95.75 311 GLY B C 1
ATOM 6325 O O . GLY B 1 311 ? 20.094 -27.844 -19.344 1 95.75 311 GLY B O 1
ATOM 6326 N N . VAL B 1 312 ? 19.797 -27.609 -17.188 1 95.5 312 VAL B N 1
ATOM 6327 C CA . VAL B 1 312 ? 18.438 -28.125 -17.219 1 95.5 312 VAL B CA 1
ATOM 6328 C C . VAL B 1 312 ? 17.516 -27.141 -17.922 1 95.5 312 VAL B C 1
ATOM 6330 O O . VAL B 1 312 ? 17.594 -25.922 -17.672 1 95.5 312 VAL B O 1
ATOM 6333 N N . PHE B 1 313 ? 16.688 -27.594 -18.812 1 93.56 313 PHE B N 1
ATOM 6334 C CA . PHE B 1 313 ? 15.664 -26.766 -19.453 1 93.56 313 PHE B CA 1
ATOM 6335 C C . PHE B 1 313 ? 14.398 -26.734 -18.609 1 93.56 313 PHE B C 1
ATOM 6337 O O . PHE B 1 313 ? 13.883 -27.797 -18.203 1 93.56 313 PHE B O 1
ATOM 6344 N N . TRP B 1 314 ? 13.898 -25.609 -18.391 1 91.94 314 TRP B N 1
ATOM 6345 C CA . TRP B 1 314 ? 12.727 -25.453 -17.547 1 91.94 314 TRP B CA 1
ATOM 6346 C C . TRP B 1 314 ? 11.516 -26.172 -18.125 1 91.94 314 TRP B C 1
ATOM 6348 O O . TRP B 1 314 ? 10.695 -26.719 -17.391 1 91.94 314 TRP B O 1
ATOM 6358 N N . LYS B 1 315 ? 11.383 -26.156 -19.438 1 90.62 315 LYS B N 1
ATOM 6359 C CA . LYS B 1 315 ? 10.305 -26.859 -20.125 1 90.62 315 LYS B CA 1
ATOM 6360 C C . LYS B 1 315 ? 10.273 -28.328 -19.719 1 90.62 315 LYS B C 1
ATOM 6362 O O . LYS B 1 315 ? 9.203 -28.906 -19.531 1 90.62 315 LYS B O 1
ATOM 6367 N N . ASP B 1 316 ? 11.43 -28.922 -19.609 1 93.94 316 ASP B N 1
ATOM 6368 C CA . ASP B 1 316 ? 11.516 -30.328 -19.219 1 93.94 316 ASP B CA 1
ATOM 6369 C C . ASP B 1 316 ? 10.992 -30.531 -17.797 1 93.94 316 ASP B C 1
ATOM 6371 O O . ASP B 1 316 ? 10.383 -31.562 -17.5 1 93.94 316 ASP B O 1
ATOM 6375 N N . MET B 1 317 ? 11.32 -29.594 -16.969 1 95.25 317 MET B N 1
ATOM 6376 C CA . MET B 1 317 ? 10.836 -29.656 -15.594 1 95.25 317 MET B CA 1
ATOM 6377 C C . MET B 1 317 ? 9.32 -29.5 -15.531 1 95.25 317 MET B C 1
ATOM 6379 O O . MET B 1 317 ? 8.648 -30.188 -14.758 1 95.25 317 MET B O 1
ATOM 6383 N N . HIS B 1 318 ? 8.758 -28.609 -16.344 1 94.38 318 HIS B N 1
ATOM 6384 C CA . HIS B 1 318 ? 7.312 -28.469 -16.422 1 94.38 318 HIS B CA 1
ATOM 6385 C C . HIS B 1 318 ? 6.656 -29.75 -16.906 1 94.38 318 HIS B C 1
ATOM 6387 O O . HIS B 1 318 ? 5.664 -30.203 -16.344 1 94.38 318 HIS B O 1
ATOM 6393 N N . ASP B 1 319 ? 7.207 -30.312 -17.938 1 94.69 319 ASP B N 1
ATOM 6394 C CA . ASP B 1 319 ? 6.684 -31.562 -18.484 1 94.69 319 ASP B CA 1
ATOM 6395 C C . ASP B 1 319 ? 6.734 -32.688 -17.422 1 94.69 319 ASP B C 1
ATOM 6397 O O . ASP B 1 319 ? 5.828 -33.5 -17.359 1 94.69 319 ASP B O 1
ATOM 6401 N N . LEU B 1 320 ? 7.824 -32.656 -16.688 1 97.19 320 LEU B N 1
ATOM 6402 C CA . LEU B 1 320 ? 7.953 -33.656 -15.609 1 97.19 320 LEU B CA 1
ATOM 6403 C C . LEU B 1 320 ? 6.809 -33.5 -14.617 1 97.19 320 LEU B C 1
ATOM 6405 O O . LEU B 1 320 ? 6.199 -34.5 -14.227 1 97.19 320 LEU B O 1
ATOM 6409 N N . VAL B 1 321 ? 6.484 -32.312 -14.227 1 97.69 321 VAL B N 1
ATOM 6410 C CA . VAL B 1 321 ? 5.402 -32.031 -13.281 1 97.69 321 VAL B CA 1
ATOM 6411 C C . VAL B 1 321 ? 4.078 -32.531 -13.867 1 97.69 321 VAL B C 1
ATOM 6413 O O . VAL B 1 321 ? 3.316 -33.219 -13.195 1 97.69 321 VAL B O 1
ATOM 6416 N N . VAL B 1 322 ? 3.846 -32.219 -15.094 1 97.19 322 VAL B N 1
ATOM 6417 C CA . VAL B 1 322 ? 2.6 -32.562 -15.766 1 97.19 322 VAL B CA 1
ATOM 6418 C C . VAL B 1 322 ? 2.455 -34.094 -15.805 1 97.19 322 VAL B C 1
ATOM 6420 O O . VAL B 1 322 ? 1.376 -34.625 -15.531 1 97.19 322 VAL B O 1
ATOM 6423 N N . ARG B 1 323 ? 3.5 -34.75 -16.094 1 98.12 323 ARG B N 1
ATOM 6424 C CA . ARG B 1 323 ? 3.475 -36.219 -16.156 1 98.12 323 ARG B CA 1
ATOM 6425 C C . ARG B 1 323 ? 3.152 -36.812 -14.789 1 98.12 323 ARG B C 1
ATOM 6427 O O . ARG B 1 323 ? 2.334 -37.719 -14.68 1 98.12 323 ARG B O 1
ATOM 6434 N N . ILE B 1 324 ? 3.805 -36.281 -13.781 1 98.62 324 ILE B N 1
ATOM 6435 C CA . ILE B 1 324 ? 3.594 -36.781 -12.43 1 98.62 324 ILE B CA 1
ATOM 6436 C C . ILE B 1 324 ? 2.152 -36.531 -12 1 98.62 324 ILE B C 1
ATOM 6438 O O . ILE B 1 324 ? 1.48 -37.438 -11.477 1 98.62 324 ILE B O 1
ATOM 6442 N N . LEU B 1 325 ? 1.668 -35.312 -12.219 1 98.44 325 LEU B N 1
ATOM 6443 C CA . LEU B 1 325 ? 0.303 -34.969 -11.836 1 98.44 325 LEU B CA 1
ATOM 6444 C C . LEU B 1 325 ? -0.704 -35.844 -12.57 1 98.44 325 LEU B C 1
ATOM 6446 O O . LEU B 1 325 ? -1.63 -36.375 -11.961 1 98.44 325 LEU B O 1
ATOM 6450 N N . CYS B 1 326 ? -0.52 -36 -13.852 1 97.88 326 CYS B N 1
ATOM 6451 C CA . CYS B 1 326 ? -1.423 -36.812 -14.656 1 97.88 326 CYS B CA 1
ATOM 6452 C C . CYS B 1 326 ? -1.447 -38.25 -14.164 1 97.88 326 CYS B C 1
ATOM 6454 O O . CYS B 1 326 ? -2.52 -38.844 -13.961 1 97.88 326 CYS B O 1
ATOM 6456 N N . HIS B 1 327 ? -0.269 -38.781 -13.961 1 98.5 327 HIS B N 1
ATOM 6457 C CA . HIS B 1 327 ? -0.157 -40.156 -13.469 1 98.5 327 HIS B CA 1
ATOM 6458 C C . HIS B 1 327 ? -0.908 -40.344 -12.148 1 98.5 327 HIS B C 1
ATOM 6460 O O . HIS B 1 327 ? -1.683 -41.281 -11.992 1 98.5 327 HIS B O 1
ATOM 6466 N N . GLU B 1 328 ? -0.649 -39.438 -11.234 1 98.75 328 GLU B N 1
ATOM 6467 C CA . GLU B 1 328 ? -1.251 -39.531 -9.914 1 98.75 328 GLU B CA 1
ATOM 6468 C C . GLU B 1 328 ? -2.764 -39.344 -9.977 1 98.75 328 GLU B C 1
ATOM 6470 O O . GLU B 1 328 ? -3.506 -39.969 -9.211 1 98.75 328 GLU B O 1
ATOM 6475 N N . LEU B 1 329 ? -3.242 -38.469 -10.82 1 98.62 329 LEU B N 1
ATOM 6476 C CA . LEU B 1 329 ? -4.676 -38.25 -10.969 1 98.62 329 LEU B CA 1
ATOM 6477 C C . LEU B 1 329 ? -5.367 -39.469 -11.539 1 98.62 329 LEU B C 1
ATOM 6479 O O . LEU B 1 329 ? -6.516 -39.75 -11.195 1 98.62 329 LEU B O 1
ATOM 6483 N N . VAL B 1 330 ? -4.688 -40.188 -12.406 1 98.56 330 VAL B N 1
ATOM 6484 C CA . VAL B 1 330 ? -5.203 -41.469 -12.891 1 98.56 330 VAL B CA 1
ATOM 6485 C C . VAL B 1 330 ? -5.23 -42.5 -11.75 1 98.56 330 VAL B C 1
ATOM 6487 O O . VAL B 1 330 ? -6.219 -43.188 -11.562 1 98.56 330 VAL B O 1
ATOM 6490 N N . GLU B 1 331 ? -4.164 -42.531 -10.992 1 98.5 331 GLU B N 1
ATOM 6491 C CA . GLU B 1 331 ? -4.027 -43.5 -9.906 1 98.5 331 GLU B CA 1
ATOM 6492 C C . GLU B 1 331 ? -5.141 -43.344 -8.875 1 98.5 331 GLU B C 1
ATOM 6494 O O . GLU B 1 331 ? -5.664 -44.344 -8.359 1 98.5 331 GLU B O 1
ATOM 6499 N N . ILE B 1 332 ? -5.531 -42.125 -8.586 1 98.12 332 ILE B N 1
ATOM 6500 C CA . ILE B 1 332 ? -6.551 -41.938 -7.559 1 98.12 332 ILE B CA 1
ATOM 6501 C C . ILE B 1 332 ? -7.934 -41.938 -8.195 1 98.12 332 ILE B C 1
ATOM 6503 O O . ILE B 1 332 ? -8.945 -41.75 -7.508 1 98.12 332 ILE B O 1
ATOM 6507 N N . GLY B 1 333 ? -8.008 -41.969 -9.508 1 98.25 333 GLY B N 1
ATOM 6508 C CA . GLY B 1 333 ? -9.258 -42.25 -10.203 1 98.25 333 GLY B CA 1
ATOM 6509 C C . GLY B 1 333 ? -9.93 -41 -10.734 1 98.25 333 GLY B C 1
ATOM 6510 O O . GLY B 1 333 ? -11.047 -41.062 -11.258 1 98.25 333 GLY B O 1
ATOM 6511 N N . LEU B 1 334 ? -9.344 -39.812 -10.648 1 98.38 334 LEU B N 1
ATOM 6512 C CA . LEU B 1 334 ? -9.938 -38.594 -11.141 1 98.38 334 LEU B CA 1
ATOM 6513 C C . LEU B 1 334 ? -9.977 -38.562 -12.664 1 98.38 334 LEU B C 1
ATOM 6515 O O . LEU B 1 334 ? -10.938 -38.094 -13.266 1 98.38 334 LEU B O 1
ATOM 6519 N N . LEU B 1 335 ? -8.891 -39.031 -13.234 1 98.5 335 LEU B N 1
ATOM 6520 C CA . LEU B 1 335 ? -8.789 -39.156 -14.68 1 98.5 335 LEU B CA 1
ATOM 6521 C C . LEU B 1 335 ? -8.891 -40.625 -15.117 1 98.5 335 LEU B C 1
ATOM 6523 O O . LEU B 1 335 ? -8.383 -41.5 -14.43 1 98.5 335 LEU B O 1
ATOM 6527 N N . ILE B 1 336 ? -9.469 -40.812 -16.25 1 98.19 336 ILE B N 1
ATOM 6528 C CA . ILE B 1 336 ? -9.656 -42.125 -16.828 1 98.19 336 ILE B CA 1
ATOM 6529 C C . ILE B 1 336 ? -8.977 -42.188 -18.203 1 98.19 336 ILE B C 1
ATOM 6531 O O . ILE B 1 336 ? -9.219 -41.344 -19.062 1 98.19 336 ILE B O 1
ATOM 6535 N N . GLY B 1 337 ? -8.219 -43.188 -18.391 1 96.81 337 GLY B N 1
ATOM 6536 C CA . GLY B 1 337 ? -7.613 -43.406 -19.688 1 96.81 337 GLY B CA 1
ATOM 6537 C C . GLY B 1 337 ? -6.113 -43.625 -19.625 1 96.81 337 GLY B C 1
ATOM 6538 O O . GLY B 1 337 ? -5.535 -43.688 -18.547 1 96.81 337 GLY B O 1
ATOM 6539 N N . ASP B 1 338 ? -5.562 -43.719 -20.812 1 96.56 338 ASP B N 1
ATOM 6540 C CA . ASP B 1 338 ? -4.117 -43.906 -20.953 1 96.56 338 ASP B CA 1
ATOM 6541 C C . ASP B 1 338 ? -3.387 -42.562 -20.734 1 96.56 338 ASP B C 1
ATOM 6543 O O . ASP B 1 338 ? -3.775 -41.531 -21.281 1 96.56 338 ASP B O 1
ATOM 6547 N N . GLU B 1 339 ? -2.357 -42.625 -19.922 1 95.44 339 GLU B N 1
ATOM 6548 C CA . GLU B 1 339 ? -1.64 -41.438 -19.531 1 95.44 339 GLU B CA 1
ATOM 6549 C C . GLU B 1 339 ? -1.127 -40.688 -20.75 1 95.44 339 GLU B C 1
ATOM 6551 O O . GLU B 1 339 ? -1.185 -39.438 -20.797 1 95.44 339 GLU B O 1
ATOM 6556 N N . THR B 1 340 ? -0.617 -41.406 -21.703 1 96.06 340 THR B N 1
ATOM 6557 C CA . THR B 1 340 ? -0.081 -40.75 -22.906 1 96.06 340 THR B CA 1
ATOM 6558 C C . THR B 1 340 ? -1.173 -40 -23.656 1 96.06 340 THR B C 1
ATOM 6560 O O . THR B 1 340 ? -0.953 -38.875 -24.094 1 96.06 340 THR B O 1
ATOM 6563 N N . GLU B 1 341 ? -2.266 -40.594 -23.766 1 96.31 341 GLU B N 1
ATOM 6564 C CA . GLU B 1 341 ? -3.398 -39.938 -24.422 1 96.31 341 GLU B CA 1
ATOM 6565 C C . GLU B 1 341 ? -3.875 -38.719 -23.641 1 96.31 341 GLU B C 1
ATOM 6567 O O . GLU B 1 341 ? -4.164 -37.688 -24.234 1 96.31 341 GLU B O 1
ATOM 6572 N N . LEU B 1 342 ? -3.949 -38.938 -22.359 1 97 342 LEU B N 1
ATOM 6573 C CA . LEU B 1 342 ? -4.406 -37.875 -21.5 1 97 342 LEU B CA 1
ATOM 6574 C C . LEU B 1 342 ? -3.484 -36.656 -21.625 1 97 342 LEU B C 1
ATOM 6576 O O . LEU B 1 342 ? -3.951 -35.5 -21.656 1 97 342 LEU B O 1
ATOM 6580 N N . LEU B 1 343 ? -2.197 -36.875 -21.688 1 96.12 343 LEU B N 1
ATOM 6581 C CA . LEU B 1 343 ? -1.209 -35.812 -21.828 1 96.12 343 LEU B CA 1
ATOM 6582 C C . LEU B 1 343 ? -1.353 -35.125 -23.172 1 96.12 343 LEU B C 1
ATOM 6584 O O . LEU B 1 343 ? -1.285 -33.875 -23.25 1 96.12 343 LEU B O 1
ATOM 6588 N N . GLN B 1 344 ? -1.546 -35.875 -24.219 1 94.56 344 GLN B N 1
ATOM 6589 C CA . GLN B 1 344 ? -1.69 -35.312 -25.562 1 94.56 344 GLN B CA 1
ATOM 6590 C C . GLN B 1 344 ? -2.936 -34.438 -25.672 1 94.56 344 GLN B C 1
ATOM 6592 O O . GLN B 1 344 ? -2.916 -33.375 -26.312 1 94.56 344 GLN B O 1
ATOM 6597 N N . LEU B 1 345 ? -3.977 -34.875 -24.984 1 94.31 345 LEU B N 1
ATOM 6598 C CA . LEU B 1 345 ? -5.242 -34.156 -25.031 1 94.31 345 LEU B CA 1
ATOM 6599 C C . LEU B 1 345 ? -5.223 -32.969 -24.078 1 94.31 345 LEU B C 1
ATOM 6601 O O . LEU B 1 345 ? -6.062 -32.062 -24.188 1 94.31 345 LEU B O 1
ATOM 6605 N N . GLY B 1 346 ? -4.328 -32.969 -23.141 1 94.19 346 GLY B N 1
ATOM 6606 C CA . GLY B 1 346 ? -4.211 -31.859 -22.188 1 94.19 346 GLY B CA 1
ATOM 6607 C C . GLY B 1 346 ? -5.312 -31.859 -21.141 1 94.19 346 GLY B C 1
ATOM 6608 O O . GLY B 1 346 ? -5.68 -30.797 -20.625 1 94.19 346 GLY B O 1
ATOM 6609 N N . VAL B 1 347 ? -5.891 -33.031 -20.781 1 94.69 347 VAL B N 1
ATOM 6610 C CA . VAL B 1 347 ? -7.066 -33.094 -19.922 1 94.69 347 VAL B CA 1
ATOM 6611 C C . VAL B 1 347 ? -6.68 -32.719 -18.5 1 94.69 347 VAL B C 1
ATOM 6613 O O . VAL B 1 347 ? -7.527 -32.312 -17.703 1 94.69 347 VAL B O 1
ATOM 6616 N N . TYR B 1 348 ? -5.332 -32.938 -18.141 1 94.25 348 TYR B N 1
ATOM 6617 C CA . TYR B 1 348 ? -4.848 -32.562 -16.812 1 94.25 348 TYR B CA 1
ATOM 6618 C C . TYR B 1 348 ? -5.09 -31.078 -16.531 1 94.25 348 TYR B C 1
ATOM 6620 O O . TYR B 1 348 ? -5.133 -30.656 -15.375 1 94.25 348 TYR B O 1
ATOM 6628 N N . ARG B 1 349 ? -5.32 -30.219 -17.516 1 94.31 349 ARG B N 1
ATOM 6629 C CA . ARG B 1 349 ? -5.473 -28.766 -17.406 1 94.31 349 ARG B CA 1
ATOM 6630 C C . ARG B 1 349 ? -6.77 -28.406 -16.703 1 94.31 349 ARG B C 1
ATOM 6632 O O . ARG B 1 349 ? -6.949 -27.266 -16.266 1 94.31 349 ARG B O 1
ATOM 6639 N N . ALA B 1 350 ? -7.664 -29.359 -16.578 1 95.94 350 ALA B N 1
ATOM 6640 C CA . ALA B 1 350 ? -8.867 -29.141 -15.773 1 95.94 350 ALA B CA 1
ATOM 6641 C C . ALA B 1 350 ? -8.516 -28.828 -14.32 1 95.94 350 ALA B C 1
ATOM 6643 O O . ALA B 1 350 ? -9.273 -28.156 -13.617 1 95.94 350 ALA B O 1
ATOM 6644 N N . PHE B 1 351 ? -7.246 -29.312 -13.906 1 97.25 351 PHE B N 1
ATOM 6645 C CA . PHE B 1 351 ? -6.887 -29.219 -12.492 1 97.25 351 PHE B CA 1
ATOM 6646 C C . PHE B 1 351 ? -5.559 -28.484 -12.328 1 97.25 351 PHE B C 1
ATOM 6648 O O . PHE B 1 351 ? -5.168 -28.156 -11.203 1 97.25 351 PHE B O 1
ATOM 6655 N N . TYR B 1 352 ? -4.801 -28.312 -13.375 1 95.88 352 TYR B N 1
ATOM 6656 C CA . TYR B 1 352 ? -3.512 -27.641 -13.367 1 95.88 352 TYR B CA 1
ATOM 6657 C C . TYR B 1 352 ? -3.361 -26.75 -14.602 1 95.88 352 TYR B C 1
ATOM 6659 O O . TYR B 1 352 ? -3.098 -27.234 -15.703 1 95.88 352 TYR B O 1
ATOM 6667 N N . PHE B 1 353 ? -3.379 -25.453 -14.383 1 89.88 353 PHE B N 1
ATOM 6668 C CA . PHE B 1 353 ? -3.498 -24.594 -15.562 1 89.88 353 PHE B CA 1
ATOM 6669 C C . PHE B 1 353 ? -2.553 -23.406 -15.461 1 89.88 353 PHE B C 1
ATOM 6671 O O . PHE B 1 353 ? -2.873 -22.312 -15.938 1 89.88 353 PHE B O 1
ATOM 6678 N N . HIS B 1 354 ? -1.486 -23.484 -14.719 1 88.38 354 HIS B N 1
ATOM 6679 C CA . HIS B 1 354 ? -0.434 -22.469 -14.688 1 88.38 354 HIS B CA 1
ATOM 6680 C C . HIS B 1 354 ? 0.944 -23.109 -14.836 1 88.38 354 HIS B C 1
ATOM 6682 O O . HIS B 1 354 ? 1.064 -24.328 -14.883 1 88.38 354 HIS B O 1
ATOM 6688 N N . GLY B 1 355 ? 1.951 -22.281 -15.008 1 89.75 355 GLY B N 1
ATOM 6689 C CA . GLY B 1 355 ? 3.318 -22.766 -15.125 1 89.75 355 GLY B CA 1
ATOM 6690 C C . GLY B 1 355 ? 3.889 -23.266 -13.812 1 89.75 355 GLY B C 1
ATOM 6691 O O . GLY B 1 355 ? 3.27 -23.109 -12.766 1 89.75 355 GLY B O 1
ATOM 6692 N N . THR B 1 356 ? 5.074 -23.891 -13.914 1 93.5 356 THR B N 1
ATOM 6693 C CA . THR B 1 356 ? 5.652 -24.562 -12.766 1 93.5 356 THR B CA 1
ATOM 6694 C C . THR B 1 356 ? 6.562 -23.625 -11.977 1 93.5 356 THR B C 1
ATOM 6696 O O . THR B 1 356 ? 6.973 -23.953 -10.859 1 93.5 356 THR B O 1
ATOM 6699 N N . GLY B 1 357 ? 6.867 -22.469 -12.57 1 93.5 357 GLY B N 1
ATOM 6700 C CA . GLY B 1 357 ? 7.719 -21.531 -11.867 1 93.5 357 GLY B CA 1
ATOM 6701 C C . GLY B 1 357 ? 8.148 -20.359 -12.727 1 93.5 357 GLY B C 1
ATOM 6702 O O . GLY B 1 357 ? 7.727 -20.234 -13.875 1 93.5 357 GLY B O 1
ATOM 6703 N N . HIS B 1 358 ? 8.914 -19.484 -12.141 1 92.94 358 HIS B N 1
ATOM 6704 C CA . HIS B 1 358 ? 9.406 -18.266 -12.781 1 92.94 358 HIS B CA 1
ATOM 6705 C C . HIS B 1 358 ? 10.648 -17.75 -12.078 1 92.94 358 HIS B C 1
ATOM 6707 O O . HIS B 1 358 ? 10.969 -18.172 -10.961 1 92.94 358 HIS B O 1
ATOM 6713 N N . SER B 1 359 ? 11.328 -16.859 -12.789 1 94.25 359 SER B N 1
ATOM 6714 C CA . SER B 1 359 ? 12.469 -16.203 -12.18 1 94.25 359 SER B CA 1
ATOM 6715 C C . SER B 1 359 ? 12.023 -15.219 -11.094 1 94.25 359 SER B C 1
ATOM 6717 O O . SER B 1 359 ? 10.938 -14.648 -11.18 1 94.25 359 SER B O 1
ATOM 6719 N N . VAL B 1 360 ? 12.891 -15.07 -10.102 1 95.5 360 VAL B N 1
ATOM 6720 C CA . VAL B 1 360 ? 12.641 -14.141 -9.008 1 95.5 360 VAL B CA 1
ATOM 6721 C C . VAL B 1 360 ? 13.852 -13.227 -8.82 1 95.5 360 VAL B C 1
ATOM 6723 O O . VAL B 1 360 ? 14.992 -13.664 -8.977 1 95.5 360 VAL B O 1
ATOM 6726 N N . GLY B 1 361 ? 13.664 -12.031 -8.555 1 96.75 361 GLY B N 1
ATOM 6727 C CA . GLY B 1 361 ? 14.664 -11.008 -8.273 1 96.75 361 GLY B CA 1
ATOM 6728 C C . GLY B 1 361 ? 14.07 -9.711 -7.766 1 96.75 361 GLY B C 1
ATOM 6729 O O . GLY B 1 361 ? 13.438 -9.68 -6.707 1 96.75 361 GLY B O 1
ATOM 6730 N N . LEU B 1 362 ? 14.133 -8.711 -8.633 1 96.94 362 LEU B N 1
ATOM 6731 C CA . LEU B 1 362 ? 13.586 -7.41 -8.281 1 96.94 362 LEU B CA 1
ATOM 6732 C C . LEU B 1 362 ? 12.07 -7.383 -8.484 1 96.94 362 LEU B C 1
ATOM 6734 O O . LEU B 1 362 ? 11.391 -6.477 -8 1 96.94 362 LEU B O 1
ATOM 6738 N N . ASP B 1 363 ? 11.594 -8.398 -9.148 1 95.12 363 ASP B N 1
ATOM 6739 C CA . ASP B 1 363 ? 10.156 -8.625 -9.297 1 95.12 363 ASP B CA 1
ATOM 6740 C C . ASP B 1 363 ? 9.781 -10.055 -8.922 1 95.12 363 ASP B C 1
ATOM 6742 O O . ASP B 1 363 ? 10.625 -10.953 -8.945 1 95.12 363 ASP B O 1
ATOM 6746 N N . CYS B 1 364 ? 8.523 -10.203 -8.523 1 93.06 364 CYS B N 1
ATOM 6747 C CA . CYS B 1 364 ? 8.039 -11.555 -8.281 1 93.06 364 CYS B CA 1
ATOM 6748 C C . CYS B 1 364 ? 8.203 -12.422 -9.523 1 93.06 364 CYS B C 1
ATOM 6750 O O . CYS B 1 364 ? 8.945 -13.414 -9.5 1 93.06 364 CYS B O 1
ATOM 6752 N N . HIS B 1 365 ? 7.52 -12.062 -10.531 1 92.19 365 HIS B N 1
ATOM 6753 C CA . HIS B 1 365 ? 7.816 -12.594 -11.859 1 92.19 365 HIS B CA 1
ATOM 6754 C C . HIS B 1 365 ? 8.898 -11.781 -12.547 1 92.19 365 HIS B C 1
ATOM 6756 O O . HIS B 1 365 ? 8.602 -10.812 -13.258 1 92.19 365 HIS B O 1
ATOM 6762 N N . ASP B 1 366 ? 10.062 -12.141 -12.305 1 93.25 366 ASP B N 1
ATOM 6763 C CA . ASP B 1 366 ? 11.203 -11.367 -12.789 1 93.25 366 ASP B CA 1
ATOM 6764 C C . ASP B 1 366 ? 11.516 -11.695 -14.242 1 93.25 366 ASP B C 1
ATOM 6766 O O . ASP B 1 366 ? 10.703 -12.305 -14.938 1 93.25 366 ASP B O 1
ATOM 6770 N N . VAL B 1 367 ? 12.617 -11.289 -14.758 1 90.12 367 VAL B N 1
ATOM 6771 C CA . VAL B 1 367 ? 12.984 -11.281 -16.172 1 90.12 367 VAL B CA 1
ATOM 6772 C C . VAL B 1 367 ? 13.289 -12.711 -16.625 1 90.12 367 VAL B C 1
ATOM 6774 O O . VAL B 1 367 ? 13.523 -13.602 -15.805 1 90.12 367 VAL B O 1
ATOM 6777 N N . GLY B 1 368 ? 13.336 -12.844 -17.922 1 79.31 368 GLY B N 1
ATOM 6778 C CA . GLY B 1 368 ? 13.781 -14.086 -18.531 1 79.31 368 GLY B CA 1
ATOM 6779 C C . GLY B 1 368 ? 12.648 -14.938 -19.062 1 79.31 368 GLY B C 1
ATOM 6780 O O . GLY B 1 368 ? 12.875 -15.93 -19.75 1 79.31 368 GLY B O 1
ATOM 6781 N N . GLY B 1 369 ? 11.375 -14.453 -18.594 1 66.25 369 GLY B N 1
ATOM 6782 C CA . GLY B 1 369 ? 10.258 -15.266 -19.047 1 66.25 369 GLY B CA 1
ATOM 6783 C C . GLY B 1 369 ? 9.484 -14.633 -20.188 1 66.25 369 GLY B C 1
ATOM 6784 O O . GLY B 1 369 ? 9.594 -13.43 -20.422 1 66.25 369 GLY B O 1
ATOM 6785 N N . LYS B 1 370 ? 9.156 -15.344 -21.219 1 55.5 370 LYS B N 1
ATOM 6786 C CA . LYS B 1 370 ? 8.227 -14.852 -22.234 1 55.5 370 LYS B CA 1
ATOM 6787 C C . LYS B 1 370 ? 6.781 -15.156 -21.859 1 55.5 370 LYS B C 1
ATOM 6789 O O . LYS B 1 370 ? 6.504 -16.188 -21.234 1 55.5 370 LYS B O 1
ATOM 6794 N N . GLU B 1 371 ? 5.902 -14 -21.906 1 46.66 371 GLU B N 1
ATOM 6795 C CA . GLU B 1 371 ? 4.488 -14.055 -21.547 1 46.66 371 GLU B CA 1
ATOM 6796 C C . GLU B 1 371 ? 3.748 -15.117 -22.359 1 46.66 371 GLU B C 1
ATOM 6798 O O . GLU B 1 371 ? 3.908 -15.203 -23.578 1 46.66 371 GLU B O 1
ATOM 6803 N N . ILE B 1 372 ? 3.564 -16.25 -22.188 1 37.94 372 ILE B N 1
ATOM 6804 C CA . ILE B 1 372 ? 2.641 -17.062 -22.969 1 37.94 372 ILE B CA 1
ATOM 6805 C C . ILE B 1 372 ? 1.256 -17.031 -22.328 1 37.94 372 ILE B C 1
ATOM 6807 O O . ILE B 1 372 ? 1.123 -17.203 -21.109 1 37.94 372 ILE B O 1
ATOM 6811 N N . SER B 1 373 ? 0.413 -16.234 -22.938 1 38.47 373 SER B N 1
ATOM 6812 C CA . SER B 1 373 ? -0.981 -16.156 -22.5 1 38.47 373 SER B CA 1
ATOM 6813 C C . SER B 1 373 ? -1.591 -17.547 -22.359 1 38.47 373 SER B C 1
ATOM 6815 O O . SER B 1 373 ? -1.374 -18.422 -23.203 1 38.47 373 SER B O 1
ATOM 6817 N N . ILE B 1 374 ? -2.061 -17.859 -21.234 1 37.62 374 ILE B N 1
ATOM 6818 C CA . ILE B 1 374 ? -2.693 -19.141 -20.922 1 37.62 374 ILE B CA 1
ATOM 6819 C C . ILE B 1 374 ? -3.691 -19.484 -22.031 1 37.62 374 ILE B C 1
ATOM 6821 O O . ILE B 1 374 ? -3.746 -20.625 -22.484 1 37.62 374 ILE B O 1
ATOM 6825 N N . LEU B 1 375 ? -4.844 -18.656 -22.062 1 39.09 375 LEU B N 1
ATOM 6826 C CA . LEU B 1 375 ? -5.996 -19.125 -22.828 1 39.09 375 LEU B CA 1
ATOM 6827 C C . LEU B 1 375 ? -5.754 -18.969 -24.328 1 39.09 375 LEU B C 1
ATOM 6829 O O . LEU B 1 375 ? -6.637 -19.281 -25.125 1 39.09 375 LEU B O 1
ATOM 6833 N N . ASP B 1 376 ? -4.977 -18.125 -24.844 1 38.47 376 ASP B N 1
ATOM 6834 C CA . ASP B 1 376 ? -4.984 -17.984 -26.297 1 38.47 376 ASP B CA 1
ATOM 6835 C C . ASP B 1 376 ? -4.656 -19.312 -26.984 1 38.47 376 ASP B C 1
ATOM 6837 O O . ASP B 1 376 ? -4.41 -19.359 -28.188 1 38.47 376 ASP B O 1
ATOM 6841 N N . THR B 1 377 ? -3.766 -20.188 -26.469 1 35.78 377 THR B N 1
ATOM 6842 C CA . THR B 1 377 ? -3.459 -21.344 -27.312 1 35.78 377 THR B CA 1
ATOM 6843 C C . THR B 1 377 ? -4.727 -22.125 -27.625 1 35.78 377 THR B C 1
ATOM 6845 O O . THR B 1 377 ? -5.363 -22.672 -26.734 1 35.78 377 THR B O 1
ATOM 6848 N N . THR B 1 378 ? -5.492 -21.922 -28.625 1 34.91 378 THR B N 1
ATOM 6849 C CA . THR B 1 378 ? -6.105 -23.047 -29.312 1 34.91 378 THR B CA 1
ATOM 6850 C C . THR B 1 378 ? -5.156 -24.25 -29.344 1 34.91 378 THR B C 1
ATOM 6852 O O . THR B 1 378 ? -5.559 -25.359 -29.688 1 34.91 378 THR B O 1
ATOM 6855 N N . ARG B 1 379 ? -3.99 -24.422 -30.078 1 33.25 379 ARG B N 1
ATOM 6856 C CA . ARG B 1 379 ? -3.412 -25.656 -29.578 1 33.25 379 ARG B CA 1
ATOM 6857 C C . ARG B 1 379 ? -3.234 -25.609 -28.062 1 33.25 379 ARG B C 1
ATOM 6859 O O . ARG B 1 379 ? -2.854 -24.562 -27.516 1 33.25 379 ARG B O 1
ATOM 6866 N N . LYS B 1 380 ? -3.566 -26.547 -27.297 1 34.84 380 LYS B N 1
ATOM 6867 C CA . LYS B 1 380 ? -3.795 -26.703 -25.859 1 34.84 380 LYS B CA 1
ATOM 6868 C C . LYS B 1 380 ? -2.791 -25.875 -25.062 1 34.84 380 LYS B C 1
ATOM 6870 O O . LYS B 1 380 ? -3.133 -25.328 -24.016 1 34.84 380 LYS B O 1
ATOM 6875 N N . GLY B 1 381 ? -1.513 -26.031 -24.828 1 31.36 381 GLY B N 1
ATOM 6876 C CA . GLY B 1 381 ? -0.859 -26.141 -23.531 1 31.36 381 GLY B CA 1
ATOM 6877 C C . GLY B 1 381 ? -0.23 -24.844 -23.062 1 31.36 381 GLY B C 1
ATOM 6878 O O . GLY B 1 381 ? -0.858 -24.078 -22.328 1 31.36 381 GLY B O 1
ATOM 6879 N N . SER B 1 382 ? 1.279 -24.578 -23.219 1 33.47 382 SER B N 1
ATOM 6880 C CA . SER B 1 382 ? 2.168 -24.109 -22.156 1 33.47 382 SER B CA 1
ATOM 6881 C C . SER B 1 382 ? 2.24 -22.578 -22.125 1 33.47 382 SER B C 1
ATOM 6883 O O . SER B 1 382 ? 2.758 -21.969 -23.062 1 33.47 382 SER B O 1
ATOM 6885 N N . SER B 1 383 ? 1.318 -21.828 -21.906 1 38.44 383 SER B N 1
ATOM 6886 C CA . SER B 1 383 ? 1.531 -20.391 -21.766 1 38.44 383 SER B CA 1
ATOM 6887 C C . SER B 1 383 ? 2.611 -20.094 -20.734 1 38.44 383 SER B C 1
ATOM 6889 O O . SER B 1 383 ? 2.717 -18.969 -20.25 1 38.44 383 SER B O 1
ATOM 6891 N N . LEU B 1 384 ? 3.039 -20.938 -19.922 1 41.75 384 LEU B N 1
ATOM 6892 C CA . LEU B 1 384 ? 3.812 -20.594 -18.734 1 41.75 384 LEU B CA 1
ATOM 6893 C C . LEU B 1 384 ? 5.059 -19.797 -19.109 1 41.75 384 LEU B C 1
ATOM 6895 O O . LEU B 1 384 ? 5.621 -20 -20.203 1 41.75 384 LEU B O 1
ATOM 6899 N N . LEU B 1 385 ? 5.133 -18.547 -18.688 1 49.69 385 LEU B N 1
ATOM 6900 C CA . LEU B 1 385 ? 6.359 -17.766 -18.625 1 49.69 385 LEU B CA 1
ATOM 6901 C C . LEU B 1 385 ? 7.582 -18.672 -18.531 1 49.69 385 LEU B C 1
ATOM 6903 O O . LEU B 1 385 ? 8.047 -18.969 -17.422 1 49.69 385 LEU B O 1
ATOM 6907 N N . LEU B 1 386 ? 7.75 -19.5 -19.625 1 56.81 386 LEU B N 1
ATOM 6908 C CA . LEU B 1 386 ? 8.805 -20.5 -19.516 1 56.81 386 LEU B CA 1
ATOM 6909 C C . LEU B 1 386 ? 10.156 -19.922 -19.922 1 56.81 386 LEU B C 1
ATOM 6911 O O . LEU B 1 386 ? 10.242 -19.188 -20.906 1 56.81 386 LEU B O 1
ATOM 6915 N N . LEU B 1 387 ? 11.023 -19.938 -19 1 64.81 387 LEU B N 1
ATOM 6916 C CA . LEU B 1 387 ? 12.43 -19.719 -19.344 1 64.81 387 LEU B CA 1
ATOM 6917 C C . LEU B 1 387 ? 12.836 -20.578 -20.531 1 64.81 387 LEU B C 1
ATOM 6919 O O . LEU B 1 387 ? 12.75 -21.812 -20.469 1 64.81 387 LEU B O 1
ATOM 6923 N N . GLN B 1 388 ? 13.031 -20.078 -21.688 1 69.62 388 GLN B N 1
ATOM 6924 C CA . GLN B 1 388 ? 13.336 -20.812 -22.906 1 69.62 388 GLN B CA 1
ATOM 6925 C C . GLN B 1 388 ? 14.836 -21.078 -23.031 1 69.62 388 GLN B C 1
ATOM 6927 O O . GLN B 1 388 ? 15.336 -21.375 -24.109 1 69.62 388 GLN B O 1
ATOM 6932 N N . ARG B 1 389 ? 15.547 -20.953 -21.984 1 81.62 389 ARG B N 1
ATOM 6933 C CA . ARG B 1 389 ? 16.969 -21.234 -21.969 1 81.62 389 ARG B CA 1
ATOM 6934 C C . ARG B 1 389 ? 17.328 -22.156 -20.797 1 81.62 389 ARG B C 1
ATOM 6936 O O . ARG B 1 389 ? 16.562 -22.266 -19.828 1 81.62 389 ARG B O 1
ATOM 6943 N N . PRO B 1 390 ? 18.438 -22.844 -21 1 91.94 390 PRO B N 1
ATOM 6944 C CA . PRO B 1 390 ? 18.859 -23.641 -19.859 1 91.94 390 PRO B CA 1
ATOM 6945 C C . PRO B 1 390 ? 19.156 -22.812 -18.609 1 91.94 390 PRO B C 1
ATOM 6947 O O . PRO B 1 390 ? 19.609 -21.672 -18.734 1 91.94 390 PRO B O 1
ATOM 6950 N N . LEU B 1 391 ? 18.922 -23.375 -17.531 1 95.31 391 LEU B N 1
ATOM 6951 C CA . LEU B 1 391 ? 19.234 -22.719 -16.266 1 95.31 391 LEU B CA 1
ATOM 6952 C C . LEU B 1 391 ? 20.734 -22.531 -16.109 1 95.31 391 LEU B C 1
ATOM 6954 O O . LEU B 1 391 ? 21.531 -23.344 -16.609 1 95.31 391 LEU B O 1
ATOM 6958 N N . ASP B 1 392 ? 21.094 -21.469 -15.484 1 95.75 392 ASP B N 1
ATOM 6959 C CA . ASP B 1 392 ? 22.5 -21.172 -15.219 1 95.75 392 ASP B CA 1
ATOM 6960 C C . ASP B 1 392 ? 22.734 -20.938 -13.727 1 95.75 392 ASP B C 1
ATOM 6962 O O . ASP B 1 392 ? 21.812 -20.609 -12.984 1 95.75 392 ASP B O 1
ATOM 6966 N N . GLU B 1 393 ? 24.047 -21.188 -13.398 1 97.62 393 GLU B N 1
ATOM 6967 C CA . GLU B 1 393 ? 24.453 -20.859 -12.031 1 97.62 393 GLU B CA 1
ATOM 6968 C C . GLU B 1 393 ? 24.078 -19.422 -11.672 1 97.62 393 GLU B C 1
ATOM 6970 O O . GLU B 1 393 ? 24.234 -18.516 -12.492 1 97.62 393 GLU B O 1
ATOM 6975 N N . ASN B 1 394 ? 23.484 -19.219 -10.445 1 98.12 394 ASN B N 1
ATOM 6976 C CA . ASN B 1 394 ? 23.172 -17.922 -9.844 1 98.12 394 ASN B CA 1
ATOM 6977 C C . ASN B 1 394 ? 21.844 -17.391 -10.352 1 98.12 394 ASN B C 1
ATOM 6979 O O . ASN B 1 394 ? 21.516 -16.219 -10.156 1 98.12 394 ASN B O 1
ATOM 6983 N N . MET B 1 395 ? 21.141 -18.219 -11.07 1 97.12 395 MET B N 1
ATOM 6984 C CA . MET B 1 395 ? 19.734 -17.906 -11.305 1 97.12 395 MET B CA 1
ATOM 6985 C C . MET B 1 395 ? 18.875 -18.25 -10.086 1 97.12 395 MET B C 1
ATOM 6987 O O . MET B 1 395 ? 19.188 -19.203 -9.359 1 97.12 395 MET B O 1
ATOM 6991 N N . VAL B 1 396 ? 17.906 -17.469 -9.805 1 97.62 396 VAL B N 1
ATOM 6992 C CA . VAL B 1 396 ? 16.953 -17.75 -8.742 1 97.62 396 VAL B CA 1
ATOM 6993 C C . VAL B 1 396 ? 15.555 -17.953 -9.344 1 97.62 396 VAL B C 1
ATOM 6995 O O . VAL B 1 396 ? 15.07 -17.109 -10.094 1 97.62 396 VAL B O 1
ATOM 6998 N N . ILE B 1 397 ? 14.906 -19.078 -9.086 1 96.19 397 ILE B N 1
ATOM 6999 C CA . ILE B 1 397 ? 13.617 -19.406 -9.68 1 96.19 397 ILE B CA 1
ATOM 7000 C C . ILE B 1 397 ? 12.695 -20 -8.609 1 96.19 397 ILE B C 1
ATOM 7002 O O . ILE B 1 397 ? 13.141 -20.344 -7.52 1 96.19 397 ILE B O 1
ATOM 7006 N N . THR B 1 398 ? 11.445 -20.078 -8.961 1 96.88 398 THR B N 1
ATOM 7007 C CA . THR B 1 398 ? 10.484 -20.75 -8.094 1 96.88 398 THR B CA 1
ATOM 7008 C C . THR B 1 398 ? 10.133 -22.141 -8.656 1 96.88 398 THR B C 1
ATOM 7010 O O . THR B 1 398 ? 10.305 -22.391 -9.852 1 96.88 398 THR B O 1
ATOM 7013 N N . VAL B 1 399 ? 9.758 -23.016 -7.844 1 97.75 399 VAL B N 1
ATOM 7014 C CA . VAL B 1 399 ? 9.133 -24.297 -8.172 1 97.75 399 VAL B CA 1
ATOM 7015 C C . VAL B 1 399 ? 7.77 -24.391 -7.496 1 97.75 399 VAL B C 1
ATOM 7017 O O . VAL B 1 399 ? 7.688 -24.578 -6.277 1 97.75 399 VAL B O 1
ATOM 7020 N N . GLU B 1 400 ? 6.703 -24.297 -8.336 1 97.69 400 GLU B N 1
ATOM 7021 C CA . GLU B 1 400 ? 5.414 -24.062 -7.691 1 97.69 400 GLU B CA 1
ATOM 7022 C C . GLU B 1 400 ? 4.301 -24.859 -8.367 1 97.69 400 GLU B C 1
ATOM 7024 O O . GLU B 1 400 ? 3.279 -24.297 -8.766 1 97.69 400 GLU B O 1
ATOM 7029 N N . PRO B 1 401 ? 4.379 -26.172 -8.375 1 98.12 401 PRO B N 1
ATOM 7030 C CA . PRO B 1 401 ? 3.238 -26.938 -8.875 1 98.12 401 PRO B CA 1
ATOM 7031 C C . PRO B 1 401 ? 2.002 -26.812 -7.992 1 98.12 401 PRO B C 1
ATOM 7033 O O . PRO B 1 401 ? 2.105 -26.359 -6.848 1 98.12 401 PRO B O 1
ATOM 7036 N N . GLY B 1 402 ? 0.85 -27.172 -8.586 1 98.12 402 GLY B N 1
ATOM 7037 C CA . GLY B 1 402 ? -0.405 -27.141 -7.855 1 98.12 402 GLY B CA 1
ATOM 7038 C C . GLY B 1 402 ? -1.497 -27.969 -8.508 1 98.12 402 GLY B C 1
ATOM 7039 O O . GLY B 1 402 ? -1.334 -28.453 -9.633 1 98.12 402 GLY B O 1
ATOM 7040 N N . LEU B 1 403 ? -2.535 -28.203 -7.785 1 98.56 403 LEU B N 1
ATOM 7041 C CA . LEU B 1 403 ? -3.787 -28.797 -8.242 1 98.56 403 LEU B CA 1
ATOM 7042 C C . LEU B 1 403 ? -4.984 -28.016 -7.707 1 98.56 403 LEU B C 1
ATOM 7044 O O . LEU B 1 403 ? -5.031 -27.688 -6.52 1 98.56 403 LEU B O 1
ATOM 7048 N N . TYR B 1 404 ? -5.895 -27.797 -8.602 1 97.62 404 TYR B N 1
ATOM 7049 C CA . TYR B 1 404 ? -7 -26.906 -8.25 1 97.62 404 TYR B CA 1
ATOM 7050 C C . TYR B 1 404 ? -8.336 -27.5 -8.68 1 97.62 404 TYR B C 1
ATOM 7052 O O . TYR B 1 404 ? -8.492 -27.938 -9.828 1 97.62 404 TYR B O 1
ATOM 7060 N N . PHE B 1 405 ? -9.211 -27.547 -7.777 1 97.56 405 PHE B N 1
ATOM 7061 C CA . PHE B 1 405 ? -10.586 -27.938 -8.07 1 97.56 405 PHE B CA 1
ATOM 7062 C C . PHE B 1 405 ? -11.469 -26.703 -8.227 1 97.56 405 PHE B C 1
ATOM 7064 O O . PHE B 1 405 ? -12.258 -26.375 -7.344 1 97.56 405 PHE B O 1
ATOM 7071 N N . ASN B 1 406 ? -11.227 -26.062 -9.328 1 95.5 406 ASN B N 1
ATOM 7072 C CA . ASN B 1 406 ? -11.953 -24.859 -9.711 1 95.5 406 ASN B CA 1
ATOM 7073 C C . ASN B 1 406 ? -13.18 -25.188 -10.555 1 95.5 406 ASN B C 1
ATOM 7075 O O . ASN B 1 406 ? -13.07 -25.781 -11.625 1 95.5 406 ASN B O 1
ATOM 7079 N N . ASP B 1 407 ? -14.32 -24.75 -10.133 1 93.75 407 ASP B N 1
ATOM 7080 C CA . ASP B 1 407 ? -15.578 -25.141 -10.773 1 93.75 407 ASP B CA 1
ATOM 7081 C C . ASP B 1 407 ? -15.633 -24.641 -12.211 1 93.75 407 ASP B C 1
ATOM 7083 O O . ASP B 1 407 ? -16.188 -25.312 -13.086 1 93.75 407 ASP B O 1
ATOM 7087 N N . VAL B 1 408 ? -15.102 -23.5 -12.461 1 92.75 408 VAL B N 1
ATOM 7088 C CA . VAL B 1 408 ? -15.125 -22.953 -13.812 1 92.75 408 VAL B CA 1
ATOM 7089 C C . VAL B 1 408 ? -14.305 -23.844 -14.75 1 92.75 408 VAL B C 1
ATOM 7091 O O . VAL B 1 408 ? -14.766 -24.203 -15.836 1 92.75 408 VAL B O 1
ATOM 7094 N N . SER B 1 409 ? -13.141 -24.234 -14.305 1 93.56 409 SER B N 1
ATOM 7095 C CA . SER B 1 409 ? -12.281 -25.078 -15.117 1 93.56 409 SER B CA 1
ATOM 7096 C C . SER B 1 409 ? -12.867 -26.469 -15.273 1 93.56 409 SER B C 1
ATOM 7098 O O . SER B 1 409 ? -12.93 -27 -16.391 1 93.56 409 SER B O 1
ATOM 7100 N N . ILE B 1 410 ? -13.281 -27.031 -14.164 1 95.44 410 ILE B N 1
ATOM 7101 C CA . ILE B 1 410 ? -13.836 -28.375 -14.188 1 95.44 410 ILE B CA 1
ATOM 7102 C C . ILE B 1 410 ? -15.031 -28.438 -15.133 1 95.44 410 ILE B C 1
ATOM 7104 O O . ILE B 1 410 ? -15.133 -29.328 -15.969 1 95.44 410 ILE B O 1
ATOM 7108 N N . ASP B 1 411 ? -15.898 -27.453 -15.039 1 94.06 411 ASP B N 1
ATOM 7109 C CA . ASP B 1 411 ? -17.078 -27.422 -15.883 1 94.06 411 ASP B CA 1
ATOM 7110 C C . ASP B 1 411 ? -16.703 -27.281 -17.359 1 94.06 411 ASP B C 1
ATOM 7112 O O . ASP B 1 411 ? -17.281 -27.953 -18.219 1 94.06 411 ASP B O 1
ATOM 7116 N N . LEU B 1 412 ? -15.766 -26.453 -17.641 1 92 412 LEU B N 1
ATOM 7117 C CA . LEU B 1 412 ? -15.312 -26.234 -19.016 1 92 412 LEU B CA 1
ATOM 7118 C C . LEU B 1 412 ? -14.836 -27.547 -19.641 1 92 412 LEU B C 1
ATOM 7120 O O . LEU B 1 412 ? -15.141 -27.828 -20.797 1 92 412 LEU B O 1
ATOM 7124 N N . TRP B 1 413 ? -14.188 -28.344 -18.891 1 94.25 413 TRP B N 1
ATOM 7125 C CA . TRP B 1 413 ? -13.578 -29.562 -19.422 1 94.25 413 TRP B CA 1
ATOM 7126 C C . TRP B 1 413 ? -14.562 -30.719 -19.406 1 94.25 413 TRP B C 1
ATOM 7128 O O . TRP B 1 413 ? -14.633 -31.5 -20.375 1 94.25 413 TRP B O 1
ATOM 7138 N N . THR B 1 414 ? -15.375 -30.859 -18.422 1 95.81 414 THR B N 1
ATOM 7139 C CA . THR B 1 414 ? -16.203 -32.031 -18.234 1 95.81 414 THR B CA 1
ATOM 7140 C C . THR B 1 414 ? -17.5 -31.922 -19.031 1 95.81 414 THR B C 1
ATOM 7142 O O . THR B 1 414 ? -18.188 -32.906 -19.266 1 95.81 414 THR B O 1
ATOM 7145 N N . ASN B 1 415 ? -17.875 -30.688 -19.344 1 94.94 415 ASN B N 1
ATOM 7146 C CA . ASN B 1 415 ? -19.094 -30.516 -20.109 1 94.94 415 ASN B CA 1
ATOM 7147 C C . ASN B 1 415 ? -18.828 -30.625 -21.609 1 94.94 415 ASN B C 1
ATOM 7149 O O . ASN B 1 415 ? -19.766 -30.703 -22.406 1 94.94 415 ASN B O 1
ATOM 7153 N N . ASP B 1 416 ? -17.625 -30.594 -22.031 1 94.81 416 ASP B N 1
ATOM 7154 C CA . ASP B 1 416 ? -17.281 -30.859 -23.422 1 94.81 416 ASP B CA 1
ATOM 7155 C C . ASP B 1 416 ? -17.312 -32.344 -23.75 1 94.81 416 ASP B C 1
ATOM 7157 O O . ASP B 1 416 ? -16.531 -33.125 -23.188 1 94.81 416 ASP B O 1
ATOM 7161 N N . PRO B 1 417 ? -18.141 -32.75 -24.672 1 95.88 417 PRO B N 1
ATOM 7162 C CA . PRO B 1 417 ? -18.297 -34.188 -24.969 1 95.88 417 PRO B CA 1
ATOM 7163 C C . PRO B 1 417 ? -17 -34.844 -25.422 1 95.88 417 PRO B C 1
ATOM 7165 O O . PRO B 1 417 ? -16.812 -36.031 -25.219 1 95.88 417 PRO B O 1
ATOM 7168 N N . ALA B 1 418 ? -16.141 -34.062 -26 1 95.44 418 ALA B N 1
ATOM 7169 C CA . ALA B 1 418 ? -14.883 -34.594 -26.5 1 95.44 418 ALA B CA 1
ATOM 7170 C C . ALA B 1 418 ? -13.984 -35.062 -25.344 1 95.44 418 ALA B C 1
ATOM 7172 O O . ALA B 1 418 ? -13.156 -35.938 -25.516 1 95.44 418 ALA B O 1
ATOM 7173 N N . TYR B 1 419 ? -14.219 -34.5 -24.141 1 96.75 419 TYR B N 1
ATOM 7174 C CA . TYR B 1 419 ? -13.305 -34.75 -23.047 1 96.75 419 TYR B CA 1
ATOM 7175 C C . TYR B 1 419 ? -14.023 -35.469 -21.891 1 96.75 419 TYR B C 1
ATOM 7177 O O . TYR B 1 419 ? -13.383 -36.031 -21.016 1 96.75 419 TYR B O 1
ATOM 7185 N N . LYS B 1 420 ? -15.312 -35.469 -21.828 1 96.19 420 LYS B N 1
ATOM 7186 C CA . LYS B 1 420 ? -16.156 -35.938 -20.734 1 96.19 420 LYS B CA 1
ATOM 7187 C C . LYS B 1 420 ? -15.781 -37.375 -20.328 1 96.19 420 LYS B C 1
ATOM 7189 O O . LYS B 1 420 ? -15.727 -37.688 -19.141 1 96.19 420 LYS B O 1
ATOM 7194 N N . PRO B 1 421 ? -15.438 -38.25 -21.312 1 97 421 PRO B N 1
ATOM 7195 C CA . PRO B 1 421 ? -15.18 -39.656 -20.938 1 97 421 PRO B CA 1
ATOM 7196 C C . PRO B 1 421 ? -13.906 -39.812 -20.109 1 97 421 PRO B C 1
ATOM 7198 O O . PRO B 1 421 ? -13.672 -40.875 -19.531 1 97 421 PRO B O 1
ATOM 7201 N N . TYR B 1 422 ? -13.133 -38.781 -20.078 1 98.25 422 TYR B N 1
ATOM 7202 C CA . TYR B 1 422 ? -11.828 -38.906 -19.438 1 98.25 422 TYR B CA 1
ATOM 7203 C C . TYR B 1 422 ? -11.906 -38.5 -17.969 1 98.25 422 TYR B C 1
ATOM 7205 O O . TYR B 1 422 ? -10.898 -38.531 -17.25 1 98.25 422 TYR B O 1
ATOM 7213 N N . PHE B 1 423 ? -13.086 -38.156 -17.469 1 98.38 423 PHE B N 1
ATOM 7214 C CA . PHE B 1 423 ? -13.227 -37.656 -16.109 1 98.38 423 PHE B CA 1
ATOM 7215 C C . PHE B 1 423 ? -14.18 -38.531 -15.305 1 98.38 423 PHE B C 1
ATOM 7217 O O . PHE B 1 423 ? -15.195 -39 -15.82 1 98.38 423 PHE B O 1
ATOM 7224 N N . ASN B 1 424 ? -13.867 -38.812 -14.062 1 98.5 424 ASN B N 1
ATOM 7225 C CA . ASN B 1 424 ? -14.742 -39.438 -13.086 1 98.5 424 ASN B CA 1
ATOM 7226 C C . ASN B 1 424 ? -15.391 -38.406 -12.156 1 98.5 424 ASN B C 1
ATOM 7228 O O . ASN B 1 424 ? -14.797 -38.031 -11.156 1 98.5 424 ASN B O 1
ATOM 7232 N N . MET B 1 425 ? -16.594 -38.125 -12.398 1 97.69 425 MET B N 1
ATOM 7233 C CA . MET B 1 425 ? -17.266 -37.062 -11.688 1 97.69 425 MET B CA 1
ATOM 7234 C C . MET B 1 425 ? -17.484 -37.406 -10.219 1 97.69 425 MET B C 1
ATOM 7236 O O . MET B 1 425 ? -17.484 -36.531 -9.352 1 97.69 425 MET B O 1
ATOM 7240 N N . GLU B 1 426 ? -17.656 -38.656 -9.914 1 98.06 426 GLU B N 1
ATOM 7241 C CA . GLU B 1 426 ? -17.781 -39.062 -8.523 1 98.06 426 GLU B CA 1
ATOM 7242 C C . GLU B 1 426 ? -16.516 -38.781 -7.73 1 98.06 426 GLU B C 1
ATOM 7244 O O . GLU B 1 426 ? -16.594 -38.25 -6.621 1 98.06 426 GLU B O 1
ATOM 7249 N N . LYS B 1 427 ? -15.398 -39.125 -8.336 1 98.25 427 LYS B N 1
ATOM 7250 C CA . LYS B 1 427 ? -14.117 -38.844 -7.688 1 98.25 427 LYS B CA 1
ATOM 7251 C C . LYS B 1 427 ? -13.852 -37.344 -7.621 1 98.25 427 LYS B C 1
ATOM 7253 O O . LYS B 1 427 ? -13.328 -36.844 -6.621 1 98.25 427 LYS B O 1
ATOM 7258 N N . ILE B 1 428 ? -14.18 -36.625 -8.688 1 98.19 428 ILE B N 1
ATOM 7259 C CA . ILE B 1 428 ? -14.016 -35.188 -8.688 1 98.19 428 ILE B CA 1
ATOM 7260 C C . ILE B 1 428 ? -14.828 -34.562 -7.547 1 98.19 428 ILE B C 1
ATOM 7262 O O . ILE B 1 428 ? -14.336 -33.719 -6.812 1 98.19 428 ILE B O 1
ATOM 7266 N N . ASN B 1 429 ? -16.031 -35.031 -7.344 1 97.56 429 ASN B N 1
ATOM 7267 C CA . ASN B 1 429 ? -16.875 -34.562 -6.27 1 97.56 429 ASN B CA 1
ATOM 7268 C C . ASN B 1 429 ? -16.312 -34.906 -4.898 1 97.56 429 ASN B C 1
ATOM 7270 O O . ASN B 1 429 ? -16.469 -34.156 -3.941 1 97.56 429 ASN B O 1
ATOM 7274 N N . GLN B 1 430 ? -15.672 -36.031 -4.816 1 97.62 430 GLN B N 1
ATOM 7275 C CA . GLN B 1 430 ? -15.039 -36.438 -3.57 1 97.62 430 GLN B CA 1
ATOM 7276 C C . GLN B 1 430 ? -13.906 -35.469 -3.189 1 97.62 430 GLN B C 1
ATOM 7278 O O . GLN B 1 430 ? -13.781 -35.094 -2.025 1 97.62 430 GLN B O 1
ATOM 7283 N N . TYR B 1 431 ? -13.094 -35.031 -4.16 1 97.5 431 TYR B N 1
ATOM 7284 C CA . TYR B 1 431 ? -11.859 -34.312 -3.854 1 97.5 431 TYR B CA 1
ATOM 7285 C C . TYR B 1 431 ? -12.055 -32.812 -3.996 1 97.5 431 TYR B C 1
ATOM 7287 O O . TYR B 1 431 ? -11.227 -32.031 -3.533 1 97.5 431 TYR B O 1
ATOM 7295 N N . ARG B 1 432 ? -13.148 -32.344 -4.562 1 95.75 432 ARG B N 1
ATOM 7296 C CA . ARG B 1 432 ? -13.367 -30.922 -4.809 1 95.75 432 ARG B CA 1
ATOM 7297 C C . ARG B 1 432 ? -13.445 -30.156 -3.498 1 95.75 432 ARG B C 1
ATOM 7299 O O . ARG B 1 432 ? -13.234 -28.938 -3.475 1 95.75 432 ARG B O 1
ATOM 7306 N N . VAL B 1 433 ? -13.688 -30.797 -2.375 1 94.25 433 VAL B N 1
ATOM 7307 C CA . VAL B 1 433 ? -13.789 -30.188 -1.052 1 94.25 433 VAL B CA 1
ATOM 7308 C C . VAL B 1 433 ? -12.438 -29.609 -0.638 1 94.25 433 VAL B C 1
ATOM 7310 O O . VAL B 1 433 ? -12.352 -28.797 0.292 1 94.25 433 VAL B O 1
ATOM 7313 N N . VAL B 1 434 ? -11.391 -29.984 -1.368 1 95 434 VAL B N 1
ATOM 7314 C CA . VAL B 1 434 ? -10.031 -29.578 -1.024 1 95 434 VAL B CA 1
ATOM 7315 C C . VAL B 1 434 ? -9.781 -28.156 -1.499 1 95 434 VAL B C 1
ATOM 7317 O O . VAL B 1 434 ? -8.984 -27.422 -0.906 1 95 434 VAL B O 1
ATOM 7320 N N . GLY B 1 435 ? -10.508 -27.719 -2.549 1 96.12 435 GLY B N 1
ATOM 7321 C CA . GLY B 1 435 ? -10.242 -26.422 -3.164 1 96.12 435 GLY B CA 1
ATOM 7322 C C . GLY B 1 435 ? -9 -26.422 -4.031 1 96.12 435 GLY B C 1
ATOM 7323 O O . GLY B 1 435 ? -9.023 -26.906 -5.16 1 96.12 435 GLY B O 1
ATOM 7324 N N . GLY B 1 436 ? -7.824 -26.016 -3.459 1 97.75 436 GLY B N 1
ATOM 7325 C CA . GLY B 1 436 ? -6.574 -25.984 -4.199 1 97.75 436 GLY B CA 1
ATOM 7326 C C . GLY B 1 436 ? -5.352 -26.141 -3.318 1 97.75 436 GLY B C 1
ATOM 7327 O O . GLY B 1 436 ? -5.367 -25.766 -2.148 1 97.75 436 GLY B O 1
ATOM 7328 N N . VAL B 1 437 ? -4.379 -26.75 -3.91 1 98.69 437 VAL B N 1
ATOM 7329 C CA . VAL B 1 437 ? -3.088 -26.906 -3.25 1 98.69 437 VAL B CA 1
ATOM 7330 C C . VAL B 1 437 ? -1.975 -26.375 -4.148 1 98.69 437 VAL B C 1
ATOM 7332 O O . VAL B 1 437 ? -1.965 -26.641 -5.355 1 98.69 437 VAL B O 1
ATOM 7335 N N . ARG B 1 438 ? -1.138 -25.625 -3.639 1 98.62 438 ARG B N 1
ATOM 7336 C CA . ARG B 1 438 ? 0.093 -25.141 -4.262 1 98.62 438 ARG B CA 1
ATOM 7337 C C . ARG B 1 438 ? 1.248 -25.141 -3.268 1 98.62 438 ARG B C 1
ATOM 7339 O O . ARG B 1 438 ? 1.067 -24.797 -2.098 1 98.62 438 ARG B O 1
ATOM 7346 N N . ILE B 1 439 ? 2.328 -25.625 -3.604 1 98.88 439 ILE B N 1
ATOM 7347 C CA . ILE B 1 439 ? 3.568 -25.578 -2.834 1 98.88 439 ILE B CA 1
ATOM 7348 C C . ILE B 1 439 ? 4.66 -24.891 -3.656 1 98.88 439 ILE B C 1
ATOM 7350 O O . ILE B 1 439 ? 4.945 -25.312 -4.781 1 98.88 439 ILE B O 1
ATOM 7354 N N . GLU B 1 440 ? 5.215 -23.859 -3.096 1 98.62 440 GLU B N 1
ATOM 7355 C CA . GLU B 1 440 ? 6.164 -23.078 -3.879 1 98.62 440 GLU B CA 1
ATOM 7356 C C . GLU B 1 440 ? 7.402 -22.734 -3.055 1 98.62 440 GLU B C 1
ATOM 7358 O O . GLU B 1 440 ? 7.285 -22.25 -1.928 1 98.62 440 GLU B O 1
ATOM 7363 N N . ASP B 1 441 ? 8.562 -23.016 -3.547 1 98.75 441 ASP B N 1
ATOM 7364 C CA . ASP B 1 441 ? 9.844 -22.609 -2.988 1 98.75 441 ASP B CA 1
ATOM 7365 C C . ASP B 1 441 ? 10.602 -21.703 -3.953 1 98.75 441 ASP B C 1
ATOM 7367 O O . ASP B 1 441 ? 10.422 -21.797 -5.168 1 98.75 441 ASP B O 1
ATOM 7371 N N . THR B 1 442 ? 11.352 -20.859 -3.377 1 98.5 442 THR B N 1
ATOM 7372 C CA . THR B 1 442 ? 12.336 -20.078 -4.109 1 98.5 442 THR B CA 1
ATOM 7373 C C . THR B 1 442 ? 13.727 -20.688 -3.982 1 98.5 442 THR B C 1
ATOM 7375 O O . THR B 1 442 ? 14.242 -20.844 -2.875 1 98.5 442 THR B O 1
ATOM 7378 N N . VAL B 1 443 ? 14.414 -20.969 -5.141 1 98.5 443 VAL B N 1
ATOM 7379 C CA . VAL B 1 443 ? 15.664 -21.719 -5.062 1 98.5 443 VAL B CA 1
ATOM 7380 C C . VAL B 1 443 ? 16.734 -21.016 -5.895 1 98.5 443 VAL B C 1
ATOM 7382 O O . VAL B 1 443 ? 16.438 -20.453 -6.949 1 98.5 443 VAL B O 1
ATOM 7385 N N . LEU B 1 444 ? 17.906 -21.047 -5.43 1 98.62 444 LEU B N 1
ATOM 7386 C CA . LEU B 1 444 ? 19.109 -20.625 -6.152 1 98.62 444 LEU B CA 1
ATOM 7387 C C . LEU B 1 444 ? 19.719 -21.797 -6.914 1 98.62 444 LEU B C 1
ATOM 7389 O O . LEU B 1 444 ? 19.922 -22.875 -6.344 1 98.62 444 LEU B O 1
ATOM 7393 N N . ILE B 1 445 ? 19.938 -21.641 -8.188 1 98.44 445 ILE B N 1
ATOM 7394 C CA . ILE B 1 445 ? 20.703 -22.641 -8.938 1 98.44 445 ILE B CA 1
ATOM 7395 C C . ILE B 1 445 ? 22.188 -22.484 -8.609 1 98.44 445 ILE B C 1
ATOM 7397 O O . ILE B 1 445 ? 22.781 -21.422 -8.828 1 98.44 445 ILE B O 1
ATOM 7401 N N . THR B 1 446 ? 22.734 -23.531 -8.062 1 98.38 446 THR B N 1
ATOM 7402 C CA . THR B 1 446 ? 24.156 -23.547 -7.762 1 98.38 446 THR B CA 1
ATOM 7403 C C . THR B 1 446 ? 24.938 -24.297 -8.844 1 98.38 446 THR B C 1
ATOM 7405 O O . THR B 1 446 ? 24.359 -24.672 -9.867 1 98.38 446 THR B O 1
ATOM 7408 N N . ARG B 1 447 ? 26.188 -24.484 -8.617 1 97.12 447 ARG B N 1
ATOM 7409 C CA . ARG B 1 447 ? 27.047 -25.125 -9.617 1 97.12 447 ARG B CA 1
ATOM 7410 C C . ARG B 1 447 ? 26.625 -26.562 -9.852 1 97.12 447 ARG B C 1
ATOM 7412 O O . ARG B 1 447 ? 26.734 -27.078 -10.977 1 97.12 447 ARG B O 1
ATOM 7419 N N . GLU B 1 448 ? 26.109 -27.188 -8.812 1 96.62 448 GLU B N 1
ATOM 7420 C CA . GLU B 1 448 ? 25.859 -28.625 -8.938 1 96.62 448 GLU B CA 1
ATOM 7421 C C . GLU B 1 448 ? 24.422 -28.969 -8.57 1 96.62 448 GLU B C 1
ATOM 7423 O O . GLU B 1 448 ? 24.031 -30.141 -8.586 1 96.62 448 GLU B O 1
ATOM 7428 N N . GLY B 1 449 ? 23.719 -28 -8.219 1 98.12 449 GLY B N 1
ATOM 7429 C CA . GLY B 1 449 ? 22.344 -28.234 -7.781 1 98.12 449 GLY B CA 1
ATOM 7430 C C . GLY B 1 449 ? 21.609 -26.969 -7.395 1 98.12 449 GLY B C 1
ATOM 7431 O O . GLY B 1 449 ? 21.578 -26.016 -8.164 1 98.12 449 GLY B O 1
ATOM 7432 N N . ILE B 1 450 ? 21.031 -27.094 -6.172 1 98.56 450 ILE B N 1
ATOM 7433 C CA . ILE B 1 450 ? 20.266 -25.922 -5.762 1 98.56 450 ILE B CA 1
ATOM 7434 C C . ILE B 1 450 ? 20.531 -25.609 -4.293 1 98.56 450 ILE B C 1
ATOM 7436 O O . ILE B 1 450 ? 21.047 -26.453 -3.561 1 98.56 450 ILE B O 1
ATOM 7440 N N . GLU B 1 451 ? 20.344 -24.422 -3.916 1 98.56 451 GLU B N 1
ATOM 7441 C CA . GLU B 1 451 ? 20.094 -24 -2.543 1 98.56 451 GLU B CA 1
ATOM 7442 C C . GLU B 1 451 ? 18.672 -23.5 -2.367 1 98.56 451 GLU B C 1
ATOM 7444 O O . GLU B 1 451 ? 18.25 -22.531 -3.012 1 98.56 451 GLU B O 1
ATOM 7449 N N . ASN B 1 452 ? 17.938 -24.219 -1.616 1 98.69 452 ASN B N 1
ATOM 7450 C CA . ASN B 1 452 ? 16.562 -23.781 -1.353 1 98.69 452 ASN B CA 1
ATOM 7451 C C . ASN B 1 452 ? 16.516 -22.703 -0.284 1 98.69 452 ASN B C 1
ATOM 7453 O O . ASN B 1 452 ? 16.859 -22.938 0.873 1 98.69 452 ASN B O 1
ATOM 7457 N N . PHE B 1 453 ? 16.062 -21.484 -0.664 1 98.56 453 PHE B N 1
ATOM 7458 C CA . PHE B 1 453 ? 15.984 -20.359 0.262 1 98.56 453 PHE B CA 1
ATOM 7459 C C . PHE B 1 453 ? 14.781 -20.5 1.182 1 98.56 453 PHE B C 1
ATOM 7461 O O . PHE B 1 453 ? 14.711 -19.844 2.223 1 98.56 453 PHE B O 1
ATOM 7468 N N . THR B 1 454 ? 13.758 -21.25 0.762 1 98.5 454 THR B N 1
ATOM 7469 C CA . THR B 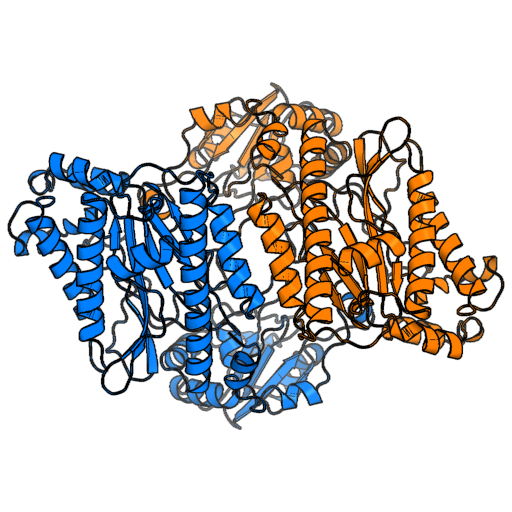1 454 ? 12.508 -21.391 1.505 1 98.5 454 THR B CA 1
ATOM 7470 C C . THR B 1 454 ? 12.641 -22.469 2.578 1 98.5 454 THR B C 1
ATOM 7472 O O . THR B 1 454 ? 12.898 -23.625 2.268 1 98.5 454 THR B O 1
ATOM 7475 N N . VAL B 1 455 ? 12.375 -22.109 3.797 1 97.88 455 VAL B N 1
ATOM 7476 C CA . VAL B 1 455 ? 12.656 -23.047 4.871 1 97.88 455 VAL B CA 1
ATOM 7477 C C . VAL B 1 455 ? 11.359 -23.422 5.582 1 97.88 455 VAL B C 1
ATOM 7479 O O . VAL B 1 455 ? 11.375 -24.109 6.605 1 97.88 455 VAL B O 1
ATOM 7482 N N . VAL B 1 456 ? 10.25 -23.031 5.117 1 98.06 456 VAL B N 1
ATOM 7483 C CA . VAL B 1 456 ? 8.969 -23.422 5.68 1 98.06 456 VAL B CA 1
ATOM 7484 C C . VAL B 1 456 ? 8.758 -24.922 5.5 1 98.06 456 VAL B C 1
ATOM 7486 O O . VAL B 1 456 ? 8.992 -25.453 4.414 1 98.06 456 VAL B O 1
ATOM 7489 N N . PRO B 1 457 ? 8.305 -25.594 6.504 1 97.75 457 PRO B N 1
ATOM 7490 C CA . PRO B 1 457 ? 8.055 -27.031 6.328 1 97.75 457 PRO B CA 1
ATOM 7491 C C . PRO B 1 457 ? 7.016 -27.328 5.254 1 97.75 457 PRO B C 1
ATOM 7493 O O . PRO B 1 457 ? 6.055 -26.562 5.094 1 97.75 457 PRO B O 1
ATOM 7496 N N . LYS B 1 458 ? 7.23 -28.438 4.543 1 97.19 458 LYS B N 1
ATOM 7497 C CA . LYS B 1 458 ? 6.258 -28.797 3.516 1 97.19 458 LYS B CA 1
ATOM 7498 C C . LYS B 1 458 ? 5.801 -30.234 3.68 1 97.19 458 LYS B C 1
ATOM 7500 O O . LYS B 1 458 ? 4.828 -30.672 3.055 1 97.19 458 LYS B O 1
ATOM 7505 N N . GLU B 1 459 ? 6.504 -31 4.535 1 98.31 459 GLU B N 1
ATOM 7506 C CA . GLU B 1 459 ? 6.012 -32.344 4.816 1 98.31 459 GLU B CA 1
ATOM 7507 C C . GLU B 1 459 ? 4.777 -32.312 5.715 1 98.31 459 GLU B C 1
ATOM 7509 O O . GLU B 1 459 ? 4.703 -31.5 6.645 1 98.31 459 GLU B O 1
ATOM 7514 N N . VAL B 1 460 ? 3.883 -33.219 5.453 1 98.5 460 VAL B N 1
ATOM 7515 C CA . VAL B 1 460 ? 2.594 -33.25 6.137 1 98.5 460 VAL B CA 1
ATOM 7516 C C . VAL B 1 460 ? 2.811 -33.281 7.648 1 98.5 460 VAL B C 1
ATOM 7518 O O . VAL B 1 460 ? 2.244 -32.469 8.383 1 98.5 460 VAL B O 1
ATOM 7521 N N . HIS B 1 461 ? 3.699 -34.188 8.102 1 97.94 461 HIS B N 1
ATOM 7522 C CA . HIS B 1 461 ? 3.906 -34.375 9.531 1 97.94 461 HIS B CA 1
ATOM 7523 C C . HIS B 1 461 ? 4.48 -33.094 10.18 1 97.94 461 HIS B C 1
ATOM 7525 O O . HIS B 1 461 ? 4.133 -32.781 11.312 1 97.94 461 HIS B O 1
ATOM 7531 N N . ASP B 1 462 ? 5.332 -32.406 9.492 1 98.31 462 ASP B N 1
ATOM 7532 C CA . ASP B 1 462 ? 5.961 -31.203 10.023 1 98.31 462 ASP B CA 1
ATOM 7533 C C . ASP B 1 462 ? 4.957 -30.047 10.102 1 98.31 462 ASP B C 1
ATOM 7535 O O . ASP B 1 462 ? 4.973 -29.266 11.055 1 98.31 462 ASP B O 1
ATOM 7539 N N . ILE B 1 463 ? 4.113 -29.953 9.086 1 98.5 463 ILE B N 1
ATOM 7540 C CA . ILE B 1 463 ? 3.092 -28.906 9.07 1 98.5 463 ILE B CA 1
ATOM 7541 C C . ILE B 1 463 ? 2.125 -29.109 10.234 1 98.5 463 ILE B C 1
ATOM 7543 O O . ILE B 1 463 ? 1.827 -28.156 10.969 1 98.5 463 ILE B O 1
ATOM 7547 N N . GLU B 1 464 ? 1.663 -30.375 10.398 1 98.25 464 GLU B N 1
ATOM 7548 C CA . GLU B 1 464 ? 0.732 -30.688 11.484 1 98.25 464 GLU B CA 1
ATOM 7549 C C . GLU B 1 464 ? 1.357 -30.406 12.844 1 98.25 464 GLU B C 1
ATOM 7551 O O . GLU B 1 464 ? 0.699 -29.875 13.742 1 98.25 464 GLU B O 1
ATOM 7556 N N . ALA B 1 465 ? 2.625 -30.688 12.992 1 98 465 ALA B N 1
ATOM 7557 C CA . ALA B 1 465 ? 3.332 -30.453 14.242 1 98 465 ALA B CA 1
ATOM 7558 C C . ALA B 1 465 ? 3.447 -28.953 14.523 1 98 465 ALA B C 1
ATOM 7560 O O . ALA B 1 465 ? 3.23 -28.516 15.656 1 98 465 ALA B O 1
ATOM 7561 N N . LEU B 1 466 ? 3.768 -28.188 13.5 1 97.56 466 LEU B N 1
ATOM 7562 C CA . LEU B 1 466 ? 3.912 -26.75 13.617 1 97.56 466 LEU B CA 1
ATOM 7563 C C . LEU B 1 466 ? 2.6 -26.109 14.055 1 97.56 466 LEU B C 1
ATOM 7565 O O . LEU B 1 466 ? 2.596 -25.188 14.883 1 97.56 466 LEU B O 1
ATOM 7569 N N . MET B 1 467 ? 1.485 -26.594 13.562 1 96.56 467 MET B N 1
ATOM 7570 C CA . MET B 1 467 ? 0.184 -25.984 13.82 1 96.56 467 MET B CA 1
ATOM 7571 C C . MET B 1 467 ? -0.354 -26.406 15.188 1 96.56 467 MET B C 1
ATOM 7573 O O . MET B 1 467 ? -1.332 -25.828 15.672 1 96.56 467 MET B O 1
ATOM 7577 N N . GLN B 1 468 ? 0.308 -27.422 15.828 1 93.38 468 GLN B N 1
ATOM 7578 C CA . GLN B 1 468 ? -0.124 -27.891 17.141 1 93.38 468 GLN B CA 1
ATOM 7579 C C . GLN B 1 468 ? 0.67 -27.203 18.25 1 93.38 468 GLN B C 1
ATOM 7581 O O . GLN B 1 468 ? 0.4 -27.422 19.438 1 93.38 468 GLN B O 1
ATOM 7586 N N . GLN B 1 469 ? 1.551 -26.328 17.938 1 85.94 469 GLN B N 1
ATOM 7587 C CA . GLN B 1 469 ? 2.311 -25.562 18.922 1 85.94 469 GLN B CA 1
ATOM 7588 C C . GLN B 1 469 ? 1.502 -24.359 19.422 1 85.94 469 GLN B C 1
ATOM 7590 O O . GLN B 1 469 ? 0.673 -23.812 18.688 1 85.94 469 GLN B O 1
#

pLDDT: mean 91.75, std 15.01, range [24.25, 98.94]

Radius of gyration: 29.54 Å; Cα contacts (8 Å, |Δi|>4): 2039; chains: 2; bounding box: 72×86×66 Å

Secondary structure (DSSP, 8-state):
--TTHHHHSS-SSPPB-HHHHHHHHHHHHT-SSSEEEEE-----BSTTSSPBPP----HHHHHHH---STT-EEEEETTTTEEEEEEPP--HHHHHHH-PPPPHHHHHHHB--SEEEEHHHHHHHHHHH--S-EE--TT----TTTTS-GGGGGGEE-SSHHHHHHHHHHSPPHHHHHHHHHHHHHHHHHHHHHHHHHHHHHHTT---BHHHHHHHHHHHHHHTT--EESS--EEEEGGGGG-TT-----SBPP-STT-EEEEE--EEETTEE---EEEEETTSS--HHHHHHHHHHHHHHHHHHTT--TT-BHHHHHHHHHHHHHHHHHHTTSB-S-HHHHHHHTGGGGT--S-S--B-SSSSS-TTB----SS--SS-S-----B-SB--TT-EEEE--EEE--HHHHHHHHSSTTTGGGB-HHHHHHHGGG-EEE-BEEEEE-SSSEEE---S--SHHHHHHHHT-/--TTSTTTSS-SSPPB-HHHHHHHHHHHHT-SSSEEEEE-----BSTTSSPBPP----HHHHHHH---STT-EEEEETTTTEEEEEEPP--HHHHHHH-PPPPHHHHHHHB--SEEEEHHHHHHHHHHH--S-EE--TT----TTTTS-GGGGGGEE-SSHHHHHHHHHHSPPHHHHHHHHHHHHHHHHHHHHHHHHHHHHHHTT---BHHHHHHHHHHHHHHTT--EESS--EEEEGGGGG-TT-----SBPP-STT-EEEEE--EEETTEE---EEEEETTSS--HHHHHHHHHHHHHHHHHHTT--TT-BHHHHHHHHHHHHHHHHHHTTSB-S-HHHHHHHTGGGGT--S-S--B-SSSSS-TTEE---SS--SS-S--S-EE-SB--TT-EEEE--EEE--HHHHHHHHSSTTTGGGB-HHHHHHHGGG-EEE-BEEEEE-SSSEEE---S--SHHHHHHHHT-

Solvent-accessible surface area (backbone atoms only — not comparable to full-atom values): 47349 Å² total; per-residue (Å²): 135,67,78,65,61,66,60,65,67,51,78,77,86,69,44,38,60,17,48,62,41,46,54,48,23,46,67,59,49,73,63,68,68,25,28,42,42,50,62,42,36,66,80,51,49,49,83,96,48,88,43,56,48,90,80,75,47,40,50,70,45,27,56,56,44,62,52,62,69,64,48,30,35,40,40,34,33,50,71,78,68,45,34,35,40,23,39,58,77,70,55,69,78,50,23,47,35,61,37,78,76,82,53,64,69,59,48,49,61,46,27,51,50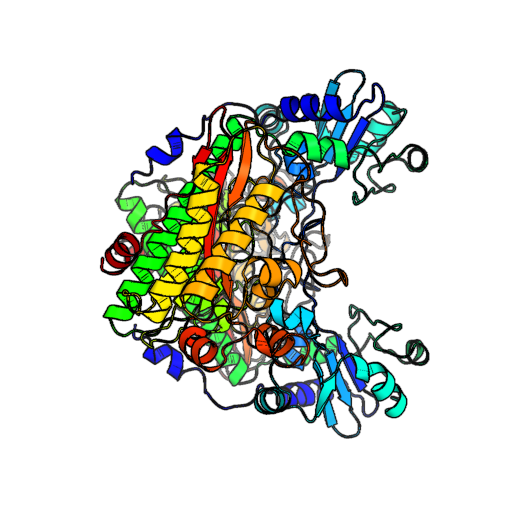,74,43,77,42,45,41,87,46,37,26,61,50,47,63,72,64,58,63,76,30,37,32,21,47,77,78,53,78,79,47,50,87,69,41,40,58,63,86,47,65,84,33,54,38,47,81,52,41,52,60,13,46,37,60,41,64,43,46,50,52,74,69,55,47,51,38,30,39,49,17,20,39,44,29,22,50,18,51,51,51,42,45,21,50,48,17,44,35,41,77,67,71,45,88,47,43,25,35,31,51,49,22,48,31,49,26,49,20,10,59,68,63,18,78,44,58,42,43,71,54,21,38,19,38,23,62,44,28,24,23,77,57,34,62,78,32,73,46,73,50,58,80,53,62,44,18,26,36,26,38,41,43,20,21,15,34,97,55,19,20,26,56,33,28,46,52,46,39,45,65,31,43,66,30,72,60,36,42,52,56,46,48,53,35,49,52,31,37,51,57,43,64,73,64,44,26,52,64,42,44,47,60,59,46,42,50,50,33,52,51,46,49,44,51,50,36,38,72,74,42,38,35,49,79,56,62,69,59,39,60,74,70,47,61,56,44,37,33,40,79,72,45,39,40,39,29,47,35,62,31,53,80,25,57,66,47,50,88,36,60,58,80,70,41,77,78,66,73,84,18,33,37,42,40,88,49,56,40,45,59,38,24,34,34,36,43,36,34,49,43,25,46,27,66,66,42,39,47,60,43,54,68,34,77,92,45,29,80,35,51,31,66,68,46,42,63,65,46,38,59,28,5,23,40,42,47,28,36,31,30,34,27,31,87,83,20,68,46,72,37,47,70,51,72,78,51,68,71,55,44,32,53,48,15,70,86,133,65,78,69,59,66,60,63,69,50,77,76,86,67,45,38,62,17,48,60,43,46,55,48,22,47,68,57,50,73,62,67,67,25,27,43,42,50,60,42,36,67,78,50,50,49,83,96,48,87,43,56,49,91,80,73,48,40,52,69,47,27,57,55,44,60,53,63,68,64,49,30,36,40,38,34,35,50,71,79,68,44,34,36,43,23,40,58,77,71,55,70,77,49,23,47,34,62,38,79,74,82,53,66,68,59,48,50,60,45,27,50,52,76,43,77,43,45,40,88,46,38,26,61,50,48,64,72,65,57,64,78,29,39,33,22,47,77,80,53,80,80,47,48,87,68,40,38,58,63,87,46,63,84,33,55,39,48,79,51,40,53,62,10,46,36,59,42,63,43,43,49,54,73,67,53,47,51,38,30,39,48,16,21,40,45,28,22,50,18,51,50,52,40,44,21,51,47,17,43,36,43,78,67,70,46,88,48,45,24,35,31,52,50,22,48,30,48,26,48,22,10,59,70,64,19,76,43,58,40,42,72,55,20,39,19,38,23,62,43,27,24,23,76,57,34,62,76,32,74,47,73,49,58,80,52,63,44,17,28,37,26,38,41,40,19,21,15,34,96,55,18,20,26,55,34,28,46,53,48,38,45,65,31,44,68,33,72,61,34,42,52,54,46,50,52,36,50,52,31,36,52,57,43,64,74,63,44,25,50,65,42,45,48,60,58,47,41,51,49,34,51,51,46,48,44,50,52,35,38,72,74,43,38,36,49,77,56,64,68,58,40,60,75,70,44,60,57,45,36,33,40,80,73,47,39,43,39,29,47,35,61,31,55,79,25,56,66,47,48,86,34,62,55,79,72,44,78,70,69,70,85,15,35,36,46,41,87,50,55,40,45,58,39,24,34,32,36,44,36,34,48,43,25,46,25,67,67,41,38,48,62,43,53,69,34,78,92,45,29,81,35,52,31,65,69,48,43,63,65,47,38,59,28,5,23,40,43,47,27,36,30,31,34,26,31,87,83,19,67,46,71,37,46,71,51,71,80,50,69,70,52,44,32,52,48,15,70,88

InterPro domains:
  IPR000994 Peptidase M24 [PF00557] (179-446)
  IPR007865 Aminopeptidase P, N-terminal [PF05195] (29-129)
  IPR007865 Aminopeptidase P, N-terminal [SM01011] (16-147)
  IPR029149 Creatinase/Aminopeptidase P/Spt16, N-terminal [G3DSA:3.40.350.10] (13-170)
  IPR029149 Creatinase/Aminopeptidase P/Spt16, N-terminal [SSF53092] (17-172)
  IPR036005 Creatinase/aminopeptidase-like [G3DSA:3.90.230.10] (172-469)
  IPR036005 Creatinase/aminopeptidase-like [SSF55920] (175-467)
  IPR052433 Xaa-Pro dipeptidase-like [PTHR43226] (20-469)

Organism: NCBI:txid747725

Nearest PDB structures (foldseek):
  6h2p-assembly1_A  TM=8.991E-01  e=6.406E-46  Homo sapiens
  5mc3-assembly1_A  TM=9.105E-01  e=2.002E-45  Homo sapiens
  5mc1-assembly1_A  TM=9.029E-01  e=8.517E-46  Homo sapiens
  5mbz-assembly1_A  TM=8.915E-01  e=3.010E-43  Homo sapiens
  5mbz-assembly1_B  TM=8.884E-01  e=3.571E-43  Homo sapiens

Sequence (938 aa):
MDTLATRAFFPSKERINTREHYLKIKKHLAAKSGIIYHRGGTTHTRDDTDVELDFRQESNFSYLTGVEAAGYHIVMELEEDMIYLIRPDRPKAEQLWKGIPEPDEALLEKYNVDCILLDTQLKDFLKDLKPSVIFTLDFTDIDYDHYVPMEYKSKVDRSRLRSAIHEARLTKFAWEITLLRYAAHISSHAHMNLMAYCGEKYRQKQEINEAELEAKFRWVCGKNGLSRQCYIPIIASGPRAAVLHYTDNDKIIPSHQHALVLVDAGGEYRCYGSDVTRTFPVSTKFSHEAKTIYNIVLKAQNAVLSRLKPGVFWKDMHDLVVRILCHELVEIGLLIGDETELLQLGVYRAFYFHGTGHSVGLDCHDVGGKEISILDTTRKGSSLLLLQRPLDENMVITVEPGLYFNDVSIDLWTNDPAYKPYFNMEKINQYRVVGGVRIEDTVLITREGIENFTVVPKEVHDIEALMQQMDTLATRAFFPSKERINTREHYLKIKKHLAAKSGIIYHRGGTTHTRDDTDVELDFRQESNFSYLTGVEAAGYHIVMELEEDMIYLIRPDRPKAEQLWKGIPEPDEALLEKYNVDCILLDTQLKDFLKDLKPSVIFTLDFTDIDYDHYVPMEYKSKVDRSRLRSAIHEARLTKFAWEITLLRYAAHISSHAHMNLMAYCGEKYRQKQEINEAELEAKFRWVCGKNGLSRQCYIPIIASGPRAAVLHYTDNDKIIPSHQHALVLVDAGGEYRCYGSDVTRTFPVSTKFSHEAKTIYNIVLKAQNAVLSRLKPGVFWKDMHDLVVRILCHELVEIGLLIGDETELLQLGVYRAFYFHGTGHSVGLDCHDVGGKEISILDTTRKGSSLLLLQRPLDENMVITVEPGLYFNDVSIDLWTNDPAYKPYFNMEKINQYRVVGGVRIEDTVLITREGIENFTVVPKEVHDIEALMQQ

Foldseek 3Di:
DDPVVLVVLQPPQDADPLLVLVVQLLVQLPDQFFKEKFAKAAWDADDPDPHIDDAAIDLLVCSNWLDGDHGKMWIATRNVRAIEIEHEDADPVNCVVVNDDDDQVVSVSRTVHDYYHYQQCQQVVCVVVVTQAYEYAPPGDDDCPGHHPPVCVVRYDHDRSVVSSLVSQQFDDPSLVSQQLVQQQLLLVLVLVLLQVLLVCVVVVHKDFLVNSQVSSCVSCVVSQQNAWLDQKDWAKWQRQQPPPHRPRGDIHDNDQLMKIKIWTTTGHSLFIFTWIFIATSNLAHDPLLVLQLVLQVVLLVVLQVPDAFPDFQVVSQVSSLLSQLVSCVVLPFWDDDSVVCVCVVLQCLWWQETQKAFGTSHRRGHQFDQQDRPPPPVHHDSYSTNRGTDDARTKMKGKTKTALHPVSNCVQCVDPVRVVGGDVVVSVVNNRNGMGMGMWIWGHHNGGIHTSNDNDSDNVSSSVSNND/DDPVVLVPLPPPQDADPLLVLVVQLLVQLPDQFFKEKFAKAAWDADDPDPHIDDAAIDLLVCSNWLDGDHGKMWIATRNVRAIEIEHEDQDPVNCVVVNDDDDQVVSVSRTVHDYYHYQQCQQVVCVVVVTQAYEYAPPGDDDCPGHHPPVCVVRYDHDRSVVSSLVSQQFDDPSLVSQQLVQQQLLLVLVLVLLQVLLVCVVVVHKDFLVNSQVSSCVSCVVSQQNAWLDQKAWAKWQRQQPPPHRPRGDIHDNDQLMKIKIWTTTGHSLFIFTWIFIATSNLAHDPLLVLQLVLQVVLLVVLQVPDAFPDFQVVSQVSSLLSQLVSCVVLPFWDDDSVVCVQVVLQCLWWQETQKAFGTSHRRGHQFDQQDRPPPPNHHDRYSGNRGTDDARTKMKGKTKTALHPVSNCVQCVDPVRVVGGDVVVSVVNNRNGMGMGMWIWGHHNGGIHTSNDNDSDNVVSSVSNND